Protein 4R16 (pdb70)

Radius of gyration: 30.47 Å; Cα contacts (8 Å, |Δi|>4): 1864; chains: 2; bounding box: 70×76×80 Å

Secondary structure (DSSP, 8-state):
-EEEE--STTHHHHH--TTTT--EEEE-S-HHHHHHHHTT--SS--TTHHHHHHHHHHHT-EEEES-GGGGTT-SEEEE-----EETTEE--HHHHHHHHHHHH--TT-EEEE-S---TTTTT--HHHHHHHS--BTTTBEEEE-------SHHHHHHHS-EEEEESSHHHHHHHHHHHTTT--S-EEEEEHHHH-----HHHHHHHHHHHHHHHHHHHHHT-BHHHHHHHHTTSTT-------S---SSSTTTHHHHHHTT-S---SHHHHHHHHHH--HHHHHHHHHHHHHTT--GGG-EEEEE--SSSTT----TT-HHHHHHHHHTTTSSEEEEE-SSS--SSSSHHHHHTT-SEEEE-S--GGGGG--HHHHHH----EEEESSS--SSPPTT-EEEETTBTT-/-EEEE--STTHHHHH--TTTT--EEEE-S-HHHHHHHTTT--SS--TTHHHHHHHHHHTTSEEEES-GGGGTT-SEEEE-----EETTEE--HHHHHHHHHHHH--TT-EEEE-S---TTTTT--HHHHHHHS--BTTTBEEEE-------SHHHHHHHS-EEEEESSHHHHHHHHHHHTTT--S-EEEEEHHHH-----HHHHHHHHHHHHHHHHHHHHHT-BHHHHHHHHTTSTT------SS---SSSTTTHHHHHHTT-S---SHHHHHHHHHH--HHHHHHHHHHHHHTT--GGG-EEEEE--SSSTT----TT-HHHHHHHHHGGGSSEEEEE-SSS--S-SSHHHHHTT-SEEEE-S--GGGGG--HHHHTT----EEEESSS--SSPPTT-EEEETTBTT-

Foldseek 3Di:
DEEFEACDQQRVLVQLLLVLPAQYEYEYLPPVQLVQLLVLHHPFDAPCSSVSSVVSVVVNSYHYDHDLVVCAPHQEYEYDHAWFADVLHIDCVRVVVSLVSVLVHFFNHAYEYQYLFFFPVQVCLVVSCVSNVDHDPGRYWYKYWYDDAGRCNVVCLAEPETEMATCYQVSRVVVVVSSVSRHPHHYYYHHHRVRNVVLVLLVVLLLQLVLLVLLVVLQVVQHQSVVVQVVQCVPPPDHRDHYFLAAFDRPNLGSLSSHCNPPPDDDCSSVVSNVSRLCLVVLVVQVVVLCVVVVHQQQAAAEEEEDQPLEAPGQHNGRRSSVVNCVVRVVRHNYYWYEYCNYDTNDDDLLVRLQQGAEYEYRYQYPVLLPDPLVVSCVRNHAEYEYGDCSDDPDDPPHHYHYRSNNND/DEEFEACDQQRVVVQLLLVLPAQYEYEYQPPVQLVCQLPVFDPFDAPPRRVSSCVSVVVNSYHYDHDLVVCAPHQEYEYDHAFFADVLHTDCVRVVVSLLSVLVHFFNHAYEYQYLFAQPVQVVLVVSCVSNVDHDPGRYWYKYWYDDAGRCRLVCLAAPETEMATCYPVSQVVVCVSSVSRHPHHYHYHHHRVRNVNLVLLVQLLLQLVLLVLLVVLLVVQHQSVVVQVVQCVPPPDHRDHYFLAAFDRDNLGSLSSHCVPPPDDDCSSPVSSVSRVCLVVLVVQVVVLCVVVVHQQQAAAEEEEDQPQEAPELHNGRRSSVVNCVVSVNRHNYYWYEYCRYDTNDDDPLVRCQVGAEYEYRYQYPVLLPDPLVVSCVRHHAEYEYGGCSDDPDHPPHSYHYRSNNND

Nearest PDB structures (foldseek):
  4r16-assembly1_B  TM=1.002E+00  e=4.549E-81  Pyrococcus horikoshii OT3
  3ojo-assembly1_B  TM=8.915E-01  e=2.027E-39  Staphylococcus aureus
  2y0d-assembly1_C  TM=9.030E-01  e=3.672E-30  Burkholderia cepacia
  4a7p-assembly1_A-2  TM=8.979E-01  e=1.935E-28  Sphingomonas elodea
  4a7p-assembly2_B-2  TM=8.951E-01  e=1.222E-28  Sphingomonas elodea

Solvent-accessible surface area: 33136 Å² total

Structure (mmCIF, N/CA/C/O backbone):
data_4R16
#
_entry.id   4R16
#
_cell.length_a   54.030
_cell.length_b   74.650
_cell.length_c   73.560
_cell.angle_alpha   66.20
_cell.angle_beta   70.40
_cell.angle_gamma   75.20
#
_symmetry.space_group_name_H-M   'P 1'
#
loop_
_entity.id
_entity.type
_entity.pdbx_description
1 polymer '418aa long hypothetical UDP-N-acetyl-D-mannosaminuronic acid dehydrogenase'
2 non-polymer '(2S,3S,4R,5S,6R)-5-acetamido-6-[[[(2R,3S,4R,5R)-5-[2,4-bis(oxidanylidene)pyrimidin-1-yl]-3,4-bis(oxidanyl)oxolan-2-yl]methoxy-oxidanyl-phosphoryl]oxy-oxidanyl-phosphoryl]oxy-3,4-bis(oxidanyl)oxane-2-carboxylic acid'
3 water water
#
loop_
_atom_site.group_PDB
_atom_site.id
_atom_site.type_symbol
_atom_site.label_atom_id
_atom_site.label_alt_id
_atom_site.label_comp_id
_atom_site.label_asym_id
_atom_site.label_entity_id
_atom_site.label_seq_id
_atom_site.pdbx_PDB_ins_code
_atom_site.Cartn_x
_atom_site.Cartn_y
_atom_site.Cartn_z
_atom_site.occupancy
_atom_site.B_iso_or_equiv
_atom_site.auth_seq_id
_atom_site.auth_comp_id
_atom_site.auth_asym_id
_atom_site.auth_atom_id
_atom_site.pdbx_PDB_model_num
ATOM 9 N N . ARG A 1 2 ? -46.661 -15.254 3.181 1.00 24.68 2 ARG A N 1
ATOM 10 C CA . ARG A 1 2 ? -46.210 -16.217 4.176 1.00 24.91 2 ARG A CA 1
ATOM 11 C C . ARG A 1 2 ? -44.700 -16.213 4.360 1.00 23.41 2 ARG A C 1
ATOM 12 O O . ARG A 1 2 ? -43.943 -16.204 3.389 1.00 21.89 2 ARG A O 1
ATOM 20 N N . ILE A 1 3 ? -44.269 -16.220 5.616 1.00 20.86 3 ILE A N 1
ATOM 21 C CA . ILE A 1 3 ? -42.849 -16.247 5.936 1.00 19.47 3 ILE A CA 1
ATOM 22 C C . ILE A 1 3 ? -42.565 -17.474 6.795 1.00 17.98 3 ILE A C 1
ATOM 23 O O . ILE A 1 3 ? -43.326 -17.798 7.700 1.00 19.20 3 ILE A O 1
ATOM 28 N N . ALA A 1 4 ? -41.480 -18.171 6.484 1.00 17.83 4 ALA A N 1
ATOM 29 C CA . ALA A 1 4 ? -41.080 -19.338 7.255 1.00 16.70 4 ALA A CA 1
ATOM 30 C C . ALA A 1 4 ? -39.755 -18.983 7.923 1.00 16.99 4 ALA A C 1
ATOM 31 O O . ALA A 1 4 ? -38.855 -18.455 7.274 1.00 17.98 4 ALA A O 1
ATOM 33 N N . VAL A 1 5 ? -39.653 -19.252 9.220 1.00 17.41 5 VAL A N 1
ATOM 34 C CA . VAL A 1 5 ? -38.426 -18.976 9.959 1.00 15.80 5 VAL A CA 1
ATOM 35 C C . VAL A 1 5 ? -37.881 -20.311 10.437 1.00 16.82 5 VAL A C 1
ATOM 36 O O . VAL A 1 5 ? -38.563 -21.048 11.154 1.00 17.08 5 VAL A O 1
ATOM 40 N N . LEU A 1 6 ? -36.666 -20.639 10.013 1.00 15.65 6 LEU A N 1
ATOM 41 C CA . LEU A 1 6 ? -36.044 -21.893 10.416 1.00 15.28 6 LEU A CA 1
ATOM 42 C C . LEU A 1 6 ? -34.978 -21.627 11.468 1.00 15.64 6 LEU A C 1
ATOM 43 O O . LEU A 1 6 ? -34.007 -20.903 11.223 1.00 14.84 6 LEU A O 1
ATOM 48 N N . GLY A 1 7 ? -35.166 -22.225 12.641 1.00 15.71 7 GLY A N 1
ATOM 49 C CA . GLY A 1 7 ? -34.238 -22.033 13.739 1.00 15.36 7 GLY A CA 1
ATOM 50 C C . GLY A 1 7 ? -34.902 -21.087 14.716 1.00 17.72 7 GLY A C 1
ATOM 51 O O . GLY A 1 7 ? -34.885 -19.877 14.518 1.00 18.24 7 GLY A O 1
ATOM 52 N N . LEU A 1 8 ? -35.503 -21.635 15.766 1.00 16.43 8 LEU A N 1
ATOM 53 C CA . LEU A 1 8 ? -36.195 -20.814 16.745 1.00 16.47 8 LEU A CA 1
ATOM 54 C C . LEU A 1 8 ? -35.390 -20.627 18.023 1.00 17.48 8 LEU A C 1
ATOM 55 O O . LEU A 1 8 ? -35.867 -20.907 19.122 1.00 17.59 8 LEU A O 1
ATOM 60 N N . GLY A 1 9 ? -34.160 -20.149 17.855 1.00 16.84 9 GLY A N 1
ATOM 61 C CA . GLY A 1 9 ? -33.286 -19.885 18.985 1.00 19.02 9 GLY A CA 1
ATOM 62 C C . GLY A 1 9 ? -33.614 -18.525 19.578 1.00 19.02 9 GLY A C 1
ATOM 63 O O . GLY A 1 9 ? -34.658 -17.954 19.267 1.00 18.68 9 GLY A O 1
ATOM 64 N N . TYR A 1 10 ? -32.729 -17.979 20.406 1.00 19.66 10 TYR A N 1
ATOM 65 C CA . TYR A 1 10 ? -33.024 -16.691 21.025 1.00 20.61 10 TYR A CA 1
ATOM 66 C C . TYR A 1 10 ? -33.113 -15.504 20.067 1.00 20.31 10 TYR A C 1
ATOM 67 O O . TYR A 1 10 ? -33.483 -14.406 20.477 1.00 22.16 10 TYR A O 1
ATOM 76 N N . ILE A 1 11 ? -32.774 -15.710 18.798 1.00 20.82 11 ILE A N 1
ATOM 77 C CA . ILE A 1 11 ? -32.898 -14.638 17.813 1.00 19.63 11 ILE A CA 1
ATOM 78 C C . ILE A 1 11 ? -33.978 -15.028 16.797 1.00 18.39 11 ILE A C 1
ATOM 79 O O . ILE A 1 11 ? -34.753 -14.185 16.342 1.00 18.42 11 ILE A O 1
ATOM 84 N N . GLY A 1 12 ? -34.041 -16.316 16.474 1.00 17.54 12 GLY A N 1
ATOM 85 C CA . GLY A 1 12 ? -35.030 -16.806 15.531 1.00 16.57 12 GLY A CA 1
ATOM 86 C C . GLY A 1 12 ? -36.470 -16.668 16.002 1.00 16.77 12 GLY A C 1
ATOM 87 O O . GLY A 1 12 ? -37.330 -16.246 15.234 1.00 16.65 12 GLY A O 1
ATOM 88 N N . LEU A 1 13 ? -36.743 -17.032 17.252 1.00 18.15 13 LEU A N 1
ATOM 89 C CA . LEU A 1 13 ? -38.106 -16.920 17.773 1.00 16.76 13 LEU A CA 1
ATOM 90 C C . LEU A 1 13 ? -38.556 -15.458 17.762 1.00 16.70 13 LEU A C 1
ATOM 91 O O . LEU A 1 13 ? -39.618 -15.144 17.226 1.00 15.15 13 LEU A O 1
ATOM 96 N N . PRO A 1 14 ? -37.756 -14.543 18.346 1.00 15.42 14 PRO A N 1
ATOM 97 C CA . PRO A 1 14 ? -38.149 -13.126 18.345 1.00 14.78 14 PRO A CA 1
ATOM 98 C C . PRO A 1 14 ? -38.372 -12.602 16.919 1.00 16.35 14 PRO A C 1
ATOM 99 O O . PRO A 1 14 ? -39.255 -11.779 16.673 1.00 15.57 14 PRO A O 1
ATOM 103 N N . THR A 1 15 ? -37.557 -13.078 15.985 1.00 14.46 15 THR A N 1
ATOM 104 C CA . THR A 1 15 ? -37.680 -12.665 14.593 1.00 15.54 15 THR A CA 1
ATOM 105 C C . THR A 1 15 ? -39.028 -13.111 14.047 1.00 16.01 15 THR A C 1
ATOM 106 O O . THR A 1 15 ? -39.731 -12.344 13.392 1.00 15.44 15 THR A O 1
ATOM 110 N N . ALA A 1 16 ? -39.388 -14.356 14.331 1.00 14.35 16 ALA A N 1
ATOM 111 C CA . ALA A 1 16 ? -40.656 -14.900 13.861 1.00 13.60 16 ALA A CA 1
ATOM 112 C C . ALA A 1 16 ? -41.820 -14.144 14.492 1.00 13.27 16 ALA A C 1
ATOM 113 O O . ALA A 1 16 ? -42.806 -13.831 13.819 1.00 14.21 16 ALA A O 1
ATOM 115 N N . ILE A 1 17 ? -41.703 -13.855 15.784 1.00 14.64 17 ILE A N 1
ATOM 116 C CA . ILE A 1 17 ? -42.753 -13.143 16.497 1.00 13.77 17 ILE A CA 1
ATOM 117 C C . ILE A 1 17 ? -42.924 -11.736 15.945 1.00 15.92 17 ILE A C 1
ATOM 118 O O . ILE A 1 17 ? -44.049 -11.287 15.715 1.00 14.74 17 ILE A O 1
ATOM 131 N N . PHE A 1 19 ? -42.190 -10.540 12.925 1.00 14.05 19 PHE A N 1
ATOM 132 C CA . PHE A 1 19 ? -42.817 -10.537 11.606 1.00 14.93 19 PHE A CA 1
ATOM 133 C C . PHE A 1 19 ? -44.310 -10.855 11.731 1.00 16.67 19 PHE A C 1
ATOM 134 O O . PHE A 1 19 ? -45.141 -10.252 11.046 1.00 15.15 19 PHE A O 1
ATOM 142 N N . ALA A 1 20 ? -44.643 -11.794 12.614 1.00 15.43 20 ALA A N 1
ATOM 143 C CA . ALA A 1 20 ? -46.037 -12.190 12.835 1.00 15.45 20 ALA A CA 1
ATOM 144 C C . ALA A 1 20 ? -46.859 -11.051 13.439 1.00 15.97 20 ALA A C 1
ATOM 145 O O . ALA A 1 20 ? -48.083 -11.010 13.294 1.00 16.78 20 ALA A O 1
ATOM 147 N N . SER A 1 21 ? -46.184 -10.123 14.105 1.00 14.52 21 SER A N 1
ATOM 148 C CA . SER A 1 21 ? -46.859 -8.987 14.721 1.00 13.11 21 SER A CA 1
ATOM 149 C C . SER A 1 21 ? -46.844 -7.795 13.772 1.00 14.91 21 SER A C 1
ATOM 150 O O . SER A 1 21 ? -47.376 -6.732 14.093 1.00 13.73 21 SER A O 1
ATOM 153 N N . SER A 1 22 ? -46.232 -7.974 12.606 1.00 13.95 22 SER A N 1
ATOM 154 C CA . SER A 1 22 ? -46.137 -6.883 11.645 1.00 14.45 22 SER A CA 1
ATOM 155 C C . SER A 1 22 ? -46.882 -7.108 10.335 1.00 15.18 22 SER A C 1
ATOM 156 O O . SER A 1 22 ? -46.537 -6.520 9.311 1.00 17.22 22 SER A O 1
ATOM 159 N N . GLY A 1 23 ? -47.894 -7.967 10.366 1.00 14.64 23 GLY A N 1
ATOM 160 C CA . GLY A 1 23 ? -48.702 -8.205 9.182 1.00 16.46 23 GLY A CA 1
ATOM 161 C C . GLY A 1 23 ? -48.467 -9.464 8.373 1.00 18.90 23 GLY A C 1
ATOM 162 O O . GLY A 1 23 ? -49.165 -9.705 7.389 1.00 19.70 23 GLY A O 1
ATOM 163 N N . TYR A 1 24 ? -47.507 -10.282 8.778 1.00 19.73 24 TYR A N 1
ATOM 164 C CA . TYR A 1 24 ? -47.212 -11.493 8.023 1.00 19.82 24 TYR A CA 1
ATOM 165 C C . TYR A 1 24 ? -47.686 -12.772 8.692 1.00 20.32 24 TYR A C 1
ATOM 166 O O . TYR A 1 24 ? -47.681 -12.884 9.919 1.00 19.41 24 TYR A O 1
ATOM 175 N N . ASP A 1 25 ? -48.105 -13.731 7.873 1.00 20.80 25 ASP A N 1
ATOM 176 C CA . ASP A 1 25 ? -48.523 -15.032 8.379 1.00 20.66 25 ASP A CA 1
ATOM 177 C C . ASP A 1 25 ? -47.217 -15.814 8.424 1.00 20.91 25 ASP A C 1
ATOM 178 O O . ASP A 1 25 ? -46.627 -16.129 7.385 1.00 22.65 25 ASP A O 1
ATOM 183 N N . VAL A 1 26 ? -46.768 -16.110 9.637 1.00 19.08 26 VAL A N 1
ATOM 184 C CA . VAL A 1 26 ? -45.491 -16.783 9.842 1.00 18.52 26 VAL A CA 1
ATOM 185 C C . VAL A 1 26 ? -45.572 -18.196 10.389 1.00 18.80 26 VAL A C 1
ATOM 186 O O . VAL A 1 26 ? -46.418 -18.509 11.220 1.00 18.65 26 VAL A O 1
ATOM 190 N N . VAL A 1 27 ? -44.672 -19.044 9.907 1.00 17.99 27 VAL A N 1
ATOM 191 C CA . VAL A 1 27 ? -44.576 -20.415 10.375 1.00 18.27 27 VAL A CA 1
ATOM 192 C C . VAL A 1 27 ? -43.156 -20.576 10.897 1.00 19.71 27 VAL A C 1
ATOM 193 O O . VAL A 1 27 ? -42.191 -20.461 10.142 1.00 19.16 27 VAL A O 1
ATOM 197 N N . GLY A 1 28 ? -43.038 -20.808 12.197 1.00 17.94 28 GLY A N 1
ATOM 198 C CA . GLY A 1 28 ? -41.736 -20.997 12.804 1.00 18.78 28 GLY A CA 1
ATOM 199 C C . GLY A 1 28 ? -41.419 -22.479 12.800 1.00 18.50 28 GLY A C 1
ATOM 200 O O . GLY A 1 28 ? -42.245 -23.295 13.208 1.00 20.98 28 GLY A O 1
ATOM 201 N N . TYR A 1 29 ? -40.226 -22.828 12.334 1.00 19.00 29 TYR A N 1
ATOM 202 C CA . TYR A 1 29 ? -39.812 -24.224 12.264 1.00 19.85 29 TYR A CA 1
ATOM 203 C C . TYR A 1 29 ? -38.539 -24.482 13.057 1.00 21.17 29 TYR A C 1
ATOM 204 O O . TYR A 1 29 ? -37.621 -23.666 13.063 1.00 19.48 29 TYR A O 1
ATOM 213 N N . ASP A 1 30 ? -38.488 -25.630 13.724 1.00 23.15 30 ASP A N 1
ATOM 214 C CA . ASP A 1 30 ? -37.314 -26.011 14.497 1.00 25.90 30 ASP A CA 1
ATOM 215 C C . ASP A 1 30 ? -37.317 -27.526 14.627 1.00 28.29 30 ASP A C 1
ATOM 216 O O . ASP A 1 30 ? -38.315 -28.119 15.035 1.00 27.53 30 ASP A O 1
ATOM 221 N N . ILE A 1 31 ? -36.197 -28.143 14.265 1.00 31.20 31 ILE A N 1
ATOM 222 C CA . ILE A 1 31 ? -36.053 -29.594 14.312 1.00 34.96 31 ILE A CA 1
ATOM 223 C C . ILE A 1 31 ? -36.221 -30.164 15.722 1.00 36.84 31 ILE A C 1
ATOM 224 O O . ILE A 1 31 ? -36.484 -31.355 15.891 1.00 36.96 31 ILE A O 1
ATOM 229 N N . ARG A 1 32 ? -36.067 -29.313 16.731 1.00 38.40 32 ARG A N 1
ATOM 230 C CA . ARG A 1 32 ? -36.216 -29.743 18.116 1.00 39.95 32 ARG A CA 1
ATOM 231 C C . ARG A 1 32 ? -37.691 -29.739 18.503 1.00 41.13 32 ARG A C 1
ATOM 232 O O . ARG A 1 32 ? -38.266 -28.688 18.788 1.00 40.26 32 ARG A O 1
ATOM 240 N N . SER A 1 33 ? -38.296 -30.923 18.507 1.00 42.12 33 SER A N 1
ATOM 241 C CA . SER A 1 33 ? -39.706 -31.074 18.846 1.00 43.03 33 SER A CA 1
ATOM 242 C C . SER A 1 33 ? -40.012 -30.583 20.256 1.00 43.20 33 SER A C 1
ATOM 243 O O . SER A 1 33 ? -41.135 -30.175 20.551 1.00 42.86 33 SER A O 1
ATOM 246 N N . GLU A 1 34 ? -39.008 -30.628 21.125 1.00 43.75 34 GLU A N 1
ATOM 247 C CA . GLU A 1 34 ? -39.164 -30.185 22.507 1.00 43.78 34 GLU A CA 1
ATOM 248 C C . GLU A 1 34 ? -39.412 -28.680 22.584 1.00 42.53 34 GLU A C 1
ATOM 249 O O . GLU A 1 34 ? -40.221 -28.214 23.388 1.00 42.01 34 GLU A O 1
ATOM 255 N N . VAL A 1 35 ? -38.711 -27.926 21.744 1.00 40.92 35 VAL A N 1
ATOM 256 C CA . VAL A 1 35 ? -38.851 -26.476 21.712 1.00 39.41 35 VAL A CA 1
ATOM 257 C C . VAL A 1 35 ? -40.213 -26.065 21.157 1.00 38.57 35 VAL A C 1
ATOM 258 O O . VAL A 1 35 ? -40.818 -25.103 21.629 1.00 37.97 35 VAL A O 1
ATOM 262 N N . ILE A 1 36 ? -40.689 -26.798 20.155 1.00 37.69 36 ILE A N 1
ATOM 263 C CA . ILE A 1 36 ? -41.977 -26.509 19.535 1.00 38.04 36 ILE A CA 1
ATOM 264 C C . ILE A 1 36 ? -43.135 -26.683 20.515 1.00 39.03 36 ILE A C 1
ATOM 265 O O . ILE A 1 36 ? -44.080 -25.894 20.521 1.00 38.72 36 ILE A O 1
ATOM 270 N N . LYS A 1 37 ? -43.058 -27.721 21.341 1.00 40.12 37 LYS A N 1
ATOM 271 C CA . LYS A 1 37 ? -44.102 -27.991 22.321 1.00 40.92 37 LYS A CA 1
ATOM 272 C C . LYS A 1 37 ? -44.220 -26.842 23.318 1.00 40.56 37 LYS A C 1
ATOM 273 O O . LYS A 1 37 ? -45.319 -26.374 23.619 1.00 40.53 37 LYS A O 1
ATOM 279 N N . LYS A 1 38 ? -43.077 -26.389 23.822 1.00 40.31 38 LYS A N 1
ATOM 280 C CA . LYS A 1 38 ? -43.039 -25.304 24.795 1.00 40.08 38 LYS A CA 1
ATOM 281 C C . LYS A 1 38 ? -43.576 -23.995 24.215 1.00 39.15 38 LYS A C 1
ATOM 282 O O . LYS A 1 38 ? -44.376 -23.313 24.851 1.00 38.29 38 LYS A O 1
ATOM 288 N N . ILE A 1 39 ? -43.137 -23.647 23.010 1.00 37.21 39 ILE A N 1
ATOM 289 C CA . ILE A 1 39 ? -43.582 -22.411 22.371 1.00 36.18 39 ILE A CA 1
ATOM 290 C C . ILE A 1 39 ? -45.096 -22.380 22.152 1.00 36.14 39 ILE A C 1
ATOM 291 O O . ILE A 1 39 ? -45.721 -21.319 22.218 1.00 35.92 39 ILE A O 1
ATOM 296 N N . ASN A 1 40 ? -45.682 -23.546 21.897 1.00 35.44 40 ASN A N 1
ATOM 297 C CA . ASN A 1 40 ? -47.121 -23.654 21.669 1.00 34.93 40 ASN A CA 1
ATOM 298 C C . ASN A 1 40 ? -47.942 -23.318 22.913 1.00 34.92 40 ASN A C 1
ATOM 299 O O . ASN A 1 40 ? -49.097 -22.904 22.808 1.00 35.35 40 ASN A O 1
ATOM 304 N N . SER A 1 41 ? -47.345 -23.500 24.087 1.00 34.40 41 SER A N 1
ATOM 305 C CA . SER A 1 41 ? -48.038 -23.228 25.343 1.00 34.61 41 SER A CA 1
ATOM 306 C C . SER A 1 41 ? -48.080 -21.742 25.678 1.00 34.51 41 SER A C 1
ATOM 307 O O . SER A 1 41 ? -48.510 -21.359 26.766 1.00 35.75 41 SER A O 1
ATOM 310 N N . GLY A 1 42 ? -47.627 -20.908 24.746 1.00 33.95 42 GLY A N 1
ATOM 311 C CA . GLY A 1 42 ? -47.639 -19.475 24.976 1.00 33.04 42 GLY A CA 1
ATOM 312 C C . GLY A 1 42 ? -46.427 -18.980 25.739 1.00 32.61 42 GLY A C 1
ATOM 313 O O . GLY A 1 42 ? -46.221 -17.772 25.874 1.00 32.44 42 GLY A O 1
ATOM 314 N N . VAL A 1 43 ? -45.625 -19.911 26.243 1.00 31.78 43 VAL A N 1
ATOM 315 C CA . VAL A 1 43 ? -44.424 -19.559 26.988 1.00 32.05 43 VAL A CA 1
ATOM 316 C C . VAL A 1 43 ? -43.181 -19.953 26.198 1.00 32.10 43 VAL A C 1
ATOM 317 O O . VAL A 1 43 ? -43.061 -21.086 25.736 1.00 33.14 43 VAL A O 1
ATOM 321 N N . ALA A 1 44 ? -42.259 -19.008 26.045 1.00 32.21 44 ALA A N 1
ATOM 322 C CA . ALA A 1 44 ? -41.028 -19.258 25.306 1.00 31.99 44 ALA A CA 1
ATOM 323 C C . ALA A 1 44 ? -40.084 -20.134 26.117 1.00 32.40 44 ALA A C 1
ATOM 324 O O . ALA A 1 44 ? -40.215 -20.249 27.336 1.00 32.47 44 ALA A O 1
ATOM 326 N N . HIS A 1 45 ? -39.133 -20.749 25.423 1.00 32.19 45 HIS A N 1
ATOM 327 C CA . HIS A 1 45 ? -38.147 -21.618 26.049 1.00 31.91 45 HIS A CA 1
ATOM 328 C C . HIS A 1 45 ? -36.906 -20.808 26.408 1.00 31.85 45 HIS A C 1
ATOM 329 O O . HIS A 1 45 ? -35.957 -21.331 26.990 1.00 33.74 45 HIS A O 1
ATOM 336 N N . ILE A 1 46 ? -36.921 -19.527 26.051 1.00 31.17 46 ILE A N 1
ATOM 337 C CA . ILE A 1 46 ? -35.803 -18.631 26.324 1.00 30.97 46 ILE A CA 1
ATOM 338 C C . ILE A 1 46 ? -36.277 -17.403 27.090 1.00 30.48 46 ILE A C 1
ATOM 339 O O . ILE A 1 46 ? -37.451 -17.038 27.028 1.00 31.43 46 ILE A O 1
ATOM 344 N N . ILE A 1 47 ? -35.361 -16.768 27.814 1.00 30.87 47 ILE A N 1
ATOM 345 C CA . ILE A 1 47 ? -35.705 -15.575 28.572 1.00 29.37 47 ILE A CA 1
ATOM 346 C C . ILE A 1 47 ? -35.272 -14.325 27.815 1.00 27.46 47 ILE A C 1
ATOM 347 O O . ILE A 1 47 ? -34.101 -14.155 27.465 1.00 26.68 47 ILE A O 1
ATOM 352 N N . GLU A 1 48 ? -36.241 -13.459 27.551 1.00 24.56 48 GLU A N 1
ATOM 353 C CA . GLU A 1 48 ? -36.007 -12.218 26.830 1.00 21.58 48 GLU A CA 1
ATOM 354 C C . GLU A 1 48 ? -37.184 -11.318 27.162 1.00 19.21 48 GLU A C 1
ATOM 355 O O . GLU A 1 48 ? -38.337 -11.721 27.008 1.00 19.88 48 GLU A O 1
ATOM 361 N N . PRO A 1 49 ? -36.913 -10.096 27.638 1.00 17.48 49 PRO A N 1
ATOM 362 C CA . PRO A 1 49 ? -38.015 -9.192 27.974 1.00 17.31 49 PRO A CA 1
ATOM 363 C C . PRO A 1 49 ? -39.088 -9.139 26.887 1.00 17.13 49 PRO A C 1
ATOM 364 O O . PRO A 1 49 ? -38.778 -9.058 25.696 1.00 17.29 49 PRO A O 1
ATOM 368 N N . GLU A 1 50 ? -40.346 -9.207 27.317 1.00 17.99 50 GLU A N 1
ATOM 369 C CA . GLU A 1 50 ? -41.507 -9.146 26.431 1.00 18.58 50 GLU A CA 1
ATOM 370 C C . GLU A 1 50 ? -41.757 -10.341 25.509 1.00 18.37 50 GLU A C 1
ATOM 371 O O . GLU A 1 50 ? -42.767 -10.368 24.801 1.00 18.16 50 GLU A O 1
ATOM 377 N N . ILE A 1 51 ? -40.876 -11.338 25.505 1.00 18.40 51 ILE A N 1
ATOM 378 C CA . ILE A 1 51 ? -41.091 -12.456 24.597 1.00 18.80 51 ILE A CA 1
ATOM 379 C C . ILE A 1 51 ? -42.381 -13.242 24.841 1.00 18.82 51 ILE A C 1
ATOM 380 O O . ILE A 1 51 ? -43.061 -13.613 23.885 1.00 18.66 51 ILE A O 1
ATOM 385 N N . ASP A 1 52 ? -42.736 -13.486 26.100 1.00 19.82 52 ASP A N 1
ATOM 386 C CA . ASP A 1 52 ? -43.965 -14.227 26.379 1.00 21.22 52 ASP A CA 1
ATOM 387 C C . ASP A 1 52 ? -45.201 -13.412 26.011 1.00 21.15 52 ASP A C 1
ATOM 388 O O . ASP A 1 52 ? -46.153 -13.943 25.443 1.00 20.63 52 ASP A O 1
ATOM 393 N N . ARG A 1 53 ? -45.183 -12.122 26.330 1.00 19.87 53 ARG A N 1
ATOM 394 C CA . ARG A 1 53 ? -46.315 -11.258 26.012 1.00 19.78 53 ARG A CA 1
ATOM 395 C C . ARG A 1 53 ? -46.522 -11.213 24.502 1.00 20.45 53 ARG A C 1
ATOM 396 O O . ARG A 1 53 ? -47.635 -11.388 24.010 1.00 18.68 53 ARG A O 1
ATOM 404 N N . ARG A 1 54 ? -45.435 -10.981 23.771 1.00 18.96 54 ARG A N 1
ATOM 405 C CA . ARG A 1 54 ? -45.494 -10.902 22.317 1.00 20.23 54 ARG A CA 1
ATOM 406 C C . ARG A 1 54 ? -45.824 -12.239 21.661 1.00 19.45 54 ARG A C 1
ATOM 407 O O . ARG A 1 54 ? -46.512 -12.280 20.641 1.00 16.14 54 ARG A O 1
ATOM 415 N N . LEU A 1 55 ? -45.341 -13.332 22.243 1.00 19.98 55 LEU A N 1
ATOM 416 C CA . LEU A 1 55 ? -45.616 -14.651 21.694 1.00 21.34 55 LEU A CA 1
ATOM 417 C C . LEU A 1 55 ? -47.109 -14.950 21.777 1.00 21.60 55 LEU A C 1
ATOM 418 O O . LEU A 1 55 ? -47.714 -15.391 20.802 1.00 21.65 55 LEU A O 1
ATOM 423 N N . LYS A 1 56 ? -47.704 -14.706 22.941 1.00 20.95 56 LYS A N 1
ATOM 424 C CA . LYS A 1 56 ? -49.131 -14.961 23.116 1.00 21.78 56 LYS A CA 1
ATOM 425 C C . LYS A 1 56 ? -49.948 -14.086 22.168 1.00 21.02 56 LYS A C 1
ATOM 426 O O . LYS A 1 56 ? -50.972 -14.513 21.639 1.00 20.21 56 LYS A O 1
ATOM 432 N N . GLU A 1 57 ? -49.492 -12.859 21.951 1.00 20.19 57 GLU A N 1
ATOM 433 C CA . GLU A 1 57 ? -50.190 -11.952 21.050 1.00 20.12 57 GLU A CA 1
ATOM 434 C C . GLU A 1 57 ? -50.350 -12.549 19.657 1.00 18.56 57 GLU A C 1
ATOM 435 O O . GLU A 1 57 ? -51.462 -12.662 19.142 1.00 18.06 57 GLU A O 1
ATOM 441 N N . VAL A 1 58 ? -49.231 -12.934 19.051 1.00 18.14 58 VAL A N 1
ATOM 442 C CA . VAL A 1 58 ? -49.248 -13.484 17.704 1.00 17.31 58 VAL A CA 1
ATOM 443 C C . VAL A 1 58 ? -49.904 -14.854 17.607 1.00 15.30 58 VAL A C 1
ATOM 444 O O . VAL A 1 58 ? -50.445 -15.212 16.564 1.00 15.53 58 VAL A O 1
ATOM 448 N N . LEU A 1 59 ? -49.867 -15.623 18.691 1.00 15.58 59 LEU A N 1
ATOM 449 C CA . LEU A 1 59 ? -50.514 -16.927 18.677 1.00 17.59 59 LEU A CA 1
ATOM 450 C C . LEU A 1 59 ? -52.025 -16.701 18.678 1.00 19.63 59 LEU A C 1
ATOM 451 O O . LEU A 1 59 ? -52.761 -17.383 17.965 1.00 21.05 59 LEU A O 1
ATOM 456 N N . SER A 1 60 ? -52.484 -15.730 19.468 1.00 18.99 60 SER A N 1
ATOM 457 C CA . SER A 1 60 ? -53.910 -15.415 19.532 1.00 19.40 60 SER A CA 1
ATOM 458 C C . SER A 1 60 ? -54.388 -14.771 18.238 1.00 19.53 60 SER A C 1
ATOM 459 O O . SER A 1 60 ? -55.511 -15.009 17.799 1.00 20.06 60 SER A O 1
ATOM 462 N N . LEU A 1 61 ? -53.536 -13.950 17.630 1.00 17.96 61 LEU A N 1
ATOM 463 C CA . LEU A 1 61 ? -53.879 -13.307 16.365 1.00 17.58 61 LEU A CA 1
ATOM 464 C C . LEU A 1 61 ? -54.016 -14.373 15.283 1.00 18.54 61 LEU A C 1
ATOM 465 O O . LEU A 1 61 ? -54.714 -14.181 14.282 1.00 17.37 61 LEU A O 1
ATOM 470 N N . GLY A 1 62 ? -53.335 -15.497 15.494 1.00 18.11 62 GLY A N 1
ATOM 471 C CA . GLY A 1 62 ? -53.359 -16.572 14.523 1.00 19.43 62 GLY A CA 1
ATOM 472 C C . GLY A 1 62 ? -52.347 -16.279 13.433 1.00 20.24 62 GLY A C 1
ATOM 473 O O . GLY A 1 62 ? -52.353 -16.910 12.380 1.00 20.49 62 GLY A O 1
ATOM 474 N N . LYS A 1 63 ? -51.475 -15.308 13.697 1.00 20.92 63 LYS A N 1
ATOM 475 C CA . LYS A 1 63 ? -50.452 -14.907 12.740 1.00 21.70 63 LYS A CA 1
ATOM 476 C C . LYS A 1 63 ? -49.187 -15.752 12.842 1.00 21.07 63 LYS A C 1
ATOM 477 O O . LYS A 1 63 ? -48.425 -15.845 11.879 1.00 20.82 63 LYS A O 1
ATOM 483 N N . LEU A 1 64 ? -48.954 -16.353 14.007 1.00 20.01 64 LEU A N 1
ATOM 484 C CA . LEU A 1 64 ? -47.790 -17.218 14.173 1.00 21.01 64 LEU A CA 1
ATOM 485 C C . LEU A 1 64 ? -48.199 -18.632 14.530 1.00 23.06 64 LEU A C 1
ATOM 486 O O . LEU A 1 64 ? -49.059 -18.847 15.381 1.00 22.57 64 LEU A O 1
ATOM 491 N N . LYS A 1 65 ? -47.563 -19.590 13.868 1.00 22.87 65 LYS A N 1
ATOM 492 C CA . LYS A 1 65 ? -47.791 -21.001 14.119 1.00 25.00 65 LYS A CA 1
ATOM 493 C C . LYS A 1 65 ? -46.396 -21.611 14.098 1.00 25.10 65 LYS A C 1
ATOM 494 O O . LYS A 1 65 ? -45.554 -21.207 13.293 1.00 23.12 65 LYS A O 1
ATOM 500 N N . VAL A 1 66 ? -46.133 -22.545 15.005 1.00 24.80 66 VAL A N 1
ATOM 501 C CA . VAL A 1 66 ? -44.827 -23.190 15.059 1.00 25.80 66 VAL A CA 1
ATOM 502 C C . VAL A 1 66 ? -44.990 -24.672 14.792 1.00 26.19 66 VAL A C 1
ATOM 503 O O . VAL A 1 66 ? -46.039 -25.249 15.084 1.00 26.52 66 VAL A O 1
ATOM 507 N N . THR A 1 67 ? -43.951 -25.287 14.239 1.00 26.53 67 THR A N 1
ATOM 508 C CA . THR A 1 67 ? -44.002 -26.702 13.903 1.00 26.69 67 THR A CA 1
ATOM 509 C C . THR A 1 67 ? -42.615 -27.313 13.777 1.00 26.81 67 THR A C 1
ATOM 510 O O . THR A 1 67 ? -41.610 -26.603 13.756 1.00 24.87 67 THR A O 1
ATOM 514 N N . ASP A 1 68 ? -42.570 -28.639 13.691 1.00 26.20 68 ASP A N 1
ATOM 515 C CA . ASP A 1 68 ? -41.310 -29.349 13.539 1.00 28.00 68 ASP A CA 1
ATOM 516 C C . ASP A 1 68 ? -41.383 -30.217 12.287 1.00 28.58 68 ASP A C 1
ATOM 517 O O . ASP A 1 68 ? -40.525 -31.070 12.054 1.00 28.05 68 ASP A O 1
ATOM 522 N N . ARG A 1 69 ? -42.421 -29.982 11.486 1.00 28.60 69 ARG A N 1
ATOM 523 C CA . ARG A 1 69 ? -42.635 -30.714 10.242 1.00 30.31 69 ARG A CA 1
ATOM 524 C C . ARG A 1 69 ? -42.347 -29.855 9.019 1.00 29.93 69 ARG A C 1
ATOM 525 O O . ARG A 1 69 ? -43.003 -28.839 8.783 1.00 29.34 69 ARG A O 1
ATOM 533 N N . VAL A 1 70 ? -41.362 -30.283 8.240 1.00 30.01 70 VAL A N 1
ATOM 534 C CA . VAL A 1 70 ? -40.957 -29.570 7.037 1.00 31.04 70 VAL A CA 1
ATOM 535 C C . VAL A 1 70 ? -42.123 -29.286 6.093 1.00 31.45 70 VAL A C 1
ATOM 536 O O . VAL A 1 70 ? -42.206 -28.207 5.506 1.00 30.99 70 VAL A O 1
ATOM 540 N N . GLU A 1 71 ? -43.021 -30.258 5.955 1.00 32.20 71 GLU A N 1
ATOM 541 C CA . GLU A 1 71 ? -44.177 -30.135 5.072 1.00 32.70 71 GLU A CA 1
ATOM 542 C C . GLU A 1 71 ? -44.985 -28.857 5.293 1.00 31.84 71 GLU A C 1
ATOM 543 O O . GLU A 1 71 ? -45.545 -28.302 4.346 1.00 30.62 71 GLU A O 1
ATOM 549 N N . ASP A 1 72 ? -45.044 -28.392 6.538 1.00 30.63 72 ASP A N 1
ATOM 550 C CA . ASP A 1 72 ? -45.797 -27.183 6.856 1.00 30.17 72 ASP A CA 1
ATOM 551 C C . ASP A 1 72 ? -45.182 -25.923 6.254 1.00 28.69 72 ASP A C 1
ATOM 552 O O . ASP A 1 72 ? -45.801 -24.859 6.269 1.00 27.60 72 ASP A O 1
ATOM 557 N N . LEU A 1 73 ? -43.969 -26.040 5.725 1.00 27.26 73 LEU A N 1
ATOM 558 C CA . LEU A 1 73 ? -43.299 -24.887 5.136 1.00 26.00 73 LEU A CA 1
ATOM 559 C C . LEU A 1 73 ? -43.619 -24.703 3.657 1.00 26.27 73 LEU A C 1
ATOM 560 O O . LEU A 1 73 ? -43.339 -23.648 3.079 1.00 24.84 73 LEU A O 1
ATOM 565 N N . LYS A 1 74 ? -44.213 -25.725 3.050 1.00 26.27 74 LYS A N 1
ATOM 566 C CA . LYS A 1 74 ? -44.579 -25.665 1.640 1.00 27.52 74 LYS A CA 1
ATOM 567 C C . LYS A 1 74 ? -45.580 -24.534 1.439 1.00 26.71 74 LYS A C 1
ATOM 568 O O . LYS A 1 74 ? -46.578 -24.448 2.154 1.00 26.90 74 LYS A O 1
ATOM 574 N N . GLY A 1 75 ? -45.307 -23.665 0.471 1.00 24.83 75 GLY A N 1
ATOM 575 C CA . GLY A 1 75 ? -46.202 -22.551 0.209 1.00 24.94 75 GLY A CA 1
ATOM 576 C C . GLY A 1 75 ? -45.698 -21.232 0.765 1.00 24.36 75 GLY A C 1
ATOM 577 O O . GLY A 1 75 ? -46.342 -20.193 0.605 1.00 23.83 75 GLY A O 1
ATOM 578 N N . SER A 1 76 ? -44.550 -21.265 1.430 1.00 23.28 76 SER A N 1
ATOM 579 C CA . SER A 1 76 ? -43.978 -20.047 1.986 1.00 21.26 76 SER A CA 1
ATOM 580 C C . SER A 1 76 ? -43.397 -19.196 0.862 1.00 21.44 76 SER A C 1
ATOM 581 O O . SER A 1 76 ? -42.839 -19.722 -0.101 1.00 22.15 76 SER A O 1
ATOM 584 N N . ASN A 1 77 ? -43.541 -17.881 0.987 1.00 21.08 77 ASN A N 1
ATOM 585 C CA . ASN A 1 77 ? -43.029 -16.951 -0.010 1.00 20.59 77 ASN A CA 1
ATOM 586 C C . ASN A 1 77 ? -41.608 -16.553 0.361 1.00 19.41 77 ASN A C 1
ATOM 587 O O . ASN A 1 77 ? -40.796 -16.217 -0.503 1.00 18.24 77 ASN A O 1
ATOM 592 N N . VAL A 1 78 ? -41.325 -16.604 1.659 1.00 16.50 78 VAL A N 1
ATOM 593 C CA . VAL A 1 78 ? -40.023 -16.236 2.192 1.00 16.46 78 VAL A CA 1
ATOM 594 C C . VAL A 1 78 ? -39.527 -17.270 3.197 1.00 16.34 78 VAL A C 1
ATOM 595 O O . VAL A 1 78 ? -40.309 -17.827 3.965 1.00 16.60 78 VAL A O 1
ATOM 599 N N . PHE A 1 79 ? -38.222 -17.525 3.178 1.00 14.49 79 PHE A N 1
ATOM 600 C CA . PHE A 1 79 ? -37.601 -18.465 4.105 1.00 15.26 79 PHE A CA 1
ATOM 601 C C . PHE A 1 79 ? -36.463 -17.722 4.794 1.00 15.54 79 PHE A C 1
ATOM 602 O O . PHE A 1 79 ? -35.537 -17.262 4.128 1.00 15.08 79 PHE A O 1
ATOM 610 N N . ILE A 1 80 ? -36.544 -17.587 6.114 1.00 14.37 80 ILE A N 1
ATOM 611 C CA . ILE A 1 80 ? -35.505 -16.896 6.874 1.00 14.55 80 ILE A CA 1
ATOM 612 C C . ILE A 1 80 ? -34.824 -17.911 7.780 1.00 14.91 80 ILE A C 1
ATOM 613 O O . ILE A 1 80 ? -35.456 -18.498 8.656 1.00 16.66 80 ILE A O 1
ATOM 618 N N . ILE A 1 81 ? -33.531 -18.116 7.550 1.00 13.68 81 ILE A N 1
ATOM 619 C CA . ILE A 1 81 ? -32.750 -19.078 8.315 1.00 13.76 81 ILE A CA 1
ATOM 620 C C . ILE A 1 81 ? -31.981 -18.406 9.444 1.00 13.49 81 ILE A C 1
ATOM 621 O O . ILE A 1 81 ? -31.146 -17.537 9.202 1.00 14.20 81 ILE A O 1
ATOM 626 N N . CYS A 1 82 ? -32.245 -18.836 10.677 1.00 13.94 82 CYS A N 1
ATOM 627 C CA . CYS A 1 82 ? -31.610 -18.251 11.854 1.00 13.92 82 CYS A CA 1
ATOM 628 C C . CYS A 1 82 ? -30.844 -19.274 12.698 1.00 15.09 82 CYS A C 1
ATOM 629 O O . CYS A 1 82 ? -30.714 -19.115 13.916 1.00 15.76 82 CYS A O 1
ATOM 632 N N . VAL A 1 83 ? -30.320 -20.310 12.054 1.00 13.55 83 VAL A N 1
ATOM 633 C CA . VAL A 1 83 ? -29.597 -21.353 12.780 1.00 14.68 83 VAL A CA 1
ATOM 634 C C . VAL A 1 83 ? -28.223 -20.924 13.287 1.00 14.88 83 VAL A C 1
ATOM 635 O O . VAL A 1 83 ? -27.642 -19.951 12.815 1.00 13.66 83 VAL A O 1
ATOM 639 N N . GLN A 1 84 ? -27.700 -21.660 14.260 1.00 14.89 84 GLN A N 1
ATOM 640 C CA . GLN A 1 84 ? -26.409 -21.312 14.831 1.00 16.10 84 GLN A CA 1
ATOM 641 C C . GLN A 1 84 ? -25.234 -21.633 13.915 1.00 15.28 84 GLN A C 1
ATOM 642 O O . GLN A 1 84 ? -25.314 -22.512 13.055 1.00 15.26 84 GLN A O 1
ATOM 648 N N . THR A 1 85 ? -24.144 -20.897 14.113 1.00 14.98 85 THR A N 1
ATOM 649 C CA . THR A 1 85 ? -22.923 -21.079 13.335 1.00 13.67 85 THR A CA 1
ATOM 650 C C . THR A 1 85 ? -21.701 -21.006 14.248 1.00 13.40 85 THR A C 1
ATOM 651 O O . THR A 1 85 ? -20.888 -20.079 14.172 1.00 13.53 85 THR A O 1
ATOM 655 N N . PRO A 1 86 ? -21.560 -21.991 15.147 1.00 14.34 86 PRO A N 1
ATOM 656 C CA . PRO A 1 86 ? -20.434 -22.041 16.077 1.00 15.18 86 PRO A CA 1
ATOM 657 C C . PRO A 1 86 ? -19.229 -22.616 15.347 1.00 16.51 86 PRO A C 1
ATOM 658 O O . PRO A 1 86 ? -19.282 -22.851 14.144 1.00 16.04 86 PRO A O 1
ATOM 662 N N . LEU A 1 87 ? -18.144 -22.837 16.076 1.00 17.83 87 LEU A N 1
ATOM 663 C CA . LEU A 1 87 ? -16.960 -23.423 15.470 1.00 19.00 87 LEU A CA 1
ATOM 664 C C . LEU A 1 87 ? -17.020 -24.941 15.591 1.00 21.77 87 LEU A C 1
ATOM 665 O O . LEU A 1 87 ? -17.715 -25.481 16.448 1.00 20.79 87 LEU A O 1
ATOM 670 N N . SER A 1 88 ? -16.298 -25.610 14.702 1.00 23.13 88 SER A N 1
ATOM 671 C CA . SER A 1 88 ? -16.175 -27.060 14.691 1.00 26.77 88 SER A CA 1
ATOM 672 C C . SER A 1 88 ? -14.666 -27.190 14.782 1.00 26.01 88 SER A C 1
ATOM 673 O O . SER A 1 88 ? -13.970 -27.222 13.766 1.00 28.07 88 SER A O 1
ATOM 676 N N . GLY A 1 89 ? -14.160 -27.229 16.009 1.00 29.14 89 GLY A N 1
ATOM 677 C CA . GLY A 1 89 ? -12.727 -27.299 16.205 1.00 30.09 89 GLY A CA 1
ATOM 678 C C . GLY A 1 89 ? -12.273 -25.884 15.938 1.00 31.03 89 GLY A C 1
ATOM 679 O O . GLY A 1 89 ? -12.735 -24.954 16.598 1.00 30.92 89 GLY A O 1
ATOM 680 N N . ASP A 1 90 ? -11.394 -25.705 14.961 1.00 31.37 90 ASP A N 1
ATOM 681 C CA . ASP A 1 90 ? -10.928 -24.368 14.626 1.00 32.76 90 ASP A CA 1
ATOM 682 C C . ASP A 1 90 ? -11.577 -23.870 13.346 1.00 30.86 90 ASP A C 1
ATOM 683 O O . ASP A 1 90 ? -11.270 -22.782 12.866 1.00 30.53 90 ASP A O 1
ATOM 688 N N . ASP A 1 91 ? -12.490 -24.665 12.802 1.00 28.17 91 ASP A N 1
ATOM 689 C CA . ASP A 1 91 ? -13.174 -24.293 11.573 1.00 28.86 91 ASP A CA 1
ATOM 690 C C . ASP A 1 91 ? -14.631 -23.940 11.836 1.00 26.19 91 ASP A C 1
ATOM 691 O O . ASP A 1 91 ? -15.236 -24.424 12.788 1.00 26.40 91 ASP A O 1
ATOM 696 N N . PRO A 1 92 ? -15.210 -23.073 10.997 1.00 25.66 92 PRO A N 1
ATOM 697 C CA . PRO A 1 92 ? -16.612 -22.702 11.194 1.00 24.27 92 PRO A CA 1
ATOM 698 C C . PRO A 1 92 ? -17.498 -23.925 10.961 1.00 22.58 92 PRO A C 1
ATOM 699 O O . PRO A 1 92 ? -17.270 -24.687 10.021 1.00 21.73 92 PRO A O 1
ATOM 703 N N . ASP A 1 93 ? -18.490 -24.124 11.823 1.00 20.96 93 ASP A N 1
ATOM 704 C CA . ASP A 1 93 ? -19.407 -25.243 11.662 1.00 18.48 93 ASP A CA 1
ATOM 705 C C . ASP A 1 93 ? -20.626 -24.729 10.912 1.00 18.73 93 ASP A C 1
ATOM 706 O O . ASP A 1 93 ? -21.496 -24.070 11.494 1.00 18.36 93 ASP A O 1
ATOM 711 N N . LEU A 1 94 ? -20.674 -25.030 9.621 1.00 18.79 94 LEU A N 1
ATOM 712 C CA . LEU A 1 94 ? -21.776 -24.610 8.770 1.00 17.43 94 LEU A CA 1
ATOM 713 C C . LEU A 1 94 ? -22.765 -25.749 8.521 1.00 16.76 94 LEU A C 1
ATOM 714 O O . LEU A 1 94 ? -23.610 -25.664 7.631 1.00 17.09 94 LEU A O 1
ATOM 719 N N . SER A 1 95 ? -22.671 -26.812 9.314 1.00 17.04 95 SER A N 1
ATOM 720 C CA . SER A 1 95 ? -23.569 -27.950 9.141 1.00 16.33 95 SER A CA 1
ATOM 721 C C . SER A 1 95 ? -25.028 -27.606 9.434 1.00 15.46 95 SER A C 1
ATOM 722 O O . SER A 1 95 ? -25.928 -28.089 8.750 1.00 16.11 95 SER A O 1
ATOM 725 N N . TYR A 1 96 ? -25.268 -26.770 10.439 1.00 15.46 96 TYR A N 1
ATOM 726 C CA . TYR A 1 96 ? -26.640 -26.387 10.770 1.00 15.89 96 TYR A CA 1
ATOM 727 C C . TYR A 1 96 ? -27.225 -25.582 9.610 1.00 16.12 96 TYR A C 1
ATOM 728 O O . TYR A 1 96 ? -28.376 -25.773 9.219 1.00 14.90 96 TYR A O 1
ATOM 737 N N . LEU A 1 97 ? -26.418 -24.679 9.063 1.00 15.11 97 LEU A N 1
ATOM 738 C CA . LEU A 1 97 ? -26.852 -23.848 7.951 1.00 15.14 97 LEU A CA 1
ATOM 739 C C . LEU A 1 97 ? -27.136 -24.682 6.710 1.00 15.92 97 LEU A C 1
ATOM 740 O O . LEU A 1 97 ? -28.146 -24.478 6.043 1.00 15.50 97 LEU A O 1
ATOM 745 N N . GLU A 1 98 ? -26.251 -25.629 6.397 1.00 15.97 98 GLU A N 1
ATOM 746 C CA . GLU A 1 98 ? -26.460 -26.463 5.216 1.00 18.70 98 GLU A CA 1
ATOM 747 C C . GLU A 1 98 ? -27.705 -27.328 5.368 1.00 16.78 98 GLU A C 1
ATOM 748 O O . GLU A 1 98 ? -28.428 -27.563 4.400 1.00 17.84 98 GLU A O 1
ATOM 754 N N . ARG A 1 99 ? -27.949 -27.804 6.584 1.00 17.62 99 ARG A N 1
ATOM 755 C CA . ARG A 1 99 ? -29.120 -28.628 6.849 1.00 17.80 99 ARG A CA 1
ATOM 756 C C . ARG A 1 99 ? -30.374 -27.809 6.561 1.00 17.99 99 ARG A C 1
ATOM 757 O O . ARG A 1 99 ? -31.308 -28.290 5.917 1.00 18.09 99 ARG A O 1
ATOM 765 N N . ALA A 1 100 ? -30.383 -26.565 7.031 1.00 15.70 100 ALA A N 1
ATOM 766 C CA . ALA A 1 100 ? -31.524 -25.677 6.824 1.00 16.43 100 ALA A CA 1
ATOM 767 C C . ALA A 1 100 ? -31.708 -25.345 5.344 1.00 15.76 100 ALA A C 1
ATOM 768 O O . ALA A 1 100 ? -32.830 -25.262 4.854 1.00 15.99 100 ALA A O 1
ATOM 770 N N . ILE A 1 101 ? -30.601 -25.147 4.637 1.00 15.90 101 ILE A N 1
ATOM 771 C CA . ILE A 1 101 ? -30.661 -24.838 3.213 1.00 15.66 101 ILE A CA 1
ATOM 772 C C . ILE A 1 101 ? -31.269 -26.011 2.463 1.00 16.34 101 ILE A C 1
ATOM 773 O O . ILE A 1 101 ? -32.094 -25.837 1.569 1.00 16.06 101 ILE A O 1
ATOM 778 N N . ARG A 1 102 ? -30.875 -27.218 2.845 1.00 15.35 102 ARG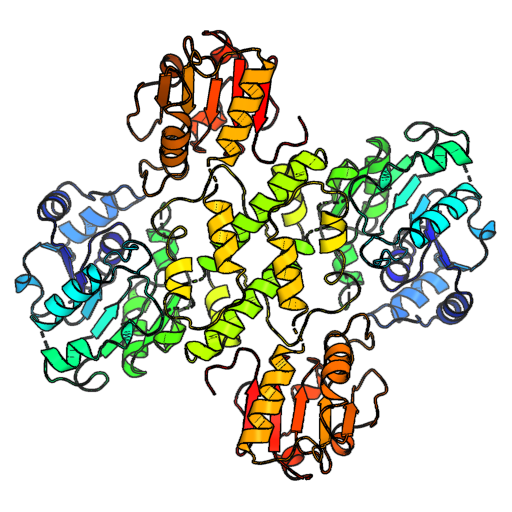 A N 1
ATOM 779 C CA . ARG A 1 102 ? -31.397 -28.395 2.176 1.00 17.86 102 ARG A CA 1
ATOM 780 C C . ARG A 1 102 ? -32.876 -28.580 2.473 1.00 17.76 102 ARG A C 1
ATOM 781 O O . ARG A 1 102 ? -33.622 -29.083 1.635 1.00 17.98 102 ARG A O 1
ATOM 789 N N . THR A 1 103 ? -33.309 -28.156 3.656 1.00 18.39 103 THR A N 1
ATOM 790 C CA . THR A 1 103 ? -34.716 -28.275 4.020 1.00 19.10 103 THR A CA 1
ATOM 791 C C . THR A 1 103 ? -35.524 -27.305 3.166 1.00 20.46 103 THR A C 1
ATOM 792 O O . THR A 1 103 ? -36.600 -27.640 2.671 1.00 20.39 103 THR A O 1
ATOM 796 N N . VAL A 1 104 ? -34.995 -26.102 2.986 1.00 18.29 104 VAL A N 1
ATOM 797 C CA . VAL A 1 104 ? -35.673 -25.109 2.170 1.00 19.30 104 VAL A CA 1
ATOM 798 C C . VAL A 1 104 ? -35.762 -25.615 0.729 1.00 20.51 104 VAL A C 1
ATOM 799 O O . VAL A 1 104 ? -36.781 -25.441 0.067 1.00 19.35 104 VAL A O 1
ATOM 803 N N . ALA A 1 105 ? -34.700 -26.257 0.252 1.00 20.77 105 ALA A N 1
ATOM 804 C CA . ALA A 1 105 ? -34.690 -26.778 -1.110 1.00 20.63 105 ALA A CA 1
ATOM 805 C C . ALA A 1 105 ? -35.822 -27.772 -1.334 1.00 22.05 105 ALA A C 1
ATOM 806 O O . ALA A 1 105 ? -36.369 -27.858 -2.430 1.00 22.00 105 ALA A O 1
ATOM 808 N N . GLU A 1 106 ? -36.167 -28.521 -0.291 1.00 22.72 106 GLU A N 1
ATOM 809 C CA . GLU A 1 106 ? -37.232 -29.519 -0.369 1.00 25.33 106 GLU A CA 1
ATOM 810 C C . GLU A 1 106 ? -38.617 -28.937 -0.633 1.00 25.20 106 GLU A C 1
ATOM 811 O O . GLU A 1 106 ? -39.429 -29.549 -1.324 1.00 25.63 106 GLU A O 1
ATOM 817 N N . VAL A 1 107 ? -38.892 -27.762 -0.079 1.00 25.15 107 VAL A N 1
ATOM 818 C CA . VAL A 1 107 ? -40.214 -27.160 -0.217 1.00 24.90 107 VAL A CA 1
ATOM 819 C C . VAL A 1 107 ? -40.301 -25.861 -1.003 1.00 25.13 107 VAL A C 1
ATOM 820 O O . VAL A 1 107 ? -41.397 -25.380 -1.289 1.00 25.43 107 VAL A O 1
ATOM 832 N N . ASP A 1 109 ? -40.365 -22.969 -3.872 1.00 25.64 109 ASP A N 1
ATOM 833 C CA . ASP A 1 109 ? -41.006 -22.855 -5.179 1.00 25.95 109 ASP A CA 1
ATOM 834 C C . ASP A 1 109 ? -40.468 -21.622 -5.894 1.00 25.54 109 ASP A C 1
ATOM 835 O O . ASP A 1 109 ? -39.794 -20.790 -5.286 1.00 24.38 109 ASP A O 1
ATOM 840 N N . ARG A 1 110 ? -40.762 -21.507 -7.183 1.00 23.69 110 ARG A N 1
ATOM 841 C CA . ARG A 1 110 ? -40.310 -20.363 -7.966 1.00 25.44 110 ARG A CA 1
ATOM 842 C C . ARG A 1 110 ? -40.817 -19.078 -7.324 1.00 24.76 110 ARG A C 1
ATOM 843 O O . ARG A 1 110 ? -41.943 -19.030 -6.826 1.00 25.82 110 ARG A O 1
ATOM 851 N N . GLY A 1 111 ? -39.977 -18.045 -7.328 1.00 23.69 111 GLY A N 1
ATOM 852 C CA . GLY A 1 111 ? -40.360 -16.769 -6.748 1.00 23.04 111 GLY A CA 1
ATOM 853 C C . GLY A 1 111 ? -40.012 -16.603 -5.276 1.00 21.17 111 GLY A C 1
ATOM 854 O O . GLY A 1 111 ? -40.169 -15.520 -4.714 1.00 21.86 111 GLY A O 1
ATOM 855 N N . ALA A 1 112 ? -39.524 -17.666 -4.649 1.00 19.99 112 ALA A N 1
ATOM 856 C CA . ALA A 1 112 ? -39.182 -17.605 -3.232 1.00 18.89 112 ALA A CA 1
ATOM 857 C C . ALA A 1 112 ? -37.985 -16.721 -2.915 1.00 18.20 112 ALA A C 1
ATOM 858 O O . ALA A 1 112 ? -37.060 -16.582 -3.712 1.00 19.66 112 ALA A O 1
ATOM 860 N N . LEU A 1 113 ? -38.025 -16.116 -1.735 1.00 16.97 113 LEU A N 1
ATOM 861 C CA . LEU A 1 113 ? -36.940 -15.274 -1.258 1.00 15.25 113 LEU A CA 1
ATOM 862 C C . LEU A 1 113 ? -36.358 -16.022 -0.070 1.00 15.85 113 LEU A C 1
ATOM 863 O O . LEU A 1 113 ? -37.084 -16.385 0.855 1.00 15.42 113 LEU A O 1
ATOM 868 N N . VAL A 1 114 ? -35.058 -16.284 -0.115 1.00 15.79 114 VAL A N 1
ATOM 869 C CA . VAL A 1 114 ? -34.388 -16.991 0.965 1.00 14.87 114 VAL A CA 1
ATOM 870 C C . VAL A 1 114 ? -33.449 -16.002 1.642 1.00 16.26 114 VAL A C 1
ATOM 871 O O . VAL A 1 114 ? -32.596 -15.404 0.991 1.00 15.68 114 VAL A O 1
ATOM 875 N N . ILE A 1 115 ? -33.630 -15.812 2.945 1.00 13.56 115 ILE A N 1
ATOM 876 C CA . ILE A 1 115 ? -32.799 -14.892 3.707 1.00 14.54 115 ILE A CA 1
ATOM 877 C C . ILE A 1 115 ? -32.006 -15.653 4.754 1.00 14.77 115 ILE A C 1
ATOM 878 O O . ILE A 1 115 ? -32.578 -16.420 5.530 1.00 14.84 115 ILE A O 1
ATOM 883 N N . ILE A 1 116 ? -30.690 -15.457 4.762 1.00 13.88 116 ILE A N 1
ATOM 884 C CA . ILE A 1 116 ? -29.838 -16.108 5.747 1.00 13.17 116 ILE A CA 1
ATOM 885 C C . ILE A 1 116 ? -29.493 -15.063 6.796 1.00 13.34 116 ILE A C 1
ATOM 886 O O . ILE A 1 116 ? -28.810 -14.078 6.505 1.00 12.29 116 ILE A O 1
ATOM 891 N N . GLU A 1 117 ? -29.989 -15.271 8.010 1.00 13.10 117 GLU A N 1
ATOM 892 C CA . GLU A 1 117 ? -29.729 -14.361 9.117 1.00 13.42 117 GLU A CA 1
ATOM 893 C C . GLU A 1 117 ? -28.467 -14.776 9.877 1.00 14.27 117 GLU A C 1
ATOM 894 O O . GLU A 1 117 ? -27.779 -13.936 10.447 1.00 16.47 117 GLU A O 1
ATOM 900 N N . SER A 1 118 ? -28.162 -16.071 9.865 1.00 14.73 118 SER A N 1
ATOM 901 C CA . SER A 1 118 ? -26.993 -16.605 10.568 1.00 13.99 118 SER A CA 1
ATOM 902 C C . SER A 1 118 ? -25.696 -15.883 10.207 1.00 12.45 118 SER A C 1
ATOM 903 O O . SER A 1 118 ? -25.481 -15.535 9.051 1.00 14.95 118 SER A O 1
ATOM 906 N N . THR A 1 119 ? -24.844 -15.675 11.207 1.00 12.46 119 THR A N 1
ATOM 907 C CA . THR A 1 119 ? -23.549 -15.021 11.013 1.00 11.95 119 THR A CA 1
ATOM 908 C C . THR A 1 119 ? -22.651 -16.029 10.282 1.00 13.18 119 THR A C 1
ATOM 909 O O . THR A 1 119 ? -22.501 -17.173 10.717 1.00 14.58 119 THR A O 1
ATOM 913 N N . ILE A 1 120 ? -22.049 -15.611 9.175 1.00 12.48 120 ILE A N 1
ATOM 914 C CA . ILE A 1 120 ? -21.251 -16.543 8.374 1.00 12.64 120 ILE A CA 1
ATOM 915 C C . ILE A 1 120 ? -19.989 -15.955 7.740 1.00 13.39 120 ILE A C 1
ATOM 916 O O . ILE A 1 120 ? -19.892 -14.747 7.530 1.00 13.92 120 ILE A O 1
ATOM 921 N N . PRO A 1 121 ? -19.005 -16.813 7.412 1.00 14.74 121 PRO A N 1
ATOM 922 C CA . PRO A 1 121 ? -17.776 -16.299 6.792 1.00 15.19 121 PRO A CA 1
ATOM 923 C C . PRO A 1 121 ? -18.105 -15.709 5.420 1.00 15.39 121 PRO A C 1
ATOM 924 O O . PRO A 1 121 ? -19.054 -16.131 4.770 1.00 13.51 121 PRO A O 1
ATOM 928 N N . PRO A 1 122 ? -17.322 -14.723 4.961 1.00 15.55 122 PRO A N 1
ATOM 929 C CA . PRO A 1 122 ? -17.591 -14.130 3.650 1.00 15.61 122 PRO A CA 1
ATOM 930 C C . PRO A 1 122 ? -17.588 -15.200 2.557 1.00 16.92 122 PRO A C 1
ATOM 931 O O . PRO A 1 122 ? -16.727 -16.091 2.543 1.00 17.39 122 PRO A O 1
ATOM 935 N N . GLY A 1 123 ? -18.563 -15.117 1.656 1.00 16.40 123 GLY A N 1
ATOM 936 C CA . GLY A 1 123 ? -18.661 -16.075 0.568 1.00 15.39 123 GLY A CA 1
ATOM 937 C C . GLY A 1 123 ? -19.660 -17.188 0.820 1.00 15.37 123 GLY A C 1
ATOM 938 O O . GLY A 1 123 ? -20.038 -17.914 -0.096 1.00 15.23 123 GLY A O 1
ATOM 939 N N . THR A 1 124 ? -20.106 -17.318 2.063 1.00 13.66 124 THR A N 1
ATOM 940 C CA . THR A 1 124 ? -21.049 -18.368 2.421 1.00 14.30 124 THR A CA 1
ATOM 941 C C . THR A 1 124 ? -22.417 -18.268 1.754 1.00 14.90 124 THR A C 1
ATOM 942 O O . THR A 1 124 ? -22.953 -19.269 1.280 1.00 14.60 124 THR A O 1
ATOM 946 N N . THR A 1 125 ? -22.985 -17.066 1.715 1.00 14.63 125 THR A N 1
ATOM 947 C CA . THR A 1 125 ? -24.302 -16.875 1.120 1.00 16.64 125 THR A CA 1
ATOM 948 C C . THR A 1 125 ? -24.336 -17.290 -0.342 1.00 15.39 125 THR A C 1
ATOM 949 O O . THR A 1 125 ? -25.267 -17.968 -0.783 1.00 16.28 125 THR A O 1
ATOM 953 N N . GLU A 1 126 ? -23.312 -16.893 -1.091 1.00 16.42 126 GLU A N 1
ATOM 954 C CA . GLU A 1 126 ? -23.235 -17.228 -2.505 1.00 19.16 126 GLU A CA 1
ATOM 955 C C . GLU A 1 126 ? -23.104 -18.735 -2.692 1.00 17.40 126 GLU A C 1
ATOM 956 O O . GLU A 1 126 ? -23.691 -19.308 -3.612 1.00 16.41 126 GLU A O 1
ATOM 962 N N . LYS A 1 127 ? -22.351 -19.378 -1.805 1.00 16.40 127 LYS A N 1
ATOM 963 C CA . LYS A 1 127 ? -22.182 -20.823 -1.884 1.00 18.41 127 LYS A CA 1
ATOM 964 C C . LYS A 1 127 ? -23.516 -21.526 -1.638 1.00 17.87 127 LYS A C 1
ATOM 965 O O . LYS A 1 127 ? -23.855 -22.497 -2.317 1.00 17.25 127 LYS A O 1
ATOM 979 N N . ALA A 1 129 ? -26.412 -20.252 -2.205 1.00 15.14 129 ALA A N 1
ATOM 980 C CA . ALA A 1 129 ? -27.287 -19.929 -3.326 1.00 17.31 129 ALA A CA 1
ATOM 981 C C . ALA A 1 129 ? -26.994 -20.925 -4.436 1.00 19.04 129 ALA A C 1
ATOM 982 O O . ALA A 1 129 ? -27.906 -21.420 -5.091 1.00 18.61 129 ALA A O 1
ATOM 984 N N . ARG A 1 130 ? -25.709 -21.210 -4.642 1.00 20.30 130 ARG A N 1
ATOM 985 C CA . ARG A 1 130 ? -25.300 -22.169 -5.661 1.00 21.47 130 ARG A CA 1
ATOM 986 C C . ARG A 1 130 ? -25.848 -23.548 -5.299 1.00 20.45 130 ARG A C 1
ATOM 987 O O . ARG A 1 130 ? -26.247 -24.310 -6.177 1.00 21.20 130 ARG A O 1
ATOM 995 N N . LEU A 1 131 ? -25.875 -23.864 -4.006 1.00 19.37 131 LEU A N 1
ATOM 996 C CA . LEU A 1 131 ? -26.384 -25.158 -3.559 1.00 19.02 131 LEU A CA 1
ATOM 997 C C . LEU A 1 131 ? -27.877 -25.268 -3.852 1.00 19.52 131 LEU A C 1
ATOM 998 O O . LEU A 1 131 ? -28.357 -26.307 -4.310 1.00 18.62 131 LEU A O 1
ATOM 1003 N N . LEU A 1 132 ? -28.612 -24.194 -3.584 1.00 19.19 132 LEU A N 1
ATOM 1004 C CA . LEU A 1 132 ? -30.044 -24.189 -3.839 1.00 19.17 132 LEU A CA 1
ATOM 1005 C C . LEU A 1 132 ? -30.299 -24.424 -5.321 1.00 19.10 132 LEU A C 1
ATOM 1006 O O . LEU A 1 132 ? -31.178 -25.201 -5.689 1.00 18.07 132 LEU A O 1
ATOM 1011 N N . GLU A 1 133 ? -29.517 -23.762 -6.169 1.00 18.91 133 GLU A N 1
ATOM 1012 C CA . GLU A 1 133 ? -29.666 -23.915 -7.612 1.00 21.58 133 GLU A CA 1
ATOM 1013 C C . GLU A 1 133 ? -29.443 -25.368 -8.015 1.00 22.03 133 GLU A C 1
ATOM 1014 O O . GLU A 1 133 ? -30.199 -25.926 -8.808 1.00 21.84 133 GLU A O 1
ATOM 1020 N N . ASN A 1 134 ? -28.404 -25.981 -7.463 1.00 23.25 134 ASN A N 1
ATOM 1021 C CA . ASN A 1 134 ? -28.088 -27.363 -7.789 1.00 25.11 134 ASN A CA 1
ATOM 1022 C C . ASN A 1 134 ? -29.150 -28.355 -7.325 1.00 24.93 134 ASN A C 1
ATOM 1023 O O . ASN A 1 134 ? -29.387 -29.366 -7.983 1.00 24.93 134 ASN A O 1
ATOM 1028 N N . LEU A 1 135 ? -29.800 -28.065 -6.204 1.00 22.08 135 LEU A N 1
ATOM 1029 C CA . LEU A 1 135 ? -30.822 -28.966 -5.682 1.00 23.27 135 LEU A CA 1
ATOM 1030 C C . LEU A 1 135 ? -32.209 -28.741 -6.274 1.00 23.18 135 LEU A C 1
ATOM 1031 O O . LEU A 1 135 ? -33.056 -29.632 -6.221 1.00 24.68 135 LEU A O 1
ATOM 1036 N N . THR A 1 136 ? -32.446 -27.561 -6.843 1.00 21.79 136 THR A N 1
ATOM 1037 C CA . THR A 1 136 ? -33.762 -27.258 -7.397 1.00 21.57 136 THR A CA 1
ATOM 1038 C C . THR A 1 136 ? -33.819 -27.145 -8.912 1.00 23.00 136 THR A C 1
ATOM 1039 O O . THR A 1 136 ? -34.876 -27.345 -9.509 1.00 24.02 136 THR A O 1
ATOM 1043 N N . GLY A 1 137 ? -32.690 -26.819 -9.532 1.00 22.64 137 GLY A N 1
ATOM 1044 C CA . GLY A 1 137 ? -32.667 -26.665 -10.973 1.00 23.85 137 GLY A CA 1
ATOM 1045 C C . GLY A 1 137 ? -33.047 -25.245 -11.344 1.00 24.31 137 GLY A C 1
ATOM 1046 O O . GLY A 1 137 ? -33.149 -24.903 -12.525 1.00 25.87 137 GLY A O 1
ATOM 1047 N N . LEU A 1 138 ? -33.250 -24.411 -10.328 1.00 23.55 138 LEU A N 1
ATOM 1048 C CA . LEU A 1 138 ? -33.623 -23.016 -10.532 1.00 22.87 138 LEU A CA 1
ATOM 1049 C C . LEU A 1 138 ? -32.398 -22.104 -10.529 1.00 22.28 138 LEU A C 1
ATOM 1050 O O . LEU A 1 138 ? -31.294 -22.539 -10.202 1.00 23.79 138 LEU A O 1
ATOM 1055 N N . ARG A 1 139 ? -32.598 -20.841 -10.894 1.00 22.18 139 ARG A N 1
ATOM 1056 C CA . ARG A 1 139 ? -31.502 -19.879 -10.942 1.00 22.13 139 ARG A CA 1
ATOM 1057 C C . ARG A 1 139 ? -31.739 -18.662 -10.047 1.00 22.09 139 ARG A C 1
ATOM 1058 O O . ARG A 1 139 ? -32.764 -17.994 -10.156 1.00 20.32 139 ARG A O 1
ATOM 1066 N N . GLU A 1 140 ? -30.782 -18.369 -9.172 1.00 22.07 140 GLU A N 1
ATOM 1067 C CA . GLU A 1 140 ? -30.902 -17.229 -8.270 1.00 21.44 140 GLU A CA 1
ATOM 1068 C C . GLU A 1 140 ? -30.935 -15.950 -9.098 1.00 21.08 140 GLU A C 1
ATOM 1069 O O . GLU A 1 140 ? -30.218 -15.826 -10.090 1.00 22.08 140 GLU A O 1
ATOM 1075 N N . GLY A 1 141 ? -31.772 -15.002 -8.694 1.00 19.58 141 GLY A N 1
ATOM 1076 C CA . GLY A 1 141 ? -31.869 -13.750 -9.418 1.00 19.65 141 GLY A CA 1
ATOM 1077 C C . GLY A 1 141 ? -32.886 -13.797 -10.541 1.00 20.58 141 GLY A C 1
ATOM 1078 O O . GLY A 1 141 ? -33.217 -12.763 -11.124 1.00 19.65 141 GLY A O 1
ATOM 1079 N N . VAL A 1 142 ? -33.393 -14.991 -10.833 1.00 20.21 142 VAL A N 1
ATOM 1080 C CA . VAL A 1 142 ? -34.376 -15.179 -11.896 1.00 22.68 142 VAL A CA 1
ATOM 1081 C C . VAL A 1 142 ? -35.573 -16.004 -11.424 1.00 22.36 142 VAL A C 1
ATOM 1082 O O . VAL A 1 142 ? -36.721 -15.580 -11.561 1.00 24.50 142 VAL A O 1
ATOM 1086 N N . ASP A 1 143 ? -35.292 -17.179 -10.866 1.00 21.46 143 ASP A N 1
ATOM 1087 C CA . ASP A 1 143 ? -36.326 -18.088 -10.379 1.00 22.77 143 ASP A CA 1
ATOM 1088 C C . ASP A 1 143 ? -36.574 -17.952 -8.885 1.00 21.08 143 ASP A C 1
ATOM 1089 O O . ASP A 1 143 ? -37.663 -18.262 -8.401 1.00 22.49 143 ASP A O 1
ATOM 1094 N N . PHE A 1 144 ? -35.547 -17.524 -8.157 1.00 19.04 144 PHE A N 1
ATOM 1095 C CA . PHE A 1 144 ? -35.646 -17.322 -6.716 1.00 17.90 144 PHE A CA 1
ATOM 1096 C C . PHE A 1 144 ? -34.577 -16.323 -6.313 1.00 16.81 144 PHE A C 1
ATOM 1097 O O . PHE A 1 144 ? -33.718 -15.975 -7.120 1.00 17.39 144 PHE A O 1
ATOM 1105 N N . TYR A 1 145 ? -34.625 -15.860 -5.070 1.00 15.43 145 TYR A N 1
ATOM 1106 C CA . TYR A 1 145 ? -33.680 -14.849 -4.618 1.00 15.89 145 TYR A CA 1
ATOM 1107 C C . TYR A 1 145 ? -33.069 -15.180 -3.275 1.00 16.28 145 TYR A C 1
ATOM 1108 O O . TYR A 1 145 ? -33.729 -15.740 -2.407 1.00 17.88 145 TYR A O 1
ATOM 1117 N N . VAL A 1 146 ? -31.803 -14.817 -3.109 1.00 15.13 146 VAL A N 1
ATOM 1118 C CA . VAL A 1 146 ? -31.103 -15.078 -1.863 1.00 13.96 146 VAL A CA 1
ATOM 1119 C C . VAL A 1 146 ? -30.420 -13.830 -1.334 1.00 15.08 146 VAL A C 1
ATOM 1120 O O . VAL A 1 146 ? -29.795 -13.079 -2.085 1.00 15.26 146 VAL A O 1
ATOM 1124 N N . ALA A 1 147 ? -30.555 -13.606 -0.031 1.00 14.95 147 ALA A N 1
ATOM 1125 C CA . ALA A 1 147 ? -29.927 -12.458 0.605 1.00 14.24 147 ALA A CA 1
ATOM 1126 C C . ALA A 1 147 ? -29.464 -12.817 2.004 1.00 14.31 147 ALA A C 1
ATOM 1127 O O . ALA A 1 147 ? -29.919 -13.798 2.593 1.00 12.70 147 ALA A O 1
ATOM 1129 N N . HIS A 1 148 ? -28.540 -12.015 2.516 1.00 13.39 148 HIS A N 1
ATOM 1130 C CA . HIS A 1 148 ? -27.996 -12.184 3.854 1.00 11.98 148 HIS A CA 1
ATOM 1131 C C . HIS A 1 148 ? -28.447 -10.947 4.630 1.00 12.58 148 HIS A C 1
ATOM 1132 O O . HIS A 1 148 ? -28.214 -9.810 4.205 1.00 12.70 148 HIS A O 1
ATOM 1139 N N . ALA A 1 149 ? -29.138 -11.177 5.741 1.00 11.39 149 ALA A N 1
ATOM 1140 C CA . ALA A 1 149 ? -29.630 -10.100 6.599 1.00 12.55 149 ALA A CA 1
ATOM 1141 C C . ALA A 1 149 ? -29.165 -10.392 8.019 1.00 12.65 149 ALA A C 1
ATOM 1142 O O . ALA A 1 149 ? -29.941 -10.843 8.863 1.00 12.04 149 ALA A O 1
ATOM 1144 N N . PRO A 1 150 ? -27.878 -10.154 8.297 1.00 11.86 150 PRO A N 1
ATOM 1145 C CA . PRO A 1 150 ? -27.340 -10.406 9.633 1.00 13.47 150 PRO A CA 1
ATOM 1146 C C . PRO A 1 150 ? -28.007 -9.536 10.694 1.00 12.79 150 PRO A C 1
ATOM 1147 O O . PRO A 1 150 ? -28.421 -8.406 10.422 1.00 12.85 150 PRO A O 1
ATOM 1151 N N . GLU A 1 151 ? -28.109 -10.064 11.907 1.00 14.48 151 GLU A N 1
ATOM 1152 C CA . GLU A 1 151 ? -28.707 -9.321 13.005 1.00 14.26 151 GLU A CA 1
ATOM 1153 C C . GLU A 1 151 ? -27.699 -8.432 13.727 1.00 14.72 151 GLU A C 1
ATOM 1154 O O . GLU A 1 151 ? -26.486 -8.532 13.515 1.00 15.89 151 GLU A O 1
ATOM 1160 N N . ARG A 1 152 ? -28.216 -7.561 14.587 1.00 13.66 152 ARG A N 1
ATOM 1161 C CA . ARG A 1 152 ? -27.390 -6.658 15.382 1.00 13.44 152 ARG A CA 1
ATOM 1162 C C . ARG A 1 152 ? -27.972 -6.542 16.788 1.00 13.52 152 ARG A C 1
ATOM 1163 O O . ARG A 1 152 ? -27.419 -5.857 17.649 1.00 13.18 152 ARG A O 1
ATOM 1171 N N . VAL A 1 153 ? -29.081 -7.234 17.022 1.00 13.66 153 VAL A N 1
ATOM 1172 C CA . VAL A 1 153 ? -29.737 -7.174 18.325 1.00 14.56 153 VAL A CA 1
ATOM 1173 C C . VAL A 1 153 ? -28.884 -7.688 19.469 1.00 14.05 153 VAL A C 1
ATOM 1174 O O . VAL A 1 153 ? -28.092 -8.621 19.312 1.00 14.40 153 VAL A O 1
ATOM 1186 N N . PRO A 1 155 ? -28.970 -9.407 23.151 1.00 17.02 155 PRO A N 1
ATOM 1187 C CA . PRO A 1 155 ? -29.865 -10.182 24.016 1.00 18.21 155 PRO A CA 1
ATOM 1188 C C . PRO A 1 155 ? -30.223 -9.344 25.245 1.00 17.74 155 PRO A C 1
ATOM 1189 O O . PRO A 1 155 ? -29.349 -8.727 25.863 1.00 16.56 155 PRO A O 1
ATOM 1193 N N . GLY A 1 156 ? -31.509 -9.320 25.582 1.00 18.37 156 GLY A N 1
ATOM 1194 C CA . GLY A 1 156 ? -31.970 -8.534 26.712 1.00 19.00 156 GLY A CA 1
ATOM 1195 C C . GLY A 1 156 ? -32.663 -7.267 26.234 1.00 19.40 156 GLY A C 1
ATOM 1196 O O . GLY A 1 156 ? -33.383 -6.617 26.992 1.00 19.43 156 GLY A O 1
ATOM 1197 N N . ARG A 1 157 ? -32.445 -6.919 24.967 1.00 18.93 157 ARG A N 1
ATOM 1198 C CA . ARG A 1 157 ? -33.042 -5.724 24.358 1.00 19.66 157 ARG A CA 1
ATOM 1199 C C . ARG A 1 157 ? -33.451 -6.039 22.921 1.00 18.02 157 ARG A C 1
ATOM 1200 O O . ARG A 1 157 ? -33.549 -5.142 22.086 1.00 16.22 157 ARG A O 1
ATOM 1208 N N . ILE A 1 158 ? -33.696 -7.312 22.637 1.00 16.90 158 ILE A N 1
ATOM 1209 C CA . ILE A 1 158 ? -34.023 -7.743 21.284 1.00 16.78 158 ILE A CA 1
ATOM 1210 C C . ILE A 1 158 ? -35.218 -7.097 20.582 1.00 17.65 158 ILE A C 1
ATOM 1211 O O . ILE A 1 158 ? -35.078 -6.588 19.470 1.00 15.92 158 ILE A O 1
ATOM 1216 N N . PHE A 1 159 ? -36.390 -7.098 21.205 1.00 17.47 159 PHE A N 1
ATOM 1217 C CA . PHE A 1 159 ? -37.540 -6.511 20.531 1.00 17.52 159 PHE A CA 1
ATOM 1218 C C . PHE A 1 159 ? -37.410 -5.023 20.259 1.00 14.86 159 PHE A C 1
ATOM 1219 O O . PHE A 1 159 ? -37.867 -4.540 19.227 1.00 15.47 159 PHE A O 1
ATOM 1227 N N . LYS A 1 160 ? -36.770 -4.297 21.168 1.00 14.79 160 LYS A N 1
ATOM 1228 C CA . LYS A 1 160 ? -36.586 -2.868 20.957 1.00 14.44 160 LYS A CA 1
ATOM 1229 C C . LYS A 1 160 ? -35.590 -2.648 19.822 1.00 15.70 160 LYS A C 1
ATOM 1230 O O . LYS A 1 160 ? -35.857 -1.885 18.884 1.00 15.09 160 LYS A O 1
ATOM 1236 N N . GLU A 1 161 ? -34.448 -3.331 19.890 1.00 15.99 161 GLU A N 1
ATOM 1237 C CA . GLU A 1 161 ? -33.426 -3.167 18.859 1.00 14.84 161 GLU A CA 1
ATOM 1238 C C . GLU A 1 161 ? -33.832 -3.697 17.488 1.00 15.01 161 GLU A C 1
ATOM 1239 O O . GLU A 1 161 ? -33.355 -3.203 16.471 1.00 13.45 161 GLU A O 1
ATOM 1245 N N . LEU A 1 162 ? -34.704 -4.698 17.446 1.00 11.66 162 LEU A N 1
ATOM 1246 C CA . LEU A 1 162 ? -35.157 -5.220 16.160 1.00 14.84 162 LEU A CA 1
ATOM 1247 C C . LEU A 1 162 ? -35.761 -4.073 15.357 1.00 14.33 162 LEU A C 1
ATOM 1248 O O . LEU A 1 162 ? -35.570 -3.968 14.142 1.00 15.58 162 LEU A O 1
ATOM 1253 N N . VAL A 1 163 ? -36.482 -3.208 16.062 1.00 15.26 163 VAL A N 1
ATOM 1254 C CA . VAL A 1 163 ? -37.133 -2.064 15.447 1.00 14.31 163 VAL A CA 1
ATOM 1255 C C . VAL A 1 163 ? -36.221 -0.868 15.212 1.00 15.20 163 VAL A C 1
ATOM 1256 O O . VAL A 1 163 ? -36.183 -0.321 14.115 1.00 15.06 163 VAL A O 1
ATOM 1260 N N . TYR A 1 164 ? -35.472 -0.474 16.236 1.00 13.88 164 TYR A N 1
ATOM 1261 C CA . TYR A 1 164 ? -34.634 0.715 16.133 1.00 15.14 164 TYR A CA 1
ATOM 1262 C C . TYR A 1 164 ? -33.238 0.621 15.532 1.00 15.33 164 TYR A C 1
ATOM 1263 O O . TYR A 1 164 ? -32.719 1.620 15.036 1.00 16.04 164 TYR A O 1
ATOM 1272 N N . ASN A 1 165 ? -32.630 -0.556 15.552 1.00 14.60 165 ASN A N 1
ATOM 1273 C CA . ASN A 1 165 ? -31.294 -0.686 14.979 1.00 14.00 165 ASN A CA 1
ATOM 1274 C C . ASN A 1 165 ? -31.315 -0.470 13.468 1.00 14.30 165 ASN A C 1
ATOM 1275 O O . ASN A 1 165 ? -32.264 -0.852 12.790 1.00 13.79 165 ASN A O 1
ATOM 1280 N N . SER A 1 166 ? -30.266 0.155 12.946 1.00 15.50 166 SER A N 1
ATOM 1281 C CA . SER A 1 166 ? -30.135 0.290 11.506 1.00 14.84 166 SER A CA 1
ATOM 1282 C C . SER A 1 166 ? -29.559 -1.083 11.169 1.00 15.96 166 SER A C 1
ATOM 1283 O O . SER A 1 166 ? -28.932 -1.720 12.024 1.00 15.54 166 SER A O 1
ATOM 1286 N N . ARG A 1 167 ? -29.771 -1.559 9.952 1.00 12.99 167 ARG A N 1
ATOM 1287 C CA . ARG A 1 167 ? -29.249 -2.871 9.597 1.00 13.87 167 ARG A CA 1
ATOM 1288 C C . ARG A 1 167 ? -28.779 -2.942 8.155 1.00 15.71 167 ARG A C 1
ATOM 1289 O O . ARG A 1 167 ? -29.066 -2.051 7.349 1.00 13.41 167 ARG A O 1
ATOM 1297 N N . ILE A 1 168 ? -28.064 -4.019 7.843 1.00 14.15 168 ILE A N 1
ATOM 1298 C CA . ILE A 1 168 ? -27.504 -4.239 6.513 1.00 15.14 168 ILE A CA 1
ATOM 1299 C C . ILE A 1 168 ? -28.101 -5.472 5.840 1.00 14.39 168 ILE A C 1
ATOM 1300 O O . ILE A 1 168 ? -28.346 -6.490 6.490 1.00 14.07 168 ILE A O 1
ATOM 1305 N N . ILE A 1 169 ? -28.343 -5.375 4.539 1.00 14.45 169 ILE A N 1
ATOM 1306 C CA . ILE A 1 169 ? -28.870 -6.501 3.786 1.00 14.37 169 ILE A CA 1
ATOM 1307 C C . ILE A 1 169 ? -28.011 -6.665 2.537 1.00 14.33 169 ILE A C 1
ATOM 1308 O O . ILE A 1 169 ? -27.875 -5.741 1.742 1.00 14.33 169 ILE A O 1
ATOM 1313 N N . GLY A 1 170 ? -27.411 -7.839 2.388 1.00 13.18 170 GLY A N 1
ATOM 1314 C CA . GLY A 1 170 ? -26.570 -8.095 1.233 1.00 13.35 170 GLY A CA 1
ATOM 1315 C C . GLY A 1 170 ? -27.211 -9.106 0.308 1.00 15.21 170 GLY A C 1
ATOM 1316 O O . GLY A 1 170 ? -27.414 -10.263 0.685 1.00 15.14 170 GLY A O 1
ATOM 1317 N N . GLY A 1 171 ? -27.529 -8.687 -0.911 1.00 14.34 171 GLY A N 1
ATOM 1318 C CA . GLY A 1 171 ? -28.165 -9.604 -1.834 1.00 14.45 171 GLY A CA 1
ATOM 1319 C C . GLY A 1 171 ? -27.210 -10.306 -2.781 1.00 15.86 171 GLY A C 1
ATOM 1320 O O . GLY A 1 171 ? -26.204 -9.724 -3.204 1.00 16.06 171 GLY A O 1
ATOM 1321 N N . VAL A 1 172 ? -27.502 -11.567 -3.092 1.00 15.26 172 VAL A N 1
ATOM 1322 C CA . VAL A 1 172 ? -26.675 -12.312 -4.036 1.00 17.29 172 VAL A CA 1
ATOM 1323 C C . VAL A 1 172 ? -26.963 -11.639 -5.373 1.00 18.69 172 VAL A C 1
ATOM 1324 O O . VAL A 1 172 ? -26.118 -11.590 -6.272 1.00 20.28 172 VAL A O 1
ATOM 1328 N N . SER A 1 173 ? -28.181 -11.120 -5.478 1.00 19.25 173 SER A N 1
ATOM 1329 C CA . SER A 1 173 ? -28.636 -10.389 -6.651 1.00 20.03 173 SER A CA 1
ATOM 1330 C C . SER A 1 173 ? -29.227 -9.108 -6.078 1.00 20.60 173 SER A C 1
ATOM 1331 O O . SER A 1 173 ? -29.603 -9.067 -4.904 1.00 18.62 173 SER A O 1
ATOM 1334 N N . GLU A 1 174 ? -29.291 -8.056 -6.884 1.00 20.77 174 GLU A N 1
ATOM 1335 C CA . GLU A 1 174 ? -29.849 -6.801 -6.403 1.00 22.47 174 GLU A CA 1
ATOM 1336 C C . GLU A 1 174 ? -31.309 -6.954 -6.003 1.00 22.06 174 GLU A C 1
ATOM 1337 O O . GLU A 1 174 ? -31.734 -6.435 -4.971 1.00 20.50 174 GLU A O 1
ATOM 1343 N N . LYS A 1 175 ? -32.076 -7.671 -6.817 1.00 22.01 175 LYS A N 1
ATOM 1344 C CA . LYS A 1 175 ? -33.489 -7.855 -6.526 1.00 21.94 175 LYS A CA 1
ATOM 1345 C C . LYS A 1 175 ? -33.718 -8.557 -5.190 1.00 21.71 175 LYS A C 1
ATOM 1346 O O . LYS A 1 175 ? -34.707 -8.296 -4.509 1.00 20.88 175 LYS A O 1
ATOM 1352 N N . ALA A 1 176 ? -32.807 -9.447 -4.814 1.00 19.87 176 ALA A N 1
ATOM 1353 C CA . ALA A 1 176 ? -32.946 -10.154 -3.546 1.00 19.06 176 ALA A CA 1
ATOM 1354 C C . ALA A 1 176 ? -32.894 -9.151 -2.402 1.00 18.35 176 ALA A C 1
ATOM 1355 O O . ALA A 1 176 ? -33.686 -9.217 -1.461 1.00 17.80 176 ALA A O 1
ATOM 1357 N N . ALA A 1 177 ? -31.954 -8.216 -2.493 1.00 18.25 177 ALA A N 1
ATOM 1358 C CA . ALA A 1 177 ? -31.799 -7.202 -1.465 1.00 17.39 177 ALA A CA 1
ATOM 1359 C C . ALA A 1 177 ? -33.019 -6.286 -1.416 1.00 17.68 177 ALA A C 1
ATOM 1360 O O . ALA A 1 177 ? -33.471 -5.908 -0.340 1.00 17.80 177 ALA A O 1
ATOM 1362 N N . ASN A 1 178 ? -33.550 -5.939 -2.587 1.00 19.03 178 ASN A N 1
ATOM 1363 C CA . ASN A 1 178 ? -34.712 -5.061 -2.669 1.00 17.83 178 ASN A CA 1
ATOM 1364 C C . ASN A 1 178 ? -35.952 -5.722 -2.086 1.00 17.32 178 ASN A C 1
ATOM 1365 O O . ASN A 1 178 ? -36.741 -5.077 -1.393 1.00 17.45 178 ASN A O 1
ATOM 1370 N N . LEU A 1 179 ? -36.124 -7.008 -2.376 1.00 15.75 179 LEU A N 1
ATOM 1371 C CA . LEU A 1 179 ? -37.270 -7.759 -1.875 1.00 16.49 179 LEU A CA 1
ATOM 1372 C C . LEU A 1 179 ? -37.198 -7.876 -0.358 1.00 17.02 179 LEU A C 1
ATOM 1373 O O . LEU A 1 179 ? -38.205 -7.716 0.343 1.00 18.17 179 LEU A O 1
ATOM 1378 N N . ALA A 1 180 ? -36.001 -8.142 0.147 1.00 17.60 180 ALA A N 1
ATOM 1379 C CA . ALA A 1 180 ? -35.795 -8.276 1.580 1.00 17.18 180 ALA A CA 1
ATOM 1380 C C . ALA A 1 180 ? -36.051 -6.953 2.300 1.00 18.46 180 ALA A C 1
ATOM 1381 O O . ALA A 1 180 ? -36.686 -6.931 3.354 1.00 18.72 180 ALA A O 1
ATOM 1383 N N . GLU A 1 181 ? -35.563 -5.854 1.731 1.00 17.05 181 GLU A N 1
ATOM 1384 C CA . GLU A 1 181 ? -35.752 -4.537 2.336 1.00 17.81 181 GLU A CA 1
ATOM 1385 C C . GLU A 1 181 ? -37.229 -4.247 2.585 1.00 18.88 181 GLU A C 1
ATOM 1386 O O . GLU A 1 181 ? -37.606 -3.792 3.664 1.00 15.88 181 GLU A O 1
ATOM 1392 N N . LYS A 1 182 ? -38.063 -4.508 1.583 1.00 20.19 182 LYS A N 1
ATOM 1393 C CA . LYS A 1 182 ? -39.497 -4.256 1.708 1.00 21.45 182 LYS A CA 1
ATOM 1394 C C . LYS A 1 182 ? -40.082 -5.051 2.862 1.00 20.92 182 LYS A C 1
ATOM 1395 O O . LYS A 1 182 ? -40.985 -4.590 3.558 1.00 21.07 182 LYS A O 1
ATOM 1401 N N . LEU A 1 183 ? -39.551 -6.248 3.067 1.00 20.58 183 LEU A N 1
ATOM 1402 C CA . LEU A 1 183 ? -40.027 -7.119 4.129 1.00 21.07 183 LEU A CA 1
ATOM 1403 C C . LEU A 1 183 ? -39.719 -6.546 5.512 1.00 19.67 183 LEU A C 1
ATOM 1404 O O . LEU A 1 183 ? -40.611 -6.394 6.351 1.00 19.02 183 LEU A O 1
ATOM 1409 N N . TYR A 1 184 ? -38.454 -6.214 5.745 1.00 18.31 184 TYR A N 1
ATOM 1410 C CA . TYR A 1 184 ? -38.046 -5.674 7.035 1.00 15.25 184 TYR A CA 1
ATOM 1411 C C . TYR A 1 184 ? -38.626 -4.298 7.338 1.00 16.37 184 TYR A C 1
ATOM 1412 O O . TYR A 1 184 ? -38.752 -3.920 8.501 1.00 15.70 184 TYR A O 1
ATOM 1421 N N . ARG A 1 185 ? -38.976 -3.548 6.298 1.00 16.91 185 ARG A N 1
ATOM 1422 C CA . ARG A 1 185 ? -39.539 -2.223 6.509 1.00 17.82 185 ARG A CA 1
ATOM 1423 C C . ARG A 1 185 ? -40.865 -2.307 7.264 1.00 17.38 185 ARG A C 1
ATOM 1424 O O . ARG A 1 185 ? -41.379 -1.293 7.730 1.00 17.83 185 ARG A O 1
ATOM 1432 N N . SER A 1 186 ? -41.414 -3.513 7.391 1.00 16.68 186 SER A N 1
ATOM 1433 C CA . SER A 1 186 ? -42.676 -3.681 8.111 1.00 16.53 186 SER A CA 1
ATOM 1434 C C . SER A 1 186 ? -42.544 -3.363 9.598 1.00 16.99 186 SER A C 1
ATOM 1435 O O . SER A 1 186 ? -43.545 -3.123 10.271 1.00 16.63 186 SER A O 1
ATOM 1438 N N . PHE A 1 187 ? -41.321 -3.367 10.122 1.00 15.99 187 PHE A N 1
ATOM 1439 C CA . PHE A 1 187 ? -41.121 -3.054 11.535 1.00 13.97 187 PHE A CA 1
ATOM 1440 C C . PHE A 1 187 ? -39.841 -2.275 11.827 1.00 14.44 187 PHE A C 1
ATOM 1441 O O . PHE A 1 187 ? -39.724 -1.643 12.871 1.00 15.25 187 PHE A O 1
ATOM 1449 N N . VAL A 1 188 ? -38.882 -2.305 10.904 1.00 14.71 188 VAL A N 1
ATOM 1450 C CA . VAL A 1 188 ? -37.626 -1.598 11.124 1.00 15.83 188 VAL A CA 1
ATOM 1451 C C . VAL A 1 188 ? -37.742 -0.095 10.894 1.00 16.29 188 VAL A C 1
ATOM 1452 O O . VAL A 1 188 ? -38.128 0.345 9.815 1.00 17.23 188 VAL A O 1
ATOM 1456 N N . LYS A 1 189 ? -37.415 0.685 11.922 1.00 17.29 189 LYS A N 1
ATOM 1457 C CA . LYS A 1 189 ? -37.475 2.138 11.827 1.00 18.15 189 LYS A CA 1
ATOM 1458 C C . LYS A 1 189 ? -36.084 2.713 11.640 1.00 19.59 189 LYS A C 1
ATOM 1459 O O . LYS A 1 189 ? -35.925 3.875 11.263 1.00 20.07 189 LYS A O 1
ATOM 1465 N N . GLY A 1 190 ? -35.069 1.901 11.920 1.00 17.82 190 GLY A N 1
ATOM 1466 C CA . GLY A 1 190 ? -33.708 2.355 11.717 1.00 18.75 190 GLY A CA 1
ATOM 1467 C C . GLY A 1 190 ? -33.480 2.303 10.219 1.00 19.01 190 GLY A C 1
ATOM 1468 O O . GLY A 1 190 ? -34.357 1.851 9.479 1.00 20.21 190 GLY A O 1
ATOM 1469 N N . ARG A 1 191 ? -32.323 2.761 9.754 1.00 16.03 191 ARG A N 1
ATOM 1470 C CA . ARG A 1 191 ? -32.039 2.741 8.325 1.00 19.04 191 ARG A CA 1
ATOM 1471 C C . ARG A 1 191 ? -31.696 1.335 7.843 1.00 19.01 191 ARG A C 1
ATOM 1472 O O . ARG A 1 191 ? -31.157 0.527 8.599 1.00 18.58 191 ARG A O 1
ATOM 1480 N N . ILE A 1 192 ? -32.020 1.045 6.586 1.00 18.59 192 ILE A N 1
ATOM 1481 C CA . ILE A 1 192 ? -31.699 -0.249 5.996 1.00 17.56 192 ILE A CA 1
ATOM 1482 C C . ILE A 1 192 ? -30.782 0.020 4.807 1.00 18.32 192 ILE A C 1
ATOM 1483 O O . ILE A 1 192 ? -31.172 0.689 3.847 1.00 19.07 192 ILE A O 1
ATOM 1488 N N . PHE A 1 193 ? -29.559 -0.495 4.887 1.00 16.97 193 PHE A N 1
ATOM 1489 C CA . PHE A 1 193 ? -28.561 -0.309 3.840 1.00 17.46 193 PHE A CA 1
ATOM 1490 C C . PHE A 1 193 ? -28.394 -1.570 3.009 1.00 16.59 193 PHE A C 1
ATOM 1491 O O . PHE A 1 193 ? -28.214 -2.660 3.555 1.00 16.27 193 PHE A O 1
ATOM 1499 N N . LEU A 1 194 ? -28.450 -1.418 1.690 1.00 15.96 194 LEU A N 1
ATOM 1500 C CA . LEU A 1 194 ? -28.313 -2.550 0.779 1.00 16.59 194 LEU A CA 1
ATOM 1501 C C . LEU A 1 194 ? -26.932 -2.591 0.145 1.00 17.20 194 LEU A C 1
ATOM 1502 O O . LEU A 1 194 ? -26.396 -1.566 -0.282 1.00 18.12 194 LEU A O 1
ATOM 1507 N N . THR A 1 195 ? -26.368 -3.791 0.079 1.00 16.75 195 THR A N 1
ATOM 1508 C CA . THR A 1 195 ? -25.046 -4.005 -0.497 1.00 17.01 195 THR A CA 1
ATOM 1509 C C . THR A 1 195 ? -25.028 -5.425 -1.068 1.00 15.90 195 THR A C 1
ATOM 1510 O O . THR A 1 195 ? -26.086 -6.010 -1.290 1.00 14.83 195 THR A O 1
ATOM 1514 N N . ASN A 1 196 ? -23.849 -5.974 -1.346 1.00 15.13 196 ASN A N 1
ATOM 1515 C CA . ASN A 1 196 ? -23.788 -7.339 -1.854 1.00 16.37 196 ASN A CA 1
ATOM 1516 C C . ASN A 1 196 ? -23.579 -8.296 -0.681 1.00 14.97 196 ASN A C 1
ATOM 1517 O O . ASN A 1 196 ? -23.258 -7.871 0.430 1.00 13.65 196 ASN A O 1
ATOM 1522 N N . ALA A 1 197 ? -23.762 -9.586 -0.934 1.00 15.84 197 ALA A N 1
ATOM 1523 C CA . ALA A 1 197 ? -23.632 -10.601 0.103 1.00 16.46 197 ALA A CA 1
ATOM 1524 C C . ALA A 1 197 ? -22.309 -10.598 0.856 1.00 15.73 197 ALA A C 1
ATOM 1525 O O . ALA A 1 197 ? -22.287 -10.558 2.086 1.00 13.60 197 ALA A O 1
ATOM 1527 N N . THR A 1 198 ? -21.202 -10.646 0.125 1.00 14.88 198 THR A N 1
ATOM 1528 C CA . THR A 1 198 ? -19.899 -10.690 0.772 1.00 16.26 198 THR A CA 1
ATOM 1529 C C . THR A 1 198 ? -19.616 -9.484 1.655 1.00 15.29 198 THR A C 1
ATOM 1530 O O . THR A 1 198 ? -19.038 -9.619 2.728 1.00 13.01 198 THR A O 1
ATOM 1534 N N . THR A 1 199 ? -20.032 -8.300 1.225 1.00 14.34 199 THR A N 1
ATOM 1535 C CA . THR A 1 199 ? -19.794 -7.120 2.039 1.00 13.65 199 THR A CA 1
ATOM 1536 C C . THR A 1 199 ? -20.628 -7.192 3.320 1.00 12.87 199 THR A C 1
ATOM 1537 O O . THR A 1 199 ? -20.142 -6.856 4.399 1.00 12.44 199 THR A O 1
ATOM 1541 N N . ALA A 1 200 ? -21.876 -7.636 3.202 1.00 10.35 200 ALA A N 1
ATOM 1542 C CA . ALA A 1 200 ? -22.739 -7.746 4.375 1.00 11.81 200 ALA A CA 1
ATOM 1543 C C . ALA A 1 200 ? -22.156 -8.765 5.353 1.00 11.64 200 ALA A C 1
ATOM 1544 O O . ALA A 1 200 ? -22.159 -8.551 6.562 1.00 11.50 200 ALA A O 1
ATOM 1546 N N . GLU A 1 201 ? -21.656 -9.876 4.823 1.00 12.80 201 GLU A N 1
ATOM 1547 C CA . GLU A 1 201 ? -21.080 -10.916 5.666 1.00 12.45 201 GLU A CA 1
ATOM 1548 C C . GLU A 1 201 ? -19.868 -10.387 6.412 1.00 12.28 201 GLU A C 1
ATOM 1549 O O . GLU A 1 201 ? -19.737 -10.578 7.619 1.00 11.36 201 GLU A O 1
ATOM 1563 N N . VAL A 1 203 ? -19.086 -7.226 7.007 1.00 10.93 203 VAL A N 1
ATOM 1564 C CA . VAL A 1 203 ? -19.488 -6.159 7.919 1.00 11.92 203 VAL A CA 1
ATOM 1565 C C . VAL A 1 203 ? -19.942 -6.711 9.269 1.00 11.79 203 VAL A C 1
ATOM 1566 O O . VAL A 1 203 ? -19.497 -6.238 10.316 1.00 11.72 203 VAL A O 1
ATOM 1570 N N . LYS A 1 204 ? -20.822 -7.708 9.247 1.00 11.48 204 LYS A N 1
ATOM 1571 C CA . LYS A 1 204 ? -21.309 -8.309 10.483 1.00 11.86 204 LYS A CA 1
ATOM 1572 C C . LYS A 1 204 ? -20.148 -8.817 11.343 1.00 12.35 204 LYS A C 1
ATOM 1573 O O . LYS A 1 204 ? -20.092 -8.567 12.551 1.00 11.67 204 LYS A O 1
ATOM 1579 N N . LEU A 1 205 ? -19.219 -9.533 10.717 1.00 12.21 205 LEU A N 1
ATOM 1580 C CA . LEU A 1 205 ? -18.067 -10.061 11.447 1.00 10.32 205 LEU A CA 1
ATOM 1581 C C . LEU A 1 205 ? -17.179 -8.936 11.982 1.00 10.92 205 LEU A C 1
ATOM 1582 O O . LEU A 1 205 ? -16.621 -9.039 13.080 1.00 10.23 205 LEU A O 1
ATOM 1595 N N . GLU A 1 207 ? -18.168 -5.983 12.919 1.00 9.97 207 GLU A N 1
ATOM 1596 C CA . GLU A 1 207 ? -18.845 -5.377 14.058 1.00 10.47 207 GLU A CA 1
ATOM 1597 C C . GLU A 1 207 ? -18.444 -6.104 15.341 1.00 10.83 207 GLU A C 1
ATOM 1598 O O . GLU A 1 207 ? -18.012 -5.497 16.319 1.00 9.19 207 GLU A O 1
ATOM 1604 N N . ASN A 1 208 ? -18.582 -7.425 15.320 1.00 12.39 208 ASN A N 1
ATOM 1605 C CA . ASN A 1 208 ? -18.265 -8.220 16.489 1.00 12.05 208 ASN A CA 1
ATOM 1606 C C . ASN A 1 208 ? -16.781 -8.318 16.797 1.00 10.83 208 ASN A C 1
ATOM 1607 O O . ASN A 1 208 ? -16.395 -8.397 17.959 1.00 11.20 208 ASN A O 1
ATOM 1612 N N . THR A 1 209 ? -15.944 -8.291 15.766 1.00 9.78 209 THR A N 1
ATOM 1613 C CA . THR A 1 209 ? -14.508 -8.350 15.995 1.00 11.22 209 THR A CA 1
ATOM 1614 C C . THR A 1 209 ? -14.059 -7.019 16.599 1.00 10.70 209 THR A C 1
ATOM 1615 O O . THR A 1 209 ? -13.192 -6.980 17.463 1.00 11.79 209 THR A O 1
ATOM 1619 N N . PHE A 1 210 ? -14.661 -5.921 16.155 1.00 11.04 210 PHE A N 1
ATOM 1620 C CA . PHE A 1 210 ? -14.340 -4.617 16.721 1.00 11.24 210 PHE A CA 1
ATOM 1621 C C . PHE A 1 210 ? -14.602 -4.671 18.232 1.00 9.14 210 PHE A C 1
ATOM 1622 O O . PHE A 1 210 ? -13.810 -4.194 19.042 1.00 11.55 210 PHE A O 1
ATOM 1630 N N . ARG A 1 211 ? -15.727 -5.270 18.601 1.00 12.06 211 ARG A N 1
ATOM 1631 C CA . ARG A 1 211 ? -16.108 -5.368 20.001 1.00 11.10 211 ARG A CA 1
ATOM 1632 C C . ARG A 1 211 ? -15.130 -6.247 20.781 1.00 8.87 211 ARG A C 1
ATOM 1633 O O . ARG A 1 211 ? -14.650 -5.858 21.839 1.00 10.69 211 ARG A O 1
ATOM 1641 N N . ASP A 1 212 ? -14.825 -7.424 20.238 1.00 13.09 212 ASP A N 1
ATOM 1642 C CA . ASP A 1 212 ? -13.907 -8.350 20.893 1.00 11.23 212 ASP A CA 1
ATOM 1643 C C . ASP A 1 212 ? -12.516 -7.746 21.074 1.00 12.24 212 ASP A C 1
ATOM 1644 O O . ASP A 1 212 ? -11.910 -7.855 22.146 1.00 11.43 212 ASP A O 1
ATOM 1649 N N . VAL A 1 213 ? -12.009 -7.110 20.025 1.00 10.58 213 VAL A N 1
ATOM 1650 C CA . VAL A 1 213 ? -10.687 -6.491 20.078 1.00 10.41 213 VAL A CA 1
ATOM 1651 C C . VAL A 1 213 ? -10.656 -5.367 21.110 1.00 9.89 213 VAL A C 1
ATOM 1652 O O . VAL A 1 213 ? -9.678 -5.207 21.844 1.00 9.40 213 VAL A O 1
ATOM 1656 N N . ASN A 1 214 ? -11.727 -4.580 21.172 1.00 8.87 214 ASN A N 1
ATOM 1657 C CA . ASN A 1 214 ? -11.767 -3.497 22.133 1.00 11.13 214 ASN A CA 1
ATOM 1658 C C . ASN A 1 214 ? -11.857 -3.975 23.581 1.00 9.06 214 ASN A C 1
ATOM 1659 O O . ASN A 1 214 ? -11.352 -3.312 24.482 1.00 8.97 214 ASN A O 1
ATOM 1664 N N . ILE A 1 215 ? -12.477 -5.130 23.801 1.00 10.29 215 ILE A N 1
ATOM 1665 C CA . ILE A 1 215 ? -12.533 -5.677 25.149 1.00 10.55 215 ILE A CA 1
ATOM 1666 C C . ILE A 1 215 ? -11.102 -6.122 25.496 1.00 11.25 215 ILE A C 1
ATOM 1667 O O . ILE A 1 215 ? -10.635 -5.933 26.621 1.00 10.80 215 ILE A O 1
ATOM 1672 N N . ALA A 1 216 ? -10.401 -6.693 24.517 1.00 11.09 216 ALA A N 1
ATOM 1673 C CA . ALA A 1 216 ? -9.024 -7.138 24.744 1.00 10.68 216 ALA A CA 1
ATOM 1674 C C . ALA A 1 216 ? -8.130 -5.954 25.095 1.00 11.21 216 ALA A C 1
ATOM 1675 O O . ALA A 1 216 ? -7.277 -6.048 25.970 1.00 10.43 216 ALA A O 1
ATOM 1677 N N . LEU A 1 217 ? -8.316 -4.829 24.412 1.00 11.16 217 LEU A N 1
ATOM 1678 C CA . LEU A 1 217 ? -7.512 -3.666 24.731 1.00 10.82 217 LEU A CA 1
ATOM 1679 C C . LEU A 1 217 ? -7.824 -3.229 26.161 1.00 10.89 217 LEU A C 1
ATOM 1680 O O . LEU A 1 217 ? -6.927 -2.854 26.919 1.00 11.98 217 LEU A O 1
ATOM 1685 N N . ALA A 1 218 ? -9.101 -3.277 26.527 1.00 9.70 218 ALA A N 1
ATOM 1686 C CA . ALA A 1 218 ? -9.507 -2.887 27.871 1.00 12.56 218 ALA A CA 1
ATOM 1687 C C . ALA A 1 218 ? -8.842 -3.785 28.909 1.00 12.37 218 ALA A C 1
ATOM 1688 O O . ALA A 1 218 ? -8.428 -3.309 29.965 1.00 11.55 218 ALA A O 1
ATOM 1690 N N . ASN A 1 219 ? -8.733 -5.077 28.603 1.00 11.33 219 ASN A N 1
ATOM 1691 C CA . ASN A 1 219 ? -8.092 -6.010 29.519 1.00 10.19 219 ASN A CA 1
ATOM 1692 C C . ASN A 1 219 ? -6.600 -5.716 29.631 1.00 11.66 219 ASN A C 1
ATOM 1693 O O . ASN A 1 219 ? -6.016 -5.861 30.710 1.00 11.27 219 ASN A O 1
ATOM 1698 N N . GLU A 1 220 ? -5.966 -5.312 28.531 1.00 11.52 220 GLU A N 1
ATOM 1699 C CA . GLU A 1 220 ? -4.552 -4.976 28.645 1.00 12.75 220 GLU A CA 1
ATOM 1700 C C . GLU A 1 220 ? -4.422 -3.714 29.512 1.00 12.58 220 GLU A C 1
ATOM 1701 O O . GLU A 1 220 ? -3.477 -3.599 30.298 1.00 12.08 220 GLU A O 1
ATOM 1707 N N . PHE A 1 221 ? -5.347 -2.760 29.378 1.00 11.11 221 PHE A N 1
ATOM 1708 C CA . PHE A 1 221 ? -5.288 -1.580 30.241 1.00 11.17 221 PHE A CA 1
ATOM 1709 C C . PHE A 1 221 ? -5.441 -2.034 31.703 1.00 11.01 221 PHE A C 1
ATOM 1710 O O . PHE A 1 221 ? -4.838 -1.460 32.608 1.00 11.91 221 PHE A O 1
ATOM 1718 N N . ALA A 1 222 ? -6.248 -3.067 31.929 1.00 11.40 222 ALA A N 1
ATOM 1719 C CA . ALA A 1 222 ? -6.449 -3.583 33.284 1.00 11.77 222 ALA A CA 1
ATOM 1720 C C . ALA A 1 222 ? -5.128 -4.109 33.850 1.00 12.98 222 ALA A C 1
ATOM 1721 O O . ALA A 1 222 ? -4.784 -3.846 35.005 1.00 11.90 222 ALA A O 1
ATOM 1723 N N . LEU A 1 223 ? -4.380 -4.840 33.031 1.00 13.00 223 LEU A N 1
ATOM 1724 C CA . LEU A 1 223 ? -3.092 -5.366 33.471 1.00 13.86 223 LEU A CA 1
ATOM 1725 C C . LEU A 1 223 ? -2.170 -4.211 33.832 1.00 14.06 223 LEU A C 1
ATOM 1726 O O . LEU A 1 223 ? -1.506 -4.224 34.867 1.00 13.04 223 LEU A O 1
ATOM 1731 N N . LEU A 1 224 ? -2.143 -3.197 32.974 1.00 12.89 224 LEU A N 1
ATOM 1732 C CA . LEU A 1 224 ? -1.300 -2.031 33.200 1.00 12.65 224 LEU A CA 1
ATOM 1733 C C . LEU A 1 224 ? -1.726 -1.237 34.436 1.00 13.02 224 LEU A C 1
ATOM 1734 O O . LEU A 1 224 ? -0.888 -0.675 35.139 1.00 14.94 224 LEU A O 1
ATOM 1739 N N . ALA A 1 225 ? -3.029 -1.194 34.696 1.00 12.11 225 ALA A N 1
ATOM 1740 C CA . ALA A 1 225 ? -3.555 -0.466 35.847 1.00 14.73 225 ALA A CA 1
ATOM 1741 C C . ALA A 1 225 ? -2.972 -1.001 37.155 1.00 15.11 225 ALA A C 1
ATOM 1742 O O . ALA A 1 225 ? -2.693 -0.236 38.076 1.00 15.09 225 ALA A O 1
ATOM 1744 N N . HIS A 1 226 ? -2.800 -2.316 37.237 1.00 16.32 226 HIS A N 1
ATOM 1745 C CA . HIS A 1 226 ? -2.240 -2.924 38.439 1.00 16.02 226 HIS A CA 1
ATOM 1746 C C . HIS A 1 226 ? -0.858 -2.376 38.756 1.00 17.57 226 HIS A C 1
ATOM 1747 O O . HIS A 1 226 ? -0.524 -2.123 39.913 1.00 19.39 226 HIS A O 1
ATOM 1754 N N . GLN A 1 227 ? -0.056 -2.197 37.714 1.00 17.38 227 GLN A N 1
ATOM 1755 C CA . GLN A 1 227 ? 1.304 -1.712 37.865 1.00 16.71 227 GLN A CA 1
ATOM 1756 C C . GLN A 1 227 ? 1.393 -0.212 38.122 1.00 16.59 227 GLN A C 1
ATOM 1757 O O . GLN A 1 227 ? 2.341 0.258 38.758 1.00 18.57 227 GLN A O 1
ATOM 1763 N N . TYR A 1 228 ? 0.403 0.541 37.653 1.00 17.04 228 TYR A N 1
ATOM 1764 C CA . TYR A 1 228 ? 0.416 1.986 37.843 1.00 16.96 228 TYR A CA 1
ATOM 1765 C C . TYR A 1 228 ? -0.447 2.498 39.004 1.00 17.95 228 TYR A C 1
ATOM 1766 O O . TYR A 1 228 ? -0.621 3.707 39.163 1.00 17.58 228 TYR A O 1
ATOM 1775 N N . GLY A 1 229 ? -0.978 1.582 39.812 1.00 17.90 229 GLY A N 1
ATOM 1776 C CA . GLY A 1 229 ? -1.794 1.969 40.956 1.00 18.76 229 GLY A CA 1
ATOM 1777 C C . GLY A 1 229 ? -3.086 2.668 40.584 1.00 18.29 229 GLY A C 1
ATOM 1778 O O . GLY A 1 229 ? -3.538 3.589 41.271 1.00 18.58 229 GLY A O 1
ATOM 1779 N N . VAL A 1 230 ? -3.706 2.192 39.514 1.00 15.81 230 VAL A N 1
ATOM 1780 C CA . VAL A 1 230 ? -4.929 2.786 38.998 1.00 14.96 230 VAL A CA 1
ATOM 1781 C C . VAL A 1 230 ? -6.143 1.854 39.014 1.00 14.76 230 VAL A C 1
ATOM 1782 O O . VAL A 1 230 ? -6.012 0.637 38.872 1.00 14.59 230 VAL A O 1
ATOM 1786 N N . ASN A 1 231 ? -7.322 2.432 39.227 1.00 12.50 231 ASN A N 1
ATOM 1787 C CA . ASN A 1 231 ? -8.566 1.665 39.171 1.00 12.74 231 ASN A CA 1
ATOM 1788 C C . ASN A 1 231 ? -8.960 1.764 37.698 1.00 14.19 231 ASN A C 1
ATOM 1789 O O . ASN A 1 231 ? -9.447 2.800 37.242 1.00 12.46 231 ASN A O 1
ATOM 1794 N N . VAL A 1 232 ? -8.731 0.695 36.946 1.00 13.78 232 VAL A N 1
ATOM 1795 C CA . VAL A 1 232 ? -9.024 0.716 35.521 1.00 13.70 232 VAL A CA 1
ATOM 1796 C C . VAL A 1 232 ? -10.459 1.092 35.153 1.00 14.35 232 VAL A C 1
ATOM 1797 O O . VAL A 1 232 ? -10.691 1.711 34.118 1.00 13.81 232 VAL A O 1
ATOM 1801 N N . TYR A 1 233 ? -11.422 0.730 35.993 1.00 14.75 233 TYR A N 1
ATOM 1802 C CA . TYR A 1 233 ? -12.807 1.044 35.693 1.00 14.51 233 TYR A CA 1
ATOM 1803 C C . TYR A 1 233 ? -13.033 2.543 35.811 1.00 14.10 233 TYR A C 1
ATOM 1804 O O . TYR A 1 233 ? -13.793 3.118 35.037 1.00 14.84 233 TYR A O 1
ATOM 1813 N N . GLU A 1 234 ? -12.350 3.174 36.762 1.00 15.35 234 GLU A N 1
ATOM 1814 C CA . GLU A 1 234 ? -12.457 4.619 36.945 1.00 16.09 234 GLU A CA 1
ATOM 1815 C C . GLU A 1 234 ? -11.780 5.295 35.759 1.00 14.30 234 GLU A C 1
ATOM 1816 O O . GLU A 1 234 ? -12.302 6.251 35.188 1.00 15.16 234 GLU A O 1
ATOM 1822 N N . ALA A 1 235 ? -10.609 4.787 35.389 1.00 14.21 235 ALA A N 1
ATOM 1823 C CA . ALA A 1 235 ? -9.856 5.344 34.276 1.00 13.85 235 ALA A CA 1
ATOM 1824 C C . ALA A 1 235 ? -10.660 5.290 32.977 1.00 13.05 235 ALA A C 1
ATOM 1825 O O . ALA A 1 235 ? -10.642 6.235 32.178 1.00 11.86 235 ALA A O 1
ATOM 1827 N N . ILE A 1 236 ? -11.377 4.191 32.774 1.00 11.85 236 ILE A N 1
ATOM 1828 C CA . ILE A 1 236 ? -12.177 4.017 31.570 1.00 12.02 236 ILE A CA 1
ATOM 1829 C C . ILE A 1 236 ? -13.358 4.988 31.532 1.00 13.57 236 ILE A C 1
ATOM 1830 O O . ILE A 1 236 ? -13.639 5.586 30.491 1.00 14.69 236 ILE A O 1
ATOM 1835 N N . GLU A 1 237 ? -14.043 5.152 32.661 1.00 15.10 237 GLU A N 1
ATOM 1836 C CA . GLU A 1 237 ? -15.166 6.085 32.712 1.00 17.04 237 GLU A CA 1
ATOM 1837 C C . GLU A 1 237 ? -14.659 7.485 32.394 1.00 15.65 237 GLU A C 1
ATOM 1838 O O . GLU A 1 237 ? -15.300 8.239 31.656 1.00 15.75 237 GLU A O 1
ATOM 1844 N N . LEU A 1 238 ? -13.502 7.831 32.949 1.00 15.31 238 LEU A N 1
ATOM 1845 C CA . LEU A 1 238 ? -12.920 9.149 32.711 1.00 13.53 238 LEU A CA 1
ATOM 1846 C C . LEU A 1 238 ? -12.506 9.320 31.256 1.00 13.58 238 LEU A C 1
ATOM 1847 O O . LEU A 1 238 ? -12.786 10.340 30.626 1.00 13.93 238 LEU A O 1
ATOM 1852 N N . ALA A 1 239 ? -11.832 8.310 30.727 1.00 11.81 239 ALA A N 1
ATOM 1853 C CA . ALA A 1 239 ? -11.368 8.342 29.352 1.00 12.52 239 ALA A CA 1
ATOM 1854 C C . ALA A 1 239 ? -12.527 8.467 28.376 1.00 13.65 239 ALA A C 1
ATOM 1855 O O . ALA A 1 239 ? -12.427 9.164 27.368 1.00 12.43 239 ALA A O 1
ATOM 1857 N N . ASN A 1 240 ? -13.630 7.793 28.688 1.00 13.30 240 ASN A N 1
ATOM 1858 C CA . ASN A 1 240 ? -14.799 7.792 27.819 1.00 13.86 240 ASN A CA 1
ATOM 1859 C C . ASN A 1 240 ? -15.589 9.093 27.737 1.00 15.11 240 ASN A C 1
ATOM 1860 O O . ASN A 1 240 ? -16.595 9.168 27.018 1.00 14.48 240 ASN A O 1
ATOM 1865 N N . THR A 1 241 ? -15.136 10.117 28.456 1.00 14.83 241 THR A N 1
ATOM 1866 C CA . THR A 1 241 ? -15.800 11.415 28.389 1.00 16.25 241 THR A CA 1
ATOM 1867 C C . THR A 1 241 ? -15.116 12.201 27.271 1.00 16.08 241 THR A C 1
ATOM 1868 O O . THR A 1 241 ? -15.505 13.322 26.940 1.00 17.76 241 THR A O 1
ATOM 1872 N N . HIS A 1 242 ? -14.088 11.593 26.683 1.00 15.73 242 HIS A N 1
ATOM 1873 C CA . HIS A 1 242 ? -13.370 12.205 25.567 1.00 15.71 242 HIS A CA 1
ATOM 1874 C C . HIS A 1 242 ? -14.331 12.055 24.387 1.00 16.01 242 HIS A C 1
ATOM 1875 O O . HIS A 1 242 ? -14.972 11.013 24.232 1.00 16.89 242 HIS A O 1
ATOM 1882 N N . PRO A 1 243 ? -14.444 13.085 23.539 1.00 16.75 243 PRO A N 1
ATOM 1883 C CA . PRO A 1 243 ? -15.351 13.024 22.392 1.00 17.93 243 PRO A CA 1
ATOM 1884 C C . PRO A 1 243 ? -15.123 11.927 21.357 1.00 17.78 243 PRO A C 1
ATOM 1885 O O . PRO A 1 243 ? -16.027 11.608 20.588 1.00 19.41 243 PRO A O 1
ATOM 1889 N N . ARG A 1 244 ? -13.930 11.340 21.342 1.00 17.60 244 ARG A N 1
ATOM 1890 C CA . ARG A 1 244 ? -13.613 10.317 20.353 1.00 15.71 244 ARG A CA 1
ATOM 1891 C C . ARG A 1 244 ? -13.189 8.986 20.956 1.00 14.75 244 ARG A C 1
ATOM 1892 O O . ARG A 1 244 ? -12.639 8.136 20.252 1.00 14.76 244 ARG A O 1
ATOM 1900 N N . VAL A 1 245 ? -13.470 8.790 22.241 1.00 14.35 245 VAL A N 1
ATOM 1901 C CA . VAL A 1 245 ? -13.065 7.561 22.918 1.00 13.98 245 VAL A CA 1
ATOM 1902 C C . VAL A 1 245 ? -14.189 6.805 23.617 1.00 14.64 245 VAL A C 1
ATOM 1903 O O . VAL A 1 245 ? -14.974 7.397 24.353 1.00 14.58 245 VAL A O 1
ATOM 1907 N N . LYS A 1 246 ? -14.247 5.491 23.407 1.00 15.36 246 LYS A N 1
ATOM 1908 C CA . LYS A 1 246 ? -15.250 4.657 24.062 1.00 16.07 246 LYS A CA 1
ATOM 1909 C C . LYS A 1 246 ? -14.660 3.274 24.327 1.00 11.46 246 LYS A C 1
ATOM 1910 O O . LYS A 1 246 ? -14.989 2.283 23.666 1.00 13.80 246 LYS A O 1
ATOM 1916 N N . ILE A 1 247 ? -13.760 3.245 25.303 1.00 10.50 247 ILE A N 1
ATOM 1917 C CA . ILE A 1 247 ? -13.085 2.027 25.708 1.00 10.52 247 ILE A CA 1
ATOM 1918 C C . ILE A 1 247 ? -14.087 1.073 26.324 1.00 12.88 247 ILE A C 1
ATOM 1919 O O . ILE A 1 247 ? -14.939 1.480 27.122 1.00 13.58 247 ILE A O 1
ATOM 1924 N N . HIS A 1 248 ? -13.968 -0.199 25.955 1.00 11.87 248 HIS A N 1
ATOM 1925 C CA . HIS A 1 248 ? -14.859 -1.236 26.450 1.00 11.27 248 HIS A CA 1
ATOM 1926 C C . HIS A 1 248 ? -14.541 -1.665 27.885 1.00 11.00 248 HIS A C 1
ATOM 1927 O O . HIS A 1 248 ? -13.681 -1.088 28.541 1.00 11.00 248 HIS A O 1
ATOM 1934 N N . THR A 1 249 ? -15.234 -2.688 28.370 1.00 12.03 249 THR A N 1
ATOM 1935 C CA . THR A 1 249 ? -15.055 -3.111 29.756 1.00 10.98 249 THR A CA 1
ATOM 1936 C C . THR A 1 249 ? -14.276 -4.406 29.959 1.00 11.03 249 THR A C 1
ATOM 1937 O O . THR A 1 249 ? -14.642 -5.441 29.418 1.00 12.78 249 THR A O 1
ATOM 1941 N N . PRO A 1 250 ? -13.195 -4.355 30.758 1.00 12.01 250 PRO A N 1
ATOM 1942 C CA . PRO A 1 250 ? -12.363 -5.531 31.039 1.00 10.58 250 PRO A CA 1
ATOM 1943 C C . PRO A 1 250 ? -13.051 -6.411 32.074 1.00 13.65 250 PRO A C 1
ATOM 1944 O O . PRO A 1 250 ? -14.012 -5.991 32.718 1.00 14.78 250 PRO A O 1
ATOM 1948 N N . GLY A 1 251 ? -12.555 -7.628 32.239 1.00 13.89 251 GLY A N 1
ATOM 1949 C CA . GLY A 1 251 ? -13.167 -8.528 33.197 1.00 13.68 251 GLY A CA 1
ATOM 1950 C C . GLY A 1 251 ? -12.643 -9.934 33.089 1.00 14.36 251 GLY A C 1
ATOM 1951 O O . GLY A 1 251 ? -11.729 -10.200 32.324 1.00 13.68 251 GLY A O 1
ATOM 1952 N N . ILE A 1 252 ? -13.256 -10.841 33.840 1.00 10.88 252 ILE A N 1
ATOM 1953 C CA . ILE A 1 252 ? -12.837 -12.233 33.878 1.00 14.35 252 ILE A CA 1
ATOM 1954 C C . ILE A 1 252 ? -12.896 -12.949 32.533 1.00 12.90 252 ILE A C 1
ATOM 1955 O O . ILE A 1 252 ? -12.263 -13.995 32.360 1.00 14.68 252 ILE A O 1
ATOM 1960 N N . GLY A 1 253 ? -13.641 -12.401 31.576 1.00 14.43 253 GLY A N 1
ATOM 1961 C CA . GLY A 1 253 ? -13.701 -13.052 30.281 1.00 13.23 253 GLY A CA 1
ATOM 1962 C C . GLY A 1 253 ? -14.829 -12.667 29.349 1.00 14.51 253 GLY A C 1
ATOM 1963 O O . GLY A 1 253 ? -15.720 -11.896 29.698 1.00 14.17 253 GLY A O 1
ATOM 1964 N N . VAL A 1 254 ? -14.781 -13.235 28.152 1.00 13.62 254 VAL A N 1
ATOM 1965 C CA . VAL A 1 254 ? -15.767 -12.965 27.111 1.00 13.09 254 VAL A CA 1
ATOM 1966 C C . VAL A 1 254 ? -16.485 -14.250 26.714 1.00 12.69 254 VAL A C 1
ATOM 1967 O O . VAL A 1 254 ? -15.881 -15.168 26.153 1.00 12.86 254 VAL A O 1
ATOM 1971 N N . GLY A 1 255 ? -17.775 -14.315 27.033 1.00 13.35 255 GLY A N 1
ATOM 1972 C CA . GLY A 1 255 ? -18.567 -15.486 26.698 1.00 14.34 255 GLY A CA 1
ATOM 1973 C C . GLY A 1 255 ? -19.669 -15.199 25.696 1.00 14.19 255 GLY A C 1
ATOM 1974 O O . GLY A 1 255 ? -19.611 -14.221 24.947 1.00 14.04 255 GLY A O 1
ATOM 1975 N N . GLY A 1 256 ? -20.679 -16.061 25.675 1.00 13.73 256 GLY A N 1
ATOM 1976 C CA . GLY A 1 256 ? -21.784 -15.872 24.755 1.00 14.18 256 GLY A CA 1
ATOM 1977 C C . GLY A 1 256 ? -21.636 -16.690 23.494 1.00 14.87 256 GLY A C 1
ATOM 1978 O O . GLY A 1 256 ? -20.666 -17.427 23.330 1.00 13.99 256 GLY A O 1
ATOM 1979 N N . HIS A 1 257 ? -22.591 -16.541 22.585 1.00 15.67 257 HIS A N 1
ATOM 1980 C CA . HIS A 1 257 ? -22.592 -17.298 21.338 1.00 15.33 257 HIS A CA 1
ATOM 1981 C C . HIS A 1 257 ? -21.872 -16.610 20.192 1.00 14.21 257 HIS A C 1
ATOM 1982 O O . HIS A 1 257 ? -21.738 -17.192 19.121 1.00 16.19 257 HIS A O 1
ATOM 1989 N N . CYS A 1 258 ? -21.383 -15.397 20.415 1.00 14.36 258 CYS A N 1
ATOM 1990 C CA . CYS A 1 258 ? -20.805 -14.643 19.311 1.00 13.98 258 CYS A CA 1
ATOM 1991 C C . CYS A 1 258 ? -19.350 -14.202 19.326 1.00 12.05 258 CYS A C 1
ATOM 1992 O O . CYS A 1 258 ? -18.580 -14.581 18.442 1.00 13.89 258 CYS A O 1
ATOM 1995 N N . LEU A 1 259 ? -18.977 -13.387 20.302 1.00 11.98 259 LEU A N 1
ATOM 1996 C CA . LEU A 1 259 ? -17.612 -12.889 20.365 1.00 14.46 259 LEU A CA 1
ATOM 1997 C C . LEU A 1 259 ? -16.533 -13.967 20.432 1.00 12.87 259 LEU A C 1
ATOM 1998 O O . LEU A 1 259 ? -15.452 -13.786 19.884 1.00 15.36 259 LEU A O 1
ATOM 2003 N N . PRO A 1 260 ? -16.805 -15.098 21.100 1.00 13.99 260 PRO A N 1
ATOM 2004 C CA . PRO A 1 260 ? -15.770 -16.134 21.161 1.00 13.76 260 PRO A CA 1
ATOM 2005 C C . PRO A 1 260 ? -15.455 -16.807 19.826 1.00 14.47 260 PRO A C 1
ATOM 2006 O O . PRO A 1 260 ? -14.422 -17.474 19.693 1.00 15.00 260 PRO A O 1
ATOM 2010 N N . LYS A 1 261 ? -16.326 -16.654 18.830 1.00 13.38 261 LYS A N 1
ATOM 2011 C CA . LYS A 1 261 ? -16.081 -17.333 17.566 1.00 12.90 261 LYS A CA 1
ATOM 2012 C C . LYS A 1 261 ? -16.167 -16.503 16.299 1.00 13.36 261 LYS A C 1
ATOM 2013 O O . LYS A 1 261 ? -15.541 -16.845 15.299 1.00 12.39 261 LYS A O 1
ATOM 2019 N N . ASP A 1 262 ? -16.929 -15.416 16.314 1.00 11.72 262 ASP A N 1
ATOM 2020 C CA . ASP A 1 262 ? -17.024 -14.621 15.102 1.00 13.34 262 ASP A CA 1
ATOM 2021 C C . ASP A 1 262 ? -15.670 -14.117 14.594 1.00 12.37 262 ASP A C 1
ATOM 2022 O O . ASP A 1 262 ? -15.467 -14.034 13.388 1.00 12.46 262 ASP A O 1
ATOM 2027 N N . PRO A 1 263 ? -14.732 -13.767 15.496 1.00 12.37 263 PRO A N 1
ATOM 2028 C CA . PRO A 1 263 ? -13.435 -13.300 14.988 1.00 12.51 263 PRO A CA 1
ATOM 2029 C C . PRO A 1 263 ? -12.761 -14.433 14.200 1.00 12.89 263 PRO A C 1
ATOM 2030 O O . PRO A 1 263 ? -12.083 -14.199 13.195 1.00 13.52 263 PRO A O 1
ATOM 2034 N N . TYR A 1 264 ? -12.947 -15.664 14.668 1.00 12.12 264 TYR A N 1
ATOM 2035 C CA . TYR A 1 264 ? -12.367 -16.809 13.979 1.00 12.17 264 TYR A CA 1
ATOM 2036 C C . TYR A 1 264 ? -13.047 -17.035 12.631 1.00 12.54 264 TYR A C 1
ATOM 2037 O O . TYR A 1 264 ? -12.398 -17.433 11.658 1.00 13.01 264 TYR A O 1
ATOM 2046 N N . LEU A 1 265 ? -14.350 -16.775 12.561 1.00 11.95 265 LEU A N 1
ATOM 2047 C CA . LEU A 1 265 ? -15.070 -16.910 11.298 1.00 13.32 265 LEU A CA 1
ATOM 2048 C C . LEU A 1 265 ? -14.486 -15.912 10.288 1.00 13.45 265 LEU A C 1
ATOM 2049 O O . LEU A 1 265 ? -14.339 -16.223 9.110 1.00 14.30 265 LEU A O 1
ATOM 2054 N N . LEU A 1 266 ? -14.143 -14.716 10.762 1.00 13.35 266 LEU A N 1
ATOM 2055 C CA . LEU A 1 266 ? -13.582 -13.690 9.890 1.00 13.66 266 LEU A CA 1
ATOM 2056 C C . LEU A 1 266 ? -12.215 -14.079 9.336 1.00 14.87 266 LEU A C 1
ATOM 2057 O O . LEU A 1 266 ? -11.883 -13.754 8.195 1.00 14.30 266 LEU A O 1
ATOM 2062 N N . LEU A 1 267 ? -11.430 -14.790 10.136 1.00 14.94 267 LEU A N 1
ATOM 2063 C CA . LEU A 1 267 ? -10.096 -15.198 9.708 1.00 16.16 267 LEU A CA 1
ATOM 2064 C C . LEU A 1 267 ? -10.074 -16.541 9.005 1.00 18.79 267 LEU A C 1
ATOM 2065 O O . LEU A 1 267 ? -9.130 -16.842 8.283 1.00 18.34 267 LEU A O 1
ATOM 2070 N N . SER A 1 268 ? -11.118 -17.336 9.219 1.00 18.66 268 SER A N 1
ATOM 2071 C CA . SER A 1 268 ? -11.198 -18.686 8.670 1.00 21.40 268 SER A CA 1
ATOM 2072 C C . SER A 1 268 ? -10.661 -18.926 7.263 1.00 23.59 268 SER A C 1
ATOM 2073 O O . SER A 1 268 ? -9.829 -19.809 7.068 1.00 24.62 268 SER A O 1
ATOM 2076 N N . ASN A 1 269 ? -11.110 -18.155 6.283 1.00 24.26 269 ASN A N 1
ATOM 2077 C CA . ASN A 1 269 ? -10.639 -18.383 4.923 1.00 27.16 269 ASN A CA 1
ATOM 2078 C C . ASN A 1 269 ? -9.545 -17.441 4.436 1.00 26.95 269 ASN A C 1
ATOM 2079 O O . ASN A 1 269 ? -9.166 -17.471 3.263 1.00 29.09 269 ASN A O 1
ATOM 2084 N N . ALA A 1 270 ? -9.018 -16.623 5.337 1.00 25.64 270 ALA A N 1
ATOM 2085 C CA . ALA A 1 270 ? -7.965 -15.684 4.976 1.00 27.72 270 ALA A CA 1
ATOM 2086 C C . ALA A 1 270 ? -6.608 -16.375 4.923 1.00 27.27 270 ALA A C 1
ATOM 2087 O O . ALA A 1 270 ? -6.225 -17.079 5.855 1.00 28.59 270 ALA A O 1
ATOM 2089 N N . LYS A 1 271 ? -5.884 -16.172 3.826 1.00 27.71 271 LYS A N 1
ATOM 2090 C CA . LYS A 1 271 ? -4.562 -16.773 3.666 1.00 28.14 271 LYS A CA 1
ATOM 2091 C C . LYS A 1 271 ? -3.481 -15.861 4.233 1.00 27.97 271 LYS A C 1
ATOM 2092 O O . LYS A 1 271 ? -2.310 -16.235 4.305 1.00 28.77 271 LYS A O 1
ATOM 2098 N N . GLU A 1 272 ? -3.878 -14.658 4.630 1.00 24.52 272 GLU A N 1
ATOM 2099 C CA . GLU A 1 272 ? -2.937 -13.709 5.196 1.00 22.60 272 GLU A CA 1
ATOM 2100 C C . GLU A 1 272 ? -3.639 -12.762 6.165 1.00 19.97 272 GLU A C 1
ATOM 2101 O O . GLU A 1 272 ? -4.744 -12.293 5.901 1.00 18.75 272 GLU A O 1
ATOM 2107 N N . ASP A 1 273 ? -2.994 -12.505 7.297 1.00 18.38 273 ASP A N 1
ATOM 2108 C CA . ASP A 1 273 ? -3.536 -11.600 8.301 1.00 17.37 273 ASP A CA 1
ATOM 2109 C C . ASP A 1 273 ? -2.356 -10.950 9.011 1.00 16.13 273 ASP A C 1
ATOM 2110 O O . ASP A 1 273 ? -1.204 -11.253 8.698 1.00 16.22 273 ASP A O 1
ATOM 2115 N N . PHE A 1 274 ? -2.632 -10.037 9.935 1.00 13.66 274 PHE A N 1
ATOM 2116 C CA . PHE A 1 274 ? -1.557 -9.391 10.679 1.00 12.82 274 PHE A CA 1
ATOM 2117 C C . PHE A 1 274 ? -1.401 -10.074 12.034 1.00 14.61 274 PHE A C 1
ATOM 2118 O O . PHE A 1 274 ? -0.313 -10.097 12.607 1.00 16.75 274 PHE A O 1
ATOM 2126 N N . GLY A 1 275 ? -2.503 -10.610 12.552 1.00 13.98 275 GLY A N 1
ATOM 2127 C CA . GLY A 1 275 ? -2.455 -11.291 13.834 1.00 13.27 275 GLY A CA 1
ATOM 2128 C C . GLY A 1 275 ? -3.025 -10.514 15.004 1.00 13.39 275 GLY A C 1
ATOM 2129 O O . GLY A 1 275 ? -3.030 -11.013 16.131 1.00 12.92 275 GLY A O 1
ATOM 2130 N N . LEU A 1 276 ? -3.501 -9.298 14.750 1.00 13.04 276 LEU A N 1
ATOM 2131 C CA . LEU A 1 276 ? -4.064 -8.468 15.812 1.00 10.44 276 LEU A CA 1
ATOM 2132 C C . LEU A 1 276 ? -5.372 -9.077 16.316 1.00 11.92 276 LEU A C 1
ATOM 2133 O O . LEU A 1 276 ? -5.620 -9.160 17.525 1.00 10.20 276 LEU A O 1
ATOM 2138 N N . ILE A 1 277 ? -6.210 -9.522 15.390 1.00 11.80 277 ILE A N 1
ATOM 2139 C CA . ILE A 1 277 ? -7.467 -10.141 15.776 1.00 11.02 277 ILE A CA 1
ATOM 2140 C C . ILE A 1 277 ? -7.170 -11.405 16.583 1.00 12.83 277 ILE A C 1
ATOM 2141 O O . ILE A 1 277 ? -7.843 -11.697 17.578 1.00 12.45 277 ILE A O 1
ATOM 2146 N N . ARG A 1 278 ? -6.144 -12.138 16.167 1.00 11.88 278 ARG A N 1
ATOM 2147 C CA . ARG A 1 278 ? -5.764 -13.362 16.859 1.00 10.55 278 ARG A CA 1
ATOM 2148 C C . ARG A 1 278 ? -5.252 -13.099 18.272 1.00 11.99 278 ARG A C 1
ATOM 2149 O O . ARG A 1 278 ? -5.627 -13.803 19.209 1.00 11.66 278 ARG A O 1
ATOM 2157 N N . ILE A 1 279 ? -4.396 -12.096 18.444 1.00 10.85 279 ILE A N 1
ATOM 2158 C CA . ILE A 1 279 ? -3.877 -11.848 19.784 1.00 12.40 279 ILE A CA 1
ATOM 2159 C C . ILE A 1 279 ? -4.959 -11.308 20.716 1.00 11.82 279 ILE A C 1
ATOM 2160 O O . ILE A 1 279 ? -4.920 -11.556 21.922 1.00 11.39 279 ILE A O 1
ATOM 2165 N N . ALA A 1 280 ? -5.924 -10.577 20.162 1.00 12.78 280 ALA A N 1
ATOM 2166 C CA . ALA A 1 280 ? -7.011 -10.052 20.981 1.00 11.97 280 ALA A CA 1
ATOM 2167 C C . ALA A 1 280 ? -7.809 -11.237 21.525 1.00 13.70 280 ALA A C 1
ATOM 2168 O O . ALA A 1 280 ? -8.207 -11.243 22.693 1.00 12.83 280 ALA A O 1
ATOM 2170 N N . ARG A 1 281 ? -8.030 -12.243 20.684 1.00 13.13 281 ARG A N 1
ATOM 2171 C CA . ARG A 1 281 ? -8.752 -13.437 21.115 1.00 12.58 281 ARG A CA 1
ATOM 2172 C C . ARG A 1 281 ? -7.972 -14.123 22.236 1.00 14.44 281 ARG A C 1
ATOM 2173 O O . ARG A 1 281 ? -8.548 -14.506 23.261 1.00 13.15 281 ARG A O 1
ATOM 2181 N N . ARG A 1 282 ? -6.661 -14.279 22.050 1.00 14.17 282 ARG A N 1
ATOM 2182 C CA . ARG A 1 282 ? -5.844 -14.924 23.076 1.00 15.33 282 ARG A CA 1
ATOM 2183 C C . ARG A 1 282 ? -5.916 -14.150 24.386 1.00 14.20 282 ARG A C 1
ATOM 2184 O O . ARG A 1 282 ? -5.962 -14.746 25.465 1.00 13.61 282 ARG A O 1
ATOM 2192 N N . ILE A 1 283 ? -5.926 -12.823 24.298 1.00 11.33 283 ILE A N 1
ATOM 2193 C CA . ILE A 1 283 ? -6.007 -12.012 25.501 1.00 10.46 283 ILE A CA 1
ATOM 2194 C C . ILE A 1 283 ? -7.309 -12.283 26.252 1.00 11.37 283 ILE A C 1
ATOM 2195 O O . ILE A 1 283 ? -7.295 -12.576 27.447 1.00 10.05 283 ILE A O 1
ATOM 2200 N N . ASN A 1 284 ? -8.436 -12.220 25.554 1.00 11.55 284 ASN A N 1
ATOM 2201 C CA . ASN A 1 284 ? -9.708 -12.451 26.232 1.00 11.86 284 ASN A CA 1
ATOM 2202 C C . ASN A 1 284 ? -9.810 -13.876 26.767 1.00 11.67 284 ASN A C 1
ATOM 2203 O O . ASN A 1 284 ? -10.321 -14.100 27.861 1.00 12.69 284 ASN A O 1
ATOM 2208 N N . GLU A 1 285 ? -9.292 -14.831 26.005 1.00 11.88 285 GLU A N 1
ATOM 2209 C CA . GLU A 1 285 ? -9.324 -16.237 26.398 1.00 11.34 285 GLU A CA 1
ATOM 2210 C C . GLU A 1 285 ? -8.499 -16.519 27.656 1.00 13.89 285 GLU A C 1
ATOM 2211 O O . GLU A 1 285 ? -8.768 -17.483 28.375 1.00 14.00 285 GLU A O 1
ATOM 2217 N N . ARG A 1 286 ? -7.494 -15.692 27.922 1.00 11.22 286 ARG A N 1
ATOM 2218 C CA . ARG A 1 286 ? -6.651 -15.899 29.098 1.00 13.32 286 ARG A CA 1
ATOM 2219 C C . ARG A 1 286 ? -7.097 -15.151 30.355 1.00 13.55 286 ARG A C 1
ATOM 2220 O O . ARG A 1 286 ? -6.427 -15.230 31.383 1.00 13.29 286 ARG A O 1
ATOM 2236 N N . PRO A 1 288 ? -9.691 -15.772 32.390 1.00 14.12 288 PRO A N 1
ATOM 2237 C CA . PRO A 1 288 ? -10.099 -16.592 33.536 1.00 14.05 288 PRO A CA 1
ATOM 2238 C C . PRO A 1 288 ? -8.842 -16.978 34.322 1.00 14.12 288 PRO A C 1
ATOM 2239 O O . PRO A 1 288 ? -8.854 -17.025 35.553 1.00 16.03 288 PRO A O 1
ATOM 2243 N N . ALA A 1 289 ? -7.749 -17.246 33.606 1.00 13.76 289 ALA A N 1
ATOM 2244 C CA . ALA A 1 289 ? -6.484 -17.595 34.250 1.00 15.67 289 ALA A CA 1
ATOM 2245 C C . ALA A 1 289 ? -5.934 -16.385 34.997 1.00 13.41 289 ALA A C 1
ATOM 2246 O O . ALA A 1 289 ? -5.280 -16.527 36.031 1.00 13.96 289 ALA A O 1
ATOM 2248 N N . PHE A 1 290 ? -6.186 -15.189 34.468 1.00 12.88 290 PHE A N 1
ATOM 2249 C CA . PHE A 1 290 ? -5.714 -13.986 35.126 1.00 14.12 290 PHE A CA 1
ATOM 2250 C C . PHE A 1 290 ? -6.367 -13.914 36.502 1.00 15.13 290 PHE A C 1
ATOM 2251 O O . PHE A 1 290 ? -5.708 -13.622 37.495 1.00 15.76 290 PHE A O 1
ATOM 2259 N N . ALA A 1 291 ? -7.667 -14.190 36.539 1.00 14.78 291 ALA A N 1
ATOM 2260 C CA . ALA A 1 291 ? -8.429 -14.173 37.783 1.00 15.64 291 ALA A CA 1
ATOM 2261 C C . ALA A 1 291 ? -7.913 -15.252 38.731 1.00 15.08 291 ALA A C 1
ATOM 2262 O O . ALA A 1 291 ? -7.846 -15.040 39.944 1.00 16.16 291 ALA A O 1
ATOM 2264 N N . ALA A 1 292 ? -7.553 -16.406 38.177 1.00 15.06 292 ALA A N 1
ATOM 2265 C CA . ALA A 1 292 ? -7.023 -17.503 38.984 1.00 15.80 292 ALA A CA 1
ATOM 2266 C C . ALA A 1 292 ? -5.758 -17.025 39.695 1.00 13.84 292 ALA A C 1
ATOM 2267 O O . ALA A 1 292 ? -5.545 -17.306 40.871 1.00 14.31 292 ALA A O 1
ATOM 2269 N N . GLY A 1 293 ? -4.923 -16.288 38.970 1.00 15.54 293 GLY A N 1
ATOM 2270 C CA . GLY A 1 293 ? -3.702 -15.766 39.553 1.00 15.70 293 GLY A CA 1
ATOM 2271 C C . GLY A 1 293 ? -3.972 -14.860 40.741 1.00 15.69 293 GLY A C 1
ATOM 2272 O O . GLY A 1 293 ? -3.234 -14.886 41.721 1.00 16.16 293 GLY A O 1
ATOM 2273 N N . LEU A 1 294 ? -5.025 -14.048 40.660 1.00 15.62 294 LEU A N 1
ATOM 2274 C CA . LEU A 1 294 ? -5.366 -13.149 41.758 1.00 14.94 294 LEU A CA 1
ATOM 2275 C C . LEU A 1 294 ? -5.839 -13.962 42.961 1.00 15.78 294 LEU A C 1
ATOM 2276 O O . LEU A 1 294 ? -5.515 -13.641 44.104 1.00 16.58 294 LEU A O 1
ATOM 2281 N N . LEU A 1 295 ? -6.602 -15.016 42.693 1.00 14.20 295 LEU A N 1
ATOM 2282 C CA . LEU A 1 295 ? -7.108 -15.873 43.756 1.00 15.79 295 LEU A CA 1
ATOM 2283 C C . LEU A 1 295 ? -5.975 -16.497 44.556 1.00 18.25 295 LEU A C 1
ATOM 2284 O O . LEU A 1 295 ? -5.963 -16.434 45.782 1.00 16.75 295 LEU A O 1
ATOM 2289 N N . PHE A 1 296 ? -5.021 -17.103 43.863 1.00 18.13 296 PHE A N 1
ATOM 2290 C CA . PHE A 1 296 ? -3.922 -17.742 44.559 1.00 20.35 296 PHE A CA 1
ATOM 2291 C C . PHE A 1 296 ? -3.017 -16.754 45.268 1.00 21.19 296 PHE A C 1
ATOM 2292 O O . PHE A 1 296 ? -2.431 -17.080 46.297 1.00 21.67 296 PHE A O 1
ATOM 2300 N N . GLU A 1 297 ? -2.913 -15.543 44.733 1.00 21.31 297 GLU A N 1
ATOM 2301 C CA . GLU A 1 297 ? -2.090 -14.525 45.367 1.00 23.56 297 GLU A CA 1
ATOM 2302 C C . GLU A 1 297 ? -2.758 -14.138 46.687 1.00 22.90 297 GLU A C 1
ATOM 2303 O O . GLU A 1 297 ? -2.081 -13.910 47.690 1.00 22.00 297 GLU A O 1
ATOM 2309 N N . ALA A 1 298 ? -4.088 -14.083 46.685 1.00 22.32 298 ALA A N 1
ATOM 2310 C CA . ALA A 1 298 ? -4.843 -13.729 47.884 1.00 22.36 298 ALA A CA 1
ATOM 2311 C C . ALA A 1 298 ? -4.789 -14.841 48.926 1.00 24.47 298 ALA A C 1
ATOM 2312 O O . ALA A 1 298 ? -4.618 -14.577 50.115 1.00 23.10 298 ALA A O 1
ATOM 2314 N N . LEU A 1 299 ? -4.936 -16.085 48.480 1.00 24.82 299 LEU A N 1
ATOM 2315 C CA . LEU A 1 299 ? -4.895 -17.218 49.399 1.00 27.12 299 LEU A CA 1
ATOM 2316 C C . LEU A 1 299 ? -3.547 -17.271 50.106 1.00 29.25 299 LEU A C 1
ATOM 2317 O O . LEU A 1 299 ? -3.469 -17.590 51.293 1.00 27.06 299 LEU A O 1
ATOM 2322 N N . GLU A 1 300 ? -2.486 -16.951 49.376 1.00 32.30 300 GLU A N 1
ATOM 2323 C CA . GLU A 1 300 ? -1.147 -16.973 49.949 1.00 36.86 300 GLU A CA 1
ATOM 2324 C C . GLU A 1 300 ? -0.990 -15.855 50.976 1.00 38.03 300 GLU A C 1
ATOM 2325 O O . GLU A 1 300 ? -0.331 -16.029 52.003 1.00 36.27 300 GLU A O 1
ATOM 2331 N N . LYS A 1 301 ? -1.607 -14.712 50.694 1.00 39.02 301 LYS A N 1
ATOM 2332 C CA . LYS A 1 301 ? -1.549 -13.563 51.587 1.00 41.26 301 LYS A CA 1
ATOM 2333 C C . LYS A 1 301 ? -2.191 -13.924 52.923 1.00 41.72 301 LYS A C 1
ATOM 2334 O O . LYS A 1 301 ? -1.705 -13.534 53.986 1.00 40.91 301 LYS A O 1
ATOM 2340 N N . ALA A 1 302 ? -3.284 -14.677 52.858 1.00 41.26 302 ALA A N 1
ATOM 2341 C CA . ALA A 1 302 ? -4.003 -15.095 54.054 1.00 42.35 302 ALA A CA 1
ATOM 2342 C C . ALA A 1 302 ? -3.420 -16.371 54.654 1.00 43.12 302 ALA A C 1
ATOM 2343 O O . ALA A 1 302 ? -3.972 -16.922 55.605 1.00 42.76 302 ALA A O 1
ATOM 2345 N N . ASN A 1 303 ? -2.307 -16.837 54.097 1.00 44.05 303 ASN A N 1
ATOM 2346 C CA . ASN A 1 303 ? -1.654 -18.050 54.583 1.00 45.47 303 ASN A CA 1
ATOM 2347 C C . ASN A 1 303 ? -2.595 -19.250 54.560 1.00 45.11 303 ASN A C 1
ATOM 2348 O O . ASN A 1 303 ? -2.615 -20.052 55.492 1.00 44.52 303 ASN A O 1
ATOM 2353 N N . ILE A 1 304 ? -3.372 -19.368 53.487 1.00 44.38 304 ILE A N 1
ATOM 2354 C CA . ILE A 1 304 ? -4.317 -20.468 53.335 1.00 44.09 304 ILE A CA 1
ATOM 2355 C C . ILE A 1 304 ? -3.777 -21.520 52.371 1.00 43.20 304 ILE A C 1
ATOM 2356 O O . ILE A 1 304 ? -3.394 -21.201 51.247 1.00 42.13 304 ILE A O 1
ATOM 2361 N N . LYS A 1 305 ? -3.743 -22.773 52.813 1.00 41.77 305 LYS A N 1
ATOM 2362 C CA . LYS A 1 305 ? -3.262 -23.858 51.965 1.00 41.66 305 LYS A CA 1
ATOM 2363 C C . LYS A 1 305 ? -4.278 -24.113 50.857 1.00 39.90 305 LYS A C 1
ATOM 2364 O O . LYS A 1 305 ? -5.438 -24.413 51.128 1.00 38.43 305 LYS A O 1
ATOM 2370 N N . PRO A 1 306 ? -3.854 -23.996 49.590 1.00 38.82 306 PRO A N 1
ATOM 2371 C CA . PRO A 1 306 ? -4.763 -24.224 48.463 1.00 37.95 306 PRO A CA 1
ATOM 2372 C C . PRO A 1 306 ? -5.478 -25.576 48.523 1.00 35.92 306 PRO A C 1
ATOM 2373 O O . PRO A 1 306 ? -6.681 -25.659 48.282 1.00 33.63 306 PRO A O 1
ATOM 2377 N N . SER A 1 307 ? -4.736 -26.629 48.859 1.00 34.16 307 SER A N 1
ATOM 2378 C CA . SER A 1 307 ? -5.299 -27.975 48.936 1.00 32.62 307 SER A CA 1
ATOM 2379 C C . SER A 1 307 ? -6.423 -28.122 49.963 1.00 31.24 307 SER A C 1
ATOM 2380 O O . SER A 1 307 ? -7.107 -29.144 50.001 1.00 29.71 307 SER A O 1
ATOM 2383 N N . GLU A 1 308 ? -6.614 -27.106 50.796 1.00 28.82 308 GLU A N 1
ATOM 2384 C CA . GLU A 1 308 ? -7.664 -27.143 51.806 1.00 27.51 308 GLU A CA 1
ATOM 2385 C C . GLU A 1 308 ? -8.664 -26.010 51.619 1.00 25.48 308 GLU A C 1
ATOM 2386 O O . GLU A 1 308 ? -9.639 -25.912 52.358 1.00 23.61 308 GLU A O 1
ATOM 2392 N N . ALA A 1 309 ? -8.427 -25.169 50.618 1.00 23.51 309 ALA A N 1
ATOM 2393 C CA . ALA A 1 309 ? -9.293 -24.024 50.358 1.00 22.43 309 ALA A CA 1
ATOM 2394 C C . ALA A 1 309 ? -10.650 -24.343 49.738 1.00 19.90 309 ALA A C 1
ATOM 2395 O O . ALA A 1 309 ? -10.776 -25.203 48.865 1.00 18.87 309 ALA A O 1
ATOM 2397 N N . ILE A 1 310 ? -11.665 -23.630 50.211 1.00 20.06 310 ILE A N 1
ATOM 2398 C CA . ILE A 1 310 ? -13.029 -23.772 49.717 1.00 21.36 310 ILE A CA 1
ATOM 2399 C C . ILE A 1 310 ? -13.341 -22.473 48.988 1.00 21.29 310 ILE A C 1
ATOM 2400 O O . ILE A 1 310 ? -13.326 -21.396 49.585 1.00 20.05 310 ILE A O 1
ATOM 2405 N N . ILE A 1 311 ? -13.631 -22.583 47.698 1.00 19.54 311 ILE A N 1
ATOM 2406 C CA . ILE A 1 311 ? -13.899 -21.410 46.879 1.00 20.00 311 ILE A CA 1
ATOM 2407 C C . ILE A 1 311 ? -15.358 -21.293 46.476 1.00 20.23 311 ILE A C 1
ATOM 2408 O O . ILE A 1 311 ? -15.958 -22.257 46.001 1.00 20.06 311 ILE A O 1
ATOM 2413 N N . ALA A 1 312 ? -15.922 -20.104 46.663 1.00 18.76 312 ALA A N 1
ATOM 2414 C CA . ALA A 1 312 ? -17.306 -19.849 46.293 1.00 18.03 312 ALA A CA 1
ATOM 2415 C C . ALA A 1 312 ? -17.308 -18.972 45.046 1.00 17.32 312 ALA A C 1
ATOM 2416 O O . ALA A 1 312 ? -16.925 -17.806 45.097 1.00 17.33 312 ALA A O 1
ATOM 2418 N N . VAL A 1 313 ? -17.716 -19.547 43.923 1.00 17.13 313 VAL A N 1
ATOM 2419 C CA . VAL A 1 313 ? -17.770 -18.803 42.670 1.00 17.52 313 VAL A CA 1
ATOM 2420 C C . VAL A 1 313 ? -19.181 -18.255 42.507 1.00 17.48 313 VAL A C 1
ATOM 2421 O O . VAL A 1 313 ? -20.143 -19.019 42.459 1.00 18.26 313 VAL A O 1
ATOM 2425 N N . LEU A 1 314 ? -19.302 -16.932 42.431 1.00 17.40 314 LEU A N 1
ATOM 2426 C CA . LEU A 1 314 ? -20.600 -16.294 42.279 1.00 17.42 314 LEU A CA 1
ATOM 2427 C C . LEU A 1 314 ? -20.861 -15.965 40.816 1.00 17.22 314 LEU A C 1
ATOM 2428 O O . LEU A 1 314 ? -20.223 -15.082 40.245 1.00 18.06 314 LEU A O 1
ATOM 2433 N N . GLY A 1 315 ? -21.798 -16.691 40.215 1.00 16.93 315 GLY A N 1
ATOM 2434 C CA . GLY A 1 315 ? -22.133 -16.466 38.823 1.00 16.56 315 GLY A CA 1
ATOM 2435 C C . GLY A 1 315 ? -21.622 -17.568 37.920 1.00 17.37 315 GLY A C 1
ATOM 2436 O O . GLY A 1 315 ? -20.475 -17.999 38.044 1.00 17.15 315 GLY A O 1
ATOM 2437 N N . LEU A 1 316 ? -22.488 -18.023 37.017 1.00 18.87 316 LEU A N 1
ATOM 2438 C CA . LEU A 1 316 ? -22.161 -19.073 36.056 1.00 16.54 316 LEU A CA 1
ATOM 2439 C C . LEU A 1 316 ? -22.519 -18.630 34.635 1.00 17.16 316 LEU A C 1
ATOM 2440 O O . LEU A 1 316 ? -21.886 -19.053 33.672 1.00 16.49 316 LEU A O 1
ATOM 2445 N N . ALA A 1 317 ? -23.542 -17.786 34.510 1.00 17.29 317 ALA A N 1
ATOM 2446 C CA . ALA A 1 317 ? -23.978 -17.292 33.203 1.00 16.68 317 ALA A CA 1
ATOM 2447 C C . ALA A 1 317 ? -22.845 -16.491 32.570 1.00 16.26 317 ALA A C 1
ATOM 2448 O O . ALA A 1 317 ? -21.975 -15.993 33.277 1.00 15.82 317 ALA A O 1
ATOM 2450 N N . TYR A 1 318 ? -22.852 -16.361 31.245 1.00 17.04 318 TYR A N 1
ATOM 2451 C CA . TYR A 1 318 ? -21.779 -15.636 30.569 1.00 16.47 318 TYR A CA 1
ATOM 2452 C C . TYR A 1 318 ? -21.817 -14.126 30.757 1.00 17.24 318 TYR A C 1
ATOM 2453 O O . TYR A 1 318 ? -20.853 -13.432 30.432 1.00 13.93 318 TYR A O 1
ATOM 2462 N N . LYS A 1 319 ? -22.928 -13.623 31.286 1.00 17.59 319 LYS A N 1
ATOM 2463 C CA . LYS A 1 319 ? -23.082 -12.197 31.566 1.00 18.64 319 LYS A CA 1
ATOM 2464 C C . LYS A 1 319 ? -24.268 -12.040 32.511 1.00 19.85 319 LYS A C 1
ATOM 2465 O O . LYS A 1 319 ? -25.088 -12.952 32.643 1.00 19.58 319 LYS A O 1
ATOM 2471 N N . GLY A 1 320 ? -24.356 -10.890 33.171 1.00 19.34 320 GLY A N 1
ATOM 2472 C CA . GLY A 1 320 ? -25.441 -10.663 34.110 1.00 21.73 320 GLY A CA 1
ATOM 2473 C C . GLY A 1 320 ? -26.836 -10.625 33.516 1.00 23.83 320 GLY A C 1
ATOM 2474 O O . GLY A 1 320 ? -27.029 -10.185 32.384 1.00 22.86 320 GLY A O 1
ATOM 2475 N N . GLY A 1 321 ? -27.814 -11.106 34.280 1.00 24.99 321 GLY A N 1
ATOM 2476 C CA . GLY A 1 321 ? -29.193 -11.078 33.821 1.00 27.18 321 GLY A CA 1
ATOM 2477 C C . GLY A 1 321 ? -29.688 -12.222 32.956 1.00 28.33 321 GLY A C 1
ATOM 2478 O O . GLY A 1 321 ? -30.849 -12.223 32.544 1.00 29.77 321 GLY A O 1
ATOM 2479 N N . THR A 1 322 ? -28.833 -13.196 32.669 1.00 28.48 322 THR A N 1
ATOM 2480 C CA . THR A 1 322 ? -29.257 -14.323 31.850 1.00 27.85 322 THR A CA 1
ATOM 2481 C C . THR A 1 322 ? -28.982 -15.656 32.539 1.00 27.62 322 THR A C 1
ATOM 2482 O O . THR A 1 322 ? -28.240 -15.720 33.518 1.00 25.28 322 THR A O 1
ATOM 2486 N N . ASP A 1 323 ? -29.599 -16.714 32.023 1.00 27.43 323 ASP A N 1
ATOM 2487 C CA . ASP A 1 323 ? -29.430 -18.054 32.572 1.00 27.64 323 ASP A CA 1
ATOM 2488 C C . ASP A 1 323 ? -28.552 -18.859 31.625 1.00 25.51 323 ASP A C 1
ATOM 2489 O O . ASP A 1 323 ? -28.281 -20.035 31.852 1.00 25.63 323 ASP A O 1
ATOM 2494 N N . ASP A 1 324 ? -28.102 -18.198 30.564 1.00 23.84 324 ASP A N 1
ATOM 2495 C CA . ASP A 1 324 ? -27.269 -18.820 29.541 1.00 22.17 324 ASP A CA 1
ATOM 2496 C C . ASP A 1 324 ? -25.805 -18.892 29.968 1.00 21.18 324 ASP A C 1
ATOM 2497 O O . ASP A 1 324 ? -25.226 -17.891 30.389 1.00 19.68 324 ASP A O 1
ATOM 2502 N N . THR A 1 325 ? -25.206 -20.075 29.853 1.00 19.86 325 THR A N 1
ATOM 2503 C CA . THR A 1 325 ? -23.808 -20.248 30.232 1.00 19.41 325 THR A CA 1
ATOM 2504 C C . THR A 1 325 ? -22.901 -20.509 29.036 1.00 17.92 325 THR A C 1
ATOM 2505 O O . THR A 1 325 ? -21.742 -20.866 29.204 1.00 16.48 325 THR A O 1
ATOM 2509 N N . ARG A 1 326 ? -23.424 -20.318 27.830 1.00 17.43 326 ARG A N 1
ATOM 2510 C CA . ARG A 1 326 ? -22.639 -20.560 26.623 1.00 17.87 326 ARG A CA 1
ATOM 2511 C C . ARG A 1 326 ? -21.281 -19.862 26.653 1.00 16.67 326 ARG A C 1
ATOM 2512 O O . ARG A 1 326 ? -21.206 -18.641 26.790 1.00 15.56 326 ARG A O 1
ATOM 2520 N N . ASN A 1 327 ? -20.214 -20.651 26.526 1.00 16.95 327 ASN A N 1
ATOM 2521 C CA . ASN A 1 327 ? -18.844 -20.134 26.518 1.00 16.85 327 ASN A CA 1
ATOM 2522 C C . ASN A 1 327 ? -18.547 -19.210 27.697 1.00 16.76 327 ASN A C 1
ATOM 2523 O O . ASN A 1 327 ? -17.682 -18.335 27.614 1.00 16.21 327 ASN A O 1
ATOM 2528 N N . SER A 1 328 ? -19.247 -19.414 28.805 1.00 16.73 328 SER A N 1
ATOM 2529 C CA . SER A 1 328 ? -19.060 -18.566 29.973 1.00 15.69 328 SER A CA 1
ATOM 2530 C C . SER A 1 328 ? -17.665 -18.614 30.582 1.00 15.95 328 SER A C 1
ATOM 2531 O O . SER A 1 328 ? -17.114 -19.689 30.820 1.00 15.41 328 SER A O 1
ATOM 2534 N N . PRO A 1 329 ? -17.072 -17.439 30.850 1.00 15.79 329 PRO A N 1
ATOM 2535 C CA . PRO A 1 329 ? -15.736 -17.454 31.445 1.00 15.40 329 PRO A CA 1
ATOM 2536 C C . PRO A 1 329 ? -15.744 -18.009 32.873 1.00 15.53 329 PRO A C 1
ATOM 2537 O O . PRO A 1 329 ? -14.706 -18.414 33.384 1.00 15.21 329 PRO A O 1
ATOM 2541 N N . ALA A 1 330 ? -16.917 -18.035 33.505 1.00 15.44 330 ALA A N 1
ATOM 2542 C CA . ALA A 1 330 ? -17.032 -18.576 34.857 1.00 16.26 330 ALA A CA 1
ATOM 2543 C C . ALA A 1 330 ? -16.777 -20.081 34.817 1.00 16.14 330 ALA A C 1
ATOM 2544 O O . ALA A 1 330 ? -16.122 -20.633 35.704 1.00 17.08 330 ALA A O 1
ATOM 2546 N N . LEU A 1 331 ? -17.303 -20.745 33.791 1.00 16.34 331 LEU A N 1
ATOM 2547 C CA . LEU A 1 331 ? -17.108 -22.187 33.652 1.00 16.32 331 LEU A CA 1
ATOM 2548 C C . LEU A 1 331 ? -15.638 -22.492 33.407 1.00 16.32 331 LEU A C 1
ATOM 2549 O O . LEU A 1 331 ? -15.098 -23.461 33.943 1.00 16.41 331 LEU A O 1
ATOM 2554 N N . LYS A 1 332 ? -14.985 -21.661 32.601 1.00 15.29 332 LYS A N 1
ATOM 2555 C CA . LYS A 1 332 ? -13.569 -21.853 32.316 1.00 16.25 332 LYS A CA 1
ATOM 2556 C C . LYS A 1 332 ? -12.780 -21.673 33.607 1.00 15.52 332 LYS A C 1
ATOM 2557 O O . LYS A 1 332 ? -11.840 -22.414 33.882 1.00 16.44 332 LYS A O 1
ATOM 2563 N N . PHE A 1 333 ? -13.175 -20.683 34.400 1.00 15.80 333 PHE A N 1
ATOM 2564 C CA . PHE A 1 333 ? -12.500 -20.408 35.659 1.00 14.57 333 PHE A CA 1
ATOM 2565 C C . PHE A 1 333 ? -12.568 -21.616 36.594 1.00 14.96 333 PHE A C 1
ATOM 2566 O O . PHE A 1 333 ? -11.573 -21.990 37.210 1.00 17.04 333 PHE A O 1
ATOM 2574 N N . VAL A 1 334 ? -13.750 -22.212 36.703 1.00 16.15 334 VAL A N 1
ATOM 2575 C CA . VAL A 1 334 ? -13.925 -23.376 37.564 1.00 16.85 334 VAL A CA 1
ATOM 2576 C C . VAL A 1 334 ? -13.021 -24.498 37.080 1.00 18.92 334 VAL A C 1
ATOM 2577 O O . VAL A 1 334 ? -12.367 -25.168 37.878 1.00 17.46 334 VAL A O 1
ATOM 2581 N N . GLU A 1 335 ? -12.982 -24.694 35.765 1.00 21.00 335 GLU A N 1
ATOM 2582 C CA . GLU A 1 335 ? -12.155 -25.735 35.166 1.00 23.99 335 GLU A CA 1
ATOM 2583 C C . GLU A 1 335 ? -10.682 -25.541 35.513 1.00 23.15 335 GLU A C 1
ATOM 2584 O O . GLU A 1 335 ? -9.952 -26.504 35.747 1.00 21.76 335 GLU A O 1
ATOM 2590 N N . ILE A 1 336 ? -10.247 -24.287 35.550 1.00 22.22 336 ILE A N 1
ATOM 2591 C CA . ILE A 1 336 ? -8.859 -23.975 35.856 1.00 23.04 336 ILE A CA 1
ATOM 2592 C C . ILE A 1 336 ? -8.442 -24.272 37.298 1.00 23.14 336 ILE A C 1
ATOM 2593 O O . ILE A 1 336 ? -7.360 -24.809 37.538 1.00 23.13 336 ILE A O 1
ATOM 2598 N N . ILE A 1 337 ? -9.302 -23.942 38.255 1.00 23.89 337 ILE A N 1
ATOM 2599 C CA . ILE A 1 337 ? -8.963 -24.130 39.664 1.00 24.15 337 ILE A CA 1
ATOM 2600 C C . ILE A 1 337 ? -9.449 -25.394 40.378 1.00 26.04 337 ILE A C 1
ATOM 2601 O O . ILE A 1 337 ? -8.978 -25.692 41.475 1.00 24.00 337 ILE A O 1
ATOM 2606 N N . ARG A 1 338 ? -10.375 -26.133 39.776 1.00 28.48 338 ARG A N 1
ATOM 2607 C CA . ARG A 1 338 ? -10.920 -27.326 40.424 1.00 31.74 338 ARG A CA 1
ATOM 2608 C C . ARG A 1 338 ? -9.904 -28.313 40.998 1.00 32.22 338 ARG A C 1
ATOM 2609 O O . ARG A 1 338 ? -10.104 -28.838 42.094 1.00 30.61 338 ARG A O 1
ATOM 2617 N N . ASN A 1 339 ? -8.817 -28.563 40.276 1.00 31.83 339 ASN A N 1
ATOM 2618 C CA . ASN A 1 339 ? -7.803 -29.506 40.744 1.00 32.87 339 ASN A CA 1
ATOM 2619 C C . ASN A 1 339 ? -6.682 -28.869 41.558 1.00 32.12 339 ASN A C 1
ATOM 2620 O O . ASN A 1 339 ? -5.697 -29.530 41.888 1.00 31.17 339 ASN A O 1
ATOM 2625 N N . SER A 1 340 ? -6.832 -27.590 41.887 1.00 30.62 340 SER A N 1
ATOM 2626 C CA . SER A 1 340 ? -5.818 -26.892 42.668 1.00 29.48 340 SER A CA 1
ATOM 2627 C C . SER A 1 340 ? -6.330 -26.531 44.056 1.00 29.04 340 SER A C 1
ATOM 2628 O O . SER A 1 340 ? -5.563 -26.101 44.915 1.00 28.16 340 SER A O 1
ATOM 2631 N N . VAL A 1 341 ? -7.629 -26.705 44.269 1.00 28.39 341 VAL A N 1
ATOM 2632 C CA . VAL A 1 341 ? -8.234 -26.405 45.559 1.00 29.10 341 VAL A CA 1
ATOM 2633 C C . VAL A 1 341 ? -9.041 -27.600 46.052 1.00 28.76 341 VAL A C 1
ATOM 2634 O O . VAL A 1 341 ? -9.307 -28.530 45.296 1.00 28.04 341 VAL A O 1
ATOM 2638 N N . LYS A 1 342 ? -9.441 -27.574 47.317 1.00 28.58 342 LYS A N 1
ATOM 2639 C CA . LYS A 1 342 ? -10.196 -28.687 47.880 1.00 29.39 342 LYS A CA 1
ATOM 2640 C C . LYS A 1 342 ? -11.648 -28.749 47.425 1.00 27.70 342 LYS A C 1
ATOM 2641 O O . LYS A 1 342 ? -12.169 -29.828 47.137 1.00 25.48 342 LYS A O 1
ATOM 2647 N N . GLU A 1 343 ? -12.301 -27.597 47.345 1.00 25.88 343 GLU A N 1
ATOM 2648 C CA . GLU A 1 343 ? -13.705 -27.569 46.958 1.00 24.68 343 GLU A CA 1
ATOM 2649 C C . GLU A 1 343 ? -14.067 -26.302 46.199 1.00 23.56 343 GLU A C 1
ATOM 2650 O O . GLU A 1 343 ? -13.634 -25.210 46.561 1.00 21.94 343 GLU A O 1
ATOM 2656 N N . VAL A 1 344 ? -14.857 -26.458 45.142 1.00 22.13 344 VAL A N 1
ATOM 2657 C CA . VAL A 1 344 ? -15.306 -25.318 44.352 1.00 22.44 344 VAL A CA 1
ATOM 2658 C C . VAL A 1 344 ? -16.825 -25.302 44.364 1.00 21.65 344 VAL A C 1
ATOM 2659 O O . VAL A 1 344 ? -17.473 -26.189 43.806 1.00 22.06 344 VAL A O 1
ATOM 2663 N N . ARG A 1 345 ? -17.391 -24.299 45.021 1.00 20.41 345 ARG A N 1
ATOM 2664 C CA . ARG A 1 345 ? -18.835 -24.158 45.098 1.00 21.05 345 ARG A CA 1
ATOM 2665 C C . ARG A 1 345 ? -19.264 -23.112 44.084 1.00 20.45 345 ARG A C 1
ATOM 2666 O O . ARG A 1 345 ? -18.488 -22.225 43.735 1.00 20.95 345 ARG A O 1
ATOM 2674 N N . THR A 1 346 ? -20.501 -23.213 43.616 1.00 20.11 346 THR A N 1
ATOM 2675 C CA . THR A 1 346 ? -21.019 -22.251 42.653 1.00 19.53 346 THR A CA 1
ATOM 2676 C C . THR A 1 346 ? -22.447 -21.845 42.985 1.00 20.42 346 THR A C 1
ATOM 2677 O O . THR A 1 346 ? -23.227 -22.639 43.514 1.00 19.90 346 THR A O 1
ATOM 2681 N N . TYR A 1 347 ? -22.775 -20.595 42.688 1.00 20.66 347 TYR A N 1
ATOM 2682 C CA . TYR A 1 347 ? -24.117 -20.078 42.908 1.00 21.48 347 TYR A CA 1
ATOM 2683 C C . TYR A 1 347 ? -24.470 -19.063 41.838 1.00 22.61 347 TYR A C 1
ATOM 2684 O O . TYR A 1 347 ? -23.689 -18.160 41.537 1.00 21.61 347 TYR A O 1
ATOM 2693 N N . ASP A 1 348 ? -25.658 -19.220 41.272 1.00 22.68 348 ASP A N 1
ATOM 2694 C CA . ASP A 1 348 ? -26.151 -18.313 40.246 1.00 23.83 348 ASP A CA 1
ATOM 2695 C C . ASP A 1 348 ? -27.661 -18.234 40.438 1.00 24.60 348 ASP A C 1
ATOM 2696 O O . ASP A 1 348 ? -28.338 -19.254 40.504 1.00 23.27 348 ASP A O 1
ATOM 2701 N N . PRO A 1 349 ? -28.210 -17.016 40.539 1.00 26.57 349 PRO A N 1
ATOM 2702 C CA . PRO A 1 349 ? -29.654 -16.862 40.729 1.00 28.02 349 PRO A CA 1
ATOM 2703 C C . PRO A 1 349 ? -30.498 -17.342 39.549 1.00 29.72 349 PRO A C 1
ATOM 2704 O O . PRO A 1 349 ? -31.692 -17.594 39.702 1.00 29.96 349 PRO A O 1
ATOM 2708 N N . TYR A 1 350 ? -29.873 -17.482 38.383 1.00 30.37 350 TYR A N 1
ATOM 2709 C CA . TYR A 1 350 ? -30.578 -17.913 37.177 1.00 32.87 350 TYR A CA 1
ATOM 2710 C C . TYR A 1 350 ? -30.209 -19.328 36.733 1.00 33.48 350 TYR A C 1
ATOM 2711 O O . TYR A 1 350 ? -30.965 -19.968 36.001 1.00 33.32 350 TYR A O 1
ATOM 2720 N N . VAL A 1 351 ? -29.048 -19.806 37.169 1.00 34.12 351 VAL A N 1
ATOM 2721 C CA . VAL A 1 351 ? -28.574 -21.138 36.803 1.00 35.90 351 VAL A CA 1
ATOM 2722 C C . VAL A 1 351 ? -28.266 -21.964 38.047 1.00 36.18 351 VAL A C 1
ATOM 2723 O O . VAL A 1 351 ? -27.577 -21.500 38.953 1.00 35.66 351 VAL A O 1
ATOM 2727 N N . ARG A 1 352 ? -28.765 -23.194 38.079 1.00 36.32 352 ARG A N 1
ATOM 2728 C CA . ARG A 1 352 ? -28.547 -24.071 39.222 1.00 37.06 352 ARG A CA 1
ATOM 2729 C C . ARG A 1 352 ? -27.081 -24.444 39.424 1.00 36.11 352 ARG A C 1
ATOM 2730 O O . ARG A 1 352 ? -26.487 -25.136 38.598 1.00 35.25 352 ARG A O 1
ATOM 2738 N N . GLY A 1 353 ? -26.508 -23.982 40.532 1.00 34.64 353 GLY A N 1
ATOM 2739 C CA . GLY A 1 353 ? -25.123 -24.290 40.845 1.00 34.05 353 GLY A CA 1
ATOM 2740 C C . GLY A 1 353 ? -25.069 -25.352 41.928 1.00 32.88 353 GLY A C 1
ATOM 2741 O O . GLY A 1 353 ? -26.050 -26.066 42.140 1.00 32.11 353 GLY A O 1
ATOM 2742 N N . THR A 1 354 ? -23.938 -25.468 42.619 1.00 32.00 354 THR A N 1
ATOM 2743 C CA . THR A 1 354 ? -23.812 -26.464 43.683 1.00 30.97 354 THR A CA 1
ATOM 2744 C C . THR A 1 354 ? -24.667 -26.079 44.886 1.00 31.72 354 THR A C 1
ATOM 2745 O O . THR A 1 354 ? -25.129 -26.943 45.634 1.00 31.03 354 THR A O 1
ATOM 2749 N N . HIS A 1 355 ? -24.866 -24.779 45.069 1.00 30.83 355 HIS A N 1
ATOM 2750 C CA . HIS A 1 355 ? -25.671 -24.267 46.171 1.00 31.28 355 HIS A CA 1
ATOM 2751 C C . HIS A 1 355 ? -26.772 -23.370 45.617 1.00 32.24 355 HIS A C 1
ATOM 2752 O O . HIS A 1 355 ? -26.571 -22.670 44.625 1.00 31.21 355 HIS A O 1
ATOM 2759 N N . ASP A 1 356 ? -27.935 -23.388 46.262 1.00 33.26 356 ASP A N 1
ATOM 2760 C CA . ASP A 1 356 ? -29.073 -22.604 45.799 1.00 34.35 356 ASP A CA 1
ATOM 2761 C C . ASP A 1 356 ? -29.249 -21.207 46.385 1.00 33.43 356 ASP A C 1
ATOM 2762 O O . ASP A 1 356 ? -30.277 -20.570 46.158 1.00 33.20 356 ASP A O 1
ATOM 2767 N N . SER A 1 357 ? -28.262 -20.723 47.131 1.00 32.22 357 SER A N 1
ATOM 2768 C CA . SER A 1 357 ? -28.359 -19.385 47.701 1.00 31.70 357 SER A CA 1
ATOM 2769 C C . SER A 1 357 ? -26.980 -18.827 48.012 1.00 30.87 357 SER A C 1
ATOM 2770 O O . SER A 1 357 ? -26.029 -19.579 48.229 1.00 29.52 357 SER A O 1
ATOM 2773 N N . LEU A 1 358 ? -26.878 -17.503 48.026 1.00 30.30 358 LEU A N 1
ATOM 2774 C CA . LEU A 1 358 ? -25.621 -16.831 48.321 1.00 30.79 358 LEU A CA 1
ATOM 2775 C C . LEU A 1 358 ? -25.161 -17.155 49.739 1.00 31.16 358 LEU A C 1
ATOM 2776 O O . LEU A 1 358 ? -24.017 -17.553 49.960 1.00 30.22 358 LEU A O 1
ATOM 2781 N N . GLU A 1 359 ? -26.065 -16.975 50.697 1.00 32.07 359 GLU A N 1
ATOM 2782 C CA . GLU A 1 359 ? -25.767 -17.236 52.100 1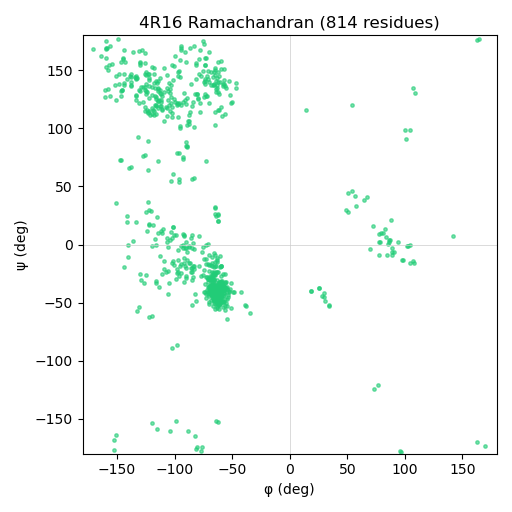.00 33.49 359 GLU A CA 1
ATOM 2783 C C . GLU A 1 359 ? -25.209 -18.638 52.301 1.00 32.00 359 GLU A C 1
ATOM 2784 O O . GLU A 1 359 ? -24.272 -18.837 53.071 1.00 31.54 359 GLU A O 1
ATOM 2790 N N . LYS A 1 360 ? -25.786 -19.609 51.602 1.00 30.38 360 LYS A N 1
ATOM 2791 C CA . LYS A 1 360 ? -25.341 -20.991 51.723 1.00 29.07 360 LYS A CA 1
ATOM 2792 C C . LYS A 1 360 ? -23.992 -21.256 51.066 1.00 26.94 360 LYS A C 1
ATOM 2793 O O . LYS A 1 360 ? -23.148 -21.944 51.636 1.00 26.36 360 LYS A O 1
ATOM 2799 N N . VAL A 1 361 ? -23.781 -20.703 49.876 1.00 24.91 361 VAL A N 1
ATOM 2800 C CA . VAL A 1 361 ? -22.533 -20.933 49.157 1.00 24.02 361 VAL A CA 1
ATOM 2801 C C . VAL A 1 361 ? -21.287 -20.339 49.817 1.00 24.25 361 VAL A C 1
ATOM 2802 O O . VAL A 1 361 ? -20.193 -20.886 49.672 1.00 23.14 361 VAL A O 1
ATOM 2806 N N . VAL A 1 362 ? -21.442 -19.235 50.545 1.00 24.63 362 VAL A N 1
ATOM 2807 C CA . VAL A 1 362 ? -20.299 -18.602 51.200 1.00 25.73 362 VAL A CA 1
ATOM 2808 C C . VAL A 1 362 ? -20.076 -19.090 52.630 1.00 26.79 362 VAL A C 1
ATOM 2809 O O . VAL A 1 362 ? -19.038 -18.820 53.233 1.00 24.44 362 VAL A O 1
ATOM 2813 N N . GLU A 1 363 ? -21.050 -19.811 53.171 1.00 27.84 363 GLU A N 1
ATOM 2814 C CA . GLU A 1 363 ? -20.950 -20.320 54.532 1.00 30.46 363 GLU A CA 1
ATOM 2815 C C . GLU A 1 363 ? -19.723 -21.214 54.710 1.00 29.06 363 GLU A C 1
ATOM 2816 O O . GLU A 1 363 ? -19.658 -22.314 54.160 1.00 29.24 363 GLU A O 1
ATOM 2822 N N . GLY A 1 364 ? -18.749 -20.725 55.473 1.00 28.71 364 GLY A N 1
ATOM 2823 C CA . GLY A 1 364 ? -17.539 -21.486 55.721 1.00 25.96 364 GLY A CA 1
ATOM 2824 C C . GLY A 1 364 ? -16.532 -21.485 54.584 1.00 24.78 364 GLY A C 1
ATOM 2825 O O . GLY A 1 364 ? -15.554 -22.234 54.623 1.00 24.15 364 GLY A O 1
ATOM 2826 N N . ALA A 1 365 ? -16.759 -20.651 53.573 1.00 22.82 365 ALA A N 1
ATOM 2827 C CA . ALA A 1 365 ? -15.844 -20.581 52.437 1.00 22.17 365 ALA A CA 1
ATOM 2828 C C . ALA A 1 365 ? -14.608 -19.757 52.782 1.00 21.36 365 ALA A C 1
ATOM 2829 O O . ALA A 1 365 ? -14.630 -18.957 53.719 1.00 20.42 365 ALA A O 1
ATOM 2831 N N . ASP A 1 366 ? -13.533 -19.961 52.022 1.00 19.60 366 ASP A N 1
ATOM 2832 C CA . ASP A 1 366 ? -12.283 -19.240 52.240 1.00 19.02 366 ASP A CA 1
ATOM 2833 C C . ASP A 1 366 ? -12.154 -18.036 51.318 1.00 18.71 366 ASP A C 1
ATOM 2834 O O . ASP A 1 366 ? -11.424 -17.093 51.618 1.00 19.36 366 ASP A O 1
ATOM 2839 N N . ALA A 1 367 ? -12.853 -18.076 50.192 1.00 18.09 367 ALA A N 1
ATOM 2840 C CA . ALA A 1 367 ? -12.793 -16.974 49.238 1.00 17.03 367 ALA A CA 1
ATOM 2841 C C . ALA A 1 367 ? -13.982 -16.960 48.297 1.00 18.25 367 ALA A C 1
ATOM 2842 O O . ALA A 1 367 ? -14.591 -17.992 48.013 1.00 18.37 367 ALA A O 1
ATOM 2844 N N . ILE A 1 368 ? -14.306 -15.764 47.824 1.00 18.32 368 ILE A N 1
ATOM 2845 C CA . ILE A 1 368 ? -15.403 -15.553 46.894 1.00 17.29 368 ILE A CA 1
ATOM 2846 C C . ILE A 1 368 ? -14.796 -15.064 45.589 1.00 16.99 368 ILE A C 1
ATOM 2847 O O . ILE A 1 368 ? -13.866 -14.265 45.613 1.00 15.46 368 ILE A O 1
ATOM 2852 N N . VAL A 1 369 ? -15.305 -15.558 44.464 1.00 16.05 369 VAL A N 1
ATOM 2853 C CA . VAL A 1 369 ? -14.839 -15.112 43.152 1.00 15.49 369 VAL A CA 1
ATOM 2854 C C . VAL A 1 369 ? -16.082 -14.659 42.402 1.00 15.59 369 VAL A C 1
ATOM 2855 O O . VAL A 1 369 ? -16.977 -15.460 42.129 1.00 15.02 369 VAL A O 1
ATOM 2859 N N . ILE A 1 370 ? -16.152 -13.367 42.090 1.00 14.79 370 ILE A N 1
ATOM 2860 C CA . ILE A 1 370 ? -17.304 -12.838 41.376 1.00 16.25 370 ILE A CA 1
ATOM 2861 C C . ILE A 1 370 ? -17.027 -12.994 39.890 1.00 16.72 370 ILE A C 1
ATOM 2862 O O . ILE A 1 370 ? -16.219 -12.266 39.314 1.00 15.24 370 ILE A O 1
ATOM 2867 N N . ALA A 1 371 ? -17.709 -13.959 39.284 1.00 16.82 371 ALA A N 1
ATOM 2868 C CA . ALA A 1 371 ? -17.525 -14.290 37.879 1.00 15.85 371 ALA A CA 1
ATOM 2869 C C . ALA A 1 371 ? -18.580 -13.739 36.924 1.00 16.78 371 ALA A C 1
ATOM 2870 O O . ALA A 1 371 ? -18.359 -13.694 35.712 1.00 17.16 371 ALA A O 1
ATOM 2872 N N . THR A 1 372 ? -19.727 -13.334 37.456 1.00 16.38 372 THR A N 1
ATOM 2873 C CA . THR A 1 372 ? -20.790 -12.786 36.620 1.00 16.53 372 THR A CA 1
ATOM 2874 C C . THR A 1 372 ? -21.406 -11.580 37.314 1.00 17.99 372 THR A C 1
ATOM 2875 O O . THR A 1 372 ? -21.655 -11.607 38.517 1.00 17.96 372 THR A O 1
ATOM 2879 N N . ASP A 1 373 ? -21.651 -10.528 36.541 1.00 18.72 373 ASP A N 1
ATOM 2880 C CA . ASP A 1 373 ? -22.205 -9.293 37.071 1.00 20.16 373 ASP A CA 1
ATOM 2881 C C . ASP A 1 373 ? -23.725 -9.278 37.180 1.00 20.83 373 ASP A C 1
ATOM 2882 O O . ASP A 1 373 ? -24.388 -8.399 36.632 1.00 20.77 373 ASP A O 1
ATOM 2887 N N . HIS A 1 374 ? -24.281 -10.254 37.891 1.00 21.44 374 HIS A N 1
ATOM 2888 C CA . HIS A 1 374 ? -25.726 -10.301 38.075 1.00 21.12 374 HIS A CA 1
ATOM 2889 C C . HIS A 1 374 ? -26.167 -9.178 39.008 1.00 22.15 374 HIS A C 1
ATOM 2890 O O . HIS A 1 374 ? -25.418 -8.760 39.891 1.00 21.23 374 HIS A O 1
ATOM 2897 N N . PRO A 1 375 ? -27.392 -8.667 38.814 1.00 23.70 375 PRO A N 1
ATOM 2898 C CA . PRO A 1 375 ? -27.937 -7.590 39.643 1.00 25.80 375 PRO A CA 1
ATOM 2899 C C . PRO A 1 375 ? -27.928 -7.928 41.135 1.00 26.77 375 PRO A C 1
ATOM 2900 O O . PRO A 1 375 ? -27.668 -7.065 41.976 1.00 26.09 375 PRO A O 1
ATOM 2904 N N . GLU A 1 376 ? -28.207 -9.187 41.461 1.00 27.47 376 GLU A N 1
ATOM 2905 C CA . GLU A 1 376 ? -28.243 -9.616 42.855 1.00 28.58 376 GLU A CA 1
ATOM 2906 C C . GLU A 1 376 ? -26.957 -9.288 43.601 1.00 28.57 376 GLU A C 1
ATOM 2907 O O . GLU A 1 376 ? -26.992 -8.935 44.780 1.00 28.63 376 GLU A O 1
ATOM 2913 N N . PHE A 1 377 ? -25.823 -9.396 42.915 1.00 26.81 377 PHE A N 1
ATOM 2914 C CA . PHE A 1 377 ? -24.534 -9.140 43.550 1.00 26.73 377 PHE A CA 1
ATOM 2915 C C . PHE A 1 377 ? -24.205 -7.663 43.765 1.00 26.68 377 PHE A C 1
ATOM 2916 O O . PHE A 1 377 ? -23.208 -7.336 44.406 1.00 24.48 377 PHE A O 1
ATOM 2924 N N . LYS A 1 378 ? -25.040 -6.774 43.240 1.00 28.59 378 LYS A N 1
ATOM 2925 C CA . LYS A 1 378 ? -24.802 -5.341 43.388 1.00 31.73 378 LYS A CA 1
ATOM 2926 C C . LYS A 1 378 ? -25.291 -4.756 44.715 1.00 33.57 378 LYS A C 1
ATOM 2927 O O . LYS A 1 378 ? -24.866 -3.672 45.113 1.00 33.79 378 LYS A O 1
ATOM 2933 N N . SER A 1 379 ? -26.175 -5.472 45.403 1.00 34.97 379 SER A N 1
ATOM 2934 C CA . SER A 1 379 ? -26.707 -4.989 46.675 1.00 36.29 379 SER A CA 1
ATOM 2935 C C . SER A 1 379 ? -26.465 -5.974 47.811 1.00 36.32 379 SER A C 1
ATOM 2936 O O . SER A 1 379 ? -27.304 -6.130 48.699 1.00 36.88 379 SER A O 1
ATOM 2939 N N . VAL A 1 380 ? -25.312 -6.632 47.783 1.00 35.10 380 VAL A N 1
ATOM 2940 C CA . VAL A 1 380 ? -24.965 -7.607 48.807 1.00 35.17 380 VAL A CA 1
ATOM 2941 C C . VAL A 1 380 ? -24.315 -6.959 50.024 1.00 35.21 380 VAL A C 1
ATOM 2942 O O . VAL A 1 380 ? -23.483 -6.061 49.893 1.00 34.70 380 VAL A O 1
ATOM 2946 N N . ASN A 1 381 ? -24.709 -7.413 51.209 1.00 35.32 381 ASN A N 1
ATOM 2947 C CA . ASN A 1 381 ? -24.141 -6.899 52.447 1.00 35.99 381 ASN A CA 1
ATOM 2948 C C . ASN A 1 381 ? -22.924 -7.766 52.753 1.00 35.88 381 ASN A C 1
ATOM 2949 O O . ASN A 1 381 ? -23.013 -8.732 53.510 1.00 35.02 381 ASN A O 1
ATOM 2954 N N . TRP A 1 382 ? -21.790 -7.422 52.150 1.00 35.78 382 TRP A N 1
ATOM 2955 C CA . TRP A 1 382 ? -20.564 -8.187 52.348 1.00 36.54 382 TRP A CA 1
ATOM 2956 C C . TRP A 1 382 ? -20.144 -8.259 53.811 1.00 37.06 382 TRP A C 1
ATOM 2957 O O . TRP A 1 382 ? -19.455 -9.194 54.220 1.00 35.82 382 TRP A O 1
ATOM 2968 N N . GLU A 1 383 ? -20.566 -7.276 54.599 1.00 38.13 383 GLU A N 1
ATOM 2969 C CA . GLU A 1 383 ? -20.242 -7.252 56.020 1.00 39.58 383 GLU A CA 1
ATOM 2970 C C . GLU A 1 383 ? -20.869 -8.473 56.684 1.00 38.90 383 GLU A C 1
ATOM 2971 O O . GLU A 1 383 ? -20.204 -9.217 57.404 1.00 39.16 383 GLU A O 1
ATOM 2977 N N . SER A 1 384 ? -22.160 -8.665 56.430 1.00 38.45 384 SER A N 1
ATOM 2978 C CA . SER A 1 384 ? -22.912 -9.787 56.977 1.00 38.32 384 SER A CA 1
ATOM 2979 C C . SER A 1 384 ? -22.408 -11.100 56.390 1.00 37.69 384 SER A C 1
ATOM 2980 O O . SER A 1 384 ? -22.258 -12.096 57.100 1.00 37.50 384 SER A O 1
ATOM 2983 N N . ILE A 1 385 ? -22.149 -11.091 55.087 1.00 36.29 385 ILE A N 1
ATOM 2984 C CA . ILE A 1 385 ? -21.656 -12.271 54.386 1.00 35.95 385 ILE A CA 1
ATOM 2985 C C . ILE A 1 385 ? -20.306 -12.710 54.943 1.00 34.36 385 ILE A C 1
ATOM 2986 O O . ILE A 1 385 ? -20.069 -13.897 55.164 1.00 33.83 385 ILE A O 1
ATOM 2991 N N . GLY A 1 386 ? -19.426 -11.741 55.166 1.00 32.69 386 GLY A N 1
ATOM 2992 C CA . GLY A 1 386 ? -18.103 -12.041 55.677 1.00 31.00 386 GLY A CA 1
ATOM 2993 C C . GLY A 1 386 ? -18.090 -12.739 57.020 1.00 30.45 386 GLY A C 1
ATOM 2994 O O . GLY A 1 386 ? -17.202 -13.544 57.294 1.00 29.65 386 GLY A O 1
ATOM 2995 N N . LYS A 1 387 ? -19.074 -12.432 57.858 1.00 30.68 387 LYS A N 1
ATOM 2996 C CA . LYS A 1 387 ? -19.168 -13.028 59.185 1.00 32.08 387 LYS A CA 1
ATOM 2997 C C . LYS A 1 387 ? -19.388 -14.538 59.151 1.00 31.00 387 LYS A C 1
ATOM 2998 O O . LYS A 1 387 ? -19.056 -15.235 60.109 1.00 31.17 387 LYS A O 1
ATOM 3004 N N . SER A 1 388 ? -19.944 -15.042 58.053 1.00 29.98 388 SER A N 1
ATOM 3005 C CA . SER A 1 388 ? -20.208 -16.474 57.929 1.00 28.72 388 SER A CA 1
ATOM 3006 C C . SER A 1 388 ? -19.107 -17.230 57.189 1.00 28.19 388 SER A C 1
ATOM 3007 O O . SER A 1 388 ? -19.139 -18.457 57.102 1.00 28.13 388 SER A O 1
ATOM 3018 N N . ARG A 1 390 ? -15.090 -18.499 56.400 1.00 25.68 390 ARG A N 1
ATOM 3019 C CA . ARG A 1 390 ? -13.961 -18.949 57.204 1.00 26.13 390 ARG A CA 1
ATOM 3020 C C . ARG A 1 390 ? -12.847 -17.923 57.036 1.00 26.01 390 ARG A C 1
ATOM 3021 O O . ARG A 1 390 ? -12.051 -17.699 57.943 1.00 26.08 390 ARG A O 1
ATOM 3029 N N . HIS A 1 391 ? -12.806 -17.306 55.859 1.00 25.37 391 HIS A N 1
ATOM 3030 C CA . HIS A 1 391 ? -11.832 -16.263 55.548 1.00 24.28 391 HIS A CA 1
ATOM 3031 C C . HIS A 1 391 ? -12.524 -15.234 54.662 1.00 23.17 391 HIS A C 1
ATOM 3032 O O . HIS A 1 391 ? -13.268 -15.589 53.745 1.00 21.99 391 HIS A O 1
ATOM 3039 N N . LYS A 1 392 ? -12.284 -13.959 54.947 1.00 22.10 392 LYS A N 1
ATOM 3040 C CA . LYS A 1 392 ? -12.893 -12.878 54.184 1.00 22.25 392 LYS A CA 1
ATOM 3041 C C . LYS A 1 392 ? -12.018 -12.469 53.007 1.00 20.69 392 LYS A C 1
ATOM 3042 O O . LYS A 1 392 ? -11.179 -11.570 53.118 1.00 19.37 392 LYS A O 1
ATOM 3048 N N . ILE A 1 393 ? -12.221 -13.145 51.882 1.00 18.51 393 ILE A N 1
ATOM 3049 C CA . ILE A 1 393 ? -11.465 -12.881 50.662 1.00 18.98 393 ILE A CA 1
ATOM 3050 C C . ILE A 1 393 ? -12.435 -12.748 49.498 1.00 16.74 393 ILE A C 1
ATOM 3051 O O . ILE A 1 393 ? -13.336 -13.572 49.338 1.00 15.97 393 ILE A O 1
ATOM 3056 N N . ILE A 1 394 ? -12.251 -11.703 48.693 1.00 15.86 394 ILE A N 1
ATOM 3057 C CA . ILE A 1 394 ? -13.082 -11.466 47.520 1.00 16.29 394 ILE A CA 1
ATOM 3058 C C . ILE A 1 394 ? -12.202 -11.129 46.326 1.00 16.05 394 ILE A C 1
ATOM 3059 O O . ILE A 1 394 ? -11.335 -10.255 46.413 1.00 15.87 394 ILE A O 1
ATOM 3064 N N . ILE A 1 395 ? -12.416 -11.849 45.229 1.00 17.27 395 ILE A N 1
ATOM 3065 C CA . ILE A 1 395 ? -11.710 -11.607 43.974 1.00 18.43 395 ILE A CA 1
ATOM 3066 C C . ILE A 1 395 ? -12.829 -11.227 43.003 1.00 16.41 395 ILE A C 1
ATOM 3067 O O . ILE A 1 395 ? -13.679 -12.043 42.653 1.00 16.65 395 ILE A O 1
ATOM 3072 N N . ASP A 1 396 ? -12.834 -9.968 42.588 1.00 15.70 396 ASP A N 1
ATOM 3073 C CA . ASP A 1 396 ? -13.860 -9.458 41.691 1.00 15.71 396 ASP A CA 1
ATOM 3074 C C . ASP A 1 396 ? -13.392 -9.453 40.237 1.00 16.71 396 ASP A C 1
ATOM 3075 O O . ASP A 1 396 ? -12.383 -8.835 39.902 1.00 18.37 396 ASP A O 1
ATOM 3080 N N . GLY A 1 397 ? -14.119 -10.158 39.375 1.00 14.73 397 GLY A N 1
ATOM 3081 C CA . GLY A 1 397 ? -13.752 -10.185 37.971 1.00 15.90 397 GLY A CA 1
ATOM 3082 C C . GLY A 1 397 ? -14.813 -9.517 37.117 1.00 15.33 397 GLY A C 1
ATOM 3083 O O . GLY A 1 397 ? -14.767 -9.590 35.886 1.00 15.63 397 GLY A O 1
ATOM 3084 N N . ARG A 1 398 ? -15.767 -8.848 37.762 1.00 15.35 398 ARG A N 1
ATOM 3085 C CA . ARG A 1 398 ? -16.856 -8.212 37.033 1.00 16.81 398 ARG A CA 1
ATOM 3086 C C . ARG A 1 398 ? -17.206 -6.777 37.418 1.00 16.73 398 ARG A C 1
ATOM 3087 O O . ARG A 1 398 ? -18.305 -6.313 37.114 1.00 19.45 398 ARG A O 1
ATOM 3095 N N . ASN A 1 399 ? -16.285 -6.082 38.078 1.00 17.13 399 ASN A N 1
ATOM 3096 C CA . ASN A 1 399 ? -16.509 -4.691 38.467 1.00 19.55 399 ASN A CA 1
ATOM 3097 C C . ASN A 1 399 ? -17.763 -4.536 39.335 1.00 19.35 399 ASN A C 1
ATOM 3098 O O . ASN A 1 399 ? -18.453 -3.522 39.273 1.00 19.97 399 ASN A O 1
ATOM 3103 N N . ILE A 1 400 ? -18.045 -5.548 40.148 1.00 17.61 400 ILE A N 1
ATOM 3104 C CA . ILE A 1 400 ? -19.201 -5.525 41.043 1.00 18.09 400 ILE A CA 1
ATOM 3105 C C . ILE A 1 400 ? -18.858 -4.748 42.313 1.00 17.78 400 ILE A C 1
ATOM 3106 O O . ILE A 1 400 ? -19.658 -3.946 42.802 1.00 19.23 400 ILE A O 1
ATOM 3111 N N . ILE A 1 401 ? -17.660 -4.981 42.837 1.00 16.61 401 ILE A N 1
ATOM 3112 C CA . ILE A 1 401 ? -17.194 -4.296 44.036 1.00 18.07 401 ILE A CA 1
ATOM 3113 C C . ILE A 1 401 ? -16.644 -2.927 43.651 1.00 19.53 401 ILE A C 1
ATOM 3114 O O . ILE A 1 401 ? -15.837 -2.819 42.732 1.00 18.98 401 ILE A O 1
ATOM 3119 N N . LYS A 1 402 ? -17.095 -1.881 44.336 1.00 19.00 402 LYS A N 1
ATOM 3120 C CA . LYS A 1 402 ? -16.592 -0.537 44.069 1.00 19.97 402 LYS A CA 1
ATOM 3121 C C . LYS A 1 402 ? -15.604 -0.270 45.200 1.00 20.95 402 LYS A C 1
ATOM 3122 O O . LYS A 1 402 ? -14.416 -0.561 45.073 1.00 20.13 402 LYS A O 1
ATOM 3128 N N . GLU A 1 403 ? -16.088 0.271 46.310 1.00 22.39 403 GLU A N 1
ATOM 3129 C CA . GLU A 1 403 ? -15.223 0.502 47.460 1.00 25.25 403 GLU A CA 1
ATOM 3130 C C . GLU A 1 403 ? -15.114 -0.862 48.138 1.00 24.45 403 GLU A C 1
ATOM 3131 O O . GLU A 1 403 ? -16.127 -1.488 48.447 1.00 24.58 403 GLU A O 1
ATOM 3137 N N . PRO A 1 404 ? -13.883 -1.348 48.364 1.00 24.24 404 PRO A N 1
ATOM 3138 C CA . PRO A 1 404 ? -13.662 -2.651 49.001 1.00 25.66 404 PRO A CA 1
ATOM 3139 C C . PRO A 1 404 ? -14.295 -2.793 50.383 1.00 25.21 404 PRO A C 1
ATOM 3140 O O . PRO A 1 404 ? -14.240 -1.876 51.199 1.00 24.84 404 PRO A O 1
ATOM 3144 N N . PRO A 1 405 ? -14.909 -3.954 50.657 1.00 25.85 405 PRO A N 1
ATOM 3145 C CA . PRO A 1 405 ? -15.552 -4.219 51.947 1.00 25.17 405 PRO A CA 1
ATOM 3146 C C . PRO A 1 405 ? -14.509 -4.181 53.061 1.00 24.60 405 PRO A C 1
ATOM 3147 O O . PRO A 1 405 ? -13.395 -4.679 52.894 1.00 23.70 405 PRO A O 1
ATOM 3151 N N . VAL A 1 406 ? -14.873 -3.597 54.196 1.00 21.49 406 VAL A N 1
ATOM 3152 C CA . VAL A 1 406 ? -13.954 -3.478 55.323 1.00 21.70 406 VAL A CA 1
ATOM 3153 C C . VAL A 1 406 ? -13.519 -4.825 55.905 1.00 21.43 406 VAL A C 1
ATOM 3154 O O . VAL A 1 406 ? -14.341 -5.716 56.116 1.00 21.36 406 VAL A O 1
ATOM 3158 N N . GLY A 1 407 ? -12.220 -4.963 56.154 1.00 20.84 407 GLY A N 1
ATOM 3159 C CA . GLY A 1 407 ? -11.693 -6.189 56.731 1.00 21.75 407 GLY A CA 1
ATOM 3160 C C . GLY A 1 407 ? -11.521 -7.351 55.774 1.00 21.53 407 GLY A C 1
ATOM 3161 O O . GLY A 1 407 ? -11.110 -8.438 56.177 1.00 20.89 407 GLY A O 1
ATOM 3162 N N . PHE A 1 408 ? -11.831 -7.126 54.503 1.00 20.78 408 PHE A N 1
ATOM 3163 C CA . PHE A 1 408 ? -11.709 -8.166 53.488 1.00 21.18 408 PHE A CA 1
ATOM 3164 C C . PHE A 1 408 ? -10.404 -8.063 52.723 1.00 20.03 408 PHE A C 1
ATOM 3165 O O . PHE A 1 408 ? -9.903 -6.969 52.484 1.00 21.60 408 PHE A O 1
ATOM 3173 N N . ILE A 1 409 ? -9.840 -9.205 52.353 1.00 20.07 409 ILE A N 1
ATOM 3174 C CA . ILE A 1 409 ? -8.656 -9.182 51.514 1.00 19.41 409 ILE A CA 1
ATOM 3175 C C . ILE A 1 409 ? -9.366 -9.052 50.171 1.00 17.75 409 ILE A C 1
ATOM 3176 O O . ILE A 1 409 ? -10.220 -9.877 49.842 1.00 17.62 409 ILE A O 1
ATOM 3181 N N . PHE A 1 410 ? -9.046 -8.006 49.419 1.00 17.13 410 PHE A N 1
ATOM 3182 C CA . PHE A 1 410 ? -9.701 -7.767 48.138 1.00 17.10 410 PHE A CA 1
ATOM 3183 C C . PHE A 1 410 ? -8.749 -7.639 46.965 1.00 16.60 410 PHE A C 1
ATOM 3184 O O . PHE A 1 410 ? -7.701 -7.004 47.063 1.00 19.19 410 PHE A O 1
ATOM 3192 N N . ARG A 1 411 ? -9.135 -8.261 45.856 1.00 17.16 411 ARG A N 1
ATOM 3193 C CA . ARG A 1 411 ? -8.379 -8.214 44.612 1.00 16.40 411 ARG A CA 1
ATOM 3194 C C . ARG A 1 411 ? -9.409 -8.130 43.492 1.00 16.30 411 ARG A C 1
ATOM 3195 O O . ARG A 1 411 ? -10.480 -8.737 43.573 1.00 15.95 411 ARG A O 1
ATOM 3203 N N . GLY A 1 412 ? -9.098 -7.360 42.456 1.00 15.70 412 GLY A N 1
ATOM 3204 C CA . GLY A 1 412 ? -10.008 -7.236 41.334 1.00 15.70 412 GLY A CA 1
ATOM 3205 C C . GLY A 1 412 ? -9.242 -7.014 40.048 1.00 14.31 412 GLY A C 1
ATOM 3206 O O . GLY A 1 412 ? -8.189 -6.389 40.058 1.00 13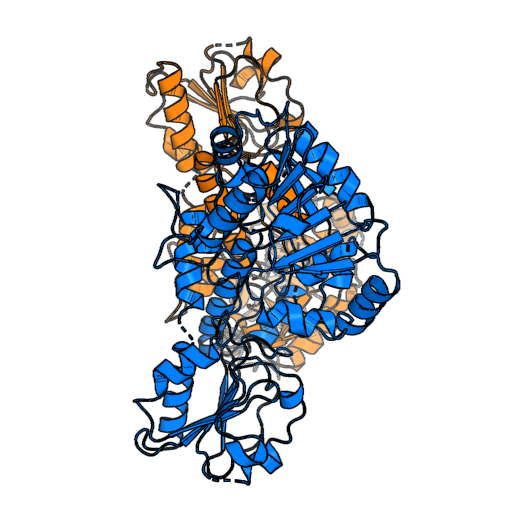.33 412 GLY A O 1
ATOM 3207 N N . ILE A 1 413 ? -9.764 -7.536 38.945 1.00 12.96 413 ILE A N 1
ATOM 3208 C CA . ILE A 1 413 ? -9.113 -7.365 37.655 1.00 14.84 413 ILE A CA 1
ATOM 3209 C C . ILE A 1 413 ? -9.045 -5.879 37.317 1.00 14.01 413 ILE A C 1
ATOM 3210 O O . ILE A 1 413 ? -10.069 -5.213 37.153 1.00 14.26 413 ILE A O 1
ATOM 3215 N N . GLY A 1 414 ? -7.822 -5.367 37.230 1.00 12.63 414 GLY A N 1
ATOM 3216 C CA . GLY A 1 414 ? -7.622 -3.967 36.913 1.00 12.98 414 GLY A CA 1
ATOM 3217 C C . GLY A 1 414 ? -7.730 -3.046 38.111 1.00 13.39 414 GLY A C 1
ATOM 3218 O O . GLY A 1 414 ? -7.710 -1.823 37.954 1.00 14.40 414 GLY A O 1
ATOM 3219 N N . ARG A 1 415 ? -7.855 -3.613 39.308 1.00 13.92 415 ARG A N 1
ATOM 3220 C CA . ARG A 1 415 ? -7.958 -2.788 40.508 1.00 12.71 415 ARG A CA 1
ATOM 3221 C C . ARG A 1 415 ? -6.585 -2.556 41.125 1.00 13.88 415 ARG A C 1
ATOM 3222 O O . ARG A 1 415 ? -6.230 -3.155 42.141 1.00 16.57 415 ARG A O 1
ATOM 3230 N N . GLY A 1 416 ? -5.807 -1.676 40.502 1.00 14.24 416 GLY A N 1
ATOM 3231 C CA . GLY A 1 416 ? -4.482 -1.386 41.007 1.00 15.97 416 GLY A CA 1
ATOM 3232 C C . GLY A 1 416 ? -4.504 -0.348 42.111 1.00 18.09 416 GLY A C 1
ATOM 3233 O O . GLY A 1 416 ? -3.462 0.024 42.646 1.00 18.04 416 GLY A O 1
ATOM 3234 N N . ASP A 1 417 ? -5.701 0.110 42.461 1.00 18.89 417 ASP A N 1
ATOM 3235 C CA . ASP A 1 417 ? -5.867 1.122 43.499 1.00 22.05 417 ASP A CA 1
ATOM 3236 C C . ASP A 1 417 ? -5.951 0.541 44.906 1.00 25.19 417 ASP A C 1
ATOM 3237 O O . ASP A 1 417 ? -5.783 1.263 45.890 1.00 27.16 417 ASP A O 1
ATOM 3242 N N . VAL A 1 418 ? -6.197 -0.761 44.999 1.00 28.16 418 VAL A N 1
ATOM 3243 C CA . VAL A 1 418 ? -6.328 -1.428 46.291 1.00 30.74 418 VAL A CA 1
ATOM 3244 C C . VAL A 1 418 ? -5.023 -2.008 46.833 1.00 31.40 418 VAL A C 1
ATOM 3245 O O . VAL A 1 418 ? -3.977 -1.867 46.164 1.00 27.81 418 VAL A O 1
ATOM 3258 N N . ARG B 1 2 ? -1.723 35.824 38.074 1.00 37.45 2 ARG B N 1
ATOM 3259 C CA . ARG B 1 2 ? -0.715 35.901 37.028 1.00 35.35 2 ARG B CA 1
ATOM 3260 C C . ARG B 1 2 ? -0.346 34.467 36.652 1.00 33.14 2 ARG B C 1
ATOM 3261 O O . ARG B 1 2 ? 0.199 33.726 37.469 1.00 31.75 2 ARG B O 1
ATOM 3269 N N . ILE B 1 3 ? -0.665 34.072 35.424 1.00 28.85 3 ILE B N 1
ATOM 3270 C CA . ILE B 1 3 ? -0.361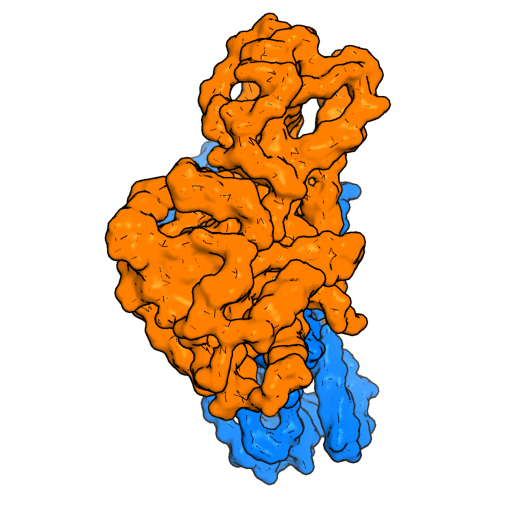 32.720 34.962 1.00 27.98 3 ILE B CA 1
ATOM 3271 C C . ILE B 1 3 ? 0.807 32.714 33.981 1.00 26.29 3 ILE B C 1
ATOM 3272 O O . ILE B 1 3 ? 0.872 33.539 33.069 1.00 27.46 3 ILE B O 1
ATOM 3277 N N . ALA B 1 4 ? 1.730 31.778 34.179 1.00 24.13 4 ALA B N 1
ATOM 3278 C CA . ALA B 1 4 ? 2.884 31.635 33.302 1.00 23.05 4 ALA B CA 1
ATOM 3279 C C . ALA B 1 4 ? 2.734 30.333 32.520 1.00 22.76 4 ALA B C 1
ATOM 3280 O O . ALA B 1 4 ? 2.510 29.270 33.105 1.00 21.12 4 ALA B O 1
ATOM 3282 N N . VAL B 1 5 ? 2.844 30.422 31.199 1.00 21.72 5 VAL B N 1
ATOM 3283 C CA . VAL B 1 5 ? 2.732 29.247 30.342 1.00 21.39 5 VAL B CA 1
ATOM 3284 C C . VAL B 1 5 ? 4.091 28.986 29.704 1.00 21.07 5 VAL B C 1
ATOM 3285 O O . VAL B 1 5 ? 4.626 29.833 28.994 1.00 22.69 5 VAL B O 1
ATOM 3289 N N . LEU B 1 6 ? 4.659 27.816 29.973 1.00 19.68 6 LEU B N 1
ATOM 3290 C CA . LEU B 1 6 ? 5.956 27.462 29.413 1.00 18.65 6 LEU B CA 1
ATOM 3291 C C . LEU B 1 6 ? 5.776 26.488 28.255 1.00 20.27 6 LEU B C 1
ATOM 3292 O O . LEU B 1 6 ? 5.209 25.405 28.422 1.00 19.55 6 LEU B O 1
ATOM 3297 N N . GLY B 1 7 ? 6.262 26.885 27.082 1.00 20.34 7 GLY B N 1
ATOM 3298 C CA . GLY B 1 7 ? 6.133 26.057 25.896 1.00 20.51 7 GLY B CA 1
ATOM 3299 C C . GLY B 1 7 ? 4.984 26.588 25.067 1.00 20.23 7 GLY B C 1
ATOM 3300 O O . GLY B 1 7 ? 3.822 26.292 25.339 1.00 22.01 7 GLY B O 1
ATOM 3301 N N . LEU B 1 8 ? 5.301 27.377 24.048 1.00 20.76 8 LEU B N 1
ATOM 3302 C CA . LEU B 1 8 ? 4.267 27.960 23.209 1.00 20.75 8 LEU B CA 1
ATOM 3303 C C . LEU B 1 8 ? 4.087 27.234 21.878 1.00 22.60 8 LEU B C 1
ATOM 3304 O O . LEU B 1 8 ? 4.260 27.819 20.806 1.00 22.82 8 LEU B O 1
ATOM 3309 N N . GLY B 1 9 ? 3.740 25.950 21.964 1.00 21.87 9 GLY B N 1
ATOM 3310 C CA . GLY B 1 9 ? 3.511 25.144 20.778 1.00 22.22 9 GLY B CA 1
ATOM 3311 C C . GLY B 1 9 ? 2.054 25.295 20.388 1.00 21.38 9 GLY B C 1
ATOM 3312 O O . GLY B 1 9 ? 1.403 26.242 20.830 1.00 22.46 9 GLY B O 1
ATOM 3313 N N . TYR B 1 10 ? 1.510 24.374 19.596 1.00 21.82 10 TYR B N 1
ATOM 3314 C CA . TYR B 1 10 ? 0.116 24.530 19.195 1.00 22.32 10 TYR B CA 1
ATOM 3315 C C . TYR B 1 10 ? -0.892 24.314 20.319 1.00 22.74 10 TYR B C 1
ATOM 3316 O O . TYR B 1 10 ? -2.080 24.585 20.155 1.00 23.38 10 TYR B O 1
ATOM 3325 N N . ILE B 1 11 ? -0.424 23.834 21.467 1.00 23.41 11 ILE B N 1
ATOM 3326 C CA . ILE B 1 11 ? -1.317 23.671 22.607 1.00 23.57 11 ILE B CA 1
ATOM 3327 C C . ILE B 1 11 ? -1.027 24.777 23.618 1.00 22.59 11 ILE B C 1
ATOM 3328 O O . ILE B 1 11 ? -1.946 25.385 24.165 1.00 21.23 11 ILE B O 1
ATOM 3333 N N . GLY B 1 12 ? 0.256 25.047 23.840 1.00 21.84 12 GLY B N 1
ATOM 3334 C CA . GLY B 1 12 ? 0.653 26.074 24.787 1.00 21.19 12 GLY B CA 1
ATOM 3335 C C . GLY B 1 12 ? 0.162 27.474 24.468 1.00 21.72 12 GLY B C 1
ATOM 3336 O O . GLY B 1 12 ? -0.412 28.139 25.328 1.00 21.78 12 GLY B O 1
ATOM 3337 N N . LEU B 1 13 ? 0.382 27.927 23.237 1.00 22.56 13 LEU B N 1
ATOM 3338 C CA . LEU B 1 13 ? -0.043 29.267 22.843 1.00 22.23 13 LEU B CA 1
ATOM 3339 C C . LEU B 1 13 ? -1.553 29.451 22.963 1.00 21.84 13 LEU B C 1
ATOM 3340 O O . LEU B 1 13 ? -2.013 30.439 23.530 1.00 20.59 13 LEU B O 1
ATOM 3345 N N . PRO B 1 14 ? -2.349 28.516 22.412 1.00 21.47 14 PRO B N 1
ATOM 3346 C CA . PRO B 1 14 ? -3.801 28.683 22.535 1.00 22.18 14 PRO B CA 1
ATOM 3347 C C . PRO B 1 14 ? -4.237 28.700 24.002 1.00 21.64 14 PRO B C 1
ATOM 3348 O O . PRO B 1 14 ? -5.145 29.438 24.387 1.00 20.94 14 PRO B O 1
ATOM 3352 N N . THR B 1 15 ? -3.584 27.880 24.820 1.00 21.29 15 THR B N 1
ATOM 3353 C CA . THR B 1 15 ? -3.907 27.816 26.242 1.00 21.88 15 THR B CA 1
ATOM 3354 C C . THR B 1 15 ? -3.664 29.171 26.898 1.00 21.90 15 THR B C 1
ATOM 3355 O O . THR B 1 15 ? -4.494 29.662 27.661 1.00 21.71 15 THR B O 1
ATOM 3359 N N . ALA B 1 16 ? -2.521 29.771 26.592 1.00 22.10 16 ALA B N 1
ATOM 3360 C CA . ALA B 1 16 ? -2.170 31.071 27.146 1.00 22.52 16 ALA B CA 1
ATOM 3361 C C . ALA B 1 16 ? -3.200 32.114 26.720 1.00 23.17 16 ALA B C 1
ATOM 3362 O O . ALA B 1 16 ? -3.649 32.928 27.525 1.00 21.79 16 ALA B O 1
ATOM 3364 N N . ILE B 1 17 ? -3.578 32.072 25.447 1.00 23.22 17 ILE B N 1
ATOM 3365 C CA . ILE B 1 17 ? -4.551 33.007 24.899 1.00 24.06 17 ILE B CA 1
ATOM 3366 C C . ILE B 1 17 ? -5.909 32.877 25.580 1.00 25.02 17 ILE B C 1
ATOM 3367 O O . ILE B 1 17 ? -6.558 33.878 25.889 1.00 24.91 17 ILE B O 1
ATOM 3380 N N . PHE B 1 19 ? -6.594 31.760 28.621 1.00 25.42 19 PHE B N 1
ATOM 3381 C CA . PHE B 1 19 ? -6.543 32.272 29.984 1.00 26.75 19 PHE B CA 1
ATOM 3382 C C . PHE B 1 19 ? -6.491 33.799 29.977 1.00 27.46 19 PHE B C 1
ATOM 3383 O O . PHE B 1 19 ? -7.144 34.453 30.790 1.00 26.55 19 PHE B O 1
ATOM 3391 N N . ALA B 1 20 ? -5.723 34.363 29.048 1.00 27.31 20 ALA B N 1
ATOM 3392 C CA . ALA B 1 20 ? -5.595 35.812 28.939 1.00 29.31 20 ALA B CA 1
ATOM 3393 C C . ALA B 1 20 ? -6.925 36.480 28.599 1.00 29.75 20 ALA B C 1
ATOM 3394 O O . ALA B 1 20 ? -7.124 37.661 28.884 1.00 29.88 20 ALA B O 1
ATOM 3396 N N . SER B 1 21 ? -7.834 35.728 27.988 1.00 29.48 21 SER B N 1
ATOM 3397 C CA . SER B 1 21 ? -9.133 36.276 27.619 1.00 30.83 21 SER B CA 1
ATOM 3398 C C . SER B 1 21 ? -10.216 35.811 28.585 1.00 31.45 21 SER B C 1
ATOM 3399 O O . SER B 1 21 ? -11.406 36.007 28.336 1.00 30.58 21 SER B O 1
ATOM 3402 N N . SER B 1 22 ? -9.793 35.205 29.692 1.00 31.49 22 SER B N 1
ATOM 3403 C CA . SER B 1 22 ? -10.723 34.706 30.701 1.00 33.78 22 SER B CA 1
ATOM 3404 C C . SER B 1 22 ? -10.520 35.340 32.075 1.00 34.00 22 SER B C 1
ATOM 3405 O O . SER B 1 22 ? -10.797 34.716 33.102 1.00 34.34 22 SER B O 1
ATOM 3408 N N . GLY B 1 23 ? -10.028 36.575 32.089 1.00 33.81 23 GLY B N 1
ATOM 3409 C CA . GLY B 1 23 ? -9.821 37.279 33.343 1.00 34.63 23 GLY B CA 1
ATOM 3410 C C . GLY B 1 23 ? -8.485 37.064 34.030 1.00 34.88 23 GLY B C 1
ATOM 3411 O O . GLY B 1 23 ? -8.364 37.299 35.233 1.00 35.62 23 GLY B O 1
ATOM 3412 N N . TYR B 1 24 ? -7.481 36.627 33.277 1.00 33.92 24 TYR B N 1
ATOM 3413 C CA . TYR B 1 24 ? -6.154 36.383 33.836 1.00 32.62 24 TYR B CA 1
ATOM 3414 C C . TYR B 1 24 ? -5.049 37.141 33.108 1.00 31.74 24 TYR B C 1
ATOM 3415 O O . TYR B 1 24 ? -5.145 37.400 31.909 1.00 32.01 24 TYR B O 1
ATOM 3424 N N . ASP B 1 25 ? -4.008 37.507 33.850 1.00 29.93 25 ASP B N 1
ATOM 3425 C CA . ASP B 1 25 ? -2.847 38.171 33.273 1.00 28.87 25 ASP B CA 1
ATOM 3426 C C . ASP B 1 25 ? -1.928 36.996 32.964 1.00 27.95 25 ASP B C 1
ATOM 3427 O O . ASP B 1 25 ? -1.581 36.223 33.857 1.00 28.06 25 ASP B O 1
ATOM 3432 N N . VAL B 1 26 ? -1.540 36.854 31.703 1.00 25.89 26 VAL B N 1
ATOM 3433 C CA . VAL B 1 26 ? -0.707 35.727 31.307 1.00 25.63 26 VAL B CA 1
ATOM 3434 C C . VAL B 1 26 ? 0.619 36.107 30.668 1.00 25.29 26 VAL B C 1
ATOM 3435 O O . VAL B 1 26 ? 0.713 37.085 29.924 1.00 24.59 26 VAL B O 1
ATOM 3439 N N . VAL B 1 27 ? 1.644 35.321 30.974 1.00 25.71 27 VAL B N 1
ATOM 3440 C CA . VAL B 1 27 ? 2.968 35.527 30.410 1.00 25.64 27 VAL B CA 1
ATOM 3441 C C . VAL B 1 27 ? 3.375 34.231 29.720 1.00 26.77 27 VAL B C 1
ATOM 3442 O O . VAL B 1 27 ? 3.553 33.200 30.373 1.00 26.83 27 VAL B O 1
ATOM 3446 N N . GLY B 1 28 ? 3.494 34.279 28.398 1.00 27.00 28 GLY B N 1
ATOM 3447 C CA . GLY B 1 28 ? 3.889 33.099 27.652 1.00 27.39 28 GLY B CA 1
ATOM 3448 C C . GLY B 1 28 ? 5.399 33.049 27.537 1.00 27.44 28 GLY B C 1
ATOM 3449 O O . GLY B 1 28 ? 6.024 34.014 27.099 1.00 27.05 28 GLY B O 1
ATOM 3450 N N . TYR B 1 29 ? 5.990 31.930 27.940 1.00 27.19 29 TYR B N 1
ATOM 3451 C CA . TYR B 1 29 ? 7.439 31.769 27.882 1.00 27.30 29 TYR B CA 1
ATOM 3452 C C . TYR B 1 29 ? 7.859 30.633 26.959 1.00 27.77 29 TYR B C 1
ATOM 3453 O O . TYR B 1 29 ? 7.239 29.572 26.943 1.00 25.82 29 TYR B O 1
ATOM 3462 N N . ASP B 1 30 ? 8.918 30.860 26.192 1.00 27.87 30 ASP B N 1
ATOM 3463 C CA . ASP B 1 30 ? 9.435 29.845 25.285 1.00 29.52 30 ASP B CA 1
ATOM 3464 C C . ASP B 1 30 ? 10.895 30.158 24.986 1.00 32.04 30 ASP B C 1
ATOM 3465 O O . ASP B 1 30 ? 11.248 31.303 24.701 1.00 32.39 30 ASP B O 1
ATOM 3470 N N . ILE B 1 31 ? 11.740 29.136 25.060 1.00 34.11 31 ILE B N 1
ATOM 3471 C CA . ILE B 1 31 ? 13.167 29.290 24.809 1.00 37.72 31 ILE B CA 1
ATOM 3472 C C . ILE B 1 31 ? 13.471 29.861 23.426 1.00 38.48 31 ILE B C 1
ATOM 3473 O O . ILE B 1 31 ? 14.396 30.660 23.264 1.00 38.26 31 ILE B O 1
ATOM 3478 N N . ARG B 1 32 ? 12.690 29.448 22.433 1.00 39.20 32 ARG B N 1
ATOM 3479 C CA . ARG B 1 32 ? 12.877 29.905 21.060 1.00 40.51 32 ARG B CA 1
ATOM 3480 C C . ARG B 1 32 ? 12.620 31.400 20.905 1.00 41.37 32 ARG B C 1
ATOM 3481 O O . ARG B 1 32 ? 11.472 31.844 20.859 1.00 40.27 32 ARG B O 1
ATOM 3489 N N . SER B 1 33 ? 13.697 32.173 20.818 1.00 42.30 33 SER B N 1
ATOM 3490 C CA . SER B 1 33 ? 13.595 33.620 20.673 1.00 43.78 33 SER B CA 1
ATOM 3491 C C . SER B 1 33 ? 12.866 34.010 19.390 1.00 43.67 33 SER B C 1
ATOM 3492 O O . SER B 1 33 ? 12.133 35.000 19.358 1.00 43.86 33 SER B O 1
ATOM 3495 N N . GLU B 1 34 ? 13.069 33.229 18.335 1.00 43.72 34 GLU B N 1
ATOM 3496 C CA . GLU B 1 34 ? 12.431 33.502 17.053 1.00 44.18 34 GLU B CA 1
ATOM 3497 C C . GLU B 1 34 ? 10.915 33.387 17.163 1.00 43.13 34 GLU B C 1
ATOM 3498 O O . GLU B 1 34 ? 10.179 34.174 16.570 1.00 43.42 34 GLU B O 1
ATOM 3504 N N . VAL B 1 35 ? 10.455 32.403 17.928 1.00 42.11 35 VAL B N 1
ATOM 3505 C CA . VAL B 1 35 ? 9.028 32.189 18.118 1.00 40.96 35 VAL B CA 1
ATOM 3506 C C . VAL B 1 35 ? 8.407 33.379 18.839 1.00 40.13 35 VAL B C 1
ATOM 3507 O O . VAL B 1 35 ? 7.366 33.890 18.428 1.00 39.34 35 VAL B O 1
ATOM 3511 N N . ILE B 1 36 ? 9.053 33.818 19.914 1.00 39.51 36 ILE B N 1
ATOM 3512 C CA . ILE B 1 36 ? 8.562 34.951 20.689 1.00 39.72 36 ILE B CA 1
ATOM 3513 C C . ILE B 1 36 ? 8.430 36.198 19.815 1.00 40.39 36 ILE B C 1
ATOM 3514 O O . ILE B 1 36 ? 7.394 36.864 19.823 1.00 39.65 36 ILE B O 1
ATOM 3519 N N . LYS B 1 37 ? 9.482 36.507 19.064 1.00 41.01 37 LYS B N 1
ATOM 3520 C CA . LYS B 1 37 ? 9.474 37.673 18.185 1.00 42.74 37 LYS B CA 1
ATOM 3521 C C . LYS B 1 37 ? 8.260 37.638 17.259 1.00 42.61 37 LYS B C 1
ATOM 3522 O O . LYS B 1 37 ? 7.575 38.646 17.080 1.00 42.37 37 LYS B O 1
ATOM 3528 N N . LYS B 1 38 ? 7.998 36.472 16.678 1.00 42.24 38 LYS B N 1
ATOM 3529 C CA . LYS B 1 38 ? 6.864 36.304 15.777 1.00 41.91 38 LYS B CA 1
ATOM 3530 C C . LYS B 1 38 ? 5.557 36.562 16.518 1.00 41.20 38 LYS B C 1
ATOM 3531 O O . LYS B 1 38 ? 4.697 37.303 16.043 1.00 40.69 38 LYS B O 1
ATOM 3537 N N . ILE B 1 39 ? 5.417 35.945 17.687 1.00 39.85 39 ILE B N 1
ATOM 3538 C CA . ILE B 1 39 ? 4.212 36.094 18.495 1.00 39.74 39 ILE B CA 1
ATOM 3539 C C . ILE B 1 39 ? 3.882 37.552 18.786 1.00 39.56 39 ILE B C 1
ATOM 3540 O O . ILE B 1 39 ? 2.836 38.049 18.368 1.00 40.30 39 ILE B O 1
ATOM 3545 N N . ASN B 1 40 ? 4.760 38.238 19.512 1.00 38.85 40 ASN B N 1
ATOM 3546 C CA . ASN B 1 40 ? 4.509 39.640 19.815 1.00 37.59 40 ASN B CA 1
ATOM 3547 C C . ASN B 1 40 ? 4.723 40.459 18.550 1.00 37.46 40 ASN B C 1
ATOM 3548 O O . ASN B 1 40 ? 5.710 41.184 18.421 1.00 38.69 40 ASN B O 1
ATOM 3553 N N . SER B 1 41 ? 3.779 40.311 17.619 1.00 35.84 41 SER B N 1
ATOM 3554 C CA . SER B 1 41 ? 3.778 40.996 16.328 1.00 34.47 41 SER B CA 1
ATOM 3555 C C . SER B 1 41 ? 4.270 40.096 15.200 1.00 33.96 41 SER B C 1
ATOM 3556 O O . SER B 1 41 ? 5.460 40.043 14.887 1.00 34.83 41 SER B O 1
ATOM 3559 N N . GLY B 1 42 ? 3.314 39.408 14.587 1.00 33.10 42 GLY B N 1
ATOM 3560 C CA . GLY B 1 42 ? 3.583 38.473 13.512 1.00 31.55 42 GLY B CA 1
ATOM 3561 C C . GLY B 1 42 ? 2.598 37.360 13.795 1.00 30.49 42 GLY B C 1
ATOM 3562 O O . GLY B 1 42 ? 2.605 36.295 13.172 1.00 33.59 42 GLY B O 1
ATOM 3563 N N . VAL B 1 43 ? 1.745 37.659 14.773 1.00 26.22 43 VAL B N 1
ATOM 3564 C CA . VAL B 1 43 ? 0.690 36.793 15.275 1.00 23.29 43 VAL B CA 1
ATOM 3565 C C . VAL B 1 43 ? 0.719 35.320 14.888 1.00 23.49 43 VAL B C 1
ATOM 3566 O O . VAL B 1 43 ? 0.588 34.954 13.720 1.00 24.54 43 VAL B O 1
ATOM 3570 N N . ALA B 1 44 ? 0.886 34.481 15.903 1.00 28.31 44 ALA B N 1
ATOM 3571 C CA . ALA B 1 44 ? 0.922 33.036 15.744 1.00 28.89 44 ALA B CA 1
ATOM 3572 C C . ALA B 1 44 ? 1.941 32.536 14.729 1.00 29.77 44 ALA B C 1
ATOM 3573 O O . ALA B 1 44 ? 1.891 32.873 13.543 1.00 30.46 44 ALA B O 1
ATOM 3575 N N . HIS B 1 45 ? 2.867 31.723 15.224 1.00 29.07 45 HIS B N 1
ATOM 3576 C CA . HIS B 1 45 ? 3.904 31.111 14.409 1.00 28.20 45 HIS B CA 1
ATOM 3577 C C . HIS B 1 45 ? 3.314 29.789 13.924 1.00 28.09 45 HIS B C 1
ATOM 3578 O O . HIS B 1 45 ? 3.973 29.000 13.244 1.00 29.51 45 HIS B O 1
ATOM 3585 N N . ILE B 1 46 ? 2.059 29.560 14.297 1.00 27.85 46 ILE B N 1
ATOM 3586 C CA . ILE B 1 46 ? 1.342 28.352 13.915 1.00 28.09 46 ILE B CA 1
ATOM 3587 C C . ILE B 1 46 ? -0.016 28.696 13.322 1.00 27.70 46 ILE B C 1
ATOM 3588 O O . ILE B 1 46 ? -0.589 29.747 13.615 1.00 28.68 46 ILE B O 1
ATOM 3593 N N . ILE B 1 47 ? -0.613 27.915 12.546 1.00 27.76 47 ILE B N 1
ATOM 3594 C CA . ILE B 1 47 ? -1.879 28.056 11.843 1.00 27.20 47 ILE B CA 1
ATOM 3595 C C . ILE B 1 47 ? -2.982 27.270 12.549 1.00 27.40 47 ILE B C 1
ATOM 3596 O O . ILE B 1 47 ? -2.863 26.061 12.759 1.00 28.39 47 ILE B O 1
ATOM 3601 N N . GLU B 1 48 ? -3.941 27.955 12.969 1.00 27.69 48 GLU B N 1
ATOM 3602 C CA . GLU B 1 48 ? -5.078 27.390 13.696 1.00 28.38 48 GLU B CA 1
ATOM 3603 C C . GLU B 1 48 ? -6.230 28.389 13.612 1.00 29.17 48 GLU B C 1
ATOM 3604 O O . GLU B 1 48 ? -6.040 29.587 13.825 1.00 29.74 48 GLU B O 1
ATOM 3610 N N . PRO B 1 49 ? -7.442 27.915 13.293 1.00 30.66 49 PRO B N 1
ATOM 3611 C CA . PRO B 1 49 ? -8.578 28.836 13.196 1.00 31.22 49 PRO B CA 1
ATOM 3612 C C . PRO B 1 49 ? -8.786 29.751 14.404 1.00 31.58 49 PRO B C 1
ATOM 3613 O O . PRO B 1 49 ? -8.821 29.294 15.549 1.00 30.28 49 PRO B O 1
ATOM 3617 N N . GLU B 1 50 ? -8.899 31.050 14.125 1.00 30.29 50 GLU B N 1
ATOM 3618 C CA . GLU B 1 50 ? -9.127 32.081 15.139 1.00 30.11 50 GLU B CA 1
ATOM 3619 C C . GLU B 1 50 ? -7.913 32.503 15.965 1.00 30.29 50 GLU B C 1
ATOM 3620 O O . GLU B 1 50 ? -7.978 33.489 16.697 1.00 29.98 50 GLU B O 1
ATOM 3626 N N . ILE B 1 51 ? -6.801 31.784 15.844 1.00 31.83 51 ILE B N 1
ATOM 3627 C CA . ILE B 1 51 ? -5.622 32.112 16.642 1.00 33.57 51 ILE B CA 1
ATOM 3628 C C . ILE B 1 51 ? -5.042 33.516 16.430 1.00 34.89 51 ILE B C 1
ATOM 3629 O O . ILE B 1 51 ? -4.552 34.131 17.377 1.00 35.13 51 ILE B O 1
ATOM 3634 N N . ASP B 1 52 ? -5.094 34.028 15.204 1.00 35.70 52 ASP B N 1
ATOM 3635 C CA . ASP B 1 52 ? -4.561 35.364 14.933 1.00 35.40 52 ASP B CA 1
ATOM 3636 C C . ASP B 1 52 ? -5.450 36.457 15.516 1.00 34.57 52 ASP B C 1
ATOM 3637 O O . ASP B 1 52 ? -4.964 37.400 16.140 1.00 32.23 52 ASP B O 1
ATOM 3642 N N . ARG B 1 53 ? -6.755 36.329 15.306 1.00 33.18 53 ARG B N 1
ATOM 3643 C CA . ARG B 1 53 ? -7.705 37.305 15.820 1.00 32.47 53 ARG B CA 1
ATOM 3644 C C . ARG B 1 53 ? -7.679 37.303 17.345 1.00 32.15 53 ARG B C 1
ATOM 3645 O O . ARG B 1 53 ? -7.630 38.359 17.976 1.00 30.65 53 ARG B O 1
ATOM 3653 N N . ARG B 1 54 ? -7.709 36.110 17.933 1.00 30.87 54 ARG B N 1
ATOM 3654 C CA . ARG B 1 54 ? -7.688 35.979 19.384 1.00 30.24 54 ARG B CA 1
ATOM 3655 C C . ARG B 1 54 ? -6.370 36.464 19.982 1.00 29.88 54 ARG B C 1
ATOM 3656 O O . ARG B 1 54 ? -6.356 37.078 21.048 1.00 25.95 54 ARG B O 1
ATOM 3664 N N . LEU B 1 55 ? -5.267 36.192 19.293 1.00 29.35 55 LEU B N 1
ATOM 3665 C CA . LEU B 1 55 ? -3.953 36.603 19.771 1.00 30.61 55 LEU B CA 1
ATOM 3666 C C . LEU B 1 55 ? -3.833 38.120 19.858 1.00 30.68 55 LEU B C 1
ATOM 3667 O O . LEU B 1 55 ? -3.482 38.660 20.905 1.00 28.99 55 LEU B O 1
ATOM 3672 N N . LYS B 1 56 ? -4.116 38.806 18.754 1.00 31.07 56 LYS B N 1
ATOM 3673 C CA . LYS B 1 56 ? -4.033 40.262 18.732 1.00 31.26 56 LYS B CA 1
ATOM 3674 C C . LYS B 1 56 ? -4.874 40.875 19.843 1.00 31.40 56 LYS B C 1
ATOM 3675 O O . LYS B 1 56 ? -4.478 41.864 20.458 1.00 32.08 56 LYS B O 1
ATOM 3681 N N . GLU B 1 57 ? -6.036 40.281 20.094 1.00 29.85 57 GLU B N 1
ATOM 3682 C CA . GLU B 1 57 ? -6.942 40.766 21.128 1.00 29.96 57 GLU B CA 1
ATOM 3683 C C . GLU B 1 57 ? -6.290 40.794 22.507 1.00 28.01 57 GLU B C 1
ATOM 3684 O O . GLU B 1 57 ? -6.291 41.823 23.179 1.00 25.44 57 GLU B O 1
ATOM 3690 N N . VAL B 1 58 ? -5.732 39.662 22.928 1.00 26.28 58 VAL B N 1
ATOM 3691 C CA . VAL B 1 58 ? -5.107 39.581 24.241 1.00 25.10 58 VAL B CA 1
ATOM 3692 C C . VAL B 1 58 ? -3.803 40.358 24.353 1.00 23.84 58 VAL B C 1
ATOM 3693 O O . VAL B 1 58 ? -3.454 40.831 25.433 1.00 24.48 58 VAL B O 1
ATOM 3697 N N . LEU B 1 59 ? -3.077 40.486 23.250 1.00 24.47 59 LEU B N 1
ATOM 3698 C CA . LEU B 1 59 ? -1.831 41.244 23.274 1.00 25.24 59 LEU B CA 1
ATOM 3699 C C . LEU B 1 59 ? -2.136 42.737 23.350 1.00 26.34 59 LEU B C 1
ATOM 3700 O O . LEU B 1 59 ? -1.477 43.478 24.076 1.00 24.49 59 LEU B O 1
ATOM 3705 N N . SER B 1 60 ? -3.142 43.172 22.599 1.00 27.87 60 SER B N 1
ATOM 3706 C CA . SER B 1 60 ? -3.526 44.578 22.578 1.00 29.37 60 SER B CA 1
ATOM 3707 C C . SER B 1 60 ? -4.109 45.045 23.907 1.00 29.58 60 SER B C 1
ATOM 3708 O O . SER B 1 60 ? -3.805 46.142 24.377 1.00 29.10 60 SER B O 1
ATOM 3711 N N . LEU B 1 61 ? -4.949 44.214 24.513 1.00 29.24 61 LEU B N 1
ATOM 3712 C CA . LEU B 1 61 ? -5.568 44.566 25.783 1.00 29.94 61 LEU B CA 1
ATOM 3713 C C . LEU B 1 61 ? -4.572 44.440 26.930 1.00 30.58 61 LEU B C 1
ATOM 3714 O O . LEU B 1 61 ? -4.896 44.730 28.082 1.00 30.52 61 LEU B O 1
ATOM 3719 N N . GLY B 1 62 ? -3.362 43.999 26.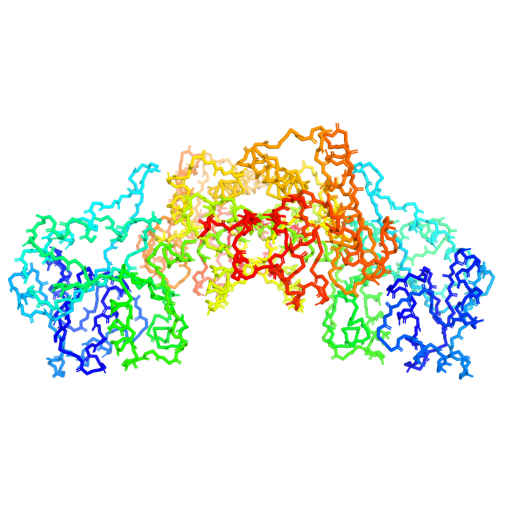600 1.00 31.06 62 GLY B N 1
ATOM 3720 C CA . GLY B 1 62 ? -2.316 43.856 27.594 1.00 32.37 62 GLY B CA 1
ATOM 3721 C C . GLY B 1 62 ? -2.504 42.708 28.564 1.00 32.64 62 GLY B C 1
ATOM 3722 O O . GLY B 1 62 ? -1.850 42.667 29.604 1.00 33.41 62 GLY B O 1
ATOM 3723 N N . LYS B 1 63 ? -3.391 41.775 28.234 1.00 33.15 63 LYS B N 1
ATOM 3724 C CA . LYS B 1 63 ? -3.638 40.632 29.106 1.00 32.99 63 LYS B CA 1
ATOM 3725 C C . LYS B 1 63 ? -2.646 39.506 28.855 1.00 32.21 63 LYS B C 1
ATOM 3726 O O . LYS B 1 63 ? -2.456 38.635 29.706 1.00 31.49 63 LYS B O 1
ATOM 3732 N N . LEU B 1 64 ? -2.018 39.521 27.685 1.00 30.69 64 LEU B N 1
ATOM 3733 C CA . LEU B 1 64 ? -1.029 38.507 27.350 1.00 30.15 64 LEU B CA 1
ATOM 3734 C C . LEU B 1 64 ? 0.291 39.140 26.937 1.00 29.67 64 LEU B C 1
ATOM 3735 O O . LEU B 1 64 ? 0.327 40.110 26.175 1.00 30.22 64 LEU B O 1
ATOM 3740 N N . LYS B 1 65 ? 1.372 38.584 27.468 1.00 29.05 65 LYS B N 1
ATOM 3741 C CA . LYS B 1 65 ? 2.720 39.028 27.155 1.00 29.40 65 LYS B CA 1
ATOM 3742 C C . LYS B 1 65 ? 3.510 37.758 26.894 1.00 29.81 65 LYS B C 1
ATOM 3743 O O . LYS B 1 65 ? 3.280 36.736 27.541 1.00 28.00 65 LYS B O 1
ATOM 3749 N N . VAL B 1 66 ? 4.424 37.809 25.936 1.00 28.68 66 VAL B N 1
ATOM 3750 C CA . VAL B 1 66 ? 5.248 36.650 25.630 1.00 29.14 66 VAL B CA 1
ATOM 3751 C C . VAL B 1 66 ? 6.701 37.054 25.761 1.00 29.09 66 VAL B C 1
ATOM 3752 O O . VAL B 1 66 ? 7.063 38.195 25.470 1.00 28.50 66 VAL B O 1
ATOM 3756 N N . THR B 1 67 ? 7.533 36.117 26.200 1.00 29.57 67 THR B N 1
ATOM 3757 C CA . THR B 1 67 ? 8.944 36.407 26.399 1.00 30.85 67 THR B CA 1
ATOM 3758 C C . THR B 1 67 ? 9.816 35.160 26.425 1.00 31.50 67 THR B C 1
ATOM 3759 O O . THR B 1 67 ? 9.316 34.037 26.499 1.00 30.79 67 THR B O 1
ATOM 3763 N N . ASP B 1 68 ? 11.126 35.373 26.360 1.00 31.94 68 ASP B N 1
ATOM 3764 C CA . ASP B 1 68 ? 12.085 34.281 26.416 1.00 32.05 68 ASP B CA 1
ATOM 3765 C C . ASP B 1 68 ? 13.034 34.527 27.591 1.00 32.80 68 ASP B C 1
ATOM 3766 O O . ASP B 1 68 ? 14.113 33.938 27.673 1.00 31.74 68 ASP B O 1
ATOM 3771 N N . ARG B 1 69 ? 12.613 35.405 28.498 1.00 33.10 69 ARG B N 1
ATOM 3772 C CA . ARG B 1 69 ? 13.393 35.745 29.684 1.00 34.09 69 ARG B CA 1
ATOM 3773 C C . ARG B 1 69 ? 12.762 35.109 30.917 1.00 33.53 69 ARG B C 1
ATOM 3774 O O . ARG B 1 69 ? 11.627 35.425 31.273 1.00 32.49 69 ARG B O 1
ATOM 3782 N N . VAL B 1 70 ? 13.501 34.217 31.570 1.00 33.30 70 VAL B N 1
ATOM 3783 C CA . VAL B 1 70 ? 13.005 33.541 32.763 1.00 33.46 70 VAL B CA 1
ATOM 3784 C C . VAL B 1 70 ? 12.587 34.541 33.837 1.00 33.85 70 VAL B C 1
ATOM 3785 O O . VAL B 1 70 ? 11.612 34.326 34.556 1.00 32.49 70 VAL B O 1
ATOM 3789 N N . GLU B 1 71 ? 13.331 35.638 33.934 1.00 34.32 71 GLU B N 1
ATOM 3790 C CA . GLU B 1 71 ? 13.060 36.677 34.919 1.00 34.86 71 GLU B CA 1
ATOM 3791 C C . GLU B 1 71 ? 11.616 37.170 34.907 1.00 34.05 71 GLU B C 1
ATOM 3792 O O . GLU B 1 71 ? 11.039 37.451 35.960 1.00 32.91 71 GLU B O 1
ATOM 3798 N N . ASP B 1 72 ? 11.033 37.276 33.718 1.00 33.26 72 ASP B N 1
ATOM 3799 C CA . ASP B 1 72 ? 9.663 37.759 33.588 1.00 33.26 72 ASP B CA 1
ATOM 3800 C C . ASP B 1 72 ? 8.633 36.834 34.221 1.00 32.15 72 ASP B C 1
ATOM 3801 O O . ASP B 1 72 ? 7.488 37.234 34.446 1.00 32.87 72 ASP B O 1
ATOM 3806 N N . LEU B 1 73 ? 9.039 35.604 34.514 1.00 30.80 73 LEU B N 1
ATOM 3807 C CA . LEU B 1 73 ? 8.131 34.634 35.109 1.00 30.61 73 LEU B CA 1
ATOM 3808 C C . LEU B 1 73 ? 7.934 34.855 36.605 1.00 30.50 73 LEU B C 1
ATOM 3809 O O . LEU B 1 73 ? 6.961 34.371 37.185 1.00 29.05 73 LEU B O 1
ATOM 3814 N N . LYS B 1 74 ? 8.852 35.588 37.229 1.00 30.36 74 LYS B N 1
ATOM 3815 C CA . LYS B 1 74 ? 8.742 35.863 38.656 1.00 30.46 74 LYS B CA 1
ATOM 3816 C C . LYS B 1 74 ? 7.454 36.621 38.950 1.00 30.13 74 LYS B C 1
ATOM 3817 O O . LYS B 1 74 ? 7.058 37.508 38.194 1.00 28.61 74 LYS B O 1
ATOM 3823 N N . GLY B 1 75 ? 6.803 36.265 40.051 1.00 29.57 75 GLY B N 1
ATOM 3824 C CA . GLY B 1 75 ? 5.565 36.925 40.416 1.00 30.00 75 GLY B CA 1
ATOM 3825 C C . GLY B 1 75 ? 4.339 36.186 39.920 1.00 30.17 75 GLY B C 1
ATOM 3826 O O . GLY B 1 75 ? 3.214 36.645 40.113 1.00 31.22 75 GLY B O 1
ATOM 3827 N N . SER B 1 76 ? 4.549 35.040 39.278 1.00 29.81 76 SER B N 1
ATOM 3828 C CA . SER B 1 76 ? 3.437 34.244 38.763 1.00 28.92 76 SER B CA 1
ATOM 3829 C C . SER B 1 76 ? 2.824 33.406 39.879 1.00 28.65 76 SER B C 1
ATOM 3830 O O . SER B 1 76 ? 3.535 32.910 40.751 1.00 29.76 76 SER B O 1
ATOM 3833 N N . ASN B 1 77 ? 1.503 33.262 39.855 1.00 27.07 77 ASN B N 1
ATOM 3834 C CA . ASN B 1 77 ? 0.803 32.478 40.863 1.00 26.60 77 ASN B CA 1
ATOM 3835 C C . ASN B 1 77 ? 0.609 31.052 40.363 1.00 26.00 77 ASN B C 1
ATOM 3836 O O . ASN B 1 77 ? 0.465 30.117 41.153 1.00 24.54 77 ASN B O 1
ATOM 3841 N N . VAL B 1 78 ? 0.606 30.897 39.043 1.00 22.66 78 VAL B N 1
ATOM 3842 C CA . VAL B 1 78 ? 0.418 29.594 38.423 1.00 21.86 78 VAL B CA 1
ATOM 3843 C C . VAL B 1 78 ? 1.426 29.380 37.298 1.00 20.43 78 VAL B C 1
ATOM 3844 O O . VAL B 1 78 ? 1.786 30.316 36.590 1.00 18.61 78 VAL B O 1
ATOM 3848 N N . PHE B 1 79 ? 1.884 28.141 37.148 1.00 17.43 79 PHE B N 1
ATOM 3849 C CA . PHE B 1 79 ? 2.833 27.786 36.097 1.00 18.68 79 PHE B CA 1
ATOM 3850 C C . PHE B 1 79 ? 2.252 26.602 35.327 1.00 18.56 79 PHE B C 1
ATOM 3851 O O . PHE B 1 79 ? 1.949 25.569 35.920 1.00 19.11 79 PHE B O 1
ATOM 3859 N N . ILE B 1 80 ? 2.089 26.760 34.014 1.00 18.62 80 ILE B N 1
ATOM 3860 C CA . ILE B 1 80 ? 1.542 25.693 33.177 1.00 19.19 80 ILE B CA 1
ATOM 3861 C C . ILE B 1 80 ? 2.570 25.272 32.131 1.00 18.63 80 ILE B C 1
ATOM 3862 O O . ILE B 1 80 ? 2.946 26.056 31.259 1.00 19.86 80 ILE B O 1
ATOM 3867 N N . ILE B 1 81 ? 3.023 24.025 32.225 1.00 17.55 81 ILE B N 1
ATOM 3868 C CA . ILE B 1 81 ? 4.026 23.494 31.305 1.00 16.89 81 ILE B CA 1
ATOM 3869 C C . ILE B 1 81 ? 3.365 22.723 30.173 1.00 17.34 81 ILE B C 1
ATOM 3870 O O . ILE B 1 81 ? 2.650 21.749 30.406 1.00 15.31 81 ILE B O 1
ATOM 3875 N N . CYS B 1 82 ? 3.622 23.167 28.946 1.00 17.04 82 CYS B N 1
ATOM 3876 C CA . CYS B 1 82 ? 3.038 22.560 27.756 1.00 17.26 82 CYS B CA 1
ATOM 3877 C C . CYS B 1 82 ? 4.094 22.128 26.739 1.00 17.70 82 CYS B C 1
ATOM 3878 O O . CYS B 1 82 ? 3.814 22.077 25.543 1.00 19.40 82 CYS B O 1
ATOM 3881 N N . VAL B 1 83 ? 5.295 21.809 27.210 1.00 17.29 83 VAL B N 1
ATOM 3882 C CA . VAL B 1 83 ? 6.386 21.401 26.324 1.00 16.70 83 VAL B CA 1
ATOM 3883 C C . VAL B 1 83 ? 6.183 20.025 25.698 1.00 17.33 83 VAL B C 1
ATOM 3884 O O . VAL B 1 83 ? 5.336 19.242 26.139 1.00 17.53 83 VAL B O 1
ATOM 3888 N N . GLN B 1 84 ? 6.977 19.725 24.676 1.00 17.08 84 GLN B N 1
ATOM 3889 C CA . GLN B 1 84 ? 6.865 18.450 23.979 1.00 18.18 84 GLN B CA 1
ATOM 3890 C C . GLN B 1 84 ? 7.409 17.273 24.775 1.00 17.21 84 GLN B C 1
ATOM 3891 O O . GLN B 1 84 ? 8.267 17.435 25.645 1.00 17.07 84 GLN B O 1
ATOM 3897 N N . THR B 1 85 ? 6.889 16.090 24.469 1.00 17.22 85 THR B N 1
ATOM 3898 C CA . THR B 1 85 ? 7.316 14.856 25.121 1.00 17.17 85 THR B CA 1
ATOM 3899 C C . THR B 1 85 ? 7.415 13.746 24.080 1.00 17.99 85 THR B C 1
ATOM 3900 O O . THR B 1 85 ? 6.660 12.771 24.106 1.00 16.95 85 THR B O 1
ATOM 3904 N N . PRO B 1 86 ? 8.354 13.890 23.135 1.00 17.74 86 PRO B N 1
ATOM 3905 C CA . PRO B 1 86 ? 8.550 12.897 22.081 1.00 18.67 86 PRO B CA 1
ATOM 3906 C C . PRO B 1 86 ? 9.384 11.738 22.594 1.00 18.51 86 PRO B C 1
ATOM 3907 O O . PRO B 1 86 ? 9.736 11.683 23.771 1.00 17.64 86 PRO B O 1
ATOM 3911 N N . LEU B 1 87 ? 9.699 10.812 21.701 1.00 19.70 87 LEU B N 1
ATOM 3912 C CA . LEU B 1 87 ? 10.533 9.684 22.065 1.00 20.98 87 LEU B CA 1
ATOM 3913 C C . LEU B 1 87 ? 11.973 10.010 21.709 1.00 21.95 87 LEU B C 1
ATOM 3914 O O . LEU B 1 87 ? 12.241 10.893 20.893 1.00 20.93 87 LEU B O 1
ATOM 3919 N N . SER B 1 88 ? 12.888 9.302 22.353 1.00 23.36 88 SER B N 1
ATOM 3920 C CA . SER B 1 88 ? 14.313 9.423 22.099 1.00 24.43 88 SER B CA 1
ATOM 3921 C C . SER B 1 88 ? 14.665 7.952 21.978 1.00 24.17 88 SER B C 1
ATOM 3922 O O . SER B 1 88 ? 14.927 7.283 22.977 1.00 24.98 88 SER B O 1
ATOM 3925 N N . GLY B 1 89 ? 14.640 7.442 20.754 1.00 25.78 89 GLY B N 1
ATOM 3926 C CA . GLY B 1 89 ? 14.903 6.030 20.564 1.00 25.69 89 GLY B CA 1
ATOM 3927 C C . GLY B 1 89 ? 13.653 5.328 21.065 1.00 26.31 89 GLY B C 1
ATOM 3928 O O . GLY B 1 89 ? 12.552 5.623 20.599 1.00 25.16 89 GLY B O 1
ATOM 3929 N N . ASP B 1 90 ? 13.809 4.413 22.018 1.00 24.73 90 ASP B N 1
ATOM 3930 C CA . ASP B 1 90 ? 12.663 3.697 22.579 1.00 24.78 90 ASP B CA 1
ATOM 3931 C C . ASP B 1 90 ? 12.205 4.341 23.878 1.00 25.15 90 ASP B C 1
ATOM 3932 O O . ASP B 1 90 ? 11.201 3.929 24.453 1.00 23.77 90 ASP B O 1
ATOM 3937 N N . ASP B 1 91 ? 12.939 5.344 24.341 1.00 24.50 91 ASP B N 1
ATOM 3938 C CA . ASP B 1 91 ? 12.620 5.983 25.611 1.00 24.95 91 ASP B CA 1
ATOM 3939 C C . ASP B 1 91 ? 11.889 7.311 25.538 1.00 21.71 91 ASP B C 1
ATOM 3940 O O . ASP B 1 91 ? 12.160 8.140 24.672 1.00 21.11 91 ASP B O 1
ATOM 3945 N N . PRO B 1 92 ? 10.937 7.530 26.457 1.00 20.12 92 PRO B N 1
ATOM 3946 C CA . PRO B 1 92 ? 10.220 8.805 26.432 1.00 19.22 92 PRO B CA 1
ATOM 3947 C C . PRO B 1 92 ? 11.262 9.887 26.702 1.00 17.52 92 PRO B C 1
ATOM 3948 O O . PRO B 1 92 ? 12.121 9.724 27.570 1.00 18.30 92 PRO B O 1
ATOM 3952 N N . ASP B 1 93 ? 11.200 10.982 25.956 1.00 17.60 93 ASP B N 1
ATOM 3953 C CA . ASP B 1 93 ? 12.154 12.065 26.155 1.00 18.49 93 ASP B CA 1
ATOM 3954 C C . ASP B 1 93 ? 11.532 13.108 27.073 1.00 18.82 93 ASP B C 1
ATOM 3955 O O . ASP B 1 93 ? 10.733 13.934 26.632 1.00 18.85 93 ASP B O 1
ATOM 3960 N N . LEU B 1 94 ? 11.903 13.068 28.350 1.00 19.65 94 LEU B N 1
ATOM 3961 C CA . LEU B 1 94 ? 11.364 14.008 29.323 1.00 19.75 94 LEU B CA 1
ATOM 3962 C C . LEU B 1 94 ? 12.346 15.135 29.637 1.00 18.53 94 LEU B C 1
ATOM 3963 O O . LEU B 1 94 ? 12.174 15.856 30.615 1.00 19.17 94 LEU B O 1
ATOM 3968 N N . SER B 1 95 ? 13.369 15.293 28.805 1.00 18.57 95 SER B N 1
ATOM 3969 C CA . SER B 1 95 ? 14.368 16.334 29.038 1.00 17.85 95 SER B CA 1
ATOM 3970 C C . SER B 1 95 ? 13.788 17.741 28.903 1.00 19.59 95 SER B C 1
ATOM 3971 O O . SER B 1 95 ? 14.179 18.661 29.628 1.00 18.96 95 SER B O 1
ATOM 3974 N N . TYR B 1 96 ? 12.857 17.910 27.973 1.00 17.94 96 TYR B N 1
ATOM 3975 C CA . TYR B 1 96 ? 12.224 19.205 27.770 1.00 19.07 96 TYR B CA 1
ATOM 3976 C C . TYR B 1 96 ? 11.396 19.531 29.005 1.00 19.11 96 TYR B C 1
ATOM 3977 O O . TYR B 1 96 ? 11.365 20.675 29.466 1.00 18.35 96 TYR B O 1
ATOM 3986 N N . LEU B 1 97 ? 10.727 18.513 29.538 1.00 17.14 97 LEU B N 1
ATOM 3987 C CA . LEU B 1 97 ? 9.901 18.681 30.723 1.00 16.78 97 LEU B CA 1
ATOM 3988 C C . LEU B 1 97 ? 10.752 19.000 31.943 1.00 17.56 97 LEU B C 1
ATOM 3989 O O . LEU B 1 97 ? 10.428 19.907 32.707 1.00 17.10 97 LEU B O 1
ATOM 3994 N N . GLU B 1 98 ? 11.838 18.256 32.132 1.00 18.07 98 GLU B N 1
ATOM 3995 C CA . GLU B 1 98 ? 12.690 18.499 33.286 1.00 18.90 98 GLU B CA 1
ATOM 3996 C C . GLU B 1 98 ? 13.249 19.915 33.229 1.00 18.86 98 GLU B C 1
ATOM 3997 O O . GLU B 1 98 ? 13.366 20.581 34.256 1.00 17.06 98 GLU B O 1
ATOM 4003 N N . ARG B 1 99 ? 13.586 20.371 32.026 1.00 19.13 99 ARG B N 1
ATOM 4004 C CA . ARG B 1 99 ? 14.118 21.719 31.851 1.00 20.02 99 ARG B CA 1
ATOM 4005 C C . ARG B 1 99 ? 13.084 22.747 32.308 1.00 19.60 99 ARG B C 1
ATOM 4006 O O . ARG B 1 99 ? 13.399 23.679 33.051 1.00 18.37 99 ARG B O 1
ATOM 4014 N N . ALA B 1 100 ? 11.845 22.572 31.864 1.00 16.98 100 ALA B N 1
ATOM 4015 C CA . ALA B 1 100 ? 10.778 23.487 32.236 1.00 17.44 100 ALA B CA 1
ATOM 4016 C C . ALA B 1 100 ? 10.577 23.468 33.750 1.00 17.53 100 ALA B C 1
ATOM 4017 O O . ALA B 1 100 ? 10.394 24.515 34.370 1.00 15.79 100 ALA B O 1
ATOM 4019 N N . ILE B 1 101 ? 10.610 22.278 34.344 1.00 16.49 101 ILE B N 1
ATOM 4020 C CA . ILE B 1 101 ? 10.443 22.146 35.786 1.00 16.67 101 ILE B CA 1
ATOM 4021 C C . ILE B 1 101 ? 11.549 22.876 36.542 1.00 18.23 101 ILE B C 1
ATOM 4022 O O . ILE B 1 101 ? 11.283 23.569 37.521 1.00 16.88 101 ILE B O 1
ATOM 4027 N N . ARG B 1 102 ? 12.789 22.727 36.088 1.00 16.89 102 ARG B N 1
ATOM 4028 C CA . ARG B 1 102 ? 13.904 23.396 36.745 1.00 19.17 102 ARG B CA 1
ATOM 4029 C C . ARG B 1 102 ? 13.788 24.910 36.577 1.00 19.54 102 ARG B C 1
ATOM 4030 O O . ARG B 1 102 ? 14.190 25.673 37.455 1.00 19.83 102 ARG B O 1
ATOM 4038 N N . THR B 1 103 ? 13.227 25.349 35.456 1.00 20.58 103 THR B N 1
ATOM 4039 C CA . THR B 1 103 ? 13.053 26.781 35.243 1.00 20.85 103 THR B CA 1
ATOM 4040 C C . THR B 1 103 ? 12.040 27.289 36.264 1.00 21.16 103 THR B C 1
ATOM 4041 O O . THR B 1 103 ? 12.268 28.297 36.930 1.00 20.45 103 THR B O 1
ATOM 4045 N N . VAL B 1 104 ? 10.926 26.576 36.396 1.00 19.28 104 VAL B N 1
ATOM 4046 C CA . VAL B 1 104 ? 9.889 26.960 37.345 1.00 20.05 104 VAL B CA 1
ATOM 4047 C C . VAL B 1 104 ? 10.450 27.055 38.762 1.00 21.25 104 VAL B C 1
ATOM 4048 O O . VAL B 1 104 ? 10.128 27.979 39.506 1.00 20.73 104 VAL B O 1
ATOM 4052 N N . ALA B 1 105 ? 11.298 26.101 39.130 1.00 20.99 105 ALA B N 1
ATOM 4053 C CA . ALA B 1 105 ? 11.883 26.094 40.463 1.00 22.75 105 ALA B CA 1
ATOM 4054 C C . ALA B 1 105 ? 12.679 27.365 40.755 1.00 24.11 105 ALA B C 1
ATOM 4055 O O . ALA B 1 105 ? 12.748 27.808 41.900 1.00 22.64 105 ALA B O 1
ATOM 4057 N N . GLU B 1 106 ? 13.274 27.952 39.719 1.00 25.68 106 GLU B N 1
ATOM 4058 C CA . GLU B 1 106 ? 14.075 29.163 39.887 1.00 28.19 106 GLU B CA 1
ATOM 4059 C C . GLU B 1 106 ? 13.272 30.436 40.131 1.00 28.38 106 GLU B C 1
ATOM 4060 O O . GLU B 1 106 ? 13.801 31.402 40.678 1.00 27.64 106 GLU B O 1
ATOM 4066 N N . VAL B 1 107 ? 12.002 30.447 39.741 1.00 28.04 107 VAL B N 1
ATOM 4067 C CA . VAL B 1 107 ? 11.194 31.654 39.903 1.00 28.70 107 VAL B CA 1
ATOM 4068 C C . VAL B 1 107 ? 9.911 31.525 40.720 1.00 28.92 107 VAL B C 1
ATOM 4069 O O . VAL B 1 107 ? 9.280 32.534 41.046 1.00 29.50 107 VAL B O 1
ATOM 4081 N N . ASP B 1 109 ? 7.255 30.929 43.839 1.00 28.86 109 ASP B N 1
ATOM 4082 C CA . ASP B 1 109 ? 7.185 31.374 45.226 1.00 29.19 109 ASP B CA 1
ATOM 4083 C C . ASP B 1 109 ? 6.256 30.427 45.974 1.00 28.58 109 ASP B C 1
ATOM 4084 O O . ASP B 1 109 ? 5.643 29.541 45.376 1.00 27.18 109 ASP B O 1
ATOM 4089 N N . ARG B 1 110 ? 6.153 30.615 47.285 1.00 28.18 110 ARG B N 1
ATOM 4090 C CA . ARG B 1 110 ? 5.272 29.788 48.096 1.00 28.27 110 ARG B CA 1
ATOM 4091 C C . ARG B 1 110 ? 3.830 29.998 47.644 1.00 27.40 110 ARG B C 1
ATOM 4092 O O . ARG B 1 110 ? 3.443 31.108 47.276 1.00 28.02 110 ARG B O 1
ATOM 4100 N N . GLY B 1 111 ? 3.044 28.927 47.665 1.00 26.36 111 GLY B N 1
ATOM 4101 C CA . GLY B 1 111 ? 1.652 29.015 47.262 1.00 26.29 111 GLY B CA 1
ATOM 4102 C C . GLY B 1 111 ? 1.419 28.786 45.781 1.00 24.99 111 GLY B C 1
ATOM 4103 O O . GLY B 1 111 ? 0.275 28.704 45.333 1.00 24.82 111 GLY B O 1
ATOM 4104 N N . ALA B 1 112 ? 2.502 28.672 45.022 1.00 23.64 112 ALA B N 1
ATOM 4105 C CA . ALA B 1 112 ? 2.408 28.464 43.581 1.00 23.66 112 ALA B CA 1
ATOM 4106 C C . ALA B 1 112 ? 1.670 27.189 43.204 1.00 23.12 112 ALA B C 1
ATOM 4107 O O . ALA B 1 112 ? 1.660 26.208 43.951 1.00 23.40 112 ALA B O 1
ATOM 4109 N N . LEU B 1 113 ? 1.042 27.224 42.035 1.00 21.64 113 LEU B N 1
ATOM 4110 C CA . LEU B 1 113 ? 0.325 26.081 41.499 1.00 22.08 113 LEU B CA 1
ATOM 4111 C C . LEU B 1 113 ? 1.071 25.712 40.230 1.00 21.03 113 LEU B C 1
ATOM 4112 O O . LEU B 1 113 ? 1.280 26.556 39.360 1.00 21.21 113 LEU B O 1
ATOM 4117 N N . VAL B 1 114 ? 1.496 24.458 40.134 1.00 18.13 114 VAL B N 1
ATOM 4118 C CA . VAL B 1 114 ? 2.225 24.004 38.963 1.00 19.35 114 VAL B CA 1
ATOM 4119 C C . VAL B 1 114 ? 1.389 22.964 38.240 1.00 19.22 114 VAL B C 1
ATOM 4120 O O . VAL B 1 114 ? 0.995 21.951 38.821 1.00 19.95 114 VAL B O 1
ATOM 4124 N N . ILE B 1 115 ? 1.119 23.227 36.968 1.00 19.34 115 ILE B N 1
ATOM 4125 C CA . ILE B 1 115 ? 0.315 22.330 36.154 1.00 18.79 115 ILE B CA 1
ATOM 4126 C C . ILE B 1 115 ? 1.132 21.786 34.997 1.00 17.84 115 ILE B C 1
ATOM 4127 O O . ILE B 1 115 ? 1.754 22.549 34.266 1.00 17.69 115 ILE B O 1
ATOM 4132 N N . ILE B 1 116 ? 1.148 20.465 34.850 1.00 14.45 116 ILE B N 1
ATOM 4133 C CA . ILE B 1 116 ? 1.854 19.842 33.745 1.00 14.58 116 ILE B CA 1
ATOM 4134 C C . ILE B 1 116 ? 0.788 19.419 32.749 1.00 14.61 116 ILE B C 1
ATOM 4135 O O . ILE B 1 116 ? -0.054 18.573 33.054 1.00 13.25 116 ILE B O 1
ATOM 4140 N N . GLU B 1 117 ? 0.809 20.023 31.566 1.00 14.57 117 GLU B N 1
ATOM 4141 C CA . GLU B 1 117 ? -0.159 19.692 30.529 1.00 15.79 117 GLU B CA 1
ATOM 4142 C C . GLU B 1 117 ? 0.400 18.592 29.631 1.00 15.93 117 GLU B C 1
ATOM 4143 O O . GLU B 1 117 ? -0.345 17.757 29.119 1.00 16.66 117 GLU B O 1
ATOM 4149 N N . SER B 1 118 ? 1.719 18.604 29.455 1.00 15.90 118 SER B N 1
ATOM 4150 C CA . SER B 1 118 ? 2.418 17.638 28.614 1.00 14.94 118 SER B CA 1
ATOM 4151 C C . SER B 1 118 ? 1.988 16.192 28.851 1.00 16.06 118 SER B C 1
ATOM 4152 O O . SER B 1 118 ? 1.782 15.778 29.986 1.00 13.62 118 SER B O 1
ATOM 4155 N N . THR B 1 119 ? 1.853 15.434 27.765 1.00 15.78 119 THR B N 1
ATOM 4156 C CA . THR B 1 119 ? 1.475 14.027 27.854 1.00 14.08 119 THR B CA 1
ATOM 4157 C C . THR B 1 119 ? 2.687 13.291 28.414 1.00 14.89 119 THR B C 1
ATOM 4158 O O . THR B 1 119 ? 3.787 13.423 27.886 1.00 13.55 119 THR B O 1
ATOM 4162 N N . ILE B 1 120 ? 2.487 12.506 29.470 1.00 13.61 120 ILE B N 1
ATOM 4163 C CA . ILE B 1 120 ? 3.608 11.824 30.117 1.00 14.45 120 ILE B CA 1
ATOM 4164 C C . ILE B 1 120 ? 3.306 10.432 30.676 1.00 14.22 120 ILE B C 1
ATOM 4165 O O . ILE B 1 120 ? 2.152 10.077 30.907 1.00 14.80 120 ILE B O 1
ATOM 4170 N N . PRO B 1 121 ? 4.354 9.619 30.886 1.00 13.50 121 PRO B N 1
ATOM 4171 C CA . PRO B 1 121 ? 4.150 8.274 31.433 1.00 15.62 121 PRO B CA 1
ATOM 4172 C C . PRO B 1 121 ? 3.610 8.386 32.859 1.00 16.01 121 PRO B C 1
ATOM 4173 O O . PRO B 1 121 ? 3.901 9.349 33.571 1.00 14.34 121 PRO B O 1
ATOM 4177 N N . PRO B 1 122 ? 2.815 7.400 33.298 1.00 15.25 122 PRO B N 1
ATOM 4178 C CA . PRO B 1 122 ? 2.279 7.457 34.657 1.00 15.51 122 PRO B CA 1
ATOM 4179 C C . PRO B 1 122 ? 3.412 7.524 35.683 1.00 15.58 122 PRO B C 1
ATOM 4180 O O . PRO B 1 122 ? 4.425 6.834 35.551 1.00 15.95 122 PRO B O 1
ATOM 4184 N N . GLY B 1 123 ? 3.236 8.361 36.699 1.00 14.19 123 GLY B N 1
ATOM 4185 C CA . GLY B 1 123 ? 4.249 8.515 37.723 1.00 15.14 123 GLY B CA 1
ATOM 4186 C C . GLY B 1 123 ? 5.148 9.718 37.507 1.00 14.06 123 GLY B C 1
ATOM 4187 O O . GLY B 1 123 ? 5.874 10.123 38.416 1.00 13.99 123 GLY B O 1
ATOM 4188 N N . THR B 1 124 ? 5.095 10.300 36.312 1.00 13.83 124 THR B N 1
ATOM 4189 C CA . THR B 1 124 ? 5.928 11.455 35.983 1.00 15.26 124 THR B CA 1
ATOM 4190 C C . THR B 1 124 ? 5.614 12.713 36.792 1.00 14.99 124 THR B C 1
ATOM 4191 O O . THR B 1 124 ? 6.522 13.372 37.286 1.00 14.70 124 THR B O 1
ATOM 4195 N N . THR B 1 125 ? 4.336 13.048 36.931 1.00 15.80 125 THR B N 1
ATOM 4196 C CA . THR B 1 125 ? 3.956 14.244 37.674 1.00 15.44 125 THR B CA 1
ATOM 4197 C C . THR B 1 125 ? 4.449 14.183 39.116 1.00 16.32 125 THR B C 1
ATOM 4198 O O . THR B 1 125 ? 4.949 15.172 39.651 1.00 15.78 125 THR B O 1
ATOM 4202 N N . GLU B 1 126 ? 4.321 13.014 39.735 1.00 15.88 126 GLU B N 1
ATOM 4203 C CA . GLU B 1 126 ? 4.775 12.826 41.106 1.00 18.84 126 GLU B CA 1
ATOM 4204 C C . GLU B 1 126 ? 6.282 13.035 41.187 1.00 17.39 126 GLU B C 1
ATOM 4205 O O . GLU B 1 126 ? 6.780 13.683 42.112 1.00 18.42 126 GLU B O 1
ATOM 4211 N N . LYS B 1 127 ? 7.009 12.476 40.222 1.00 17.77 127 LYS B N 1
ATOM 4212 C CA . LYS B 1 127 ? 8.459 12.619 40.201 1.00 16.87 127 LYS B CA 1
ATOM 4213 C C . LYS B 1 127 ? 8.877 14.077 40.048 1.00 16.13 127 LYS B C 1
ATOM 4214 O O . LYS B 1 127 ? 9.830 14.525 40.690 1.00 14.60 127 LYS B O 1
ATOM 4228 N N . ALA B 1 129 ? 7.111 16.626 40.971 1.00 15.98 129 ALA B N 1
ATOM 4229 C CA . ALA B 1 129 ? 6.742 17.303 42.210 1.00 16.02 129 ALA B CA 1
ATOM 4230 C C . ALA B 1 129 ? 7.891 17.089 43.202 1.00 18.03 129 ALA B C 1
ATOM 4231 O O . ALA B 1 129 ? 8.329 18.022 43.876 1.00 18.84 129 ALA B O 1
ATOM 4233 N N . ARG B 1 130 ? 8.385 15.857 43.284 1.00 16.35 130 ARG B N 1
ATOM 4234 C CA . ARG B 1 130 ? 9.497 15.555 44.173 1.00 18.44 130 ARG B CA 1
ATOM 4235 C C . ARG B 1 130 ? 10.734 16.377 43.783 1.00 17.36 130 ARG B C 1
ATOM 4236 O O . ARG B 1 130 ? 11.453 16.874 44.649 1.00 18.48 130 ARG B O 1
ATOM 4244 N N . LEU B 1 131 ? 10.977 16.525 42.481 1.00 18.30 131 LEU B N 1
ATOM 4245 C CA . LEU B 1 131 ? 12.127 17.299 42.021 1.00 18.87 131 LEU B CA 1
ATOM 4246 C C . LEU B 1 131 ? 11.970 18.752 42.455 1.00 20.86 131 LEU B C 1
ATOM 4247 O O . LEU B 1 131 ? 12.923 19.367 42.934 1.00 18.83 131 LEU B O 1
ATOM 4252 N N . LEU B 1 132 ? 10.768 19.297 42.294 1.00 18.86 132 LEU B N 1
ATOM 4253 C CA . LEU B 1 132 ? 10.514 20.674 42.701 1.00 19.10 132 LEU B CA 1
ATOM 4254 C C . LEU B 1 132 ? 10.794 20.845 44.192 1.00 19.40 132 LEU B C 1
ATOM 4255 O O . LEU B 1 132 ? 11.351 21.856 44.612 1.00 17.78 132 LEU B O 1
ATOM 4260 N N . GLU B 1 133 ? 10.424 19.847 44.988 1.00 18.25 133 GLU B N 1
ATOM 4261 C CA . GLU B 1 133 ? 10.648 19.908 46.429 1.00 21.02 133 GLU B CA 1
ATOM 4262 C C . GLU B 1 133 ? 12.138 19.943 46.754 1.00 22.36 133 GLU B C 1
ATOM 4263 O O . GLU B 1 133 ? 12.586 20.745 47.575 1.00 22.58 133 GLU B O 1
ATOM 4269 N N . ASN B 1 134 ? 12.905 19.069 46.109 1.00 21.69 134 ASN B N 1
ATOM 4270 C CA . ASN B 1 134 ? 14.338 19.012 46.360 1.00 24.04 134 ASN B CA 1
ATOM 4271 C C . ASN B 1 134 ? 15.079 20.264 45.917 1.00 24.08 134 ASN B C 1
ATOM 4272 O O . ASN B 1 134 ? 16.104 20.625 46.497 1.00 23.81 134 ASN B O 1
ATOM 4277 N N . LEU B 1 135 ? 14.558 20.931 44.894 1.00 22.68 135 LEU B N 1
ATOM 4278 C CA . LEU B 1 135 ? 15.195 22.136 44.381 1.00 22.83 135 LEU B CA 1
ATOM 4279 C C . LEU B 1 135 ? 14.812 23.401 45.148 1.00 22.55 135 LEU B C 1
ATOM 4280 O O . LEU B 1 135 ? 15.603 24.344 45.230 1.00 24.24 135 LEU B O 1
ATOM 4285 N N . THR B 1 136 ? 13.616 23.411 45.728 1.00 22.48 136 THR B N 1
ATOM 4286 C CA . THR B 1 136 ? 13.126 24.584 46.452 1.00 22.64 136 THR B CA 1
ATOM 4287 C C . THR B 1 136 ? 13.085 24.469 47.969 1.00 23.78 136 THR B C 1
ATOM 4288 O O . THR B 1 136 ? 13.105 25.480 48.668 1.00 24.14 136 THR B O 1
ATOM 4292 N N . GLY B 1 137 ? 13.011 23.246 48.478 1.00 24.42 137 GLY B N 1
ATOM 4293 C CA . GLY B 1 137 ? 12.942 23.059 49.915 1.00 24.10 137 GLY B CA 1
ATOM 4294 C C . GLY B 1 137 ? 11.512 23.138 50.416 1.00 25.52 137 GLY B C 1
ATOM 4295 O O . GLY B 1 137 ? 11.261 23.082 51.623 1.00 26.83 137 GLY B O 1
ATOM 4296 N N . LEU B 1 138 ? 10.567 23.269 49.490 1.00 23.70 138 LEU B N 1
ATOM 4297 C CA . LEU B 1 138 ? 9.151 23.353 49.840 1.00 23.03 138 LEU B CA 1
ATOM 4298 C C . LEU B 1 138 ? 8.504 21.974 49.766 1.00 22.32 138 LEU B C 1
ATOM 4299 O O . LEU B 1 138 ? 9.102 21.027 49.253 1.00 22.02 138 LEU B O 1
ATOM 4304 N N . ARG B 1 139 ? 7.281 21.865 50.276 1.00 22.86 139 ARG B N 1
ATOM 4305 C CA . ARG B 1 139 ? 6.559 20.597 50.262 1.00 23.63 139 ARG B CA 1
ATOM 4306 C C . ARG B 1 139 ? 5.255 20.719 49.475 1.00 23.20 139 ARG B C 1
ATOM 4307 O O . ARG B 1 139 ? 4.456 21.626 49.719 1.00 21.68 139 ARG B O 1
ATOM 4315 N N . GLU B 1 140 ? 5.040 19.803 48.535 1.00 21.32 140 GLU B N 1
ATOM 4316 C CA . GLU B 1 140 ? 3.824 19.822 47.724 1.00 21.10 140 GLU B CA 1
ATOM 4317 C C . GLU B 1 140 ? 2.617 19.536 48.605 1.00 22.26 140 GLU B C 1
ATOM 4318 O O . GLU B 1 140 ? 2.666 18.665 49.479 1.00 22.62 140 GLU B O 1
ATOM 4324 N N . GLY B 1 141 ? 1.538 20.274 48.371 1.00 22.77 141 GLY B N 1
ATOM 4325 C CA . GLY B 1 141 ? 0.327 20.093 49.149 1.00 23.56 141 GLY B CA 1
ATOM 4326 C C . GLY B 1 141 ? 0.334 20.957 50.394 1.00 25.30 141 GLY B C 1
ATOM 4327 O O . GLY B 1 141 ? -0.637 20.984 51.146 1.00 26.10 141 GLY B O 1
ATOM 4328 N N . VAL B 1 142 ? 1.435 21.672 50.603 1.00 25.25 142 VAL B N 1
ATOM 4329 C CA . VAL B 1 142 ? 1.579 22.538 51.766 1.00 26.55 142 VAL B CA 1
ATOM 4330 C C . VAL B 1 142 ? 2.097 23.914 51.367 1.00 25.89 142 VAL B C 1
ATOM 4331 O O . VAL B 1 142 ? 1.457 24.928 51.638 1.00 28.20 142 VAL B O 1
ATOM 4335 N N . ASP B 1 143 ? 3.260 23.939 50.720 1.00 25.38 143 ASP B N 1
ATOM 4336 C CA . ASP B 1 143 ? 3.886 25.186 50.289 1.00 24.84 143 ASP B CA 1
ATOM 4337 C C . ASP B 1 143 ? 3.611 25.512 48.826 1.00 23.48 143 ASP B C 1
ATOM 4338 O O . ASP B 1 143 ? 3.736 26.660 48.404 1.00 24.51 143 ASP B O 1
ATOM 4343 N N . PHE B 1 144 ? 3.263 24.494 48.051 1.00 21.21 144 PHE B N 1
ATOM 4344 C CA . PHE B 1 144 ? 2.966 24.684 46.638 1.00 21.26 144 PHE B CA 1
ATOM 4345 C C . PHE B 1 144 ? 2.146 23.492 46.173 1.00 21.37 144 PHE B C 1
ATOM 4346 O O . PHE B 1 144 ? 2.030 22.506 46.896 1.00 20.08 144 PHE B O 1
ATOM 4354 N N . TYR B 1 145 ? 1.581 23.573 44.973 1.00 19.33 145 TYR B N 1
ATOM 4355 C CA . TYR B 1 145 ? 0.725 22.501 44.487 1.00 20.04 145 TYR B CA 1
ATOM 4356 C C . TYR B 1 145 ? 1.031 22.049 43.069 1.00 19.36 145 TYR B C 1
ATOM 4357 O O . TYR B 1 145 ? 1.365 22.860 42.203 1.00 18.26 145 TYR B O 1
ATOM 4366 N N . VAL B 1 146 ? 0.907 20.745 42.837 1.00 17.65 146 VAL B N 1
ATOM 4367 C CA . VAL B 1 146 ? 1.177 20.182 41.520 1.00 16.58 146 VAL B CA 1
ATOM 4368 C C . VAL B 1 146 ? 0.022 19.325 41.015 1.00 17.05 146 VAL B C 1
ATOM 4369 O O . VAL B 1 146 ? -0.546 18.519 41.757 1.00 16.95 146 VAL B O 1
ATOM 4373 N N . ALA B 1 147 ? -0.324 19.517 39.746 1.00 16.40 147 ALA B N 1
ATOM 4374 C CA . ALA B 1 147 ? -1.400 18.763 39.118 1.00 15.46 147 ALA B CA 1
ATOM 4375 C C . ALA B 1 147 ? -1.086 18.533 37.645 1.00 16.04 147 ALA B C 1
ATOM 4376 O O . ALA B 1 147 ? -0.300 19.262 37.037 1.00 14.92 147 ALA B O 1
ATOM 4378 N N . HIS B 1 148 ? -1.708 17.503 37.083 1.00 14.97 148 HIS B N 1
ATOM 4379 C CA . HIS B 1 148 ? -1.543 17.150 35.684 1.00 14.91 148 HIS B CA 1
ATOM 4380 C C . HIS B 1 148 ? -2.876 17.445 35.011 1.00 14.22 148 HIS B C 1
ATOM 4381 O O . HIS B 1 148 ? -3.923 16.964 35.451 1.00 14.87 148 HIS B O 1
ATOM 4388 N N . ALA B 1 149 ? -2.837 18.264 33.963 1.00 15.05 149 ALA B N 1
ATOM 4389 C CA . ALA B 1 149 ? -4.043 18.629 33.227 1.00 15.56 149 ALA B CA 1
ATOM 4390 C C . ALA B 1 149 ? -3.836 18.319 31.751 1.00 17.10 149 ALA B C 1
ATOM 4391 O O . ALA B 1 149 ? -3.592 19.218 30.938 1.00 14.96 149 ALA B O 1
ATOM 4393 N N . PRO B 1 150 ? -3.933 17.032 31.386 1.00 16.07 150 PRO B N 1
ATOM 4394 C CA . PRO B 1 150 ? -3.759 16.571 30.006 1.00 19.10 150 PRO B CA 1
ATOM 4395 C C . PRO B 1 150 ? -4.736 17.276 29.080 1.00 18.90 150 PRO B C 1
ATOM 4396 O O . PRO B 1 150 ? -5.832 17.647 29.495 1.00 18.44 150 PRO B O 1
ATOM 4400 N N . GLU B 1 151 ? -4.350 17.439 27.822 1.00 20.55 151 GLU B N 1
ATOM 4401 C CA . GLU B 1 151 ? -5.221 18.095 26.863 1.00 22.63 151 GLU B CA 1
ATOM 4402 C C . GLU B 1 151 ? -5.930 17.047 26.002 1.00 21.32 151 GLU B C 1
ATOM 4403 O O . GLU B 1 151 ? -5.516 15.889 25.953 1.00 19.54 151 GLU B O 1
ATOM 4409 N N . ARG B 1 152 ? -7.010 17.454 25.343 1.00 19.65 152 ARG B N 1
ATOM 4410 C CA . ARG B 1 152 ? -7.787 16.555 24.493 1.00 18.89 152 ARG B CA 1
ATOM 4411 C C . ARG B 1 152 ? -8.150 17.226 23.179 1.00 19.24 152 ARG B C 1
ATOM 4412 O O . ARG B 1 152 ? -8.852 16.642 22.352 1.00 18.75 152 ARG B O 1
ATOM 4420 N N . VAL B 1 153 ? -7.663 18.448 22.988 1.00 20.07 153 VAL B N 1
ATOM 4421 C CA . VAL B 1 153 ? -7.967 19.205 21.780 1.00 22.18 153 VAL B CA 1
ATOM 4422 C C . VAL B 1 153 ? -7.425 18.592 20.500 1.00 22.81 153 VAL B C 1
ATOM 4423 O O . VAL B 1 153 ? -6.398 17.914 20.497 1.00 21.31 153 VAL B O 1
ATOM 4435 N N . PRO B 1 155 ? -6.129 19.554 16.725 1.00 24.88 155 PRO B N 1
ATOM 4436 C CA . PRO B 1 155 ? -5.673 20.687 15.910 1.00 25.38 155 PRO B CA 1
ATOM 4437 C C . PRO B 1 155 ? -6.700 20.973 14.818 1.00 25.70 155 PRO B C 1
ATOM 4438 O O . PRO B 1 155 ? -7.175 20.055 14.156 1.00 24.39 155 PRO B O 1
ATOM 4442 N N . GLY B 1 156 ? -7.049 22.244 14.648 1.00 25.81 156 GLY B N 1
ATOM 4443 C CA . GLY B 1 156 ? -8.038 22.611 13.649 1.00 26.06 156 GLY B CA 1
ATOM 4444 C C . GLY B 1 156 ? -9.343 23.012 14.314 1.00 27.39 156 GLY B C 1
ATOM 4445 O O . GLY B 1 156 ? -10.213 23.627 13.696 1.00 27.63 156 GLY B O 1
ATOM 4446 N N . ARG B 1 157 ? -9.478 22.653 15.585 1.00 26.87 157 ARG B N 1
ATOM 4447 C CA . ARG B 1 157 ? -10.664 22.978 16.363 1.00 27.72 157 ARG B CA 1
ATOM 4448 C C . ARG B 1 157 ? -10.263 23.106 17.830 1.00 26.35 157 ARG B C 1
ATOM 4449 O O . ARG B 1 157 ? -11.021 22.748 18.735 1.00 26.19 157 ARG B O 1
ATOM 4457 N N . ILE B 1 158 ? -9.064 23.636 18.050 1.00 24.54 158 ILE B N 1
ATOM 4458 C CA . ILE B 1 158 ? -8.527 23.806 19.392 1.00 24.65 158 ILE B CA 1
ATOM 4459 C C . ILE B 1 158 ? -9.347 24.735 20.287 1.00 25.63 158 ILE B C 1
ATOM 4460 O O . ILE B 1 158 ? -9.762 24.338 21.373 1.00 25.17 158 ILE B O 1
ATOM 4465 N N . PHE B 1 159 ? -9.585 25.966 19.845 1.00 25.47 159 PHE B N 1
ATOM 4466 C CA . PHE B 1 159 ? -10.345 26.892 20.673 1.00 24.83 159 PHE B CA 1
ATOM 4467 C C . PHE B 1 159 ? -11.748 26.395 20.986 1.00 24.79 159 PHE B C 1
ATOM 4468 O O . PHE B 1 159 ? -12.288 26.674 22.057 1.00 25.66 159 PHE B O 1
ATOM 4476 N N . LYS B 1 160 ? -12.328 25.641 20.061 1.00 24.94 160 LYS B N 1
ATOM 4477 C CA . LYS B 1 160 ? -13.662 25.094 20.259 1.00 25.50 160 LYS B CA 1
ATOM 4478 C C . LYS B 1 160 ? -13.619 24.009 21.337 1.00 24.04 160 LYS B C 1
ATOM 4479 O O . LYS B 1 160 ? -14.387 24.044 22.299 1.00 23.22 160 LYS B O 1
ATOM 4485 N N . GLU B 1 161 ? -12.705 23.055 21.183 1.00 22.53 161 GLU B N 1
ATOM 4486 C CA . GLU B 1 161 ? -12.588 21.959 22.143 1.00 19.99 161 GLU B CA 1
ATOM 4487 C C . GLU B 1 161 ? -12.014 22.381 23.501 1.00 19.86 161 GLU B C 1
ATOM 4488 O O . GLU B 1 161 ? -12.344 21.786 24.530 1.00 16.41 161 GLU B O 1
ATOM 4494 N N . LEU B 1 162 ? -11.163 23.404 23.516 1.00 19.56 162 LEU B N 1
ATOM 4495 C CA . LEU B 1 162 ? -10.599 23.876 24.779 1.00 19.75 162 LEU B CA 1
ATOM 4496 C C . LEU B 1 162 ? -11.737 24.248 25.721 1.00 21.24 162 LEU B C 1
ATOM 4497 O O . LEU B 1 162 ? -11.667 24.017 26.929 1.00 21.46 162 LEU B O 1
ATOM 4502 N N . VAL B 1 163 ? -12.793 24.814 25.150 1.00 22.56 163 VAL B N 1
ATOM 4503 C CA . VAL B 1 163 ? -13.953 25.246 25.918 1.00 22.67 163 VAL B CA 1
ATOM 4504 C C . VAL B 1 163 ? -14.986 24.155 26.199 1.00 23.41 163 VAL B C 1
ATOM 4505 O O . VAL B 1 163 ? -15.369 23.935 27.348 1.00 22.94 163 VAL B O 1
ATOM 4509 N N . TYR B 1 164 ? -15.423 23.465 25.152 1.00 23.38 164 TYR B N 1
ATOM 4510 C CA . TYR B 1 164 ? -16.460 22.452 25.299 1.00 23.13 164 TYR B CA 1
ATOM 4511 C C . TYR B 1 164 ? -16.055 21.027 25.659 1.00 22.03 164 TYR B C 1
ATOM 4512 O O . TYR B 1 164 ? -16.899 20.234 26.073 1.00 22.36 164 TYR B O 1
ATOM 4521 N N . ASN B 1 165 ? -14.781 20.694 25.509 1.00 20.95 165 ASN B N 1
ATOM 4522 C CA . ASN B 1 165 ? -14.327 19.351 25.854 1.00 21.06 165 ASN B CA 1
ATOM 4523 C C . ASN B 1 165 ? -14.360 19.128 27.358 1.00 21.52 165 ASN B C 1
ATOM 4524 O O . ASN B 1 165 ? -14.018 20.023 28.130 1.00 22.15 165 ASN B O 1
ATOM 4529 N N . SER B 1 166 ? -14.786 17.940 27.774 1.00 20.78 166 SER B N 1
ATOM 4530 C CA . SER B 1 166 ? -14.764 17.605 29.186 1.00 20.72 166 SER B CA 1
ATOM 4531 C C . SER B 1 166 ? -13.292 17.263 29.371 1.00 20.71 166 SER B C 1
ATOM 4532 O O . SER B 1 166 ? -12.654 16.761 28.443 1.00 19.96 166 SER B O 1
ATOM 4535 N N . ARG B 1 167 ? -12.736 17.559 30.539 1.00 20.39 167 ARG B N 1
ATOM 4536 C CA . ARG B 1 167 ? -11.331 17.268 30.763 1.00 21.62 167 ARG B CA 1
ATOM 4537 C C . ARG B 1 167 ? -11.075 16.653 32.122 1.00 20.95 167 ARG B C 1
ATOM 4538 O O . ARG B 1 167 ? -11.922 16.695 33.014 1.00 18.91 167 ARG B O 1
ATOM 4546 N N . ILE B 1 168 ? -9.882 16.091 32.263 1.00 19.82 168 ILE B N 1
ATOM 4547 C CA . ILE B 1 168 ? -9.467 15.420 33.481 1.00 18.48 168 ILE B CA 1
ATOM 4548 C C . ILE B 1 168 ? -8.313 16.174 34.132 1.00 18.37 168 ILE B C 1
ATOM 4549 O O . ILE B 1 168 ? -7.424 16.684 33.447 1.00 18.65 168 ILE B O 1
ATOM 4554 N N . ILE B 1 169 ? -8.338 16.258 35.457 1.00 17.21 169 ILE B N 1
ATOM 4555 C CA . ILE B 1 169 ? -7.267 16.906 36.195 1.00 17.44 169 ILE B CA 1
ATOM 4556 C C . ILE B 1 169 ? -6.903 15.994 37.356 1.00 16.71 169 ILE B C 1
ATOM 4557 O O . ILE B 1 169 ? -7.761 15.602 38.147 1.00 17.15 169 ILE B O 1
ATOM 4562 N N . GLY B 1 170 ? -5.630 15.626 37.429 1.00 15.82 170 GLY B N 1
ATOM 4563 C CA . GLY B 1 170 ? -5.175 14.769 38.506 1.00 16.30 170 GLY B CA 1
ATOM 4564 C C . GLY B 1 170 ? -4.160 15.506 39.356 1.00 17.37 170 GLY B C 1
ATOM 4565 O O . GLY B 1 170 ? -3.104 15.916 38.869 1.00 16.47 170 GLY B O 1
ATOM 4566 N N . GLY B 1 171 ? -4.468 15.674 40.636 1.00 16.62 171 GLY B N 1
ATOM 4567 C CA . GLY B 1 171 ? -3.551 16.383 41.504 1.00 17.46 171 GLY B CA 1
ATOM 4568 C C . GLY B 1 171 ? -2.628 15.474 42.284 1.00 18.46 171 GLY B C 1
ATOM 4569 O O . GLY B 1 171 ? -2.985 14.338 42.598 1.00 18.20 171 GLY B O 1
ATOM 4570 N N . VAL B 1 172 ? -1.425 15.961 42.572 1.00 18.16 172 VAL B N 1
ATOM 4571 C CA . VAL B 1 172 ? -0.476 15.190 43.364 1.00 19.78 172 VAL B CA 1
ATOM 4572 C C . VAL B 1 172 ? -1.073 15.230 44.760 1.00 20.99 172 VAL B C 1
ATOM 4573 O O . VAL B 1 172 ? -0.876 14.327 45.570 1.00 21.65 172 VAL B O 1
ATOM 4577 N N . SER B 1 173 ? -1.814 16.302 45.017 1.00 20.53 173 SER B N 1
ATOM 4578 C CA . SER B 1 173 ? -2.505 16.495 46.284 1.00 21.75 173 SER B CA 1
ATOM 4579 C C . SER B 1 173 ? -3.941 16.857 45.930 1.00 23.68 173 SER B C 1
ATOM 4580 O O . SER B 1 173 ? -4.206 17.374 44.842 1.00 21.45 173 SER B O 1
ATOM 4583 N N . GLU B 1 174 ? -4.868 16.582 46.837 1.00 24.65 174 GLU B N 1
ATOM 4584 C CA . GLU B 1 174 ? -6.263 16.897 46.587 1.00 26.93 174 GLU B CA 1
ATOM 4585 C C . GLU B 1 174 ? -6.407 18.402 46.370 1.00 26.32 174 GLU B C 1
ATOM 4586 O O . GLU B 1 174 ? -7.080 18.843 45.438 1.00 26.13 174 GLU B O 1
ATOM 4592 N N . LYS B 1 175 ? -5.751 19.186 47.218 1.00 25.82 175 LYS B N 1
ATOM 4593 C CA . LYS B 1 175 ? -5.827 20.635 47.109 1.00 26.05 175 LYS B CA 1
ATOM 4594 C C . LYS B 1 175 ? -5.369 21.134 45.741 1.00 24.80 175 LYS B C 1
ATOM 4595 O O . LYS B 1 175 ? -5.920 22.096 45.212 1.00 24.77 175 LYS B O 1
ATOM 4601 N N . ALA B 1 176 ? -4.364 20.481 45.166 1.00 23.19 176 ALA B N 1
ATOM 4602 C CA . ALA B 1 176 ? -3.864 20.889 43.860 1.00 21.70 176 ALA B CA 1
ATOM 4603 C C . ALA B 1 176 ? -4.948 20.722 42.803 1.00 21.67 176 ALA B C 1
ATOM 4604 O O . ALA B 1 176 ? -5.133 21.589 41.947 1.00 21.63 176 ALA B O 1
ATOM 4606 N N . ALA B 1 177 ? -5.669 19.607 42.868 1.00 21.79 177 ALA B N 1
ATOM 4607 C CA . ALA B 1 177 ? -6.732 19.341 41.907 1.00 21.77 177 ALA B CA 1
ATOM 4608 C C . ALA B 1 177 ? -7.847 20.376 42.032 1.00 23.29 177 ALA B C 1
ATOM 4609 O O . ALA B 1 177 ? -8.338 20.885 41.025 1.00 21.92 177 ALA B O 1
ATOM 4611 N N . ASN B 1 178 ? -8.240 20.686 43.267 1.00 22.72 178 ASN B N 1
ATOM 4612 C CA . ASN B 1 178 ? -9.303 21.662 43.503 1.00 24.53 178 ASN B CA 1
ATOM 4613 C C . ASN B 1 178 ? -8.914 23.041 42.990 1.00 24.16 178 ASN B C 1
ATOM 4614 O O . ASN B 1 178 ? -9.722 23.733 42.368 1.00 23.76 178 ASN B O 1
ATOM 4619 N N . LEU B 1 179 ? -7.681 23.441 43.268 1.00 22.95 179 LEU B N 1
ATOM 4620 C CA . LEU B 1 179 ? -7.184 24.733 42.820 1.00 22.62 179 LEU B CA 1
ATOM 4621 C C . LEU B 1 179 ? -7.158 24.789 41.298 1.00 23.28 179 LEU B C 1
ATOM 4622 O O . LEU B 1 179 ? -7.592 25.769 40.698 1.00 22.05 179 LEU B O 1
ATOM 4627 N N . ALA B 1 180 ? -6.649 23.731 40.676 1.00 22.83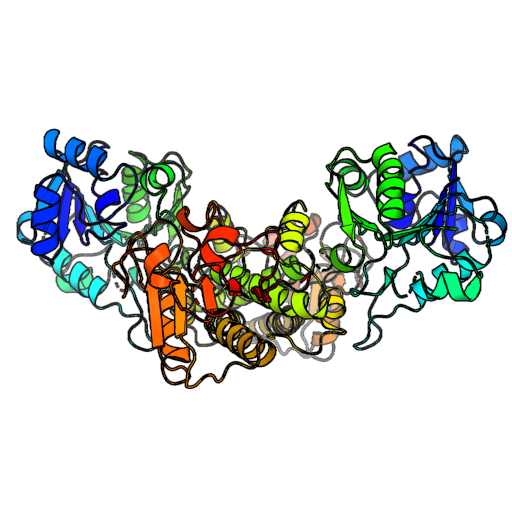 180 ALA B N 1
ATOM 4628 C CA . ALA B 1 180 ? -6.568 23.679 39.220 1.00 22.84 180 ALA B CA 1
ATOM 4629 C C . ALA B 1 180 ? -7.950 23.744 38.578 1.00 23.51 180 ALA B C 1
ATOM 4630 O O . ALA B 1 180 ? -8.119 24.354 37.521 1.00 24.57 180 ALA B O 1
ATOM 4632 N N . GLU B 1 181 ? -8.933 23.117 39.219 1.00 25.12 181 GLU B N 1
ATOM 4633 C CA . GLU B 1 181 ? -10.300 23.106 38.708 1.00 26.45 181 GLU B CA 1
ATOM 4634 C C . GLU B 1 181 ? -10.880 24.520 38.660 1.00 26.91 181 GLU B C 1
ATOM 4635 O O . GLU B 1 181 ? -11.469 24.926 37.656 1.00 26.42 181 GLU B O 1
ATOM 4641 N N . LYS B 1 182 ? -10.714 25.264 39.748 1.00 26.74 182 LYS B N 1
ATOM 4642 C CA . LYS B 1 182 ? -11.220 26.628 39.808 1.00 29.01 182 LYS B CA 1
ATOM 4643 C C . LYS B 1 182 ? -10.535 27.450 38.728 1.00 27.66 182 LYS B C 1
ATOM 4644 O O . LYS B 1 182 ? -11.133 28.353 38.148 1.00 27.44 182 LYS B O 1
ATOM 4650 N N . LEU B 1 183 ? -9.276 27.121 38.463 1.00 27.48 183 LEU B N 1
ATOM 4651 C CA . LEU B 1 183 ? -8.491 27.814 37.447 1.00 27.26 183 LEU B CA 1
ATOM 4652 C C . L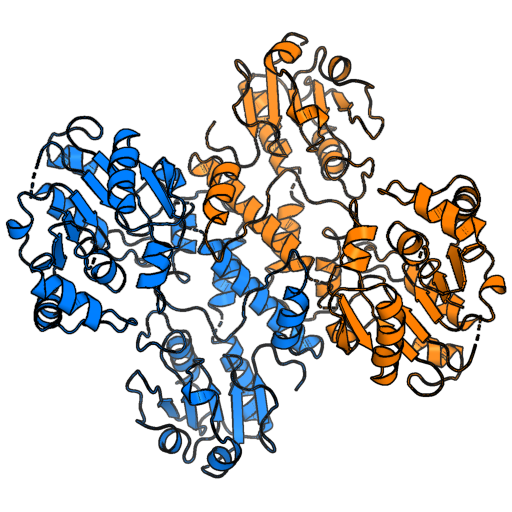EU B 1 183 ? -9.059 27.597 36.046 1.00 26.79 183 LEU B C 1
ATOM 4653 O O . LEU B 1 183 ? -9.358 28.555 35.332 1.00 26.57 183 LEU B O 1
ATOM 4658 N N . TYR B 1 184 ? -9.206 26.334 35.654 1.00 25.89 184 TYR B N 1
ATOM 4659 C CA . TYR B 1 184 ? -9.722 26.005 34.330 1.00 24.60 184 TYR B CA 1
ATOM 4660 C C . TYR B 1 184 ? -11.197 26.315 34.127 1.00 25.48 184 TYR B C 1
ATOM 4661 O O . TYR B 1 184 ? -11.648 26.482 32.992 1.00 23.90 184 TYR B O 1
ATOM 4670 N N . ARG B 1 185 ? -11.950 26.389 35.218 1.00 26.23 185 ARG B N 1
ATOM 4671 C CA . ARG B 1 185 ? -13.373 26.678 35.118 1.00 28.46 185 ARG B CA 1
ATOM 4672 C C . ARG B 1 185 ? -13.590 28.088 34.573 1.00 29.36 185 ARG B C 1
ATOM 4673 O O . ARG B 1 185 ? -14.715 28.473 34.248 1.00 29.39 185 ARG B O 1
ATOM 4681 N N . SER B 1 186 ? -12.506 28.850 34.466 1.00 29.40 186 SER B N 1
ATOM 4682 C CA . SER B 1 186 ? -12.584 30.215 33.957 1.00 29.35 186 SER B CA 1
ATOM 4683 C C . SER B 1 186 ? -13.012 30.254 32.492 1.00 30.12 186 SER B C 1
ATOM 4684 O O . SER B 1 186 ? -13.581 31.245 32.035 1.00 30.43 186 SER B O 1
ATOM 4687 N N . PHE B 1 187 ? -12.738 29.182 31.753 1.00 29.29 187 PHE B N 1
ATOM 4688 C CA . PHE B 1 187 ? -13.115 29.139 30.345 1.00 29.55 187 PHE B CA 1
ATOM 4689 C C . PHE B 1 187 ? -13.632 27.778 29.888 1.00 29.39 187 PHE B C 1
ATOM 4690 O O . PHE B 1 187 ? -14.157 27.653 28.783 1.00 29.69 187 PHE B O 1
ATOM 4698 N N . VAL B 1 188 ? -13.485 26.759 30.729 1.00 29.19 188 VAL B N 1
ATOM 4699 C CA . VAL B 1 188 ? -13.954 25.428 30.361 1.00 29.14 188 VAL B CA 1
ATOM 4700 C C . VAL B 1 188 ? -15.429 25.266 30.694 1.00 28.83 188 VAL B C 1
ATOM 4701 O O . VAL B 1 188 ? -15.827 25.374 31.850 1.00 28.60 188 VAL B O 1
ATOM 4705 N N . LYS B 1 189 ? -16.237 25.017 29.668 1.00 29.46 189 LYS B N 1
ATOM 4706 C CA . LYS B 1 189 ? -17.668 24.830 29.853 1.00 30.15 189 LYS B CA 1
ATOM 4707 C C . LYS B 1 189 ? -17.999 23.348 29.956 1.00 30.43 189 LYS B C 1
ATOM 4708 O O . LYS B 1 189 ? -19.063 22.969 30.444 1.00 31.51 189 LYS B O 1
ATOM 4714 N N . GLY B 1 190 ? -17.080 22.510 29.488 1.00 29.50 190 GLY B N 1
ATOM 4715 C CA . GLY B 1 190 ? -17.291 21.078 29.562 1.00 29.15 190 GLY B CA 1
ATOM 4716 C C . GLY B 1 190 ? -17.089 20.624 30.994 1.00 27.70 190 GLY B C 1
ATOM 4717 O O . GLY B 1 190 ? -16.660 21.406 31.843 1.00 27.28 190 GLY B O 1
ATOM 4718 N N . ARG B 1 191 ? -17.396 19.364 31.272 1.00 26.52 191 ARG B N 1
ATOM 4719 C CA . ARG B 1 191 ? -17.231 18.841 32.619 1.00 26.32 191 ARG B CA 1
ATOM 4720 C C . ARG B 1 191 ? -15.758 18.683 32.968 1.00 24.25 191 ARG B C 1
ATOM 4721 O O . ARG B 1 191 ? -14.943 18.329 32.118 1.00 24.92 191 ARG B O 1
ATOM 4729 N N . ILE B 1 192 ? -15.417 18.969 34.218 1.00 21.78 192 ILE B N 1
ATOM 4730 C CA . ILE B 1 192 ? -14.047 18.825 34.689 1.00 20.99 192 ILE B CA 1
ATOM 4731 C C . ILE B 1 192 ? -14.079 17.746 35.755 1.00 21.26 192 ILE B C 1
ATOM 4732 O O . ILE B 1 192 ? -14.764 17.890 36.763 1.00 21.15 192 ILE B O 1
ATOM 4737 N N . PHE B 1 193 ? -13.350 16.662 35.516 1.00 17.79 193 PHE B N 1
ATOM 4738 C CA . PHE B 1 193 ? -13.295 15.545 36.447 1.00 19.53 193 PHE B CA 1
ATOM 4739 C C . PHE B 1 193 ? -11.957 15.541 37.176 1.00 20.37 193 PHE B C 1
ATOM 4740 O O . PHE B 1 193 ? -10.900 15.674 36.555 1.00 19.80 193 PHE B O 1
ATOM 4748 N N . LEU B 1 194 ? -12.009 15.391 38.496 1.00 19.40 194 LEU B N 1
ATOM 4749 C CA . LEU B 1 194 ? -10.805 15.379 39.313 1.00 19.21 194 LEU B CA 1
ATOM 4750 C C . LEU B 1 194 ? -10.462 13.974 39.782 1.00 18.65 194 LEU B C 1
ATOM 4751 O O . LEU B 1 194 ? -11.343 13.206 40.166 1.00 20.54 194 LEU B O 1
ATOM 4756 N N . THR B 1 195 ? -9.174 13.652 39.749 1.00 17.99 195 THR B N 1
ATOM 4757 C CA . THR B 1 195 ? -8.674 12.350 40.179 1.00 17.56 195 THR B CA 1
ATOM 4758 C C . THR B 1 195 ? -7.234 12.585 40.637 1.00 17.88 195 THR B C 1
ATOM 4759 O O . THR B 1 195 ? -6.826 13.734 40.819 1.00 18.45 195 THR B O 1
ATOM 4763 N N . ASN B 1 196 ? -6.466 11.519 40.848 1.00 18.57 196 ASN B N 1
ATOM 4764 C CA . ASN B 1 196 ? -5.077 11.707 41.248 1.00 17.02 196 ASN B CA 1
ATOM 4765 C C . ASN B 1 196 ? -4.198 11.767 39.994 1.00 15.88 196 ASN B C 1
ATOM 4766 O O . ASN B 1 196 ? -4.637 11.412 38.895 1.00 14.26 196 ASN B O 1
ATOM 4771 N N . ALA B 1 197 ? -2.963 12.227 40.171 1.00 15.74 197 ALA B N 1
ATOM 4772 C CA . ALA B 1 197 ? -2.006 12.382 39.076 1.00 16.22 197 ALA B CA 1
ATOM 4773 C C . ALA B 1 197 ? -1.800 11.167 38.170 1.00 16.74 197 ALA B C 1
ATOM 4774 O O . ALA B 1 197 ? -1.924 11.267 36.947 1.00 15.88 197 ALA B O 1
ATOM 4776 N N . THR B 1 198 ? -1.473 10.026 38.765 1.00 16.85 198 THR B N 1
ATOM 4777 C CA . THR B 1 198 ? -1.225 8.823 37.983 1.00 16.94 198 THR B CA 1
ATOM 4778 C C . THR B 1 198 ? -2.430 8.387 37.154 1.00 16.41 198 THR B C 1
ATOM 4779 O O . THR B 1 198 ? -2.283 7.946 36.013 1.00 15.37 198 THR B O 1
ATOM 4783 N N . THR B 1 199 ? -3.626 8.513 37.713 1.00 14.43 199 THR B N 1
ATOM 4784 C CA . THR B 1 199 ? -4.817 8.127 36.972 1.00 13.63 199 THR B CA 1
ATOM 4785 C C . THR B 1 199 ? -5.014 9.062 35.776 1.00 13.87 199 THR B C 1
ATOM 4786 O O . THR B 1 199 ? -5.381 8.621 34.687 1.00 13.44 199 THR B O 1
ATOM 4790 N N . ALA B 1 200 ? -4.759 10.352 35.974 1.00 13.94 200 ALA B N 1
ATOM 4791 C CA . ALA B 1 200 ? -4.921 11.319 34.893 1.00 14.94 200 ALA B CA 1
ATOM 4792 C C . ALA B 1 200 ? -3.920 11.025 33.776 1.00 15.20 200 ALA B C 1
ATOM 4793 O O . ALA B 1 200 ? -4.262 11.085 32.594 1.00 13.02 200 ALA B O 1
ATOM 4795 N N . GLU B 1 201 ? -2.689 10.703 34.163 1.00 14.45 201 GLU B N 1
ATOM 4796 C CA . GLU B 1 201 ? -1.644 10.390 33.199 1.00 14.84 201 GLU B CA 1
ATOM 4797 C C . GLU B 1 201 ? -2.011 9.157 32.394 1.00 15.23 201 GLU B C 1
ATOM 4798 O O . GLU B 1 201 ? -1.896 9.147 31.168 1.00 13.42 201 GLU B O 1
ATOM 4812 N N . VAL B 1 203 ? -5.024 7.885 31.972 1.00 12.48 203 VAL B N 1
ATOM 4813 C CA . VAL B 1 203 ? -6.228 8.123 31.181 1.00 12.38 203 VAL B CA 1
ATOM 4814 C C . VAL B 1 203 ? -5.906 8.800 29.843 1.00 11.83 203 VAL B C 1
ATOM 4815 O O . VAL B 1 203 ? -6.425 8.401 28.799 1.00 11.29 203 VAL B O 1
ATOM 4819 N N . LYS B 1 204 ? -5.046 9.813 29.874 1.00 12.96 204 LYS B N 1
ATOM 4820 C CA . LYS B 1 204 ? -4.656 10.512 28.653 1.00 12.05 204 LYS B CA 1
ATOM 4821 C C . LYS B 1 204 ? -4.045 9.534 27.656 1.00 12.12 204 LYS B C 1
ATOM 4822 O O . LYS B 1 204 ? -4.420 9.514 26.482 1.00 12.38 204 LYS B O 1
ATOM 4828 N N . LEU B 1 205 ? -3.112 8.719 28.137 1.00 11.95 205 LEU B N 1
ATOM 4829 C CA . LEU B 1 205 ? -2.446 7.739 27.285 1.00 12.84 205 LEU B CA 1
ATOM 4830 C C . LEU B 1 205 ? -3.418 6.676 26.770 1.00 13.72 205 LEU B C 1
ATOM 4831 O O . LEU B 1 205 ? -3.287 6.200 25.643 1.00 12.59 205 LEU B O 1
ATOM 4844 N N . GLU B 1 207 ? -6.526 7.148 26.097 1.00 11.40 207 GLU B N 1
ATOM 4845 C CA . GLU B 1 207 ? -7.330 7.776 25.059 1.00 11.46 207 GLU B CA 1
ATOM 4846 C C . GLU B 1 207 ? -6.665 7.621 23.699 1.00 10.08 207 GLU B C 1
ATOM 4847 O O . GLU B 1 207 ? -7.288 7.173 22.737 1.00 11.17 207 GLU B O 1
ATOM 4853 N N . ASN B 1 208 ? -5.398 8.015 23.625 1.00 12.82 208 ASN B N 1
ATOM 4854 C CA . ASN B 1 208 ? -4.673 7.943 22.371 1.00 11.55 208 ASN B CA 1
ATOM 4855 C C . ASN B 1 208 ? -4.292 6.536 21.961 1.00 11.07 208 ASN B C 1
ATOM 4856 O O . ASN B 1 208 ? -4.176 6.252 20.769 1.00 10.29 208 ASN B O 1
ATOM 4861 N N . THR B 1 209 ? -4.114 5.645 22.933 1.00 11.58 209 THR B N 1
ATOM 4862 C CA . THR B 1 209 ? -3.786 4.271 22.588 1.00 11.64 209 THR B CA 1
ATOM 4863 C C . THR B 1 209 ? -5.042 3.593 22.034 1.00 11.83 209 THR B C 1
ATOM 4864 O O . THR B 1 209 ? -4.963 2.752 21.148 1.00 12.32 209 THR B O 1
ATOM 4868 N N . PHE B 1 210 ? -6.206 3.966 22.560 1.00 12.44 210 PHE B N 1
ATOM 4869 C CA . PHE B 1 210 ? -7.472 3.434 22.065 1.00 10.95 210 PHE B CA 1
ATOM 4870 C C . PHE B 1 210 ? -7.583 3.764 20.572 1.00 11.30 210 PHE B C 1
ATOM 4871 O O . PHE B 1 210 ? -7.964 2.931 19.750 1.00 10.77 210 PHE B O 1
ATOM 4879 N N . ARG B 1 211 ? -7.247 5.002 20.231 1.00 11.89 211 ARG B N 1
ATOM 4880 C CA . ARG B 1 211 ? -7.337 5.445 18.853 1.00 10.77 211 ARG B CA 1
ATOM 4881 C C . ARG B 1 211 ? -6.334 4.692 17.981 1.00 8.58 211 ARG B C 1
ATOM 4882 O O . ARG B 1 211 ? -6.692 4.171 16.929 1.00 11.45 211 ARG B O 1
ATOM 4890 N N . ASP B 1 212 ? -5.086 4.619 18.433 1.00 11.64 212 ASP B N 1
ATOM 4891 C CA . ASP B 1 212 ? -4.050 3.931 17.672 1.00 12.05 212 ASP B CA 1
ATOM 4892 C C . ASP B 1 212 ? -4.375 2.452 17.433 1.00 10.76 212 ASP B C 1
ATOM 4893 O O . ASP B 1 212 ? -4.280 1.956 16.306 1.00 10.39 212 ASP B O 1
ATOM 4898 N N . VAL B 1 213 ? -4.768 1.745 18.489 1.00 12.90 213 VAL B N 1
ATOM 4899 C CA . VAL B 1 213 ? -5.096 0.333 18.346 1.00 12.07 213 VAL B CA 1
ATOM 4900 C C . VAL B 1 213 ? -6.286 0.142 17.406 1.00 12.58 213 VAL B C 1
ATOM 4901 O O . VAL B 1 213 ? -6.316 -0.788 16.605 1.00 12.30 213 VAL B O 1
ATOM 4905 N N . ASN B 1 214 ? -7.271 1.030 17.486 1.00 11.18 214 ASN B N 1
ATOM 4906 C CA . ASN B 1 214 ? -8.421 0.896 16.604 1.00 10.74 214 ASN B CA 1
ATOM 4907 C C . ASN B 1 214 ? -8.081 1.185 15.146 1.00 10.13 214 ASN B C 1
ATOM 4908 O O . ASN B 1 214 ? -8.722 0.658 14.238 1.00 11.66 214 ASN B O 1
ATOM 4913 N N . ILE B 1 215 ? -7.066 2.010 14.916 1.00 10.91 215 ILE B N 1
ATOM 4914 C CA . ILE B 1 215 ? -6.644 2.272 13.548 1.00 12.31 215 ILE B CA 1
ATOM 4915 C C . ILE B 1 215 ? -5.948 1.000 13.034 1.00 12.29 215 ILE B C 1
ATOM 4916 O O . ILE B 1 215 ? -6.127 0.603 11.879 1.00 9.30 215 ILE B O 1
ATOM 4921 N N . ALA B 1 216 ? -5.172 0.353 13.901 1.00 10.78 216 ALA B N 1
ATOM 4922 C CA . ALA B 1 216 ? -4.477 -0.881 13.513 1.00 11.84 216 ALA B CA 1
ATOM 4923 C C . ALA B 1 216 ? -5.486 -1.986 13.189 1.00 11.62 216 ALA B C 1
ATOM 4924 O O . ALA B 1 216 ? -5.270 -2.777 12.270 1.00 11.30 216 ALA B O 1
ATOM 4926 N N . LEU B 1 217 ? -6.579 -2.050 13.945 1.00 10.96 217 LEU B N 1
ATOM 4927 C CA . LEU B 1 217 ? -7.609 -3.050 13.680 1.00 11.36 217 LEU B CA 1
ATOM 4928 C C . LEU B 1 217 ? -8.197 -2.790 12.297 1.00 11.60 217 LEU B C 1
ATOM 4929 O O . LEU B 1 217 ? -8.434 -3.717 11.523 1.00 11.81 217 LEU B O 1
ATOM 4934 N N . ALA B 1 218 ? -8.445 -1.517 11.996 1.00 10.70 218 ALA B N 1
ATOM 4935 C CA . ALA B 1 218 ? -9.005 -1.142 10.704 1.00 9.49 218 ALA B CA 1
ATOM 4936 C C . ALA B 1 218 ? -8.048 -1.546 9.593 1.00 11.65 218 ALA B C 1
ATOM 4937 O O . ALA B 1 218 ? -8.473 -1.986 8.527 1.00 9.62 218 ALA B O 1
ATOM 4939 N N . ASN B 1 219 ? -6.753 -1.375 9.839 1.00 8.98 219 ASN B N 1
ATOM 4940 C CA . ASN B 1 219 ? -5.756 -1.772 8.854 1.00 10.91 219 ASN B CA 1
ATOM 4941 C C . ASN B 1 219 ? -5.791 -3.283 8.640 1.00 11.05 219 ASN B C 1
ATOM 4942 O O . ASN B 1 219 ? -5.595 -3.755 7.522 1.00 9.48 219 ASN B O 1
ATOM 4947 N N . GLU B 1 220 ? -6.040 -4.062 9.692 1.00 11.59 220 GLU B N 1
ATOM 4948 C CA . GLU B 1 220 ? -6.126 -5.499 9.467 1.00 12.12 220 GLU B CA 1
ATOM 4949 C C . GLU B 1 220 ? -7.402 -5.803 8.670 1.00 11.65 220 GLU B C 1
ATOM 4950 O O . GLU B 1 220 ? -7.409 -6.695 7.824 1.00 10.87 220 GLU B O 1
ATOM 4956 N N . PHE B 1 221 ? -8.482 -5.059 8.925 1.00 11.56 221 PHE B N 1
ATOM 4957 C CA . PHE B 1 221 ? -9.709 -5.266 8.159 1.00 11.33 221 PHE B CA 1
ATOM 4958 C C . PHE B 1 221 ? -9.423 -4.960 6.688 1.00 10.20 221 PHE B C 1
ATOM 4959 O O . PHE B 1 221 ? -9.970 -5.597 5.797 1.00 10.70 221 PHE B O 1
ATOM 4967 N N . ALA B 1 222 ? -8.573 -3.967 6.441 1.00 11.02 222 ALA B N 1
ATOM 4968 C CA . ALA B 1 222 ? -8.211 -3.589 5.081 1.00 11.37 222 ALA B CA 1
ATOM 4969 C C . ALA B 1 222 ? -7.491 -4.743 4.378 1.00 12.60 222 ALA B C 1
ATOM 4970 O O . ALA B 1 222 ? -7.765 -5.050 3.215 1.00 10.34 222 ALA B O 1
ATOM 4972 N N . LEU B 1 223 ? -6.565 -5.381 5.089 1.00 12.72 223 LEU B N 1
ATOM 4973 C CA . LEU B 1 223 ? -5.835 -6.509 4.522 1.00 12.92 223 LEU B CA 1
ATOM 4974 C C . LEU B 1 223 ? -6.813 -7.633 4.177 1.00 13.57 223 LEU B C 1
ATOM 4975 O O . LEU B 1 223 ? -6.739 -8.234 3.104 1.00 12.20 223 LEU B O 1
ATOM 4980 N N . LEU B 1 224 ? -7.739 -7.904 5.090 1.00 12.38 224 LEU B N 1
ATOM 4981 C CA . LEU B 1 224 ? -8.721 -8.949 4.868 1.00 12.78 224 LEU B CA 1
ATOM 4982 C C . LEU B 1 224 ? -9.665 -8.611 3.715 1.00 11.93 224 LEU B C 1
ATOM 4983 O O . LEU B 1 224 ? -10.062 -9.496 2.957 1.00 13.21 224 LEU B O 1
ATOM 4988 N N . ALA B 1 225 ? -10.018 -7.332 3.578 1.00 10.93 225 ALA B N 1
ATOM 4989 C CA . ALA B 1 225 ? -10.921 -6.911 2.513 1.00 12.28 225 ALA B CA 1
ATOM 4990 C C . ALA B 1 225 ? -10.330 -7.226 1.143 1.00 12.54 225 ALA B C 1
ATOM 4991 O O . ALA B 1 225 ? -11.060 -7.547 0.211 1.00 12.04 225 ALA B O 1
ATOM 4993 N N . HIS B 1 226 ? -9.010 -7.120 1.025 1.00 14.53 226 HIS B N 1
ATOM 4994 C CA . HIS B 1 226 ? -8.343 -7.439 -0.237 1.00 16.07 226 HIS B CA 1
ATOM 4995 C C . HIS B 1 226 ? -8.631 -8.884 -0.631 1.00 17.19 226 HIS B C 1
ATOM 4996 O O . HIS B 1 226 ? -8.804 -9.201 -1.810 1.00 16.70 226 HIS B O 1
ATOM 5003 N N . GLN B 1 227 ? -8.684 -9.757 0.370 1.00 17.80 227 GLN B N 1
ATOM 5004 C CA . GLN B 1 227 ? -8.917 -11.177 0.151 1.00 17.69 227 GLN B CA 1
ATOM 5005 C C . GLN B 1 227 ? -10.380 -11.581 0.013 1.00 17.76 227 GLN B C 1
ATOM 5006 O O . GLN B 1 227 ? -10.678 -12.655 -0.501 1.00 20.26 227 GLN B O 1
ATOM 5012 N N . TYR B 1 228 ? -11.293 -10.730 0.469 1.00 17.21 228 TYR B N 1
ATOM 5013 C CA . TYR B 1 228 ? -12.711 -11.052 0.381 1.00 17.47 228 TYR B CA 1
ATOM 5014 C C . TYR B 1 228 ? -13.466 -10.258 -0.688 1.00 17.56 228 TYR B C 1
ATOM 5015 O O . TYR B 1 228 ? -14.689 -10.358 -0.791 1.00 18.52 228 TYR B O 1
ATOM 5024 N N . GLY B 1 229 ? -12.735 -9.474 -1.480 1.00 17.49 229 GLY B N 1
ATOM 5025 C CA . GLY B 1 229 ? -13.345 -8.687 -2.544 1.00 17.75 229 GLY B CA 1
ATOM 5026 C C . GLY B 1 229 ? -14.254 -7.584 -2.039 1.00 18.23 229 GLY B C 1
ATOM 5027 O O . GLY B 1 229 ? -15.315 -7.310 -2.611 1.00 18.65 229 GLY B O 1
ATOM 5028 N N . VAL B 1 230 ? -13.813 -6.921 -0.981 1.00 14.67 230 VAL B N 1
ATOM 5029 C CA . VAL B 1 230 ? -14.606 -5.874 -0.355 1.00 14.78 230 VAL B CA 1
ATOM 5030 C C . VAL B 1 230 ? -13.929 -4.510 -0.290 1.00 14.90 230 VAL B C 1
ATOM 5031 O O . VAL B 1 230 ? -12.706 -4.411 -0.182 1.00 14.57 230 VAL B O 1
ATOM 5035 N N . ASN B 1 231 ? -14.733 -3.455 -0.389 1.00 14.96 231 ASN B N 1
ATOM 5036 C CA . ASN B 1 231 ? -14.205 -2.100 -0.260 1.00 13.98 231 ASN B CA 1
ATOM 5037 C C . ASN B 1 231 ? -14.261 -1.857 1.245 1.00 13.97 231 ASN B C 1
ATOM 5038 O O . ASN B 1 231 ? -15.338 -1.611 1.794 1.00 11.28 231 ASN B O 1
ATOM 5043 N N . VAL B 1 232 ? -13.116 -1.926 1.919 1.00 11.56 232 VAL B N 1
ATOM 5044 C CA . VAL B 1 232 ? -13.116 -1.764 3.368 1.00 13.03 232 VAL B CA 1
ATOM 5045 C C . VAL B 1 232 ? -13.733 -0.460 3.866 1.00 12.13 232 VAL B C 1
ATOM 5046 O O . VAL B 1 232 ? -14.340 -0.430 4.931 1.00 11.75 232 VAL B O 1
ATOM 5050 N N . TYR B 1 233 ? -13.595 0.618 3.105 1.00 12.19 233 TYR B N 1
ATOM 5051 C CA . TYR B 1 233 ? -14.162 1.894 3.531 1.00 12.50 233 TYR B CA 1
ATOM 5052 C C . TYR B 1 233 ? -15.685 1.861 3.532 1.00 14.01 233 TYR B C 1
ATOM 5053 O O . TYR B 1 233 ? -16.318 2.437 4.423 1.00 13.20 233 TYR B O 1
ATOM 5062 N N . GLU B 1 234 ? -16.270 1.193 2.543 1.00 13.63 234 GLU B N 1
ATOM 5063 C CA . GLU B 1 234 ? -17.722 1.060 2.475 1.00 14.93 234 GLU B CA 1
ATOM 5064 C C . GLU B 1 234 ? -18.160 0.156 3.628 1.00 14.40 234 GLU B C 1
ATOM 5065 O O . GLU B 1 234 ? -19.159 0.428 4.302 1.00 15.21 234 GLU B O 1
ATOM 5071 N N . ALA B 1 235 ? -17.404 -0.913 3.862 1.00 13.72 235 ALA B N 1
ATOM 5072 C CA . ALA B 1 235 ? -17.727 -1.841 4.946 1.00 12.52 235 ALA B CA 1
ATOM 5073 C C . ALA B 1 235 ? -17.692 -1.130 6.296 1.00 11.30 235 ALA B C 1
ATOM 5074 O O . ALA B 1 235 ? -18.550 -1.361 7.152 1.00 11.49 235 ALA B O 1
ATOM 5076 N N . ILE B 1 236 ? -16.694 -0.274 6.498 1.00 11.88 236 ILE B N 1
ATOM 5077 C CA . ILE B 1 236 ? -16.588 0.458 7.755 1.00 11.92 236 ILE B CA 1
ATOM 5078 C C . ILE B 1 236 ? -17.771 1.415 7.927 1.00 11.90 236 ILE B C 1
ATOM 5079 O O . ILE B 1 236 ? -18.368 1.490 9.003 1.00 13.87 236 ILE B O 1
ATOM 5084 N N . GLU B 1 237 ? -18.127 2.131 6.867 1.00 14.42 237 GLU B N 1
ATOM 5085 C CA . GLU B 1 237 ? -19.245 3.058 6.958 1.00 15.85 237 GLU B CA 1
ATOM 5086 C C . GLU B 1 237 ? -20.519 2.317 7.330 1.00 15.53 237 GLU B C 1
ATOM 5087 O O . GLU B 1 237 ? -21.319 2.806 8.126 1.00 16.36 237 GLU B O 1
ATOM 5093 N N . LEU B 1 238 ? -20.703 1.137 6.750 1.00 14.52 238 LEU B N 1
ATOM 5094 C CA . LEU B 1 238 ? -21.885 0.332 7.025 1.00 12.86 238 LEU B CA 1
ATOM 5095 C C . LEU B 1 238 ? -21.857 -0.187 8.454 1.00 12.66 238 LEU B C 1
ATOM 5096 O O . LEU B 1 238 ? -22.843 -0.080 9.190 1.00 12.70 238 LEU B O 1
ATOM 5101 N N . ALA B 1 239 ? -20.716 -0.745 8.846 1.00 11.39 239 ALA B N 1
ATOM 5102 C CA . ALA B 1 239 ? -20.547 -1.292 10.186 1.00 11.74 239 ALA B CA 1
ATOM 5103 C C . ALA B 1 239 ? -20.768 -0.246 11.271 1.00 12.59 239 ALA B C 1
ATOM 5104 O O . ALA B 1 239 ? -21.334 -0.538 12.328 1.00 10.17 239 ALA B O 1
ATOM 5106 N N . ASN B 1 240 ? -20.345 0.985 10.999 1.00 12.54 240 ASN B N 1
ATOM 5107 C CA . ASN B 1 240 ? -20.467 2.043 11.982 1.00 12.54 240 ASN B CA 1
ATOM 5108 C C . ASN B 1 240 ? -21.875 2.559 12.218 1.00 12.16 240 ASN B C 1
ATOM 5109 O O . ASN B 1 240 ? -22.069 3.443 13.046 1.00 14.21 240 ASN B O 1
ATOM 5114 N N . THR B 1 241 ? -22.854 2.010 11.497 1.00 12.96 241 THR B N 1
ATOM 5115 C CA . THR B 1 241 ? -24.245 2.410 11.709 1.00 14.28 241 THR B CA 1
ATOM 5116 C C . THR B 1 241 ? -24.825 1.525 12.816 1.00 15.14 241 THR B C 1
ATOM 5117 O O . THR B 1 241 ? -25.982 1.678 13.223 1.00 16.82 241 THR B O 1
ATOM 5121 N N . HIS B 1 242 ? -24.003 0.591 13.289 1.00 14.28 242 HIS B N 1
ATOM 5122 C CA . HIS B 1 242 ? -24.354 -0.311 14.386 1.00 13.08 242 HIS B CA 1
ATOM 5123 C C . HIS B 1 242 ? -24.295 0.560 15.648 1.00 13.85 242 HIS B C 1
ATOM 5124 O O . HIS B 1 242 ? -23.380 1.365 15.808 1.00 13.97 242 HIS B O 1
ATOM 5131 N N . PRO B 1 243 ? -25.259 0.405 16.569 1.00 12.62 243 PRO B N 1
ATOM 5132 C CA . PRO B 1 243 ? -25.264 1.211 17.795 1.00 14.52 243 PRO B CA 1
ATOM 5133 C C . PRO B 1 243 ? -24.022 1.178 18.695 1.00 12.54 243 PRO B C 1
ATOM 5134 O O . PRO B 1 243 ? -23.760 2.131 19.421 1.00 14.22 243 PRO B O 1
ATOM 5138 N N . ARG B 1 244 ? -23.253 0.092 18.639 1.00 12.75 244 ARG B N 1
ATOM 5139 C CA . ARG B 1 244 ? -22.079 -0.048 19.505 1.00 13.10 244 ARG B CA 1
ATOM 5140 C C . ARG B 1 244 ? -20.759 -0.167 18.757 1.00 14.36 244 ARG B C 1
ATOM 5141 O O . ARG B 1 244 ? -19.748 -0.559 19.342 1.00 16.05 244 ARG B O 1
ATOM 5149 N N . VAL B 1 245 ? -20.765 0.201 17.480 1.00 12.09 245 VAL B N 1
ATOM 5150 C CA . VAL B 1 245 ? -19.570 0.087 16.641 1.00 12.97 245 VAL B CA 1
ATOM 5151 C C . VAL B 1 245 ? -19.111 1.380 15.969 1.00 13.85 245 VAL B C 1
ATOM 5152 O O . VAL B 1 245 ? -19.896 2.078 15.329 1.00 15.31 245 VAL B O 1
ATOM 5156 N N . LYS B 1 246 ? -17.818 1.673 16.098 1.00 15.39 246 LYS B N 1
ATOM 5157 C CA . LYS B 1 246 ? -17.223 2.858 15.487 1.00 15.43 246 LYS B CA 1
ATOM 5158 C C . LYS B 1 246 ? -15.783 2.539 15.077 1.00 12.47 246 LYS B C 1
ATOM 5159 O O . LYS B 1 246 ? -14.813 2.980 15.691 1.00 13.58 246 LYS B O 1
ATOM 5165 N N . ILE B 1 247 ? -15.665 1.745 14.025 1.00 11.89 247 ILE B N 1
ATOM 5166 C CA . ILE B 1 247 ? -14.362 1.338 13.522 1.00 13.01 247 ILE B CA 1
ATOM 5167 C C . ILE B 1 247 ? -13.659 2.547 12.934 1.00 12.88 247 ILE B C 1
ATOM 5168 O O . ILE B 1 247 ? -14.274 3.360 12.240 1.00 14.56 247 ILE B O 1
ATOM 5173 N N . HIS B 1 248 ? -12.370 2.663 13.223 1.00 11.82 248 HIS B N 1
ATOM 5174 C CA . HIS B 1 248 ? -11.576 3.784 12.754 1.00 11.38 248 HIS B CA 1
ATOM 5175 C C . HIS B 1 248 ? -11.192 3.639 11.275 1.00 10.30 248 HIS B C 1
ATOM 5176 O O . HIS B 1 248 ? -11.593 2.683 10.613 1.00 11.56 248 HIS B O 1
ATOM 5183 N N . THR B 1 249 ? -10.419 4.593 10.766 1.00 10.92 249 THR B N 1
ATOM 5184 C CA . THR B 1 249 ? -10.055 4.603 9.356 1.00 12.10 249 THR B CA 1
ATOM 5185 C C . THR B 1 249 ? -8.661 4.085 9.023 1.00 11.36 249 THR B C 1
ATOM 5186 O O . THR B 1 249 ? -7.663 4.570 9.560 1.00 11.77 249 THR B O 1
ATOM 5190 N N . PRO B 1 250 ? -8.580 3.097 8.117 1.00 12.95 250 PRO B N 1
ATOM 5191 C CA . PRO B 1 250 ? -7.297 2.518 7.713 1.00 12.96 250 PRO B CA 1
ATOM 5192 C C . PRO B 1 250 ? -6.662 3.380 6.629 1.00 14.18 250 PRO B C 1
ATOM 5193 O O . PRO B 1 250 ? -7.300 4.283 6.094 1.00 13.79 250 PRO B O 1
ATOM 5197 N N . GLY B 1 251 ? -5.411 3.099 6.291 1.00 13.80 251 GLY B N 1
ATOM 5198 C CA . GLY B 1 251 ? -4.751 3.901 5.275 1.00 14.00 251 GLY B CA 1
ATOM 5199 C C . GLY B 1 251 ? -3.247 3.750 5.301 1.00 14.50 251 GLY B C 1
ATOM 5200 O O . GLY B 1 251 ? -2.715 2.903 6.014 1.00 12.83 251 GLY B O 1
ATOM 5201 N N . ILE B 1 252 ? -2.569 4.605 4.542 1.00 14.35 252 ILE B N 1
ATOM 5202 C CA . ILE B 1 252 ? -1.119 4.566 4.411 1.00 13.96 252 ILE B CA 1
ATOM 5203 C C . ILE B 1 252 ? -0.313 4.735 5.696 1.00 13.98 252 ILE B C 1
ATOM 5204 O O . ILE B 1 252 ? 0.863 4.372 5.737 1.00 12.46 252 ILE B O 1
ATOM 5209 N N . GLY B 1 253 ? -0.922 5.274 6.751 1.00 14.62 253 GLY B N 1
ATOM 5210 C CA . GLY B 1 253 ? -0.175 5.416 7.987 1.00 14.26 253 GLY B CA 1
ATOM 5211 C C . GLY B 1 253 ? -0.735 6.340 9.047 1.00 14.62 253 GLY B C 1
ATOM 5212 O O . GLY B 1 253 ? -1.739 7.014 8.843 1.00 16.83 253 GLY B O 1
ATOM 5213 N N . VAL B 1 254 ? -0.045 6.373 10.181 1.00 13.31 254 VAL B N 1
ATOM 5214 C CA . VAL B 1 254 ? -0.437 7.197 11.315 1.00 12.06 254 VAL B CA 1
ATOM 5215 C C . VAL B 1 254 ? 0.713 8.133 11.685 1.00 14.33 254 VAL B C 1
ATOM 5216 O O . VAL B 1 254 ? 1.781 7.688 12.101 1.00 13.21 254 VAL B O 1
ATOM 5220 N N . GLY B 1 255 ? 0.489 9.432 11.506 1.00 12.71 255 GLY B N 1
ATOM 5221 C CA . GLY B 1 255 ? 1.515 10.403 11.827 1.00 14.23 255 GLY B CA 1
ATOM 5222 C C . GLY B 1 255 ? 1.068 11.377 12.896 1.00 14.81 255 GLY B C 1
ATOM 5223 O O . GLY B 1 255 ? 0.194 11.070 13.711 1.00 15.76 255 GLY B O 1
ATOM 5224 N N . GLY B 1 256 ? 1.657 12.569 12.889 1.00 15.65 256 GLY B N 1
ATOM 5225 C CA . GLY B 1 256 ? 1.297 13.558 13.887 1.00 14.48 256 GLY B CA 1
ATOM 5226 C C . GLY B 1 256 ? 2.263 13.526 15.055 1.00 14.30 256 GLY B C 1
ATOM 5227 O O . GLY B 1 256 ? 3.209 12.744 15.065 1.00 17.74 256 GLY B O 1
ATOM 5228 N N . HIS B 1 257 ? 2.005 14.362 16.051 1.00 15.79 257 HIS B N 1
ATOM 5229 C CA . HIS B 1 257 ? 2.875 14.467 17.217 1.00 16.38 257 HIS B CA 1
ATOM 5230 C C . HIS B 1 257 ? 2.473 13.566 18.375 1.00 16.60 257 HIS B C 1
ATOM 5231 O O . HIS B 1 257 ? 3.152 13.554 19.402 1.00 17.29 257 HIS B O 1
ATOM 5238 N N . CYS B 1 258 ? 1.396 12.806 18.222 1.00 16.64 258 CYS B N 1
ATOM 5239 C CA . CYS B 1 258 ? 0.917 12.023 19.351 1.00 15.84 258 CYS B CA 1
ATOM 5240 C C . CYS B 1 258 ? 0.783 10.510 19.239 1.00 14.86 258 CYS B C 1
ATOM 5241 O O . CYS B 1 258 ? 1.440 9.775 19.974 1.00 16.48 258 CYS B O 1
ATOM 5244 N N . LEU B 1 259 ? -0.069 10.045 18.332 1.00 13.66 259 LEU B N 1
ATOM 5245 C CA . LEU B 1 259 ? -0.308 8.611 18.198 1.00 11.53 259 LEU B CA 1
ATOM 5246 C C . LEU B 1 259 ? 0.922 7.753 17.935 1.00 12.84 259 LEU B C 1
ATOM 5247 O O . LEU B 1 259 ? 0.982 6.610 18.376 1.00 12.22 259 LEU B O 1
ATOM 5252 N N . PRO B 1 260 ? 1.923 8.293 17.226 1.00 12.99 260 PRO B N 1
ATOM 5253 C CA . PRO B 1 260 ? 3.110 7.471 16.971 1.00 14.21 260 PRO B CA 1
ATOM 5254 C C . PRO B 1 260 ? 3.970 7.193 18.203 1.00 15.32 260 PRO B C 1
ATOM 5255 O O . PRO B 1 260 ? 4.788 6.268 18.195 1.00 16.13 260 PRO B O 1
ATOM 5259 N N . LYS B 1 261 ? 3.795 7.979 19.261 1.00 14.05 261 LYS B N 1
ATOM 5260 C CA . LYS B 1 261 ? 4.614 7.779 20.450 1.00 14.85 261 LYS B CA 1
ATOM 5261 C C . LYS B 1 261 ? 3.895 7.559 21.769 1.00 15.77 261 LYS B C 1
ATOM 5262 O O . LYS B 1 261 ? 4.438 6.915 22.656 1.00 13.55 261 LYS B O 1
ATOM 5268 N N . ASP B 1 262 ? 2.676 8.067 21.910 1.00 14.27 262 ASP B N 1
ATOM 5269 C CA . ASP B 1 262 ? 1.965 7.894 23.171 1.00 14.18 262 ASP B CA 1
ATOM 5270 C C . ASP B 1 262 ? 1.782 6.446 23.634 1.00 15.20 262 ASP B C 1
ATOM 5271 O O . ASP B 1 262 ? 1.877 6.169 24.831 1.00 12.15 262 ASP B O 1
ATOM 5276 N N . PRO B 1 263 ? 1.516 5.505 22.706 1.00 13.92 263 PRO B N 1
ATOM 5277 C CA . PRO B 1 263 ? 1.356 4.117 23.165 1.00 14.67 263 PRO B CA 1
ATOM 5278 C C . PRO B 1 263 ? 2.657 3.641 23.819 1.00 15.30 263 PRO B C 1
ATOM 5279 O O . PRO B 1 263 ? 2.648 2.888 24.792 1.00 13.80 263 PRO B O 1
ATOM 5283 N N . TYR B 1 264 ? 3.781 4.097 23.278 1.00 14.38 264 TYR B N 1
ATOM 5284 C CA . TYR B 1 264 ? 5.075 3.730 23.824 1.00 15.18 264 TYR B CA 1
ATOM 5285 C C . TYR B 1 264 ? 5.271 4.357 25.197 1.00 14.80 264 TYR B C 1
ATOM 5286 O O . TYR B 1 264 ? 5.891 3.760 26.070 1.00 15.99 264 TYR B O 1
ATOM 5295 N N . LEU B 1 265 ? 4.742 5.562 25.391 1.00 13.11 265 LEU B N 1
ATOM 5296 C CA . LEU B 1 265 ? 4.853 6.204 26.692 1.00 13.10 265 LEU B CA 1
ATOM 5297 C C . LEU B 1 265 ? 4.065 5.381 27.712 1.00 13.61 265 LEU B C 1
ATOM 5298 O O . LEU B 1 265 ? 4.472 5.238 28.863 1.00 15.25 265 LEU B O 1
ATOM 5303 N N . LEU B 1 266 ? 2.930 4.839 27.281 1.00 14.47 266 LEU B N 1
ATOM 5304 C CA . LEU B 1 266 ? 2.090 4.039 28.166 1.00 13.54 266 LEU B CA 1
ATOM 5305 C C . LEU B 1 266 ? 2.763 2.743 28.589 1.00 14.65 266 LEU B C 1
ATOM 5306 O O . LEU B 1 266 ? 2.595 2.295 29.717 1.00 16.12 266 LEU B O 1
ATOM 5311 N N . LEU B 1 267 ? 3.529 2.146 27.687 1.00 14.60 267 LEU B N 1
ATOM 5312 C CA . LEU B 1 267 ? 4.210 0.886 27.990 1.00 14.92 267 LEU B CA 1
ATOM 5313 C C . LEU B 1 267 ? 5.622 1.042 28.536 1.00 16.95 267 LEU B C 1
ATOM 5314 O O . LEU B 1 267 ? 6.180 0.095 29.092 1.00 16.58 267 LEU B O 1
ATOM 5319 N N . SER B 1 268 ? 6.195 2.231 28.375 1.00 17.78 268 SER B N 1
ATOM 5320 C CA . SER B 1 268 ? 7.570 2.496 28.792 1.00 19.76 268 SER B CA 1
ATOM 5321 C C . SER B 1 268 ? 8.043 1.875 30.105 1.00 21.07 268 SER B C 1
ATOM 5322 O O . SER B 1 268 ? 9.068 1.200 30.135 1.00 21.51 268 SER B O 1
ATOM 5325 N N . ASN B 1 269 ? 7.308 2.080 31.189 1.00 22.00 269 ASN B N 1
ATOM 5326 C CA . ASN B 1 269 ? 7.758 1.533 32.461 1.00 23.88 269 ASN B CA 1
ATOM 5327 C C . ASN B 1 269 ? 7.047 0.273 32.923 1.00 24.07 269 ASN B C 1
ATOM 5328 O O . ASN B 1 269 ? 7.298 -0.215 34.023 1.00 26.03 269 ASN B O 1
ATOM 5333 N N . ALA B 1 270 ? 6.179 -0.269 32.077 1.00 22.36 270 ALA B N 1
ATOM 5334 C CA . ALA B 1 270 ? 5.446 -1.478 32.429 1.00 22.97 270 ALA B CA 1
ATOM 5335 C C . ALA B 1 270 ? 6.353 -2.701 32.389 1.00 23.41 270 ALA B C 1
ATOM 5336 O O . ALA B 1 270 ? 7.060 -2.929 31.409 1.00 25.80 270 ALA B O 1
ATOM 5338 N N . LYS B 1 271 ? 6.334 -3.487 33.460 1.00 23.13 271 LYS B N 1
ATOM 5339 C CA . LYS B 1 271 ? 7.152 -4.691 33.515 1.00 24.94 271 LYS B CA 1
ATOM 5340 C C . LYS B 1 271 ? 6.451 -5.849 32.814 1.00 23.49 271 LYS B C 1
ATOM 5341 O O . LYS B 1 271 ? 7.092 -6.816 32.406 1.00 23.19 271 LYS B O 1
ATOM 5347 N N . GLU B 1 272 ? 5.133 -5.747 32.676 1.00 21.05 272 GLU B N 1
ATOM 5348 C CA . GLU B 1 272 ? 4.361 -6.786 32.012 1.00 21.27 272 GLU B CA 1
ATOM 5349 C C . GLU B 1 272 ? 3.209 -6.188 31.218 1.00 18.53 272 GLU B C 1
ATOM 5350 O O . GLU B 1 272 ? 2.639 -5.170 31.604 1.00 17.94 272 GLU B O 1
ATOM 5356 N N . ASP B 1 273 ? 2.887 -6.825 30.098 1.00 17.73 273 ASP B N 1
ATOM 5357 C CA . ASP B 1 273 ? 1.797 -6.387 29.230 1.00 16.59 273 ASP B CA 1
ATOM 5358 C C . ASP B 1 273 ? 1.265 -7.619 28.500 1.00 16.34 273 ASP B C 1
ATOM 5359 O O . ASP B 1 273 ? 1.722 -8.737 28.754 1.00 16.40 273 ASP B O 1
ATOM 5364 N N . PHE B 1 274 ? 0.297 -7.429 27.607 1.00 13.03 274 PHE B N 1
ATOM 5365 C CA . PHE B 1 274 ? -0.262 -8.545 26.856 1.00 14.13 274 PHE B CA 1
ATOM 5366 C C . PHE B 1 274 ? 0.202 -8.565 25.399 1.00 14.28 274 PHE B C 1
ATOM 5367 O O . PHE B 1 274 ? 0.173 -9.611 24.752 1.00 15.86 274 PHE B O 1
ATOM 5375 N N . GLY B 1 275 ? 0.613 -7.408 24.884 1.00 13.77 275 GLY B N 1
ATOM 5376 C CA . GLY B 1 275 ? 1.115 -7.346 23.519 1.00 14.24 275 GLY B CA 1
ATOM 5377 C C . GLY B 1 275 ? 0.252 -6.698 22.452 1.00 14.14 275 GLY B C 1
ATOM 5378 O O . GLY B 1 275 ? 0.745 -6.396 21.363 1.00 15.26 275 GLY B O 1
ATOM 5379 N N . LEU B 1 276 ? -1.025 -6.477 22.744 1.00 13.58 276 LEU B N 1
ATOM 5380 C CA . LEU B 1 276 ? -1.914 -5.877 21.762 1.00 11.87 276 LEU B CA 1
ATOM 5381 C C . LEU B 1 276 ? -1.506 -4.458 21.383 1.00 11.80 276 LEU B C 1
ATOM 5382 O O . LEU B 1 276 ? -1.460 -4.120 20.198 1.00 12.62 276 LEU B O 1
ATOM 5387 N N . ILE B 1 277 ? -1.206 -3.632 22.383 1.00 12.09 277 ILE B N 1
ATOM 5388 C CA . ILE B 1 277 ? -0.796 -2.252 22.129 1.00 12.81 277 ILE B CA 1
ATOM 5389 C C . ILE B 1 277 ? 0.479 -2.230 21.282 1.00 13.37 277 ILE B C 1
ATOM 5390 O O . ILE B 1 277 ? 0.568 -1.490 20.295 1.00 13.52 277 ILE B O 1
ATOM 5395 N N . ARG B 1 278 ? 1.448 -3.064 21.656 1.00 14.46 278 ARG B N 1
ATOM 5396 C CA . ARG B 1 278 ? 2.721 -3.145 20.943 1.00 14.77 278 ARG B CA 1
ATOM 5397 C C . ARG B 1 278 ? 2.575 -3.584 19.487 1.00 14.92 278 ARG B C 1
ATOM 5398 O O . ARG B 1 278 ? 3.079 -2.925 18.579 1.00 13.05 278 ARG B O 1
ATOM 5406 N N . ILE B 1 279 ? 1.886 -4.697 19.257 1.00 12.29 279 ILE B N 1
ATOM 5407 C CA . ILE B 1 279 ? 1.739 -5.192 17.893 1.00 13.57 279 ILE B CA 1
ATOM 5408 C C . ILE B 1 279 ? 0.881 -4.270 17.029 1.00 13.59 279 ILE B C 1
ATOM 5409 O O . ILE B 1 279 ? 1.035 -4.238 15.811 1.00 14.21 279 ILE B O 1
ATOM 5414 N N . ALA B 1 280 ? -0.015 -3.509 17.651 1.00 12.33 280 ALA B N 1
ATOM 5415 C CA . ALA B 1 280 ? -0.844 -2.579 16.896 1.00 14.60 280 ALA B CA 1
ATOM 5416 C C . ALA B 1 280 ? 0.048 -1.461 16.347 1.00 11.72 280 ALA B C 1
ATOM 5417 O O . ALA B 1 280 ? -0.096 -1.047 15.193 1.00 13.67 280 ALA B O 1
ATOM 5419 N N . ARG B 1 281 ? 0.959 -0.967 17.178 1.00 12.56 281 ARG B N 1
ATOM 5420 C CA . ARG B 1 281 ? 1.888 0.079 16.751 1.00 11.06 281 ARG B CA 1
ATOM 5421 C C . ARG B 1 281 ? 2.666 -0.430 15.531 1.00 12.14 281 ARG B C 1
ATOM 5422 O O . ARG B 1 281 ? 2.763 0.255 14.518 1.00 13.36 281 ARG B O 1
ATOM 5430 N N . ARG B 1 282 ? 3.216 -1.637 15.639 1.00 13.39 282 ARG B N 1
ATOM 5431 C CA . ARG B 1 282 ? 3.977 -2.231 14.543 1.00 13.43 282 ARG B CA 1
ATOM 5432 C C . ARG B 1 282 ? 3.147 -2.316 13.263 1.00 13.65 282 ARG B C 1
ATOM 5433 O O . ARG B 1 282 ? 3.652 -2.087 12.167 1.00 14.13 282 ARG B O 1
ATOM 5441 N N . ILE B 1 283 ? 1.871 -2.652 13.391 1.00 12.58 283 ILE B N 1
ATOM 5442 C CA . ILE B 1 283 ? 1.022 -2.740 12.212 1.00 12.78 283 ILE B CA 1
ATOM 5443 C C . ILE B 1 283 ? 0.888 -1.372 11.544 1.00 12.22 283 ILE B C 1
ATOM 5444 O O . ILE B 1 283 ? 1.098 -1.242 10.347 1.00 13.71 283 ILE B O 1
ATOM 5449 N N . ASN B 1 284 ? 0.539 -0.348 12.311 1.00 12.91 284 ASN B N 1
ATOM 5450 C CA . ASN B 1 284 ? 0.402 0.970 11.706 1.00 12.38 284 ASN B CA 1
ATOM 5451 C C . ASN B 1 284 ? 1.708 1.455 11.097 1.00 14.21 284 ASN B C 1
ATOM 5452 O O . ASN B 1 284 ? 1.705 2.122 10.063 1.00 13.21 284 ASN B O 1
ATOM 5457 N N . GLU B 1 285 ? 2.817 1.090 11.727 1.00 12.69 285 GLU B N 1
ATOM 5458 C CA . GLU B 1 285 ? 4.133 1.505 11.261 1.00 14.01 285 GLU B CA 1
ATOM 5459 C C . GLU B 1 285 ? 4.529 0.886 9.925 1.00 15.46 285 GLU B C 1
ATOM 5460 O O . GLU B 1 285 ? 5.363 1.443 9.208 1.00 15.77 285 GLU B O 1
ATOM 5466 N N . ARG B 1 286 ? 3.938 -0.251 9.571 1.00 14.68 286 ARG B N 1
ATOM 5467 C CA . ARG B 1 286 ? 4.303 -0.866 8.304 1.00 16.27 286 ARG B CA 1
ATOM 5468 C C . ARG B 1 286 ? 3.337 -0.562 7.160 1.00 15.16 286 ARG B C 1
ATOM 5469 O O . ARG B 1 286 ? 3.473 -1.115 6.078 1.00 14.06 286 ARG B O 1
ATOM 5485 N N . PRO B 1 288 ? 3.128 2.171 5.346 1.00 14.23 288 PRO B N 1
ATOM 5486 C CA . PRO B 1 288 ? 3.712 2.823 4.173 1.00 12.54 288 PRO B CA 1
ATOM 5487 C C . PRO B 1 288 ? 4.278 1.729 3.262 1.00 13.70 288 PRO B C 1
ATOM 5488 O O . PRO B 1 288 ? 4.193 1.822 2.035 1.00 13.54 288 PRO B O 1
ATOM 5492 N N . ALA B 1 289 ? 4.840 0.690 3.876 1.00 13.72 289 ALA B N 1
ATOM 5493 C CA . ALA B 1 289 ? 5.396 -0.438 3.134 1.00 15.54 289 ALA B CA 1
ATOM 5494 C C . ALA B 1 289 ? 4.267 -1.203 2.445 1.00 13.91 289 ALA B C 1
ATOM 5495 O O . ALA B 1 289 ? 4.441 -1.746 1.355 1.00 15.37 289 ALA B O 1
ATOM 5497 N N . PHE B 1 290 ? 3.108 -1.266 3.094 1.00 13.68 290 PHE B N 1
ATOM 5498 C CA . PHE B 1 290 ? 1.968 -1.957 2.507 1.00 13.64 290 PHE B CA 1
ATOM 5499 C C . PHE B 1 290 ? 1.617 -1.226 1.205 1.00 13.01 290 PHE B C 1
ATOM 5500 O O . PHE B 1 290 ? 1.364 -1.853 0.171 1.00 13.16 290 PHE B O 1
ATOM 5508 N N . ALA B 1 291 ? 1.620 0.106 1.260 1.00 13.89 291 ALA B N 1
ATOM 5509 C CA . ALA B 1 291 ? 1.317 0.927 0.090 1.00 14.04 291 ALA B CA 1
ATOM 5510 C C . ALA B 1 291 ? 2.362 0.708 -1.000 1.00 14.29 291 ALA B C 1
ATOM 5511 O O . ALA B 1 291 ? 2.035 0.647 -2.188 1.00 13.40 291 ALA B O 1
ATOM 5513 N N . ALA B 1 292 ? 3.623 0.603 -0.591 1.00 15.42 292 ALA B N 1
ATOM 5514 C CA . ALA B 1 292 ? 4.700 0.365 -1.542 1.00 16.92 292 ALA B CA 1
ATOM 5515 C C . ALA B 1 292 ? 4.457 -0.968 -2.245 1.00 17.79 292 ALA B C 1
ATOM 5516 O O . ALA B 1 292 ? 4.690 -1.103 -3.451 1.00 17.16 292 ALA B O 1
ATOM 5518 N N . GLY B 1 293 ? 3.978 -1.950 -1.486 1.00 16.19 293 GLY B N 1
ATOM 5519 C CA . GLY B 1 293 ? 3.695 -3.254 -2.049 1.00 17.80 293 GLY B CA 1
ATOM 5520 C C . GLY B 1 293 ? 2.648 -3.155 -3.142 1.00 17.86 293 GLY B C 1
ATOM 5521 O O . GLY B 1 293 ? 2.745 -3.831 -4.165 1.00 18.37 293 GLY B O 1
ATOM 5522 N N . LEU B 1 294 ? 1.636 -2.315 -2.931 1.00 16.56 294 LEU B N 1
ATOM 5523 C CA . LEU B 1 294 ? 0.589 -2.147 -3.936 1.00 16.40 294 LEU B CA 1
ATOM 5524 C C . LEU B 1 294 ? 1.145 -1.442 -5.178 1.00 16.18 294 LEU B C 1
ATOM 5525 O O . LEU B 1 294 ? 0.756 -1.761 -6.303 1.00 16.07 294 LEU B O 1
ATOM 5530 N N . LEU B 1 295 ? 2.058 -0.495 -4.971 1.00 16.92 295 LEU B N 1
ATOM 5531 C CA . LEU B 1 295 ? 2.662 0.242 -6.081 1.00 16.84 295 LEU B CA 1
ATOM 5532 C C . LEU B 1 295 ? 3.450 -0.684 -6.996 1.00 19.30 295 LEU B C 1
ATOM 5533 O O . LEU B 1 295 ? 3.236 -0.702 -8.209 1.00 18.63 295 LEU B O 1
ATOM 5538 N N . PHE B 1 296 ? 4.365 -1.450 -6.412 1.00 20.78 296 PHE B N 1
ATOM 5539 C CA . PHE B 1 296 ? 5.186 -2.366 -7.194 1.00 23.04 296 PHE B CA 1
ATOM 5540 C C . PHE B 1 296 ? 4.336 -3.411 -7.898 1.00 24.23 296 PHE B C 1
ATOM 5541 O O . PHE B 1 296 ? 4.669 -3.857 -8.995 1.00 23.46 296 PHE B O 1
ATOM 5549 N N . GLU B 1 297 ? 3.232 -3.794 -7.269 1.00 24.56 297 GLU B N 1
ATOM 5550 C CA . GLU B 1 297 ? 2.326 -4.771 -7.852 1.00 26.75 297 GLU B CA 1
ATOM 5551 C C . GLU B 1 297 ? 1.702 -4.173 -9.112 1.00 26.44 297 GLU B C 1
ATOM 5552 O O . GLU B 1 297 ? 1.569 -4.849 -10.131 1.00 26.09 297 GLU B O 1
ATOM 5558 N N . ALA B 1 298 ? 1.337 -2.896 -9.036 1.00 24.69 298 ALA B N 1
ATOM 5559 C CA . ALA B 1 298 ? 0.728 -2.194 -10.161 1.00 24.55 298 ALA B CA 1
ATOM 5560 C C . ALA B 1 298 ? 1.722 -1.983 -11.299 1.00 26.78 298 ALA B C 1
ATOM 5561 O O . ALA B 1 298 ? 1.363 -2.092 -12.472 1.00 24.46 298 ALA B O 1
ATOM 5563 N N . LEU B 1 299 ? 2.966 -1.668 -10.953 1.00 28.16 299 LEU B N 1
ATOM 5564 C CA . LEU B 1 299 ? 3.989 -1.452 -11.970 1.00 31.64 299 LEU B CA 1
ATOM 5565 C C . LEU B 1 299 ? 4.213 -2.746 -12.744 1.00 34.71 299 LEU B C 1
ATOM 5566 O O . LEU B 1 299 ? 4.390 -2.731 -13.962 1.00 32.99 299 LEU B O 1
ATOM 5571 N N . GLU B 1 300 ? 4.201 -3.865 -12.025 1.00 37.66 300 GLU B N 1
ATOM 5572 C CA . GLU B 1 300 ? 4.392 -5.173 -12.639 1.00 41.48 300 GLU B CA 1
ATOM 5573 C C . GLU B 1 300 ? 3.251 -5.452 -13.609 1.00 42.70 300 GLU B C 1
ATOM 5574 O O . GLU B 1 300 ? 3.463 -5.985 -14.699 1.00 42.05 300 GLU B O 1
ATOM 5580 N N . LYS B 1 301 ? 2.039 -5.087 -13.204 1.00 43.40 301 LYS B N 1
ATOM 5581 C CA . LYS B 1 301 ? 0.861 -5.288 -14.037 1.00 44.78 301 LYS B CA 1
ATOM 5582 C C . LYS B 1 301 ? 0.995 -4.481 -15.321 1.00 45.21 301 LYS B C 1
ATOM 5583 O O . LYS B 1 301 ? 0.521 -4.894 -16.379 1.00 44.81 301 LYS B O 1
ATOM 5589 N N . ALA B 1 302 ? 1.646 -3.327 -15.217 1.00 45.58 302 ALA B N 1
ATOM 5590 C CA . ALA B 1 302 ? 1.846 -2.451 -16.364 1.00 46.42 302 ALA B CA 1
ATOM 5591 C C . ALA B 1 302 ? 3.161 -2.759 -17.070 1.00 47.12 302 ALA B C 1
ATOM 5592 O O . ALA B 1 302 ? 3.568 -2.036 -17.979 1.00 46.35 302 ALA B O 1
ATOM 5594 N N . ASN B 1 303 ? 3.821 -3.833 -16.645 1.00 48.18 303 ASN B N 1
ATOM 5595 C CA . ASN B 1 303 ? 5.092 -4.242 -17.234 1.00 49.50 303 ASN B CA 1
ATOM 5596 C C . ASN B 1 303 ? 6.111 -3.107 -17.220 1.00 49.37 303 ASN B C 1
ATOM 5597 O O . ASN B 1 303 ? 6.780 -2.846 -18.220 1.00 48.63 303 ASN B O 1
ATOM 5602 N N . ILE B 1 304 ? 6.223 -2.436 -16.078 1.00 48.91 304 ILE B N 1
ATOM 5603 C CA . ILE B 1 304 ? 7.159 -1.330 -15.925 1.00 48.91 304 ILE B CA 1
ATOM 5604 C C . ILE B 1 304 ? 8.271 -1.700 -14.950 1.00 48.67 304 ILE B C 1
ATOM 5605 O O . ILE B 1 304 ? 8.005 -2.184 -13.850 1.00 48.08 304 ILE B O 1
ATOM 5610 N N . LYS B 1 305 ? 9.517 -1.477 -15.357 1.00 47.98 305 LYS B N 1
ATOM 5611 C CA . LYS B 1 305 ? 10.649 -1.777 -14.492 1.00 48.27 305 LYS B CA 1
ATOM 5612 C C . LYS B 1 305 ? 10.759 -0.652 -13.470 1.00 47.28 305 LYS B C 1
ATOM 5613 O O . LYS B 1 305 ? 11.046 0.491 -13.822 1.00 46.44 305 LYS B O 1
ATOM 5619 N N . PRO B 1 306 ? 10.528 -0.968 -12.186 1.00 46.74 306 PRO B N 1
ATOM 5620 C CA . PRO B 1 306 ? 10.590 0.003 -11.089 1.00 45.77 306 PRO B CA 1
ATOM 5621 C C . PRO B 1 306 ? 11.761 0.978 -11.168 1.00 44.86 306 PRO B C 1
ATOM 5622 O O . PRO B 1 306 ? 11.605 2.167 -10.889 1.00 44.73 306 PRO B O 1
ATOM 5626 N N . SER B 1 307 ? 12.928 0.474 -11.556 1.00 44.12 307 SER B N 1
ATOM 5627 C CA . SER B 1 307 ? 14.125 1.303 -11.653 1.00 43.47 307 SER B CA 1
ATOM 5628 C C . SER B 1 307 ? 14.015 2.414 -12.695 1.00 42.66 307 SER B C 1
ATOM 5629 O O . SER B 1 307 ? 14.832 3.333 -12.713 1.00 41.81 307 SER B O 1
ATOM 5632 N N . GLU B 1 308 ? 13.006 2.334 -13.556 1.00 41.40 308 GLU B N 1
ATOM 5633 C CA . GLU B 1 308 ? 12.818 3.339 -14.597 1.00 40.90 308 GLU B CA 1
ATOM 5634 C C . GLU B 1 308 ? 11.515 4.108 -14.414 1.00 38.57 308 GLU B C 1
ATOM 5635 O O . GLU B 1 308 ? 11.199 5.009 -15.192 1.00 37.66 308 GLU B O 1
ATOM 5641 N N . ALA B 1 309 ? 10.766 3.753 -13.376 1.00 35.18 309 ALA B N 1
ATOM 5642 C CA . ALA B 1 309 ? 9.484 4.389 -13.100 1.00 32.35 309 ALA B CA 1
ATOM 5643 C C . ALA B 1 309 ? 9.585 5.775 -12.467 1.00 29.38 309 ALA B C 1
ATOM 5644 O O . ALA B 1 309 ? 10.486 6.051 -11.677 1.00 28.84 309 ALA B O 1
ATOM 5646 N N . ILE B 1 310 ? 8.649 6.643 -12.833 1.00 26.94 310 ILE B N 1
ATOM 5647 C CA . ILE B 1 310 ? 8.578 7.992 -12.289 1.00 26.15 310 ILE B CA 1
ATOM 5648 C C . ILE B 1 310 ? 7.317 8.013 -11.432 1.00 24.26 310 ILE B C 1
ATOM 5649 O O . ILE B 1 310 ? 6.207 7.864 -11.945 1.00 24.31 310 ILE B O 1
ATOM 5654 N N . ILE B 1 311 ? 7.494 8.197 -10.128 1.00 23.61 311 ILE B N 1
ATOM 5655 C CA . ILE B 1 311 ? 6.377 8.195 -9.194 1.00 21.42 311 ILE B CA 1
ATOM 5656 C C . ILE B 1 311 ? 5.983 9.586 -8.719 1.00 20.36 311 ILE B C 1
ATOM 5657 O O . ILE B 1 311 ? 6.832 10.391 -8.343 1.00 19.95 311 ILE B O 1
ATOM 5662 N N . ALA B 1 312 ? 4.684 9.859 -8.737 1.00 19.59 312 ALA B N 1
ATOM 5663 C CA . ALA B 1 312 ? 4.164 11.141 -8.291 1.00 19.61 312 ALA B CA 1
ATOM 5664 C C . ALA B 1 312 ? 3.420 10.950 -6.970 1.00 19.68 312 ALA B C 1
ATOM 5665 O O . ALA B 1 312 ? 2.323 10.397 -6.941 1.00 19.41 312 ALA B O 1
ATOM 5667 N N . VAL B 1 313 ? 4.033 11.390 -5.876 1.00 17.89 313 VAL B N 1
ATOM 5668 C CA . VAL B 1 313 ? 3.412 11.274 -4.563 1.00 18.41 313 VAL B CA 1
ATOM 5669 C C . VAL B 1 313 ? 2.600 12.532 -4.289 1.00 17.86 313 VAL B C 1
ATOM 5670 O O . VAL B 1 313 ? 3.137 13.640 -4.298 1.00 18.08 313 VAL B O 1
ATOM 5674 N N . LEU B 1 314 ? 1.303 12.355 -4.061 1.00 17.69 314 LEU B N 1
ATOM 5675 C CA . LEU B 1 314 ? 0.409 13.473 -3.786 1.00 16.45 314 LEU B CA 1
ATOM 5676 C C . LEU B 1 314 ? 0.120 13.534 -2.295 1.00 18.18 314 LEU B C 1
ATOM 5677 O O . LEU B 1 314 ? -0.573 12.670 -1.749 1.00 17.32 314 LEU B O 1
ATOM 5682 N N . GLY B 1 315 ? 0.663 14.558 -1.643 1.00 17.79 315 GLY B N 1
ATOM 5683 C CA . GLY B 1 315 ? 0.471 14.716 -0.212 1.00 16.75 315 GLY B CA 1
ATOM 5684 C C . GLY B 1 315 ? 1.742 14.436 0.570 1.00 18.93 315 GLY B C 1
ATOM 5685 O O . GLY B 1 315 ? 2.394 13.410 0.361 1.00 17.81 315 GLY B O 1
ATOM 5686 N N . LEU B 1 316 ? 2.096 15.354 1.467 1.00 16.50 316 LEU B N 1
ATOM 5687 C CA . LEU B 1 316 ? 3.284 15.213 2.301 1.00 17.65 316 LEU B CA 1
ATOM 5688 C C . LEU B 1 316 ? 2.910 15.366 3.775 1.00 17.63 316 LEU B C 1
ATOM 5689 O O . LEU B 1 316 ? 3.509 14.724 4.640 1.00 17.11 316 LEU B O 1
ATOM 5694 N N . ALA B 1 317 ? 1.919 16.213 4.053 1.00 16.51 317 ALA B N 1
ATOM 5695 C CA . ALA B 1 317 ? 1.463 16.454 5.423 1.00 17.60 317 ALA B CA 1
ATOM 5696 C C . ALA B 1 317 ? 0.972 15.149 6.049 1.00 16.68 317 ALA B C 1
ATOM 5697 O O . ALA B 1 317 ? 0.599 14.222 5.331 1.00 17.76 317 ALA B O 1
ATOM 5699 N N . TYR B 1 318 ? 0.951 15.076 7.379 1.00 15.39 318 TYR B N 1
ATOM 5700 C CA . TYR B 1 318 ? 0.527 13.840 8.042 1.00 16.58 318 TYR B CA 1
ATOM 5701 C C . TYR B 1 318 ? -0.976 13.574 8.016 1.00 16.59 318 TYR B C 1
ATOM 5702 O O . TYR B 1 318 ? -1.421 12.472 8.343 1.00 15.45 318 TYR B O 1
ATOM 5711 N N . LYS B 1 319 ? -1.752 14.583 7.639 1.00 16.72 319 LYS B N 1
ATOM 5712 C CA . LYS B 1 319 ? -3.197 14.439 7.507 1.00 17.78 319 LYS B CA 1
ATOM 5713 C C . LYS B 1 319 ? -3.653 15.577 6.611 1.00 16.93 319 LYS B C 1
ATOM 5714 O O . LYS B 1 319 ? -2.936 16.563 6.441 1.00 16.92 319 LYS B O 1
ATOM 5720 N N . GLY B 1 320 ? -4.835 15.436 6.026 1.00 17.77 320 GLY B N 1
ATOM 5721 C CA . GLY B 1 320 ? -5.326 16.469 5.134 1.00 17.26 320 GLY B CA 1
ATOM 5722 C C . GLY B 1 320 ? -5.634 17.804 5.785 1.00 19.25 320 GLY B C 1
ATOM 5723 O O . GLY B 1 320 ? -6.020 17.868 6.950 1.00 18.64 320 GLY B O 1
ATOM 5724 N N . GLY B 1 321 ? -5.439 18.879 5.025 1.00 19.38 321 GLY B N 1
ATOM 5725 C CA . GLY B 1 321 ? -5.744 20.210 5.522 1.00 19.60 321 GLY B CA 1
ATOM 5726 C C . GLY B 1 321 ? -4.681 20.943 6.317 1.00 21.00 321 GLY B C 1
ATOM 5727 O O . GLY B 1 321 ? -4.928 22.055 6.792 1.00 21.95 321 GLY B O 1
ATOM 5728 N N . THR B 1 322 ? -3.507 20.344 6.472 1.00 20.06 322 THR B N 1
ATOM 5729 C CA . THR B 1 322 ? -2.442 20.991 7.228 1.00 21.87 322 THR B CA 1
ATOM 5730 C C . THR B 1 322 ? -1.127 20.971 6.462 1.00 21.77 322 THR B C 1
ATOM 5731 O O . THR B 1 322 ? -0.988 20.260 5.466 1.00 20.53 322 THR B O 1
ATOM 5735 N N . ASP B 1 323 ? -0.168 21.759 6.931 1.00 22.50 323 ASP B N 1
ATOM 5736 C CA . ASP B 1 323 ? 1.141 21.838 6.300 1.00 23.70 323 ASP B CA 1
ATOM 5737 C C . ASP B 1 323 ? 2.156 21.088 7.152 1.00 22.59 323 ASP B C 1
ATOM 5738 O O . ASP B 1 323 ? 3.326 20.983 6.792 1.00 23.36 323 ASP B O 1
ATOM 5743 N N . ASP B 1 324 ? 1.694 20.562 8.281 1.00 20.92 324 ASP B N 1
ATOM 5744 C CA . ASP B 1 324 ? 2.555 19.829 9.202 1.00 19.45 324 ASP B CA 1
ATOM 5745 C C . ASP B 1 324 ? 2.908 18.438 8.676 1.00 18.32 324 ASP B C 1
ATOM 5746 O O . ASP B 1 324 ? 2.017 17.664 8.327 1.00 17.40 324 ASP B O 1
ATOM 5751 N N . THR B 1 325 ? 4.200 18.116 8.629 1.00 17.20 325 THR B N 1
ATOM 5752 C CA . THR B 1 325 ? 4.631 16.805 8.150 1.00 17.57 325 THR B CA 1
ATOM 5753 C C . THR B 1 325 ? 5.197 15.903 9.253 1.00 16.46 325 THR B C 1
ATOM 5754 O O . THR B 1 325 ? 5.801 14.872 8.962 1.00 17.09 325 THR B O 1
ATOM 5758 N N . ARG B 1 326 ? 4.990 16.284 10.511 1.00 17.71 326 ARG B N 1
ATOM 5759 C CA . ARG B 1 326 ? 5.495 15.508 11.646 1.00 18.51 326 ARG B CA 1
ATOM 5760 C C . ARG B 1 326 ? 5.127 14.030 11.556 1.00 17.48 326 ARG B C 1
ATOM 5761 O O . ARG B 1 326 ? 3.950 13.687 11.474 1.00 16.87 326 ARG B O 1
ATOM 5769 N N . ASN B 1 327 ? 6.139 13.164 11.578 1.00 17.09 327 ASN B N 1
ATOM 5770 C CA . ASN B 1 327 ? 5.940 11.716 11.520 1.00 17.71 327 ASN B CA 1
ATOM 5771 C C . ASN B 1 327 ? 4.991 11.310 10.396 1.00 16.73 327 ASN B C 1
ATOM 5772 O O . ASN B 1 327 ? 4.294 10.302 10.486 1.00 17.55 327 ASN B O 1
ATOM 5777 N N . SER B 1 328 ? 4.973 12.089 9.325 1.00 14.93 328 SER B N 1
ATOM 5778 C CA . SER B 1 328 ? 4.085 11.794 8.215 1.00 15.69 328 SER B CA 1
ATOM 5779 C C . SER B 1 328 ? 4.369 10.480 7.500 1.00 15.28 328 SER B C 1
ATOM 5780 O O . SER B 1 328 ? 5.510 10.182 7.151 1.00 15.20 328 SER B O 1
ATOM 5783 N N . PRO B 1 329 ? 3.329 9.665 7.279 1.00 14.53 329 PRO B N 1
ATOM 5784 C CA . PRO B 1 329 ? 3.577 8.405 6.579 1.00 14.85 329 PRO B CA 1
ATOM 5785 C C . PRO B 1 329 ? 3.959 8.658 5.113 1.00 14.48 329 PRO B C 1
ATOM 5786 O O . PRO B 1 329 ? 4.521 7.789 4.446 1.00 15.14 329 PRO B O 1
ATOM 5790 N N . ALA B 1 330 ? 3.660 9.855 4.616 1.00 13.67 330 ALA B N 1
ATOM 5791 C CA . ALA B 1 330 ? 4.005 10.200 3.239 1.00 15.34 330 ALA B CA 1
ATOM 5792 C C . ALA B 1 330 ? 5.529 10.254 3.118 1.00 16.82 330 ALA B C 1
ATOM 5793 O O . ALA B 1 330 ? 6.107 9.757 2.146 1.00 15.23 330 ALA B O 1
ATOM 5795 N N . LEU B 1 331 ? 6.179 10.852 4.112 1.00 16.17 331 LEU B N 1
ATOM 5796 C CA . LEU B 1 331 ? 7.633 10.950 4.105 1.00 18.32 331 LEU B CA 1
ATOM 5797 C C . LEU B 1 331 ? 8.245 9.561 4.243 1.00 17.90 331 LEU B C 1
ATOM 5798 O O . LEU B 1 331 ? 9.255 9.251 3.604 1.00 19.29 331 LEU B O 1
ATOM 5803 N N . LYS B 1 332 ? 7.630 8.723 5.074 1.00 17.85 332 LYS B N 1
ATOM 5804 C CA . LYS B 1 332 ? 8.114 7.362 5.271 1.00 19.50 332 LYS B CA 1
ATOM 5805 C C . LYS B 1 332 ? 8.002 6.599 3.955 1.00 19.30 332 LYS B C 1
ATOM 5806 O O . LYS B 1 332 ? 8.908 5.854 3.575 1.00 19.71 332 LYS B O 1
ATOM 5812 N N . PHE B 1 333 ? 6.886 6.793 3.259 1.00 18.11 333 PHE B N 1
ATOM 5813 C CA . PHE B 1 333 ? 6.663 6.128 1.983 1.00 18.93 333 PHE B CA 1
ATOM 5814 C C . PHE B 1 333 ? 7.731 6.491 0.959 1.00 19.06 333 PHE B C 1
ATOM 5815 O O . PHE B 1 333 ? 8.259 5.619 0.275 1.00 18.96 333 PHE B O 1
ATOM 5823 N N . VAL B 1 334 ? 8.031 7.781 0.844 1.00 19.63 334 VAL B N 1
ATOM 5824 C CA . VAL B 1 334 ? 9.038 8.239 -0.108 1.00 23.52 334 VAL B CA 1
ATOM 5825 C C . VAL B 1 334 ? 10.381 7.593 0.197 1.00 25.37 334 VAL B C 1
ATOM 5826 O O . VAL B 1 334 ? 11.068 7.110 -0.701 1.00 26.06 334 VAL B O 1
ATOM 5830 N N . GLU B 1 335 ? 10.744 7.582 1.474 1.00 26.66 335 GLU B N 1
ATOM 5831 C CA . GLU B 1 335 ? 12.003 7.000 1.918 1.00 29.31 335 GLU B CA 1
ATOM 5832 C C . GLU B 1 335 ? 12.073 5.520 1.553 1.00 28.51 335 GLU B C 1
ATOM 5833 O O . GLU B 1 335 ? 13.130 5.005 1.189 1.00 28.62 335 GLU B O 1
ATOM 5839 N N . ILE B 1 336 ? 10.935 4.842 1.638 1.00 27.66 336 ILE B N 1
ATOM 5840 C CA . ILE B 1 336 ? 10.863 3.418 1.333 1.00 28.82 336 ILE B CA 1
ATOM 5841 C C . ILE B 1 336 ? 11.059 3.068 -0.139 1.00 28.92 336 ILE B C 1
ATOM 5842 O O . ILE B 1 336 ? 11.708 2.073 -0.458 1.00 27.52 336 ILE B O 1
ATOM 5847 N N . ILE B 1 337 ? 10.503 3.879 -1.033 1.00 29.07 337 ILE B N 1
ATOM 5848 C CA . ILE B 1 337 ? 10.612 3.605 -2.464 1.00 31.02 337 ILE B CA 1
ATOM 5849 C C . ILE B 1 337 ? 11.762 4.320 -3.165 1.00 32.10 337 ILE B C 1
ATOM 5850 O O . ILE B 1 337 ? 12.151 3.938 -4.267 1.00 31.58 337 ILE B O 1
ATOM 5855 N N . ARG B 1 338 ? 12.302 5.348 -2.521 1.00 34.81 338 ARG B N 1
ATOM 5856 C CA . ARG B 1 338 ? 13.392 6.146 -3.079 1.00 38.22 338 ARG B CA 1
ATOM 5857 C C . ARG B 1 338 ? 14.426 5.409 -3.936 1.00 39.33 338 ARG B C 1
ATOM 5858 O O . ARG B 1 338 ? 14.619 5.748 -5.102 1.00 39.62 338 ARG B O 1
ATOM 5866 N N . ASN B 1 339 ? 15.090 4.407 -3.366 1.00 40.17 339 ASN B N 1
ATOM 5867 C CA . ASN B 1 339 ? 16.125 3.670 -4.091 1.00 41.30 339 ASN B CA 1
ATOM 5868 C C . ASN B 1 339 ? 15.634 2.525 -4.976 1.00 40.63 339 ASN B C 1
ATOM 5869 O O . ASN B 1 339 ? 16.439 1.759 -5.507 1.00 40.05 339 ASN B O 1
ATOM 5874 N N . SER B 1 340 ? 14.322 2.401 -5.137 1.00 39.67 340 SER B N 1
ATOM 5875 C CA . SER B 1 340 ? 13.762 1.342 -5.973 1.00 38.77 340 SER B CA 1
ATOM 5876 C C . SER B 1 340 ? 13.181 1.940 -7.248 1.00 38.06 340 SER B C 1
ATOM 5877 O O . SER B 1 340 ? 12.894 1.225 -8.208 1.00 37.51 340 SER B O 1
ATOM 5880 N N . VAL B 1 341 ? 13.018 3.258 -7.247 1.00 37.06 341 VAL B N 1
ATOM 5881 C CA . VAL B 1 341 ? 12.445 3.972 -8.380 1.00 37.78 341 VAL B CA 1
ATOM 5882 C C . VAL B 1 341 ? 13.413 4.996 -8.978 1.00 36.85 341 VAL B C 1
ATOM 5883 O O . VAL B 1 341 ? 14.288 5.517 -8.289 1.00 35.93 341 VAL B O 1
ATOM 5887 N N . LYS B 1 342 ? 13.251 5.281 -10.265 1.00 37.33 342 LYS B N 1
ATOM 5888 C CA . LYS B 1 342 ? 14.121 6.232 -10.942 1.00 37.75 342 LYS B CA 1
ATOM 5889 C C . LYS B 1 342 ? 13.922 7.657 -10.439 1.00 37.05 342 LYS B C 1
ATOM 5890 O O . LYS B 1 342 ? 14.892 8.382 -10.214 1.00 36.36 342 LYS B O 1
ATOM 5896 N N . GLU B 1 343 ? 12.667 8.057 -10.261 1.00 35.87 343 GLU B N 1
ATOM 5897 C CA . GLU B 1 343 ? 12.371 9.406 -9.794 1.00 34.33 343 GLU B CA 1
ATOM 5898 C C . GLU B 1 343 ? 11.138 9.460 -8.899 1.00 32.91 343 GLU B C 1
ATOM 5899 O O . GLU B 1 343 ? 10.095 8.891 -9.220 1.00 31.20 343 GLU B O 1
ATOM 5905 N N . VAL B 1 344 ? 11.268 10.154 -7.774 1.00 31.08 344 VAL B N 1
ATOM 5906 C CA . VAL B 1 344 ? 10.162 10.309 -6.840 1.00 30.18 344 VAL B CA 1
ATOM 5907 C C . VAL B 1 344 ? 9.804 11.789 -6.768 1.00 28.89 344 VAL B C 1
ATOM 5908 O O . VAL B 1 344 ? 10.590 12.601 -6.281 1.00 29.95 344 VAL B O 1
ATOM 5912 N N . ARG B 1 345 ? 8.626 12.136 -7.276 1.00 26.09 345 ARG B N 1
ATOM 5913 C CA . ARG B 1 345 ? 8.156 13.516 -7.255 1.00 23.82 345 ARG B CA 1
ATOM 5914 C C . ARG B 1 345 ? 7.133 13.673 -6.143 1.00 23.14 345 ARG B C 1
ATOM 5915 O O . ARG B 1 345 ? 6.477 12.708 -5.760 1.00 20.99 345 ARG B O 1
ATOM 5923 N N . THR B 1 346 ? 6.992 14.894 -5.640 1.00 21.16 346 THR B N 1
ATOM 5924 C CA . THR B 1 346 ? 6.042 15.170 -4.571 1.00 21.25 346 THR B CA 1
ATOM 5925 C C . THR B 1 346 ? 5.301 16.479 -4.780 1.00 21.54 346 THR B C 1
ATOM 5926 O O . THR B 1 346 ? 5.851 17.446 -5.307 1.00 21.40 346 THR B O 1
ATOM 5930 N N . TYR B 1 347 ? 4.037 16.494 -4.376 1.00 19.53 347 TYR B N 1
ATOM 5931 C CA . TYR B 1 347 ? 3.215 17.685 -4.470 1.00 19.19 347 TYR B CA 1
ATOM 5932 C C . TYR B 1 347 ? 2.249 17.746 -3.303 1.00 20.48 347 TYR B C 1
ATOM 5933 O O . TYR B 1 347 ? 1.585 16.764 -2.977 1.00 19.45 347 TYR B O 1
ATOM 5942 N N . ASP B 1 348 ? 2.173 18.918 -2.686 1.00 21.23 348 ASP B N 1
ATOM 5943 C CA . ASP B 1 348 ? 1.295 19.149 -1.555 1.00 22.03 348 ASP B CA 1
ATOM 5944 C C . ASP B 1 348 ? 0.918 20.629 -1.588 1.00 24.08 348 ASP B C 1
ATOM 5945 O O . ASP B 1 348 ? 1.788 21.499 -1.607 1.00 23.54 348 ASP B O 1
ATOM 5950 N N . PRO B 1 349 ? -0.387 20.935 -1.610 1.00 25.58 349 PRO B N 1
ATOM 5951 C CA . PRO B 1 349 ? -0.820 22.335 -1.647 1.00 26.88 349 PRO B CA 1
ATOM 5952 C C . PRO B 1 349 ? -0.444 23.183 -0.430 1.00 29.27 349 PRO B C 1
ATOM 5953 O O . PRO B 1 349 ? -0.501 24.410 -0.489 1.00 27.41 349 PRO B O 1
ATOM 5957 N N . TYR B 1 350 ? -0.048 22.536 0.661 1.00 29.82 350 TYR B N 1
ATOM 5958 C CA . TYR B 1 350 ? 0.315 23.250 1.882 1.00 32.44 350 TYR B CA 1
ATOM 5959 C C . TYR B 1 350 ? 1.818 23.314 2.131 1.00 33.82 350 TYR B C 1
ATOM 5960 O O . TYR B 1 350 ? 2.317 24.289 2.690 1.00 34.94 350 TYR B O 1
ATOM 5969 N N . VAL B 1 351 ? 2.536 22.271 1.731 1.00 34.57 351 VAL B N 1
ATOM 5970 C CA . VAL B 1 351 ? 3.982 22.233 1.916 1.00 35.98 351 VAL B CA 1
ATOM 5971 C C . VAL B 1 351 ? 4.659 21.995 0.570 1.00 36.28 351 VAL B C 1
ATOM 5972 O O . VAL B 1 351 ? 4.299 21.079 -0.170 1.00 35.53 351 VAL B O 1
ATOM 5976 N N . ARG B 1 352 ? 5.640 22.833 0.255 1.00 37.38 352 ARG B N 1
ATOM 5977 C CA . ARG B 1 352 ? 6.348 22.736 -1.015 1.00 38.12 352 ARG B CA 1
ATOM 5978 C C . ARG B 1 352 ? 7.114 21.438 -1.242 1.00 37.39 352 ARG B C 1
ATOM 5979 O O . ARG B 1 352 ? 8.065 21.127 -0.526 1.00 36.52 352 ARG B O 1
ATOM 5987 N N . GLY B 1 353 ? 6.685 20.688 -2.254 1.00 36.29 353 GLY B N 1
ATOM 5988 C CA . GLY B 1 353 ? 7.347 19.444 -2.600 1.00 35.57 353 GLY B CA 1
ATOM 5989 C C . GLY B 1 353 ? 8.286 19.712 -3.761 1.00 35.02 353 GLY B C 1
ATOM 5990 O O . GLY B 1 353 ? 8.773 20.834 -3.909 1.00 34.70 353 GLY B O 1
ATOM 5991 N N . THR B 1 354 ? 8.543 18.705 -4.589 1.00 33.68 354 THR B N 1
ATOM 5992 C CA . THR B 1 354 ? 9.434 18.884 -5.733 1.00 33.45 354 THR B CA 1
ATOM 5993 C C . THR B 1 354 ? 8.746 19.670 -6.848 1.00 33.57 354 THR B C 1
ATOM 5994 O O . THR B 1 354 ? 9.408 20.327 -7.653 1.00 32.85 354 THR B O 1
ATOM 5998 N N . HIS B 1 355 ? 7.418 19.599 -6.890 1.00 31.56 355 HIS B N 1
ATOM 5999 C CA . HIS B 1 355 ? 6.643 20.309 -7.903 1.00 32.54 355 HIS B CA 1
ATOM 6000 C C . HIS B 1 355 ? 5.582 21.195 -7.261 1.00 32.52 355 HIS B C 1
ATOM 6001 O O . HIS B 1 355 ? 5.026 20.854 -6.217 1.00 30.74 355 HIS B O 1
ATOM 6008 N N . ASP B 1 356 ? 5.301 22.326 -7.902 1.00 32.39 356 ASP B N 1
ATOM 6009 C CA . ASP B 1 356 ? 4.347 23.306 -7.389 1.00 33.03 356 ASP B CA 1
ATOM 6010 C C . ASP B 1 356 ? 2.881 23.118 -7.767 1.00 30.87 356 ASP B C 1
ATOM 6011 O O . ASP B 1 356 ? 2.036 23.909 -7.351 1.00 30.02 356 ASP B O 1
ATOM 6016 N N . SER B 1 357 ? 2.571 22.099 -8.561 1.00 29.47 357 SER B N 1
ATOM 6017 C CA . SER B 1 357 ? 1.184 21.861 -8.953 1.00 27.23 357 SER B CA 1
ATOM 6018 C C . SER B 1 357 ? 0.946 20.398 -9.297 1.00 26.85 357 SER B C 1
ATOM 6019 O O . SER B 1 357 ? 1.873 19.676 -9.662 1.00 24.99 357 SER B O 1
ATOM 6022 N N . LEU B 1 358 ? -0.303 19.964 -9.176 1.00 26.91 358 LEU B N 1
ATOM 6023 C CA . LEU B 1 358 ? -0.653 18.588 -9.491 1.00 27.84 358 LEU B CA 1
ATOM 6024 C C . LEU B 1 358 ? -0.412 18.348 -10.977 1.00 27.53 358 LEU B C 1
ATOM 6025 O O . LEU B 1 358 ? 0.077 17.293 -11.380 1.00 26.22 358 LEU B O 1
ATOM 6030 N N . GLU B 1 359 ? -0.750 19.345 -11.787 1.00 27.44 359 GLU B N 1
ATOM 6031 C CA . GLU B 1 359 ? -0.565 19.260 -13.228 1.00 28.99 359 GLU B CA 1
ATOM 6032 C C . GLU B 1 359 ? 0.888 18.941 -13.569 1.00 27.89 359 GLU B C 1
ATOM 6033 O O . GLU B 1 359 ? 1.168 18.024 -14.339 1.00 27.58 359 GLU B O 1
ATOM 6039 N N . LYS B 1 360 ? 1.812 19.698 -12.984 1.00 27.23 360 LYS B N 1
ATOM 6040 C CA . LYS B 1 360 ? 3.235 19.500 -13.240 1.00 26.56 360 LYS B CA 1
ATOM 6041 C C . LYS B 1 360 ? 3.802 18.196 -12.686 1.00 25.66 360 LYS B C 1
ATOM 6042 O O . LYS B 1 360 ? 4.612 17.545 -13.339 1.00 24.31 360 LYS B O 1
ATOM 6048 N N . VAL B 1 361 ? 3.379 17.813 -11.485 1.00 24.35 361 VAL B N 1
ATOM 6049 C CA . VAL B 1 361 ? 3.903 16.598 -10.871 1.00 23.00 361 VAL B CA 1
ATOM 6050 C C . VAL B 1 361 ? 3.538 15.291 -11.584 1.00 23.10 361 VAL B C 1
ATOM 6051 O O . VAL B 1 361 ? 4.315 14.335 -11.554 1.00 23.37 361 VAL B O 1
ATOM 6055 N N . VAL B 1 362 ? 2.379 15.248 -12.238 1.00 23.60 362 VAL B N 1
ATOM 6056 C CA . VAL B 1 362 ? 1.954 14.029 -12.929 1.00 25.09 362 VAL B CA 1
ATOM 6057 C C . VAL B 1 362 ? 2.386 13.965 -14.395 1.00 25.75 362 VAL B C 1
ATOM 6058 O O . VAL B 1 362 ? 2.408 12.890 -14.998 1.00 24.73 362 VAL B O 1
ATOM 6062 N N . GLU B 1 363 ? 2.731 15.113 -14.963 1.00 26.28 363 GLU B N 1
ATOM 6063 C CA . GLU B 1 363 ? 3.151 15.171 -16.358 1.00 28.11 363 GLU B CA 1
ATOM 6064 C C . GLU B 1 363 ? 4.326 14.234 -16.628 1.00 26.41 363 GLU B C 1
ATOM 6065 O O . GLU B 1 363 ? 5.433 14.449 -16.128 1.00 25.75 363 GLU B O 1
ATOM 6071 N N . GLY B 1 364 ? 4.071 13.194 -17.416 1.00 25.42 364 G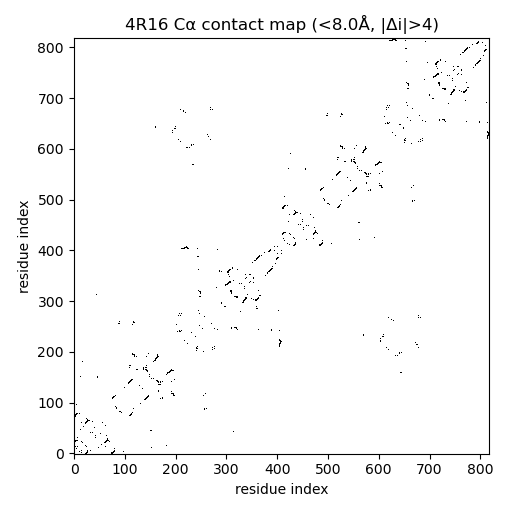LY B N 1
ATOM 6072 C CA . GLY B 1 364 ? 5.108 12.236 -17.754 1.00 24.85 364 GLY B CA 1
ATOM 6073 C C . GLY B 1 364 ? 5.385 11.220 -16.663 1.00 24.07 364 GLY B C 1
ATOM 6074 O O . GLY B 1 364 ? 6.354 10.465 -16.742 1.00 23.42 364 GLY B O 1
ATOM 6075 N N . ALA B 1 365 ? 4.533 11.201 -15.641 1.00 23.90 365 ALA B N 1
ATOM 6076 C CA . ALA B 1 365 ? 4.685 10.270 -14.526 1.00 22.88 365 ALA B CA 1
ATOM 6077 C C . ALA B 1 365 ? 4.123 8.895 -14.880 1.00 21.65 365 ALA B C 1
ATOM 6078 O O . ALA B 1 365 ? 3.257 8.773 -15.745 1.00 22.67 365 ALA B O 1
ATOM 6080 N N . ASP B 1 366 ? 4.615 7.863 -14.202 1.00 21.00 366 ASP B N 1
ATOM 6081 C CA . ASP B 1 366 ? 4.159 6.499 -14.449 1.00 21.45 366 ASP B CA 1
ATOM 6082 C C . ASP B 1 366 ? 3.110 6.066 -13.438 1.00 20.55 366 ASP B C 1
ATOM 6083 O O . ASP B 1 366 ? 2.305 5.180 -13.712 1.00 20.66 366 ASP B O 1
ATOM 6088 N N . ALA B 1 367 ? 3.120 6.693 -12.269 1.00 20.79 367 ALA B N 1
ATOM 6089 C CA . ALA B 1 367 ? 2.155 6.339 -11.239 1.00 18.95 367 ALA B CA 1
ATOM 6090 C C . ALA B 1 367 ? 1.955 7.457 -10.236 1.00 18.73 367 ALA B C 1
ATOM 6091 O O . ALA B 1 367 ? 2.861 8.250 -9.978 1.00 18.43 367 ALA B O 1
ATOM 6093 N N . ILE B 1 368 ? 0.749 7.502 -9.678 1.00 17.55 368 ILE B N 1
ATOM 6094 C CA . ILE B 1 368 ? 0.366 8.480 -8.670 1.00 17.84 368 ILE B CA 1
ATOM 6095 C C . ILE B 1 368 ? 0.115 7.714 -7.378 1.00 17.29 368 ILE B C 1
ATOM 6096 O O . ILE B 1 368 ? -0.523 6.661 -7.391 1.00 16.97 368 ILE B O 1
ATOM 6101 N N . VAL B 1 369 ? 0.639 8.227 -6.274 1.00 15.97 369 VAL B N 1
ATOM 6102 C CA . VAL B 1 369 ? 0.419 7.613 -4.970 1.00 15.81 369 VAL B CA 1
ATOM 6103 C C . VAL B 1 369 ? -0.186 8.717 -4.108 1.00 15.54 369 VAL B C 1
ATOM 6104 O O . VAL B 1 369 ? 0.458 9.739 -3.855 1.00 14.42 369 VAL B O 1
ATOM 6108 N N . ILE B 1 370 ? -1.429 8.523 -3.681 1.00 15.47 370 ILE B N 1
ATOM 6109 C CA . ILE B 1 370 ? -2.110 9.510 -2.846 1.00 15.45 370 ILE B CA 1
ATOM 6110 C C . ILE B 1 370 ? -1.782 9.193 -1.389 1.00 15.94 370 ILE B C 1
ATOM 6111 O O . ILE B 1 370 ? -2.278 8.213 -0.823 1.00 15.58 370 ILE B O 1
ATOM 6116 N N . ALA B 1 371 ? -0.929 10.018 -0.793 1.00 15.38 371 ALA B N 1
ATOM 6117 C CA . ALA B 1 371 ? -0.497 9.800 0.579 1.00 15.95 371 ALA B CA 1
ATOM 6118 C C . ALA B 1 371 ? -1.184 10.666 1.637 1.00 15.91 371 ALA B C 1
ATOM 6119 O O . ALA B 1 371 ? -1.076 10.384 2.831 1.00 16.21 371 ALA B O 1
ATOM 6121 N N . THR B 1 372 ? -1.872 11.722 1.209 1.00 14.44 372 THR B N 1
ATOM 6122 C CA . THR B 1 372 ? -2.575 12.601 2.146 1.00 16.23 372 THR B CA 1
ATOM 6123 C C . THR B 1 372 ? -3.941 12.979 1.589 1.00 15.85 372 THR B C 1
ATOM 6124 O O . THR B 1 372 ? -4.068 13.309 0.414 1.00 17.01 372 THR B O 1
ATOM 6128 N N . ASP B 1 373 ? -4.957 12.950 2.446 1.00 15.88 373 ASP B N 1
ATOM 6129 C CA . ASP B 1 373 ? -6.312 13.271 2.030 1.00 16.26 373 ASP B CA 1
ATOM 6130 C C . ASP B 1 373 ? -6.637 14.765 2.007 1.00 17.52 373 ASP B C 1
ATOM 6131 O O . ASP B 1 373 ? -7.574 15.213 2.670 1.00 16.93 373 ASP B O 1
ATOM 6136 N N . HIS B 1 374 ? -5.865 15.531 1.239 1.00 15.75 374 HIS B N 1
ATOM 6137 C CA . HIS B 1 374 ? -6.097 16.966 1.123 1.00 16.31 374 HIS B CA 1
ATOM 6138 C C . HIS B 1 374 ? -7.348 17.244 0.305 1.00 17.16 374 HIS B C 1
ATOM 6139 O O . HIS B 1 374 ? -7.651 16.525 -0.645 1.00 17.28 374 HIS B O 1
ATOM 6146 N N . PRO B 1 375 ? -8.086 18.305 0.664 1.00 16.93 375 PRO B N 1
ATOM 6147 C CA . PRO B 1 375 ? -9.318 18.722 -0.013 1.00 19.01 375 PRO B CA 1
ATOM 6148 C C . PRO B 1 375 ? -9.183 18.804 -1.535 1.00 19.03 375 PRO B C 1
ATOM 6149 O O . PRO B 1 375 ? -10.083 18.392 -2.267 1.00 18.48 375 PRO B O 1
ATOM 6153 N N . GLU B 1 376 ? -8.054 19.323 -2.006 1.00 18.45 376 GLU B N 1
ATOM 6154 C CA . GLU B 1 376 ? -7.824 19.455 -3.442 1.00 20.08 376 GLU B CA 1
ATOM 6155 C C . GLU B 1 376 ? -7.980 18.142 -4.198 1.00 19.56 376 GLU B C 1
ATOM 6156 O O . GLU B 1 376 ? -8.546 18.108 -5.292 1.00 18.64 376 GLU B O 1
ATOM 6162 N N . PHE B 1 377 ? -7.479 17.056 -3.616 1.00 19.67 377 PHE B N 1
ATOM 6163 C CA . PHE B 1 377 ? -7.542 15.765 -4.284 1.00 19.26 377 PHE B CA 1
ATOM 6164 C C . PHE B 1 377 ? -8.931 15.147 -4.369 1.00 18.43 377 PHE B C 1
ATOM 6165 O O . PHE B 1 377 ? -9.161 14.239 -5.166 1.00 18.03 377 PHE B O 1
ATOM 6173 N N . LYS B 1 378 ? -9.857 15.643 -3.558 1.00 18.32 378 LYS B N 1
ATOM 6174 C CA . LYS B 1 378 ? -11.211 15.108 -3.543 1.00 19.04 378 LYS B CA 1
ATOM 6175 C C . LYS B 1 378 ? -12.066 15.456 -4.758 1.00 20.09 378 LYS B C 1
ATOM 6176 O O . LYS B 1 378 ? -13.079 14.807 -5.004 1.00 19.92 378 LYS B O 1
ATOM 6182 N N . SER B 1 379 ? -11.657 16.462 -5.527 1.00 20.77 379 SER B N 1
ATOM 6183 C CA . SER B 1 379 ? -12.430 16.874 -6.698 1.00 21.26 379 SER B CA 1
ATOM 6184 C C . SER B 1 379 ? -11.689 16.708 -8.022 1.00 21.87 379 SER B C 1
ATOM 6185 O O . SER B 1 379 ? -12.195 17.097 -9.074 1.00 21.37 379 SER B O 1
ATOM 6188 N N . VAL B 1 380 ? -10.495 16.129 -7.971 1.00 21.20 380 VAL B N 1
ATOM 6189 C CA . VAL B 1 380 ? -9.687 15.942 -9.169 1.00 21.02 380 VAL B CA 1
ATOM 6190 C C . VAL B 1 380 ? -10.356 15.134 -10.282 1.00 21.98 380 VAL B C 1
ATOM 6191 O O . VAL B 1 380 ? -11.007 14.123 -10.032 1.00 19.87 380 VAL B O 1
ATOM 6195 N N . ASN B 1 381 ? -10.204 15.616 -11.514 1.00 21.33 381 ASN B N 1
ATOM 6196 C CA . ASN B 1 381 ? -10.741 14.935 -12.687 1.00 20.29 381 ASN B CA 1
ATOM 6197 C C . ASN B 1 381 ? -9.616 14.000 -13.111 1.00 21.02 381 ASN B C 1
ATOM 6198 O O . ASN B 1 381 ? -8.804 14.334 -13.974 1.00 20.15 381 ASN B O 1
ATOM 6203 N N . TRP B 1 382 ? -9.568 12.821 -12.501 1.00 20.14 382 TRP B N 1
ATOM 6204 C CA . TRP B 1 382 ? -8.500 11.874 -12.789 1.00 19.64 382 TRP B CA 1
ATOM 6205 C C . TRP B 1 382 ? -8.338 11.461 -14.246 1.00 19.90 382 TRP B C 1
ATOM 6206 O O . TRP B 1 382 ? -7.213 11.362 -14.729 1.00 19.43 382 TRP B O 1
ATOM 6217 N N . GLU B 1 383 ? -9.443 11.221 -14.947 1.00 20.83 383 GLU B N 1
ATOM 6218 C CA . GLU B 1 383 ? -9.362 10.826 -16.350 1.00 23.21 383 GLU B CA 1
ATOM 6219 C C . GLU B 1 383 ? -8.705 11.926 -17.177 1.00 24.22 383 GLU B C 1
ATOM 6220 O O . GLU B 1 383 ? -7.876 11.653 -18.044 1.00 24.65 383 GLU B O 1
ATOM 6226 N N . SER B 1 384 ? -9.075 13.170 -16.894 1.00 25.60 384 SER B N 1
ATOM 6227 C CA . SER B 1 384 ? -8.530 14.314 -17.613 1.00 27.14 384 SER B CA 1
ATOM 6228 C C . SER B 1 384 ? -7.033 14.480 -17.355 1.00 28.11 384 SER B C 1
ATOM 6229 O O . SER B 1 384 ? -6.246 14.620 -18.291 1.00 27.75 384 SER B O 1
ATOM 6232 N N . ILE B 1 385 ? -6.645 14.467 -16.083 1.00 29.33 385 ILE B N 1
ATOM 6233 C CA . ILE B 1 385 ? -5.244 14.616 -15.705 1.00 31.16 385 ILE B CA 1
ATOM 6234 C C . ILE B 1 385 ? -4.396 13.459 -16.232 1.00 30.87 385 ILE B C 1
ATOM 6235 O O . ILE B 1 385 ? -3.215 13.633 -16.536 1.00 30.77 385 ILE B O 1
ATOM 6240 N N . GLY B 1 386 ? -5.005 12.281 -16.344 1.00 29.47 386 GLY B N 1
ATOM 6241 C CA . GLY B 1 386 ? -4.284 11.116 -16.824 1.00 29.09 386 GLY B CA 1
ATOM 6242 C C . GLY B 1 386 ? -3.799 11.217 -18.259 1.00 28.51 386 GLY B C 1
ATOM 6243 O O . GLY B 1 386 ? -2.905 10.476 -18.670 1.00 26.78 386 GLY B O 1
ATOM 6244 N N . LYS B 1 387 ? -4.384 12.130 -19.025 1.00 28.86 387 LYS B N 1
ATOM 6245 C CA . LYS B 1 387 ? -3.998 12.306 -20.419 1.00 29.71 387 LYS B CA 1
ATOM 6246 C C . LYS B 1 387 ? -2.539 12.727 -20.577 1.00 29.71 387 LYS B C 1
ATOM 6247 O O . LYS B 1 387 ? -1.932 12.501 -21.623 1.00 30.21 387 LYS B O 1
ATOM 6253 N N . SER B 1 388 ? -1.977 13.328 -19.534 1.00 29.51 388 SER B N 1
ATOM 6254 C CA . SER B 1 388 ? -0.594 13.792 -19.574 1.00 29.43 388 SER B CA 1
ATOM 6255 C C . SER B 1 388 ? 0.408 12.812 -18.967 1.00 28.85 388 SER B C 1
ATOM 6256 O O . SER B 1 388 ? 1.615 13.029 -19.049 1.00 29.13 388 SER B O 1
ATOM 6267 N N . ARG B 1 390 ? 2.523 9.170 -18.371 1.00 27.93 390 ARG B N 1
ATOM 6268 C CA . ARG B 1 390 ? 3.169 8.182 -19.228 1.00 28.57 390 ARG B CA 1
ATOM 6269 C C . ARG B 1 390 ? 2.420 6.864 -19.069 1.00 27.78 390 ARG B C 1
ATOM 6270 O O . ARG B 1 390 ? 2.308 6.077 -20.007 1.00 26.88 390 ARG B O 1
ATOM 6278 N N . HIS B 1 391 ? 1.914 6.636 -17.862 1.00 27.32 391 HIS B N 1
ATOM 6279 C CA . HIS B 1 391 ? 1.133 5.448 -17.550 1.00 27.95 391 HIS B CA 1
ATOM 6280 C C . HIS B 1 391 ? 0.045 5.876 -16.574 1.00 26.75 391 HIS B C 1
ATOM 6281 O O . HIS B 1 391 ? 0.291 6.684 -15.683 1.00 26.03 391 HIS B O 1
ATOM 6288 N N . LYS B 1 392 ? -1.159 5.350 -16.766 1.00 25.44 392 LYS B N 1
ATOM 6289 C CA . LYS B 1 392 ? -2.294 5.675 -15.912 1.00 24.69 392 LYS B CA 1
ATOM 6290 C C . LYS B 1 392 ? -2.390 4.720 -14.726 1.00 21.94 392 LYS B C 1
ATOM 6291 O O . LYS B 1 392 ? -3.119 3.730 -14.774 1.00 20.35 392 LYS B O 1
ATOM 6297 N N . ILE B 1 393 ? -1.653 5.030 -13.664 1.00 19.60 393 ILE B N 1
ATOM 6298 C CA . ILE B 1 393 ? -1.646 4.206 -12.461 1.00 19.93 393 ILE B CA 1
ATOM 6299 C C . ILE B 1 393 ? -1.867 5.055 -11.215 1.00 17.99 393 ILE B C 1
ATOM 6300 O O . ILE B 1 393 ? -1.225 6.092 -11.035 1.00 16.81 393 ILE B O 1
ATOM 6305 N N . ILE B 1 394 ? -2.779 4.602 -10.360 1.00 16.84 394 ILE B N 1
ATOM 6306 C CA . ILE B 1 394 ? -3.083 5.294 -9.112 1.00 15.98 394 ILE B CA 1
ATOM 6307 C C . ILE B 1 394 ? -3.129 4.315 -7.948 1.00 14.37 394 ILE B C 1
ATOM 6308 O O . ILE B 1 394 ? -3.811 3.290 -8.012 1.00 14.14 394 ILE B O 1
ATOM 6313 N N . ILE B 1 395 ? -2.399 4.637 -6.887 1.00 14.54 395 ILE B N 1
ATOM 6314 C CA . ILE B 1 395 ? -2.405 3.823 -5.678 1.00 15.85 395 ILE B CA 1
ATOM 6315 C C . ILE B 1 395 ? -2.946 4.773 -4.617 1.00 14.97 395 ILE B C 1
ATOM 6316 O O . ILE B 1 395 ? -2.330 5.784 -4.292 1.00 14.61 395 ILE B O 1
ATOM 6321 N N . ASP B 1 396 ? -4.120 4.455 -4.095 1.00 13.96 396 ASP B N 1
ATOM 6322 C CA . ASP B 1 396 ? -4.762 5.310 -3.105 1.00 14.25 396 ASP B CA 1
ATOM 6323 C C . ASP B 1 396 ? -4.526 4.829 -1.688 1.00 14.10 396 ASP B C 1
ATOM 6324 O O . ASP B 1 396 ? -4.892 3.704 -1.335 1.00 15.15 396 ASP B O 1
ATOM 6329 N N . GLY B 1 397 ? -3.911 5.682 -0.875 1.00 14.79 397 GLY B N 1
ATOM 6330 C CA . GLY B 1 397 ? -3.651 5.317 0.505 1.00 13.41 397 GLY B CA 1
ATOM 6331 C C . GLY B 1 397 ? -4.482 6.095 1.510 1.00 14.44 397 GLY B C 1
ATOM 6332 O O . GLY B 1 397 ? -4.238 6.005 2.716 1.00 14.43 397 GLY B O 1
ATOM 6333 N N . ARG B 1 398 ? -5.474 6.845 1.030 1.00 14.05 398 ARG B N 1
ATOM 6334 C CA . ARG B 1 398 ? -6.307 7.661 1.921 1.00 16.31 398 ARG B CA 1
ATOM 6335 C C . ARG B 1 398 ? -7.794 7.707 1.553 1.00 15.28 398 ARG B C 1
ATOM 6336 O O . ARG B 1 398 ? -8.519 8.608 1.990 1.00 16.30 398 ARG B O 1
ATOM 6344 N N . ASN B 1 399 ? -8.244 6.736 0.769 1.00 15.52 399 ASN B N 1
ATOM 6345 C CA . ASN B 1 399 ? -9.623 6.672 0.299 1.00 17.42 399 ASN B CA 1
ATOM 6346 C C . ASN B 1 399 ? -10.082 7.988 -0.315 1.00 18.10 399 ASN B C 1
ATOM 6347 O O . ASN B 1 399 ? -11.179 8.478 -0.038 1.00 17.01 399 ASN B O 1
ATOM 6352 N N . ILE B 1 400 ? -9.214 8.562 -1.141 1.00 14.45 400 ILE B N 1
ATOM 6353 C CA . ILE B 1 400 ? -9.518 9.797 -1.852 1.00 15.66 400 ILE B CA 1
ATOM 6354 C C . ILE B 1 400 ? -10.274 9.381 -3.110 1.00 16.46 400 ILE B C 1
ATOM 6355 O O . ILE B 1 400 ? -11.118 10.121 -3.617 1.00 19.44 400 ILE B O 1
ATOM 6360 N N . ILE B 1 401 ? -9.961 8.184 -3.602 1.00 15.91 401 ILE B N 1
ATOM 6361 C CA . ILE B 1 401 ? -10.609 7.621 -4.780 1.00 15.06 401 ILE B CA 1
ATOM 6362 C C . ILE B 1 401 ? -11.820 6.804 -4.335 1.00 17.81 401 ILE B C 1
ATOM 6363 O O . ILE B 1 401 ? -11.701 5.905 -3.495 1.00 15.42 401 ILE B O 1
ATOM 6368 N N . LYS B 1 402 ? -12.988 7.127 -4.878 1.00 16.95 402 LYS B N 1
ATOM 6369 C CA . LYS B 1 402 ? -14.191 6.376 -4.552 1.00 18.00 402 LYS B CA 1
ATOM 6370 C C . LYS B 1 402 ? -14.340 5.389 -5.708 1.00 20.06 402 LYS B C 1
ATOM 6371 O O . LYS B 1 402 ? -13.852 4.264 -5.631 1.00 19.74 402 LYS B O 1
ATOM 6377 N N . GLU B 1 403 ? -14.986 5.817 -6.786 1.00 21.01 403 GLU B N 1
ATOM 6378 C CA . GLU B 1 403 ? -15.147 4.972 -7.964 1.00 22.61 403 GLU B CA 1
ATOM 6379 C C . GLU B 1 403 ? -13.828 5.040 -8.737 1.00 21.71 403 GLU B C 1
ATOM 6380 O O . GLU B 1 403 ? -13.356 6.126 -9.066 1.00 22.87 403 GLU B O 1
ATOM 6386 N N . PRO B 1 404 ? -13.208 3.886 -9.027 1.00 21.35 404 PRO B N 1
ATOM 6387 C CA . PRO B 1 404 ? -11.942 3.911 -9.767 1.00 21.32 404 PRO B CA 1
ATOM 6388 C C . PRO B 1 404 ? -12.060 4.663 -11.097 1.00 20.09 404 PRO B C 1
ATOM 6389 O O . PRO B 1 404 ? -13.022 4.477 -11.841 1.00 20.05 404 PRO B O 1
ATOM 6393 N N . PRO B 1 405 ? -11.083 5.534 -11.401 1.00 18.97 405 PRO B N 1
ATOM 6394 C CA . PRO B 1 405 ? -11.085 6.309 -12.646 1.00 18.97 405 PRO B CA 1
ATOM 6395 C C . PRO B 1 405 ? -11.028 5.392 -13.869 1.00 18.09 405 PRO B C 1
ATOM 6396 O O . PRO B 1 405 ? -10.366 4.351 -13.849 1.00 17.74 405 PRO B O 1
ATOM 6400 N N . VAL B 1 406 ? -11.706 5.789 -14.940 1.00 19.62 406 VAL B N 1
ATOM 6401 C CA . VAL B 1 406 ? -11.729 4.992 -16.162 1.00 19.62 406 VAL B CA 1
ATOM 6402 C C . VAL B 1 406 ? -10.350 4.863 -16.810 1.00 19.82 406 VAL B C 1
ATOM 6403 O O . VAL B 1 406 ? -9.622 5.846 -16.946 1.00 19.92 406 VAL B O 1
ATOM 6407 N N . GLY B 1 407 ? -10.000 3.639 -17.198 1.00 19.95 407 GLY B N 1
ATOM 6408 C CA . GLY B 1 407 ? -8.731 3.390 -17.862 1.00 19.28 407 GLY B CA 1
ATOM 6409 C C . GLY B 1 407 ? -7.479 3.334 -17.012 1.00 18.94 407 GLY B C 1
ATOM 6410 O O . GLY B 1 407 ? -6.382 3.158 -17.540 1.00 19.89 407 GLY B O 1
ATOM 6411 N N . PHE B 1 408 ? -7.633 3.470 -15.700 1.00 18.31 408 PHE B N 1
ATOM 6412 C CA . PHE B 1 408 ? -6.500 3.442 -14.780 1.00 16.74 408 PHE B CA 1
ATOM 6413 C C . PHE B 1 408 ? -6.276 2.084 -14.133 1.00 17.24 408 PHE B C 1
ATOM 6414 O O . PHE B 1 408 ? -7.222 1.329 -13.907 1.00 17.34 408 PHE B O 1
ATOM 6422 N N . ILE B 1 409 ? -5.016 1.775 -13.850 1.00 18.59 409 ILE B N 1
ATOM 6423 C CA . ILE B 1 409 ? -4.690 0.565 -13.112 1.00 16.82 409 ILE B CA 1
ATOM 6424 C C . ILE B 1 409 ? -4.836 1.155 -11.716 1.00 17.21 409 ILE B C 1
ATOM 6425 O O . ILE B 1 409 ? -4.072 2.050 -11.330 1.00 18.10 409 ILE B O 1
ATOM 6430 N N . PHE B 1 410 ? -5.830 0.687 -10.972 1.00 16.03 410 PHE B N 1
ATOM 6431 C CA . PHE B 1 410 ? -6.072 1.230 -9.647 1.00 16.12 410 PHE B CA 1
ATOM 6432 C C . PHE B 1 410 ? -5.899 0.237 -8.516 1.00 15.66 410 PHE B C 1
ATOM 6433 O O . PHE B 1 410 ? -6.366 -0.899 -8.588 1.00 17.00 410 PHE B O 1
ATOM 6441 N N . ARG B 1 411 ? -5.215 0.687 -7.472 1.00 14.98 411 ARG B N 1
ATOM 6442 C CA . ARG B 1 411 ? -4.993 -0.114 -6.280 1.00 15.58 411 ARG B CA 1
ATOM 6443 C C . ARG B 1 411 ? -5.209 0.824 -5.100 1.00 15.35 411 ARG B C 1
ATOM 6444 O O . ARG B 1 411 ? -4.888 2.009 -5.174 1.00 14.64 411 ARG B O 1
ATOM 6452 N N . GLY B 1 412 ? -5.773 0.301 -4.023 1.00 13.54 412 GLY B N 1
ATOM 6453 C CA . GLY B 1 412 ? -6.012 1.124 -2.854 1.00 14.07 412 GLY B CA 1
ATOM 6454 C C . GLY B 1 412 ? -5.969 0.260 -1.620 1.00 12.24 412 GLY B C 1
ATOM 6455 O O . GLY B 1 412 ? -6.378 -0.896 -1.670 1.00 13.73 412 GLY B O 1
ATOM 6456 N N . ILE B 1 413 ? -5.455 0.808 -0.521 1.00 12.23 413 ILE B N 1
ATOM 6457 C CA . ILE B 1 413 ? -5.380 0.053 0.720 1.00 13.20 413 ILE B CA 1
ATOM 6458 C C . ILE B 1 413 ? -6.790 -0.357 1.129 1.00 13.91 413 ILE B C 1
ATOM 6459 O O . ILE B 1 413 ? -7.656 0.490 1.356 1.00 13.91 413 ILE B O 1
ATOM 6464 N N . GLY B 1 414 ? -7.020 -1.664 1.203 1.00 12.81 414 GLY B N 1
ATOM 6465 C CA . GLY B 1 414 ? -8.327 -2.161 1.588 1.00 13.33 414 GLY B CA 1
ATOM 6466 C C . GLY B 1 414 ? -9.351 -2.172 0.473 1.00 13.31 414 GLY B C 1
ATOM 6467 O O . GLY B 1 414 ? -10.541 -2.393 0.719 1.00 12.29 414 GLY B O 1
ATOM 6468 N N . ARG B 1 415 ? -8.910 -1.925 -0.758 1.00 11.07 415 ARG B N 1
ATOM 6469 C CA . ARG B 1 415 ? -9.830 -1.921 -1.891 1.00 11.12 415 ARG B CA 1
ATOM 6470 C C . ARG B 1 415 ? -9.816 -3.269 -2.593 1.00 14.53 415 ARG B C 1
ATOM 6471 O O . ARG B 1 415 ? -9.180 -3.446 -3.642 1.00 14.74 415 ARG B O 1
ATOM 6479 N N . GLY B 1 416 ? -10.520 -4.224 -1.996 1.00 12.94 416 GLY B N 1
ATOM 6480 C CA . GLY B 1 416 ? -10.591 -5.559 -2.566 1.00 14.47 416 GLY B CA 1
ATOM 6481 C C . GLY B 1 416 ? -11.671 -5.674 -3.626 1.00 16.79 416 GLY B C 1
ATOM 6482 O O . GLY B 1 416 ? -11.816 -6.719 -4.258 1.00 18.47 416 GLY B O 1
ATOM 6483 N N . ASP B 1 417 ? -12.419 -4.590 -3.825 1.00 15.91 417 ASP B N 1
ATOM 6484 C CA . ASP B 1 417 ? -13.510 -4.548 -4.793 1.00 19.51 417 ASP B CA 1
ATOM 6485 C C . ASP B 1 417 ? -13.061 -4.249 -6.222 1.00 21.99 417 ASP B C 1
ATOM 6486 O O . ASP B 1 417 ? -13.879 -4.253 -7.145 1.00 23.54 417 ASP B O 1
ATOM 6491 N N . VAL B 1 418 ? -11.770 -3.989 -6.403 1.00 24.68 418 VAL B N 1
ATOM 6492 C CA . VAL B 1 418 ? -11.229 -3.685 -7.726 1.00 28.73 418 VAL B CA 1
ATOM 6493 C C . VAL B 1 418 ? -10.156 -4.690 -8.144 1.00 29.93 418 VAL B C 1
ATOM 6494 O O . VAL B 1 418 ? -9.153 -4.269 -8.764 1.00 29.23 418 VAL B O 1
#

CATH classification: 3.40.50.720 (+1 more: 3.40.50.720)

Organism: Pyrococcus horikoshii (strain ATCC 700860 / DSM 12428 / JCM 9974 / NBRC 100139 / OT-3) (NCBI:txid70601)

InterPro domains:
  IPR001732 UDP-glucose/GDP-mannose dehydrogenase, N-terminal [PF03721] (1-181)
  IPR008927 6-phosphogluconate dehydrogenase-like, C-terminal domain superfamily [SSF48179] (198-289)
  IPR014026 UDP-glucose/GDP-mannose dehydrogenase, dimerisation [PF00984] (199-285)
  IPR014027 UDP-glucose/GDP-mannose dehydrogenase, C-terminal [PF03720] (312-402)
  IPR014027 UDP-glucose/GDP-mannose dehydrogenase, C-terminal [SM00984] (312-403)
  IPR017476 UDP-glucose/GDP-mannose dehydrogenase [PIRSF000124] (1-402)
  IPR017476 UDP-glucose/GDP-mannose dehydrogenase [TIGR03026] (1-399)
  IPR028359 UDP-N-acetyl-D-mannosamine/glucosamine dehydrogenase [PIRSF500136] (1-404)
  IPR028359 UDP-N-acetyl-D-mannosamine/glucosamine dehydrogenase [PTHR43491] (2-403)
  IPR036220 UDP-glucose/GDP-mannose dehydrogenase, C-terminal domain superfamily [SSF52413] (300-402)
  IPR036291 NAD(P)-binding domain superfamily [SSF51735] (1-192)
  IPR053627 UDP-sugar dehydrogenase [NF040825] (1-418)

B-factor: mean 23.27, std 8.67, range [1.0, 55.3]

Sequence (818 aa):
RIAVLGLGYIGLPTAIFASSGYDVVGYDIRSEVIKKINSGVAHIIEPEIDRRLKEVLSLGKLKVTDRVEDLKGSNVFIICVQTPLSGDDPDLSYLERAIRTVAEVDRGALVIIESTIPPGTTEKARLLENLTGLREGVDFYVAHAPERVPGRIFKELVYNSRIIGGVSEKAANLAEKLYRSFVKGRIFLTNATTAEVKLENTFRDVNIALANEFALLAHQYGVNVYEAIELANTHPRVKIHTPGIGVGGHCLPKDPYLLLSNAKEDFGLIRIARRINERPAFAAGLLFEALEKANIKPSEAIIAVLGLAYKGGTDDTRNSPALKFVEIIRNSVKEVRTYDPYVRGTHDSLEKVVEGADAIVIATDHPEFKSVNWESIGKSRHKIIIDGRNIIKEPPVGFIFRGIGRGDVRIAVLGLGYIGLPTAIFASSGYDVVGYDIRSEVIKKINSGVAHIIEPEIDRRLKEVLSLGKLKVTDRVEDLKGSNVFIICVQTPLSGDDPDLSYLERAIRTVAEVDRGALVIIESTIPPGTTEKARLLENLTGLREGVDFYVAHAPERVPGRIFKELVYNSRIIGGVSEKAANLAEKLYRSFVKGRIFLTNATTAEVKLENTFRDVNIALANEFALLAHQYGVNVYEAIELANTHPRVKIHTPGIGVGGHCLPKDPYLLLSNAKEDFGLIRIARRINERPAFAAGLLFEALEKANIKPSEAIIAVLGLAYKGGTDDTRNSPALKFVEIIRNSVKEVRTYDPYVRGTHDSLEKVVEGADAIVIATDHPEFKSVNWESIGKSRHKIIIDGRNIIKEPPVGFIFRGIGRGDV